Protein 4YKE (pdb70)

Foldseek 3Di:
DDDLQKAWEWEAFQLQQQFCCVFPFCNCLSLVLVLVSLVVCQVVVGLAYEYQANNHNAQDHDPVSLVSVLVSLCVRFFDDAARLKDWDDQLPVFDPPLDSDQLCPDDPGHTHYAYEYAYEPRQAADDDVSDGSQVVCVSVSRYRYGADAPDLQAAEWEWTWMGGDPATATHTEHHDDFQLSNLVSLVVVRYDYDDDPDLHAYEYHYHAADDDPDPRRGHDPLSDAQSHAEYEYHNAQAAQQDWDADDNRGHTYGYQHHSADSDQDVSRQHFGWMWGWMDGHNDIDTHIGGGLSYAQEFEDEDEPDPDPVDHPCQQPHDADPPVLVVVVVVQVVRLVVSVVVNCVVPVVDPPVDPHRQHHAAYEYAYDHDPSRHHDDDDQQVSQQVCVPRHSRRRHHYHYDHDDD/DDDLQKAWEWEAEQLQQAFCCVQPQCNCLSLVLVLVSLVVCQVVVGLAYEYQANNHVAFDHDPVSLVSVLVSLCVRFFDDAARQKDWDDQLVAQHPPLDSDQLCVDDPGHTRYAYEYEYEPRQAADDPVRDGSQVVCVSVSRHRYDQDAPDLQAAEWEWTWMGGDPATETETEHEDDFQLSNLVSLVVVRYDYDADDPCGLQYAYEYHYAADCDDPDPRGGHDPLSDALSHAEYEYYNAQQAQQDWDADDNSGHTYGYQHHSADSDQDVSRQHFGWMWGWMDHRNDIDTHIGGGLSYAQHDEDEDEQCPDPPNVPPQQPPQDAVVVLVVVVVVQVVRLVVSVVVNVVVPVPDPPPHRQHHAEYEYEYDHPDPSDHDDPDQQVSLQVCVPRHSCSRHHYHYDYPDD

GO terms:
  GO:0030870 Mre11 complex (C, IDA)

CATH classification: 3.60.21.10 (+1 more: 3.30.110.110)

Structure (mmCIF, N/CA/C/O backbone):
data_4YKE
#
_entry.id   4YKE
#
_cell.length_a   56.722
_cell.length_b   56.555
_cell.length_c   304.562
_cell.angle_alpha   90.00
_cell.angle_beta   90.00
_cell.angle_gamma   90.00
#
_symmetry.space_group_name_H-M   'P 21 21 21'
#
loop_
_entity.id
_entity.type
_entity.pdbx_description
1 polymer Mre11
2 non-polymer 'MANGANESE (II) ION'
3 water water
#
loop_
_atom_site.group_PDB
_atom_site.id
_atom_site.type_symbol
_atom_site.label_atom_id
_atom_site.label_alt_id
_atom_site.label_comp_id
_atom_site.label_asym_id
_atom_site.label_entity_id
_atom_site.label_seq_id
_atom_site.pdbx_PDB_ins_code
_atom_site.Cartn_x
_atom_site.Cartn_y
_atom_site.Cartn_z
_atom_site.occupancy
_atom_site.B_iso_or_equiv
_atom_site.auth_seq_id
_atom_site.auth_comp_id
_atom_site.auth_asym_id
_atom_site.auth_atom_id
_atom_site.pdbx_PDB_model_num
ATOM 1 N N . THR A 1 4 ? 4.284 20.241 -14.783 1.00 100.10 4 THR A N 1
ATOM 2 C CA . THR A 1 4 ? 5.528 20.988 -14.923 1.00 113.15 4 THR A CA 1
ATOM 3 C C . THR A 1 4 ? 6.080 20.847 -16.336 1.00 111.68 4 THR A C 1
ATOM 4 O O . THR A 1 4 ? 6.180 19.737 -16.864 1.00 102.65 4 THR A O 1
ATOM 8 N N . ALA A 1 5 ? 6.442 21.971 -16.946 1.00 109.64 5 ALA A N 1
ATOM 9 C CA . ALA A 1 5 ? 6.892 21.955 -18.331 1.00 106.61 5 ALA A CA 1
ATOM 10 C C . ALA A 1 5 ? 7.666 23.201 -18.724 1.00 104.15 5 ALA A C 1
ATOM 11 O O . ALA A 1 5 ? 7.313 24.319 -18.347 1.00 109.40 5 ALA A O 1
ATOM 13 N N . GLY A 1 6 ? 8.727 22.988 -19.493 1.00 86.18 6 GLY A N 1
ATOM 14 C CA . GLY A 1 6 ? 9.463 24.071 -20.110 1.00 79.52 6 GLY A CA 1
ATOM 15 C C . GLY A 1 6 ? 9.276 23.993 -21.612 1.00 76.68 6 GLY A C 1
ATOM 16 O O . GLY A 1 6 ? 8.442 23.230 -22.094 1.00 78.78 6 GLY A O 1
ATOM 17 N N . PRO A 1 7 ? 10.060 24.776 -22.363 1.00 68.73 7 PRO A N 1
ATOM 18 C CA . PRO A 1 7 ? 9.988 24.829 -23.827 1.00 59.29 7 PRO A CA 1
ATOM 19 C C . PRO A 1 7 ? 10.269 23.488 -24.511 1.00 54.99 7 PRO A C 1
ATOM 20 O O . PRO A 1 7 ? 9.978 23.347 -25.696 1.00 47.31 7 PRO A O 1
ATOM 24 N N . ASP A 1 8 ? 10.824 22.521 -23.788 1.00 63.34 8 ASP A N 1
ATOM 25 C CA . ASP A 1 8 ? 11.153 21.234 -24.392 1.00 73.78 8 ASP A CA 1
ATOM 26 C C . ASP A 1 8 ? 10.256 20.113 -23.873 1.00 65.06 8 ASP A C 1
ATOM 27 O O . ASP A 1 8 ? 10.353 18.969 -24.319 1.00 59.29 8 ASP A O 1
ATOM 32 N N . THR A 1 9 ? 9.384 20.450 -22.931 1.00 63.75 9 THR A N 1
ATOM 33 C CA . THR A 1 9 ? 8.404 19.501 -22.421 1.00 62.69 9 THR A CA 1
ATOM 34 C C . THR A 1 9 ? 7.042 19.736 -23.066 1.00 68.27 9 THR A C 1
ATOM 35 O O . THR A 1 9 ? 6.505 20.842 -23.013 1.00 64.81 9 THR A O 1
ATOM 39 N N . ILE A 1 10 ? 6.486 18.693 -23.672 1.00 64.70 10 ILE A N 1
ATOM 40 C CA . ILE A 1 10 ? 5.206 18.806 -24.358 1.00 58.52 10 ILE A CA 1
ATOM 41 C C . ILE A 1 10 ? 4.043 18.376 -23.473 1.00 61.00 10 ILE A C 1
ATOM 42 O O . ILE A 1 10 ? 3.886 17.195 -23.166 1.00 73.73 10 ILE A O 1
ATOM 47 N N . ARG A 1 11 ? 3.229 19.345 -23.068 1.00 54.52 11 ARG A N 1
ATOM 48 C CA . ARG A 1 11 ? 2.042 19.057 -22.279 1.00 44.88 11 ARG A CA 1
ATOM 49 C C . ARG A 1 11 ? 0.918 18.592 -23.189 1.00 38.25 11 ARG A C 1
ATOM 50 O O . ARG A 1 11 ? 0.511 19.311 -24.097 1.00 32.04 11 ARG A O 1
ATOM 58 N N . ILE A 1 12 ? 0.429 17.381 -22.947 1.00 56.42 12 ILE A N 1
ATOM 59 C CA . ILE A 1 12 ? -0.681 16.826 -23.714 1.00 42.85 12 ILE A CA 1
ATOM 60 C C . ILE A 1 12 ? -1.826 16.415 -22.796 1.00 45.22 12 ILE A C 1
ATOM 61 O O . ILE A 1 12 ? -1.618 15.742 -21.788 1.00 55.24 12 ILE A O 1
ATOM 66 N N . LEU A 1 13 ? -3.038 16.826 -23.147 1.00 60.05 13 LEU A N 1
ATOM 67 C CA . LEU A 1 13 ? -4.217 16.425 -22.394 1.00 65.12 13 LEU A CA 1
ATOM 68 C C . LEU A 1 13 ? -4.845 15.200 -23.047 1.00 67.32 13 LEU A C 1
ATOM 69 O O . LEU A 1 13 ? -5.083 15.181 -24.255 1.00 73.26 13 LEU A O 1
ATOM 74 N N . VAL A 1 14 ? -5.104 14.175 -22.242 1.00 53.69 14 VAL A N 1
ATOM 75 C CA . VAL A 1 14 ? -5.606 12.906 -22.754 1.00 39.97 14 VAL A CA 1
ATOM 76 C C . VAL A 1 14 ? -7.006 12.595 -22.226 1.00 56.34 14 VAL A C 1
ATOM 77 O O . VAL A 1 14 ? -7.250 12.629 -21.019 1.00 68.58 14 VAL A O 1
ATOM 81 N N . SER A 1 15 ? -7.923 12.299 -23.140 1.00 55.97 15 SER A N 1
ATOM 82 C CA . SER A 1 15 ? -9.282 11.932 -22.769 1.00 54.62 15 SER A CA 1
ATOM 83 C C . SER A 1 15 ? -9.885 11.006 -23.814 1.00 62.02 15 SER A C 1
ATOM 84 O O . SER A 1 15 ? -9.392 10.930 -24.936 1.00 59.17 15 SER A O 1
ATOM 87 N N . THR A 1 16 ? -10.948 10.302 -23.443 1.00 69.73 16 THR A N 1
ATOM 88 C CA . THR A 1 16 ? -11.610 9.391 -24.367 1.00 77.57 16 THR A CA 1
ATOM 89 C C . THR A 1 16 ? -13.027 9.066 -23.904 1.00 66.73 16 THR A C 1
ATOM 90 O O . THR A 1 16 ? -13.361 9.251 -22.734 1.00 69.14 16 THR A O 1
ATOM 94 N N . ASP A 1 17 ? -13.848 8.585 -24.835 1.00 56.02 17 ASP A N 1
ATOM 95 C CA . ASP A 1 17 ? -15.236 8.207 -24.567 1.00 58.30 17 ASP A CA 1
ATOM 96 C C . ASP 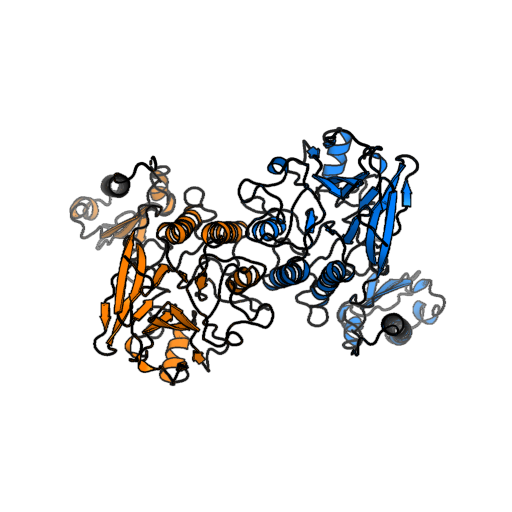A 1 17 ? -16.001 9.287 -23.816 1.00 55.03 17 ASP A C 1
ATOM 97 O O . ASP A 1 17 ? -16.484 9.056 -22.707 1.00 64.24 17 ASP A O 1
ATOM 102 N N . ASN A 1 18 ? -16.109 10.467 -24.414 1.00 52.68 18 ASN A N 1
ATOM 103 C CA . ASN A 1 18 ? -16.898 11.528 -23.811 1.00 49.41 18 ASN A CA 1
ATOM 104 C C . ASN A 1 18 ? -18.379 11.240 -24.003 1.00 58.54 18 ASN A C 1
ATOM 105 O O . ASN A 1 18 ? -19.215 11.713 -23.231 1.00 61.84 18 ASN A O 1
ATOM 110 N N . HIS A 1 19 ? -18.680 10.451 -25.035 1.00 57.15 19 HIS A N 1
ATOM 111 C CA . HIS A 1 19 ? -20.038 10.000 -25.348 1.00 56.90 19 HIS A CA 1
ATOM 112 C C . HIS A 1 19 ? -21.065 11.114 -25.249 1.00 57.68 19 HIS A C 1
ATOM 113 O O . HIS A 1 19 ? -22.129 10.940 -24.656 1.00 57.72 19 HIS A O 1
ATOM 120 N N . VAL A 1 20 ? -20.727 12.262 -25.825 1.00 58.82 20 VAL A N 1
ATOM 121 C CA . VAL A 1 20 ? -21.615 13.409 -25.812 1.00 52.34 20 VAL A CA 1
ATOM 122 C C . VAL A 1 20 ? -22.909 13.060 -26.529 1.00 41.25 20 VAL A C 1
ATOM 123 O O . VAL A 1 20 ? -22.919 12.823 -27.736 1.00 53.79 20 VAL A O 1
ATOM 127 N N . GLY A 1 21 ? -23.995 13.011 -25.767 1.00 35.51 21 GLY A N 1
ATOM 128 C CA . GLY A 1 21 ? -25.293 12.651 -26.306 1.00 51.51 21 GLY A CA 1
ATOM 129 C C . GLY A 1 21 ? -25.963 11.572 -25.478 1.00 57.55 21 GLY A C 1
ATOM 130 O O . GLY A 1 21 ? -27.110 11.198 -25.729 1.00 48.96 21 GLY A O 1
ATOM 131 N N . TYR A 1 22 ? -25.240 11.068 -24.485 1.00 67.61 22 TYR A N 1
ATOM 132 C CA . TYR A 1 22 ? -25.754 10.012 -23.628 1.00 72.49 22 TYR A CA 1
ATOM 133 C C . TYR A 1 22 ? -26.784 10.561 -22.655 1.00 74.48 22 TYR A C 1
ATOM 134 O O . TYR A 1 22 ? -26.517 11.528 -21.946 1.00 75.54 22 TYR A O 1
ATOM 143 N N . GLU A 1 23 ? -27.956 9.934 -22.633 1.00 87.85 23 GLU A N 1
ATOM 144 C CA . GLU A 1 23 ? -29.060 10.347 -21.770 1.00 98.13 23 GLU A CA 1
ATOM 145 C C . GLU A 1 23 ? -29.431 11.816 -21.946 1.00 92.74 23 GLU A C 1
ATOM 146 O O . GLU A 1 23 ? -29.684 12.526 -20.972 1.00 86.76 23 GLU A O 1
ATOM 152 N N . GLU A 1 24 ? -29.468 12.262 -23.196 1.00 92.86 24 GLU A N 1
ATOM 153 C CA . GLU A 1 24 ? -29.892 13.620 -23.502 1.00 90.84 24 GLU A CA 1
ATOM 154 C C . GLU A 1 24 ? -31.361 13.815 -23.165 1.00 87.69 24 GLU A C 1
ATOM 155 O O . GLU A 1 24 ? -31.789 14.922 -22.833 1.00 91.50 24 GLU A O 1
ATOM 161 N N . ARG A 1 25 ? -32.128 12.731 -23.257 1.00 69.35 25 ARG A N 1
ATOM 162 C CA . ARG A 1 25 ? -33.573 12.793 -23.076 1.00 52.19 25 ARG A CA 1
ATOM 163 C C . ARG A 1 25 ? -33.994 12.463 -21.648 1.00 57.34 25 ARG A C 1
ATOM 164 O O . ARG A 1 25 ? -35.183 12.379 -21.351 1.00 70.10 25 ARG A O 1
ATOM 172 N N . ASP A 1 26 ? -33.019 12.276 -20.766 1.00 68.62 26 ASP A N 1
ATOM 173 C CA . ASP A 1 26 ? -33.312 12.042 -19.356 1.00 78.10 26 ASP A CA 1
ATOM 174 C C . ASP A 1 26 ? -33.430 13.369 -18.606 1.00 93.16 26 ASP A C 1
ATOM 175 O O . ASP A 1 26 ? -32.495 14.162 -18.594 1.00 110.05 26 ASP A O 1
ATOM 180 N N . PRO A 1 27 ? -34.585 13.605 -17.966 1.00 87.46 27 PRO A N 1
ATOM 181 C CA . PRO A 1 27 ? -34.884 14.881 -17.305 1.00 81.65 27 PRO A CA 1
ATOM 182 C C . PRO A 1 27 ? -33.878 15.251 -16.219 1.00 90.03 27 PRO A C 1
ATOM 183 O O . PRO A 1 27 ? -33.540 16.423 -16.070 1.00 88.77 27 PRO A O 1
ATOM 187 N N . ILE A 1 28 ? -33.406 14.259 -15.475 1.00 88.08 28 ILE A N 1
ATOM 188 C CA . ILE A 1 28 ? -32.489 14.507 -14.371 1.00 84.12 28 ILE A CA 1
ATOM 189 C C . ILE A 1 28 ? -31.052 14.673 -14.853 1.00 79.82 28 ILE A C 1
ATOM 190 O O . ILE A 1 28 ? -30.347 15.591 -14.436 1.00 81.98 28 ILE A O 1
ATOM 195 N N . ARG A 1 29 ? -30.636 13.790 -15.753 1.00 81.81 29 ARG A N 1
ATOM 196 C CA . ARG A 1 29 ? -29.227 13.630 -16.087 1.00 77.49 29 ARG A CA 1
ATOM 197 C C . ARG A 1 29 ? -28.889 14.055 -17.520 1.00 81.75 29 ARG A C 1
ATOM 198 O O . ARG A 1 29 ? -27.946 13.534 -18.117 1.00 91.23 29 ARG A O 1
ATOM 206 N N . LYS A 1 30 ? -29.643 15.006 -18.065 1.00 76.16 30 LYS A N 1
ATOM 207 C CA . LYS A 1 30 ? -29.485 15.375 -19.472 1.00 72.94 30 LYS A CA 1
ATOM 208 C C . LYS A 1 30 ? -28.192 16.129 -19.764 1.00 79.70 30 LYS A C 1
ATOM 209 O O . LYS A 1 30 ? -27.627 16.002 -20.852 1.00 81.46 30 LYS A O 1
ATOM 215 N N . ASP A 1 31 ? -27.723 16.906 -18.793 1.00 83.02 31 ASP A N 1
ATOM 216 C CA . ASP A 1 31 ? -26.607 17.817 -19.023 1.00 78.33 31 ASP A CA 1
ATOM 217 C C . ASP A 1 31 ? -25.259 17.269 -18.576 1.00 83.31 31 ASP A C 1
ATOM 218 O O . ASP A 1 31 ? -24.229 17.902 -18.803 1.00 90.69 31 ASP A O 1
ATOM 223 N N . ASP A 1 32 ? -25.264 16.100 -17.945 1.00 75.92 32 ASP A N 1
ATOM 224 C CA . ASP A 1 32 ? -24.026 15.464 -17.505 1.00 69.95 32 ASP A CA 1
ATOM 225 C C . ASP A 1 32 ? -23.100 15.176 -18.683 1.00 64.76 32 ASP A C 1
ATOM 226 O O . ASP A 1 32 ? -21.879 15.140 -18.532 1.00 60.33 32 ASP A O 1
ATOM 231 N N . SER A 1 33 ? -23.691 14.987 -19.857 1.00 63.36 33 SER A N 1
ATOM 232 C CA . SER A 1 33 ? -22.943 14.570 -21.035 1.00 63.70 33 SER A CA 1
ATOM 233 C C . SER A 1 33 ? -21.932 15.620 -21.509 1.00 70.75 33 SER A C 1
ATOM 234 O O . SER A 1 33 ? -20.755 15.309 -21.705 1.00 68.27 33 SER A O 1
ATOM 237 N N . TRP A 1 34 ? -22.395 16.858 -21.670 1.00 67.96 34 TRP A N 1
ATOM 238 C CA . TRP A 1 34 ? -21.609 17.915 -22.305 1.00 56.14 34 TRP A CA 1
ATOM 239 C C . TRP A 1 34 ? -20.898 18.795 -21.288 1.00 51.43 34 TRP A C 1
ATOM 240 O O . TRP A 1 34 ? -19.817 19.311 -21.562 1.00 53.59 34 TRP A O 1
ATOM 251 N N . ARG A 1 35 ? -21.512 18.978 -20.123 1.00 41.60 35 ARG A N 1
ATOM 252 C CA . ARG A 1 35 ? -20.921 19.812 -19.082 1.00 44.66 35 ARG A CA 1
ATOM 253 C C . ARG A 1 35 ? -19.612 19.206 -18.598 1.00 50.30 35 ARG A C 1
ATOM 254 O O . ARG A 1 35 ? -18.696 19.920 -18.195 1.00 70.77 35 ARG A O 1
ATOM 262 N N . THR A 1 36 ? -19.530 17.882 -18.640 1.00 45.51 36 THR A N 1
ATOM 263 C CA . THR A 1 36 ? -18.312 17.181 -18.264 1.00 54.83 36 THR A CA 1
ATOM 264 C C . THR A 1 36 ? -17.250 17.348 -19.340 1.00 57.78 36 THR A C 1
ATOM 265 O O . THR A 1 36 ? -16.068 17.513 -19.043 1.00 64.83 36 THR A O 1
ATOM 269 N N . PHE A 1 37 ? -17.683 17.309 -20.595 1.00 53.07 37 PHE A N 1
ATOM 270 C CA . PHE A 1 37 ? -16.779 17.491 -21.721 1.00 52.61 37 PHE A CA 1
ATOM 271 C C . PHE A 1 37 ? -16.248 18.909 -21.765 1.00 51.70 37 PHE A C 1
ATOM 272 O O . PHE A 1 37 ? -15.125 19.145 -22.204 1.00 66.11 37 PHE A O 1
ATOM 280 N N . ASP A 1 38 ? -17.066 19.854 -21.318 1.00 45.96 38 ASP A N 1
ATOM 281 C CA . ASP A 1 38 ? -16.660 21.252 -21.286 1.00 56.50 38 ASP A CA 1
ATOM 282 C C . ASP A 1 38 ? -15.579 21.464 -20.237 1.00 41.60 38 ASP A C 1
ATOM 283 O O . ASP A 1 38 ? -14.690 22.299 -20.400 1.00 38.42 38 ASP A O 1
ATOM 288 N N . GLU A 1 39 ? -15.670 20.703 -19.153 1.00 36.99 39 GLU A N 1
ATOM 289 C CA . GLU A 1 39 ? -14.662 20.747 -18.109 1.00 48.46 39 GLU A CA 1
ATOM 290 C C . GLU A 1 39 ? -13.313 20.327 -18.667 1.00 50.93 39 GLU A C 1
ATOM 291 O O . GLU A 1 39 ? -12.286 20.926 -18.347 1.00 49.37 39 GLU A O 1
ATOM 297 N N . ILE A 1 40 ? -13.335 19.290 -19.499 1.00 51.85 40 ILE A N 1
ATOM 298 C CA . ILE A 1 40 ? -12.144 18.803 -20.182 1.00 36.89 40 ILE A CA 1
ATOM 299 C C . ILE A 1 40 ? -11.477 19.916 -20.978 1.00 55.29 40 ILE A C 1
ATOM 300 O O . ILE A 1 40 ? -10.278 20.159 -20.847 1.00 67.08 40 ILE A O 1
ATOM 305 N N . MET A 1 41 ? -12.273 20.599 -21.794 1.00 53.91 41 MET A N 1
ATOM 306 C CA . MET A 1 41 ? -11.762 21.641 -22.676 1.00 56.61 41 MET A CA 1
ATOM 307 C C . MET A 1 41 ? -11.244 22.851 -21.909 1.00 64.27 41 MET A C 1
ATOM 308 O O . MET A 1 41 ? -10.223 23.435 -22.272 1.00 73.51 41 MET A O 1
ATOM 313 N N . GLN A 1 42 ? -11.950 23.229 -20.849 1.00 62.21 42 GLN A N 1
ATOM 314 C CA . GLN A 1 42 ? -11.531 24.363 -20.036 1.00 54.61 42 GLN A CA 1
ATOM 315 C C . GLN A 1 42 ? -10.217 24.080 -19.324 1.00 53.58 42 GLN A C 1
ATOM 316 O O . GLN A 1 42 ? -9.421 24.988 -19.102 1.00 49.75 42 GLN A O 1
ATOM 322 N N . LEU A 1 43 ? -9.997 22.816 -18.974 1.00 52.76 43 LEU A N 1
ATOM 323 C CA . LEU A 1 43 ? -8.750 22.404 -18.341 1.00 63.22 43 LEU A CA 1
ATOM 324 C C . LEU A 1 43 ? -7.568 22.577 -19.282 1.00 62.36 43 LEU A C 1
ATOM 325 O O . LEU A 1 43 ? -6.502 23.029 -18.871 1.00 61.36 43 LEU A O 1
ATOM 330 N N . ALA A 1 44 ? -7.763 22.205 -20.544 1.00 53.84 44 ALA A N 1
ATOM 331 C CA . ALA A 1 44 ? -6.728 22.348 -21.560 1.00 36.50 44 ALA A CA 1
ATOM 332 C C . ALA A 1 44 ? -6.281 23.799 -21.669 1.00 49.91 44 ALA A C 1
ATOM 333 O O . ALA A 1 44 ? -5.102 24.086 -21.872 1.00 62.05 44 ALA A O 1
ATOM 335 N N . ARG A 1 45 ? -7.233 24.713 -21.527 1.00 39.51 45 ARG A N 1
ATOM 336 C CA . ARG A 1 45 ? -6.931 26.135 -21.545 1.00 55.51 45 ARG A CA 1
ATOM 337 C C . ARG A 1 45 ? -6.376 26.579 -20.193 1.00 78.57 45 ARG A C 1
ATOM 338 O O . ARG A 1 45 ? -5.462 27.400 -20.126 1.00 100.72 45 ARG A O 1
ATOM 346 N N . THR A 1 46 ? -6.932 26.023 -19.119 1.00 62.55 46 THR A N 1
ATOM 347 C CA . THR A 1 46 ? -6.494 26.345 -17.764 1.00 54.62 46 THR A CA 1
ATOM 348 C C . THR A 1 46 ? -5.080 25.837 -17.490 1.00 63.01 46 THR A C 1
ATOM 349 O O . THR A 1 46 ? -4.202 26.605 -17.099 1.00 73.93 46 THR A O 1
ATOM 353 N N . LYS A 1 47 ? -4.868 24.540 -17.704 1.00 57.09 47 LYS A N 1
ATOM 354 C CA . LYS A 1 47 ? -3.559 23.921 -17.511 1.00 46.71 47 LYS A CA 1
ATOM 355 C C . LYS A 1 47 ? -2.553 24.386 -18.545 1.00 61.35 47 LYS A C 1
ATOM 356 O O . LYS A 1 47 ? -1.355 24.123 -18.412 1.00 77.42 47 LYS A O 1
ATOM 362 N N . ASP A 1 48 ? -3.052 25.062 -19.576 1.00 58.31 48 ASP A N 1
ATOM 363 C CA . ASP A 1 48 ? -2.228 25.548 -20.672 1.00 44.71 48 ASP A CA 1
ATOM 364 C C . ASP A 1 48 ? -1.398 24.423 -21.279 1.00 38.53 48 ASP A C 1
ATOM 365 O O . ASP A 1 48 ? -0.172 24.502 -21.350 1.00 58.78 48 ASP A O 1
ATOM 370 N N . VAL A 1 49 ? -2.084 23.363 -21.692 1.00 24.46 49 VAL A N 1
ATOM 371 C CA . VAL A 1 49 ? -1.436 22.265 -22.389 1.00 33.96 49 VAL A CA 1
ATOM 372 C C . VAL A 1 49 ? -1.055 22.692 -23.797 1.00 38.02 49 VAL A C 1
ATOM 373 O O . VAL A 1 49 ? -1.554 23.691 -24.307 1.00 21.96 49 VAL A O 1
ATOM 377 N N . ASP A 1 50 ? -0.168 21.935 -24.427 1.00 63.06 50 ASP A N 1
ATOM 378 C CA . ASP A 1 50 ? 0.249 22.266 -25.778 1.00 62.33 50 ASP A CA 1
ATOM 379 C C . ASP A 1 50 ? -0.714 21.672 -26.801 1.00 56.59 50 ASP A C 1
ATOM 380 O O . ASP A 1 50 ? -0.825 22.174 -27.919 1.00 54.08 50 ASP A O 1
ATOM 385 N N . MET A 1 51 ? -1.420 20.614 -26.405 1.00 51.85 51 MET A N 1
ATOM 386 C CA . MET A 1 51 ? -2.403 19.963 -27.271 1.00 39.76 51 MET A CA 1
ATOM 387 C C . MET A 1 51 ? -3.347 19.054 -26.493 1.00 51.23 51 MET A C 1
ATOM 388 O O . MET A 1 51 ? -3.171 18.826 -25.296 1.00 76.00 51 MET A O 1
ATOM 393 N N . VAL A 1 52 ? -4.348 18.536 -27.194 1.00 39.95 52 VAL A N 1
ATOM 394 C CA . VAL A 1 52 ? -5.297 17.593 -26.621 1.00 49.96 52 VAL A CA 1
ATOM 395 C C . VAL A 1 52 ? -5.391 16.377 -27.525 1.00 49.84 52 VAL A C 1
ATOM 396 O O . VAL A 1 52 ? -5.400 16.508 -28.749 1.00 46.08 52 VAL A O 1
ATOM 400 N N . LEU A 1 53 ? -5.453 15.195 -26.921 1.00 47.09 53 LEU A N 1
ATOM 401 C CA . LEU A 1 53 ? -5.574 13.961 -27.685 1.00 54.10 53 LEU A CA 1
ATOM 402 C C . LEU A 1 53 ? -6.789 13.147 -27.241 1.00 48.95 53 LEU A C 1
ATOM 403 O O . LEU A 1 53 ? -6.851 12.678 -26.104 1.00 59.12 53 LEU A O 1
ATOM 408 N N . LEU A 1 54 ? -7.750 12.983 -28.146 1.00 43.05 54 LEU A N 1
ATOM 409 C CA . LEU A 1 54 ? -8.975 12.249 -27.844 1.00 59.57 54 LEU A CA 1
ATOM 410 C C . LEU A 1 54 ? -8.955 10.819 -28.400 1.00 72.88 54 LEU A C 1
ATOM 411 O O . LEU A 1 54 ? -8.539 10.587 -29.539 1.00 86.29 54 LEU A O 1
ATOM 416 N N . GLY A 1 55 ? -9.412 9.865 -27.590 1.00 58.38 55 GLY A N 1
ATOM 417 C CA . GLY A 1 55 ? -9.343 8.458 -27.947 1.00 55.30 55 GLY A CA 1
ATOM 418 C C . GLY A 1 55 ? -10.508 7.935 -28.766 1.00 64.83 55 GLY A C 1
ATOM 419 O O . GLY A 1 55 ? -10.468 6.806 -29.250 1.00 64.83 55 GLY A O 1
ATOM 420 N N . GLY A 1 56 ? -11.549 8.748 -28.917 1.00 61.60 56 GLY A N 1
ATOM 421 C CA . GLY A 1 56 ? -12.723 8.350 -29.678 1.00 58.73 56 GLY A CA 1
ATOM 422 C C . GLY A 1 56 ? -14.025 8.370 -28.894 1.00 60.31 56 GLY A C 1
ATOM 423 O O . GLY A 1 56 ? -14.057 8.793 -27.737 1.00 66.31 56 GLY A O 1
ATOM 424 N N . ASP A 1 57 ? -15.100 7.913 -29.532 1.00 59.88 57 ASP A N 1
ATOM 425 C CA . ASP A 1 57 ? -16.427 7.898 -28.918 1.00 62.46 57 ASP A CA 1
ATOM 426 C C . ASP A 1 57 ? -16.823 9.259 -28.357 1.00 68.22 57 ASP A C 1
ATOM 427 O O . ASP A 1 57 ? -17.503 9.340 -27.332 1.00 68.04 57 ASP A O 1
ATOM 432 N N . LEU A 1 58 ? -16.390 10.320 -29.031 1.00 71.97 58 LEU A N 1
ATOM 433 C CA . LEU A 1 58 ? -16.729 11.680 -28.631 1.00 66.47 58 LEU A CA 1
ATOM 434 C C . LEU A 1 58 ? -18.243 11.860 -28.555 1.00 67.60 58 LEU A C 1
ATOM 435 O O . LEU A 1 58 ? -18.761 12.508 -27.646 1.00 66.06 58 LEU A O 1
ATOM 440 N N . PHE A 1 59 ? -18.945 11.272 -29.517 1.00 68.44 59 PHE A N 1
ATOM 441 C CA . PHE A 1 59 ? -20.400 11.249 -29.495 1.00 56.99 59 PHE A CA 1
ATOM 442 C C . PHE A 1 59 ? -20.912 9.874 -29.098 1.00 55.64 59 PHE A C 1
ATOM 443 O O . PHE A 1 59 ? -20.306 8.853 -29.424 1.00 51.07 59 PHE A O 1
ATOM 451 N N . HIS A 1 60 ? -22.031 9.854 -28.386 1.00 60.05 60 HIS A N 1
ATOM 452 C CA . HIS A 1 60 ? -22.677 8.603 -28.030 1.00 62.38 60 HIS A CA 1
ATOM 453 C C . HIS A 1 60 ? -23.469 8.070 -29.218 1.00 60.75 60 HIS A C 1
ATOM 454 O O . HIS A 1 60 ? -23.664 6.864 -29.358 1.00 78.23 60 HIS A O 1
ATOM 461 N N . ASP A 1 61 ? -23.919 8.980 -30.076 1.00 51.47 61 ASP A N 1
ATOM 462 C CA . ASP A 1 61 ? -24.703 8.607 -31.246 1.00 54.84 61 ASP A CA 1
ATOM 463 C C . ASP A 1 61 ? -23.925 8.791 -32.544 1.00 57.81 61 ASP A C 1
ATOM 464 O O . ASP A 1 61 ? -23.077 9.678 -32.660 1.00 54.06 61 ASP A O 1
ATOM 469 N N . ASN A 1 62 ? -24.220 7.939 -33.518 1.00 53.26 62 ASN A N 1
ATOM 470 C CA . ASN A 1 62 ? -23.625 8.058 -34.839 1.00 52.17 62 ASN A CA 1
ATOM 471 C C . ASN A 1 62 ? -24.089 9.338 -35.516 1.00 50.64 62 ASN A C 1
ATOM 472 O O . ASN A 1 62 ? -23.295 10.058 -36.120 1.00 57.59 62 ASN A O 1
ATOM 477 N N . LYS A 1 63 ? -25.386 9.607 -35.415 1.00 55.26 63 LYS A N 1
ATOM 478 C CA . LYS A 1 63 ? -25.954 10.872 -35.858 1.00 45.55 63 LYS A CA 1
ATOM 479 C C . LYS A 1 63 ? -26.336 11.678 -34.629 1.00 53.49 63 LYS A C 1
ATOM 480 O O . LYS A 1 63 ? -27.419 11.481 -34.075 1.00 55.25 63 LYS A O 1
ATOM 486 N N . PRO A 1 64 ? -25.443 12.579 -34.188 1.00 64.09 64 PRO A N 1
ATOM 487 C CA . PRO A 1 64 ? -25.694 13.420 -33.014 1.00 51.29 64 PRO A CA 1
ATOM 488 C C . PRO A 1 64 ? -26.859 14.375 -33.236 1.00 51.54 64 PRO A C 1
ATOM 489 O O . PRO A 1 64 ? -27.035 14.882 -34.344 1.00 46.72 64 PRO A O 1
ATOM 493 N N . SER A 1 65 ? -27.644 14.616 -32.191 1.00 56.89 65 SER A N 1
ATOM 494 C CA . SER A 1 65 ? -28.714 15.602 -32.259 1.00 62.43 65 SER A CA 1
ATOM 495 C C . SER A 1 65 ? -28.120 16.996 -32.418 1.00 70.46 65 SER A C 1
ATOM 496 O O . SER A 1 65 ? -26.924 17.192 -32.207 1.00 73.55 65 SER A O 1
ATOM 499 N N . ARG A 1 66 ? -28.955 17.961 -32.791 1.00 62.19 66 ARG A N 1
ATOM 500 C CA . ARG A 1 66 ? -28.489 19.325 -33.007 1.00 49.08 66 ARG A CA 1
ATOM 501 C C . ARG A 1 66 ? -27.945 19.947 -31.725 1.00 54.86 66 ARG A C 1
ATOM 502 O O . ARG A 1 66 ? -27.041 20.777 -31.772 1.00 74.29 66 ARG A O 1
ATOM 510 N N . LYS A 1 67 ? -28.492 19.540 -30.584 1.00 50.37 67 LYS A N 1
ATOM 511 C CA . LYS A 1 67 ? -28.024 20.039 -29.296 1.00 56.37 67 LYS A CA 1
ATOM 512 C C . LYS A 1 67 ? -26.652 19.466 -28.952 1.00 70.42 67 LYS A C 1
ATOM 513 O O . LYS A 1 67 ? -25.782 20.174 -28.444 1.00 74.65 67 LYS A O 1
ATOM 519 N N . ALA A 1 68 ? -26.465 18.182 -29.238 1.00 78.29 68 ALA A N 1
ATOM 520 C CA . ALA A 1 68 ? -25.201 17.510 -28.958 1.00 72.25 68 ALA A CA 1
ATOM 521 C C . ALA A 1 68 ? -24.061 18.114 -29.771 1.00 71.84 68 ALA A C 1
ATOM 522 O O . ALA A 1 68 ? -22.964 18.331 -29.255 1.00 81.82 68 ALA A O 1
ATOM 524 N N . MET A 1 69 ? -24.327 18.380 -31.045 1.00 59.93 69 MET A N 1
ATOM 525 C CA . MET A 1 69 ? -23.326 18.952 -31.937 1.00 53.26 69 MET A CA 1
ATOM 526 C C . MET A 1 69 ? -23.022 20.404 -31.563 1.00 49.21 69 MET A C 1
ATOM 527 O O . MET A 1 69 ? -21.885 20.857 -31.673 1.00 52.46 69 MET A O 1
ATOM 532 N N . TYR A 1 70 ? -24.046 21.121 -31.110 1.00 41.90 70 TYR A N 1
ATOM 533 C CA . TYR A 1 70 ? -23.897 22.520 -30.720 1.00 40.75 70 TYR A CA 1
ATOM 534 C C . TYR A 1 70 ? -22.996 22.672 -29.496 1.00 55.48 70 TYR A C 1
ATOM 535 O O . TYR A 1 70 ? -22.116 23.530 -29.466 1.00 73.03 70 TYR A O 1
ATOM 544 N N . GLN A 1 71 ? -23.222 21.839 -28.487 1.00 47.15 71 GLN A N 1
ATOM 545 C CA . GLN A 1 71 ? -22.489 21.954 -27.232 1.00 57.26 71 GLN A CA 1
ATOM 546 C C . GLN A 1 71 ? -21.032 21.551 -27.401 1.00 47.72 71 GLN A C 1
ATOM 547 O O . GLN A 1 71 ? -20.149 22.102 -26.742 1.00 50.95 71 GLN A O 1
ATOM 553 N N . VAL A 1 72 ? -20.786 20.596 -28.292 1.00 49.05 72 VAL A N 1
ATOM 554 C CA . VAL A 1 72 ? -19.422 20.222 -28.630 1.00 41.90 72 VAL A CA 1
ATOM 555 C C . VAL A 1 72 ? -18.743 21.379 -29.359 1.00 49.75 72 VAL A C 1
ATOM 556 O O . VAL A 1 72 ? -17.687 21.845 -28.936 1.00 49.85 72 VAL A O 1
ATOM 560 N N . MET A 1 73 ? -19.364 21.851 -30.437 1.00 49.21 73 MET A N 1
ATOM 561 C CA . MET A 1 73 ? -18.846 22.990 -31.194 1.00 56.40 73 MET A CA 1
ATOM 562 C C . MET A 1 73 ? -18.597 24.215 -30.312 1.00 72.45 73 MET A C 1
ATOM 563 O O . MET A 1 73 ? -17.631 24.957 -30.518 1.00 72.27 73 MET A O 1
ATOM 568 N N . ARG A 1 74 ? -19.473 24.423 -29.334 1.00 69.36 74 ARG A N 1
ATOM 569 C CA . ARG A 1 74 ? -19.350 25.559 -28.432 1.00 59.65 74 ARG A CA 1
ATOM 570 C C . ARG A 1 74 ? -18.100 25.446 -27.567 1.00 62.77 74 ARG A C 1
ATOM 571 O O . ARG A 1 74 ? -17.357 26.416 -27.418 1.00 74.88 74 ARG A O 1
ATOM 579 N N . SER A 1 75 ? -17.870 24.263 -27.000 1.00 56.50 75 SER A N 1
ATOM 580 C CA . SER A 1 75 ? -16.698 24.037 -26.156 1.00 52.11 75 SER A CA 1
ATOM 581 C C . SER A 1 75 ? -15.403 24.144 -26.948 1.00 45.62 75 SER A C 1
ATOM 582 O O . SER A 1 75 ? -14.390 24.602 -26.426 1.00 40.20 75 SER A O 1
ATOM 585 N N . LEU A 1 76 ? -15.440 23.722 -28.207 1.00 49.39 76 LEU A N 1
ATOM 586 C CA . LEU A 1 76 ? -14.247 23.746 -29.044 1.00 56.01 76 LEU A CA 1
ATOM 587 C C . LEU A 1 76 ? -13.862 25.176 -29.417 1.00 61.75 76 LEU A C 1
ATOM 588 O O . LEU A 1 76 ? -12.693 25.545 -29.338 1.00 82.20 76 LEU A O 1
ATOM 593 N N . ARG A 1 77 ? -14.843 25.982 -29.810 1.00 49.29 77 ARG A N 1
ATOM 594 C CA . ARG A 1 77 ? -14.569 27.357 -30.224 1.00 57.62 77 ARG A CA 1
ATOM 595 C C . ARG A 1 77 ? -14.071 28.229 -29.074 1.00 54.58 77 ARG A C 1
ATOM 596 O O . ARG A 1 77 ? -13.195 29.070 -29.261 1.00 61.47 77 ARG A O 1
ATOM 604 N N . LYS A 1 78 ? -14.633 28.025 -27.888 1.00 64.71 78 LYS A N 1
ATOM 605 C CA . LYS A 1 78 ? -14.305 28.854 -26.731 1.00 76.88 78 LYS A CA 1
ATOM 606 C C . LYS A 1 78 ? -12.917 28.585 -26.152 1.00 85.05 78 LYS A C 1
ATOM 607 O O . LYS A 1 78 ? -12.256 29.503 -25.667 1.00 93.33 78 LYS A O 1
ATOM 613 N N . ASN A 1 79 ? -12.479 27.331 -26.193 1.00 78.74 79 ASN A N 1
ATOM 614 C CA . ASN A 1 79 ? -11.250 26.944 -25.509 1.00 59.52 79 ASN A CA 1
ATOM 615 C C . ASN A 1 79 ? -10.056 26.742 -26.435 1.00 46.65 79 ASN A C 1
ATOM 616 O O . ASN A 1 79 ? -8.910 26.844 -25.999 1.00 57.14 79 ASN A O 1
ATOM 621 N N . CYS A 1 80 ? -10.320 26.465 -27.708 1.00 28.62 80 CYS A N 1
ATOM 622 C CA . CYS A 1 80 ? -9.249 26.121 -28.639 1.00 39.12 80 CYS A CA 1
ATOM 623 C C . CYS A 1 80 ? -8.937 27.215 -29.661 1.00 66.83 80 CYS A C 1
ATOM 624 O O . CYS A 1 80 ? -8.030 27.061 -30.478 1.00 78.24 80 CYS A O 1
ATOM 627 N N . LEU A 1 81 ? -9.682 28.314 -29.620 1.00 57.39 81 LEU A N 1
ATOM 628 C CA . LEU A 1 81 ? -9.364 29.465 -30.461 1.00 53.68 81 LEU A CA 1
ATOM 629 C C . LEU A 1 81 ? -8.845 30.596 -29.588 1.00 52.74 81 LEU A C 1
ATOM 630 O O . LEU A 1 81 ? -9.408 30.880 -28.529 1.00 42.27 81 LEU A O 1
ATOM 635 N N . GLY A 1 82 ? -7.761 31.230 -30.026 1.00 73.25 82 GLY A N 1
ATOM 636 C CA . GLY A 1 82 ? -7.168 32.318 -29.272 1.00 79.44 82 GLY A CA 1
ATOM 637 C C . GLY A 1 82 ? -6.006 32.992 -29.973 1.00 79.28 82 GLY A C 1
ATOM 638 O O . GLY A 1 82 ? -5.656 32.647 -31.104 1.00 54.79 82 GLY A O 1
ATOM 639 N N . MET A 1 83 ? -5.406 33.958 -29.283 1.00 99.23 83 MET A N 1
ATOM 640 C CA . MET A 1 83 ? -4.302 34.742 -29.826 1.00 102.43 83 MET A CA 1
ATOM 641 C C . MET A 1 83 ? -2.955 34.079 -29.572 1.00 107.01 83 MET A C 1
ATOM 642 O O . MET A 1 83 ? -1.990 34.342 -30.287 1.00 111.36 83 MET A O 1
ATOM 647 N N . LYS A 1 84 ? -2.893 33.229 -28.550 1.00 101.32 84 LYS A N 1
ATOM 648 C CA . LYS A 1 84 ? -1.658 32.523 -28.216 1.00 98.56 84 LYS A CA 1
ATOM 649 C C . LYS A 1 84 ? -1.205 31.659 -29.389 1.00 107.37 84 LYS A C 1
ATOM 650 O O . LYS A 1 84 ? -2.023 30.996 -30.026 1.00 110.11 84 LYS A O 1
ATOM 656 N N . PRO A 1 85 ? 0.103 31.677 -29.685 1.00 114.64 85 PRO A N 1
ATOM 657 C CA . PRO A 1 85 ? 0.652 30.886 -30.790 1.00 114.14 85 PRO A CA 1
ATOM 658 C C . PRO A 1 85 ? 0.876 29.427 -30.401 1.00 112.47 85 PRO A C 1
ATOM 659 O O . PRO A 1 85 ? 1.032 29.124 -29.217 1.00 119.01 85 PRO A O 1
ATOM 663 N N . CYS A 1 86 ? 0.884 28.538 -31.390 1.00 97.92 86 CYS A N 1
ATOM 664 C CA . CYS A 1 86 ? 1.167 27.130 -31.146 1.00 76.55 86 CYS A CA 1
ATOM 665 C C . CYS A 1 86 ? 2.656 26.865 -31.332 1.00 81.64 86 CYS A C 1
ATOM 666 O O . CYS A 1 86 ? 3.213 27.133 -32.400 1.00 72.29 86 CYS A O 1
ATOM 669 N N . GLU A 1 87 ? 3.294 26.341 -30.288 1.00 91.67 87 GLU A N 1
ATOM 670 C CA . GLU A 1 87 ? 4.738 26.121 -30.294 1.00 95.66 87 GLU A CA 1
ATOM 671 C C . GLU A 1 87 ? 5.126 24.828 -31.009 1.00 98.65 87 GLU A C 1
ATOM 672 O O . GLU A 1 87 ? 6.263 24.371 -30.897 1.00 109.04 87 GLU A O 1
ATOM 678 N N . LEU A 1 88 ? 4.179 24.242 -31.738 1.00 91.35 88 LEU A N 1
ATOM 679 C CA . LEU A 1 88 ? 4.409 22.984 -32.444 1.00 82.26 88 LEU A CA 1
ATOM 680 C C . LEU A 1 88 ? 4.664 23.215 -33.933 1.00 75.89 88 LEU A C 1
ATOM 681 O O . LEU A 1 88 ? 4.182 24.187 -34.511 1.00 74.81 88 LEU A O 1
ATOM 686 N N . GLU A 1 89 ? 5.426 22.315 -34.547 1.00 79.55 89 GLU A N 1
ATOM 687 C CA . GLU A 1 89 ? 5.704 22.393 -35.978 1.00 75.90 89 GLU A CA 1
ATOM 688 C C . GLU A 1 89 ? 5.259 21.115 -36.693 1.00 65.76 89 GLU A C 1
ATOM 689 O O . GLU A 1 89 ? 5.472 20.008 -36.199 1.00 69.38 89 GLU A O 1
ATOM 695 N N . PHE A 1 90 ? 4.632 21.276 -37.854 1.00 47.43 90 PHE A N 1
ATOM 696 C CA . PHE A 1 90 ? 4.100 20.141 -38.599 1.00 49.40 90 PHE A CA 1
ATOM 697 C C . PHE A 1 90 ? 5.104 19.667 -39.643 1.00 63.43 90 PHE A C 1
ATOM 698 O O . PHE A 1 90 ? 5.286 20.302 -40.682 1.00 70.67 90 PHE A O 1
ATOM 706 N N . LEU A 1 91 ? 5.760 18.547 -39.356 1.00 68.65 91 LEU A N 1
ATOM 707 C CA . LEU A 1 91 ? 6.808 18.028 -40.226 1.00 77.99 91 LEU A CA 1
ATOM 708 C C . LEU A 1 91 ? 6.265 17.011 -41.220 1.00 80.93 91 LEU A C 1
ATOM 709 O O . LEU A 1 91 ? 6.709 16.953 -42.364 1.00 75.35 91 LEU A O 1
ATOM 714 N N . SER A 1 92 ? 5.297 16.214 -40.781 1.00 83.32 92 SER A N 1
ATOM 715 C CA . SER A 1 92 ? 4.745 15.161 -41.624 1.00 84.33 92 SER A CA 1
ATOM 716 C C . SER A 1 92 ? 4.020 15.714 -42.852 1.00 69.91 92 SER A C 1
ATOM 717 O O . SER A 1 92 ? 3.790 16.917 -42.971 1.00 56.53 92 SER A O 1
ATOM 720 N N . ASP A 1 93 ? 3.672 14.820 -43.769 1.00 77.23 93 ASP A N 1
ATOM 721 C CA . ASP A 1 93 ? 2.992 15.213 -44.993 1.00 76.01 93 ASP A CA 1
ATOM 722 C C . ASP A 1 93 ? 1.525 15.507 -44.710 1.00 62.90 93 ASP A C 1
ATOM 723 O O . ASP A 1 93 ? 0.796 14.638 -44.233 1.00 62.05 93 ASP A O 1
ATOM 728 N N . PRO A 1 94 ? 1.093 16.743 -44.997 1.00 51.73 94 PRO A N 1
ATOM 729 C CA . PRO A 1 94 ? -0.303 17.157 -44.837 1.00 47.39 94 PRO A CA 1
ATOM 730 C C . PRO A 1 94 ? -1.242 16.396 -45.772 1.00 62.84 94 PRO A C 1
ATOM 731 O O . PRO A 1 94 ? -2.397 16.158 -45.426 1.00 74.59 94 PRO A O 1
ATOM 735 N N . ALA A 1 95 ? -0.739 16.011 -46.940 1.00 64.63 95 ALA A N 1
ATOM 736 C CA . ALA A 1 95 ? -1.569 15.387 -47.965 1.00 79.42 95 ALA A CA 1
ATOM 737 C C . ALA A 1 95 ? -2.069 14.007 -47.559 1.00 94.35 95 ALA A C 1
ATOM 738 O O . ALA A 1 95 ? -3.152 13.588 -47.965 1.00 98.60 95 ALA A O 1
ATOM 740 N N . GLU A 1 96 ? -1.279 13.301 -46.759 1.00 94.52 96 GLU A N 1
ATOM 741 C CA . GLU A 1 96 ? -1.618 11.934 -46.390 1.00 101.75 96 GLU A CA 1
ATOM 742 C C . GLU A 1 96 ? -2.849 11.838 -45.494 1.00 100.58 96 GLU A C 1
ATOM 743 O O . GLU A 1 96 ? -3.633 10.897 -45.615 1.00 112.36 96 GLU A O 1
ATOM 749 N N . VAL A 1 97 ? -3.031 12.806 -44.602 1.00 78.64 97 VAL A N 1
ATOM 750 C CA . VAL A 1 97 ? -4.128 12.725 -43.644 1.00 64.73 97 VAL A CA 1
ATOM 751 C C . VAL A 1 97 ? -5.137 13.873 -43.763 1.00 62.99 97 VAL A C 1
ATOM 752 O O . VAL A 1 97 ? -6.135 13.902 -43.042 1.00 64.53 97 VAL A O 1
ATOM 756 N N . PHE A 1 98 ? -4.890 14.805 -44.681 1.00 66.24 98 PHE A N 1
ATOM 757 C CA . PHE A 1 98 ? -5.810 15.922 -44.894 1.00 62.13 98 PHE A CA 1
ATOM 758 C C . PHE A 1 98 ? -6.277 16.019 -46.340 1.00 72.44 98 PHE A C 1
ATOM 759 O O . PHE A 1 98 ? -5.472 16.062 -47.269 1.00 74.80 98 PHE A O 1
ATOM 767 N N . GLU A 1 99 ? -7.590 16.071 -46.516 1.00 89.31 99 GLU A N 1
ATOM 768 C CA . GLU A 1 99 ? -8.185 16.067 -47.843 1.00 101.61 99 GLU A CA 1
ATOM 769 C C . GLU A 1 99 ? -7.912 17.357 -48.605 1.00 109.39 99 GLU A C 1
ATOM 770 O O . GLU A 1 99 ? -7.358 18.312 -48.059 1.00 103.19 99 GLU A O 1
ATOM 776 N N . GLY A 1 100 ? -8.315 17.371 -49.872 1.00 126.53 100 GLY A N 1
ATOM 777 C CA . GLY A 1 100 ? -8.097 18.509 -50.747 1.00 130.87 100 GLY A CA 1
ATOM 778 C C . GLY A 1 100 ? -8.933 19.720 -50.383 1.00 135.13 100 GLY A C 1
ATOM 779 O O . GLY A 1 100 ? -8.702 20.816 -50.896 1.00 135.29 100 GLY A O 1
ATOM 780 N N . ALA A 1 101 ? -9.911 19.521 -49.506 1.00 121.05 101 ALA A N 1
ATOM 781 C CA . ALA A 1 101 ? -10.734 20.620 -49.019 1.00 95.80 101 ALA A CA 1
ATOM 782 C C . ALA A 1 101 ? -9.863 21.629 -48.280 1.00 97.21 101 ALA A C 1
ATOM 783 O O . ALA A 1 101 ? -9.786 22.798 -48.661 1.00 91.26 101 ALA A O 1
ATOM 785 N N . PHE A 1 102 ? -9.206 21.162 -47.224 1.00 90.62 102 PHE A N 1
ATOM 786 C CA . PHE A 1 102 ? -8.254 21.975 -46.478 1.00 80.60 102 PHE A CA 1
ATOM 787 C C . PHE A 1 102 ? -7.056 21.109 -46.100 1.00 68.69 102 PHE A C 1
ATOM 788 O O . PHE A 1 102 ? -7.011 20.540 -45.009 1.00 64.35 102 PHE A O 1
ATOM 796 N N . PRO A 1 103 ? -6.081 21.008 -47.020 1.00 73.21 103 PRO A N 1
ATOM 797 C CA . PRO A 1 103 ? -4.917 20.116 -46.953 1.00 81.03 103 PRO A CA 1
ATOM 798 C C . PRO A 1 103 ? -4.011 20.371 -45.760 1.00 70.33 103 PRO A C 1
ATOM 799 O O . PRO A 1 103 ? -3.216 19.504 -45.410 1.00 82.86 103 PRO A O 1
ATOM 803 N N . HIS A 1 104 ? -4.116 21.550 -45.161 1.00 53.71 104 HIS A N 1
ATOM 804 C CA . HIS A 1 104 ? -3.246 21.923 -44.054 1.00 53.21 104 HIS A CA 1
ATOM 805 C C . HIS A 1 104 ? -3.864 21.556 -42.714 1.00 42.71 104 HIS A C 1
ATOM 806 O O . HIS A 1 104 ? -5.043 21.213 -42.636 1.00 47.69 104 HIS A O 1
ATOM 813 N N . VAL A 1 105 ? -3.057 21.623 -41.661 1.00 44.53 105 VAL A N 1
ATOM 814 C CA . VAL A 1 105 ? -3.563 21.432 -40.310 1.00 38.49 105 VAL A CA 1
ATOM 815 C C . VAL A 1 105 ? -4.403 22.644 -39.956 1.00 31.63 105 VAL A C 1
ATOM 816 O O . VAL A 1 105 ? -4.218 23.710 -40.536 1.00 36.91 105 VAL A O 1
ATOM 820 N N . ASN A 1 106 ? -5.317 22.494 -39.004 1.00 38.11 106 ASN A N 1
ATOM 821 C CA . ASN A 1 106 ? -6.259 23.569 -38.692 1.00 51.45 106 ASN A CA 1
ATOM 822 C C . ASN A 1 106 ? -5.597 24.818 -38.112 1.00 57.15 106 ASN A C 1
ATOM 823 O O . ASN A 1 106 ? -6.121 25.922 -38.257 1.00 57.62 106 ASN A O 1
ATOM 828 N N . TYR A 1 107 ? -4.451 24.652 -37.457 1.00 63.08 107 TYR A N 1
ATOM 829 C CA . TYR A 1 107 ? -3.767 25.801 -36.865 1.00 63.96 107 TYR A CA 1
ATOM 830 C C . TYR A 1 107 ? -2.722 26.397 -37.807 1.00 55.26 107 TYR A C 1
ATOM 831 O O . TYR A 1 107 ? -2.113 27.425 -37.502 1.00 59.76 107 TYR A O 1
ATOM 840 N N . TYR A 1 108 ? -2.528 25.750 -38.953 1.00 51.26 108 TYR A N 1
ATOM 841 C CA . TYR A 1 108 ? -1.738 26.315 -40.041 1.00 46.03 108 TYR A CA 1
ATOM 842 C C . TYR A 1 108 ? -2.659 26.996 -41.043 1.00 38.61 108 TYR A C 1
ATOM 843 O O . TYR A 1 108 ? -2.280 27.261 -42.186 1.00 36.65 108 TYR A O 1
ATOM 852 N N . ASP A 1 109 ? -3.882 27.262 -40.602 1.00 40.34 109 ASP A N 1
ATOM 853 C CA . ASP A 1 109 ? -4.870 27.916 -41.445 1.00 51.10 109 ASP A CA 1
ATOM 854 C C . ASP A 1 109 ? -4.757 29.430 -41.293 1.00 66.06 109 ASP A C 1
ATOM 855 O O . ASP A 1 109 ? -4.600 29.940 -40.183 1.00 66.90 109 ASP A O 1
ATOM 860 N N . PRO A 1 110 ? -4.820 30.153 -42.418 1.00 63.49 110 PRO A N 1
ATOM 861 C CA . PRO A 1 110 ? -4.627 31.608 -42.422 1.00 60.10 110 PRO A CA 1
ATOM 862 C C . PRO A 1 110 ? -5.784 32.405 -41.804 1.00 74.17 110 PRO A C 1
ATOM 863 O O . PRO A 1 110 ? -5.536 33.424 -41.157 1.00 85.37 110 PRO A O 1
ATOM 867 N N . ASP A 1 111 ? -7.019 31.950 -41.991 1.00 73.06 111 ASP A N 1
ATOM 868 C CA . ASP A 1 111 ? -8.179 32.745 -41.595 1.00 59.60 111 ASP A CA 1
ATOM 869 C C . ASP A 1 111 ? -8.793 32.322 -40.259 1.00 58.03 111 ASP A C 1
ATOM 870 O O . ASP A 1 111 ? -9.723 32.965 -39.772 1.00 64.85 111 ASP A O 1
ATOM 875 N N . ILE A 1 112 ? -8.280 31.249 -39.664 1.00 54.68 112 ILE A N 1
ATOM 876 C CA . ILE A 1 112 ? -8.806 30.770 -38.386 1.00 44.47 112 ILE A CA 1
ATOM 877 C C . ILE A 1 112 ? -7.691 30.586 -37.352 1.00 49.32 112 ILE A C 1
ATOM 878 O O . ILE A 1 112 ? -6.827 29.724 -37.513 1.00 53.81 112 ILE A O 1
ATOM 883 N N . ASN A 1 113 ? -7.715 31.395 -36.293 1.00 57.18 113 ASN A N 1
ATOM 884 C CA . ASN A 1 113 ? -6.680 31.347 -35.259 1.00 57.43 113 ASN A CA 1
ATOM 885 C C . ASN A 1 113 ? -6.945 30.279 -34.208 1.00 48.18 113 ASN A C 1
ATOM 886 O O . ASN A 1 113 ? -7.786 30.458 -33.323 1.00 46.48 113 ASN A O 1
ATOM 891 N N . VAL A 1 114 ? -6.213 29.173 -34.310 1.00 46.57 114 VAL A N 1
ATOM 892 C CA . VAL A 1 114 ? -6.317 28.080 -33.353 1.00 52.29 114 VAL A CA 1
ATOM 893 C C . VAL A 1 114 ? -5.223 28.196 -32.292 1.00 48.45 114 VAL A C 1
ATOM 894 O O . VAL A 1 114 ? -4.043 28.307 -32.613 1.00 33.41 114 VAL A O 1
ATOM 898 N N . SER A 1 115 ? -5.631 28.177 -31.029 1.00 51.70 115 SER A N 1
ATOM 899 C CA . SER A 1 115 ? -4.708 28.303 -29.910 1.00 42.46 115 SER A CA 1
ATOM 900 C C . SER A 1 115 ? -4.226 26.932 -29.432 1.00 55.50 115 SER A C 1
ATOM 901 O O . SER A 1 115 ? -3.028 26.711 -29.265 1.00 67.97 115 SER A O 1
ATOM 904 N N . ILE A 1 116 ? -5.163 26.013 -29.220 1.00 57.07 116 ILE A N 1
ATOM 905 C CA . ILE A 1 116 ? -4.833 24.654 -28.798 1.00 42.78 116 ILE A CA 1
ATOM 906 C C . ILE A 1 116 ? -5.472 23.625 -29.731 1.00 55.75 116 ILE A C 1
ATOM 907 O O . ILE A 1 116 ? -6.683 23.424 -29.691 1.00 75.00 116 ILE A O 1
ATOM 912 N N . PRO A 1 117 ? -4.657 22.967 -30.574 1.00 50.08 117 PRO A N 1
ATOM 913 C CA . PRO A 1 117 ? -5.137 22.028 -31.597 1.00 39.90 117 PRO A CA 1
ATOM 914 C C . PRO A 1 117 ? -5.646 20.710 -31.022 1.00 47.70 117 PRO A C 1
ATOM 915 O O . PRO A 1 117 ? -5.067 20.178 -30.076 1.00 49.54 117 PRO A O 1
ATOM 919 N N . VAL A 1 118 ? -6.717 20.187 -31.608 1.00 50.28 118 VAL A N 1
ATOM 920 C CA . VAL A 1 118 ? -7.308 18.940 -31.145 1.00 47.89 118 VAL A CA 1
ATOM 921 C C . VAL A 1 118 ? -7.114 17.825 -32.167 1.00 55.17 118 VAL A C 1
ATOM 922 O O . VAL A 1 118 ? -7.454 17.983 -33.340 1.00 53.14 118 VAL A O 1
ATOM 926 N N . PHE A 1 119 ? -6.555 16.706 -31.710 1.00 55.55 119 PHE A N 1
ATOM 927 C CA . PHE A 1 119 ? -6.389 15.511 -32.538 1.00 43.50 119 PHE A CA 1
ATOM 928 C C . PHE A 1 119 ? -7.273 14.379 -32.019 1.00 42.21 119 PHE A C 1
ATOM 929 O O . PHE A 1 119 ? -7.269 14.073 -30.828 1.00 52.00 119 PHE A O 1
ATOM 937 N N . SER A 1 120 ? -8.032 13.756 -32.911 1.00 48.28 120 SER A N 1
ATOM 938 C CA . SER A 1 120 ? -8.974 12.730 -32.488 1.00 32.46 120 SER A CA 1
ATOM 939 C C . SER A 1 120 ? -9.164 11.642 -33.538 1.00 55.79 120 SER A C 1
ATOM 940 O O . SER A 1 120 ? -9.084 11.902 -34.738 1.00 61.23 120 SER A O 1
ATOM 943 N N . ILE A 1 121 ? -9.399 10.422 -33.064 1.00 66.84 121 ILE A N 1
ATOM 944 C CA . ILE A 1 121 ? -9.763 9.290 -33.910 1.00 68.52 121 ILE A CA 1
ATOM 945 C C . ILE A 1 121 ? -11.234 8.955 -33.683 1.00 69.62 121 ILE A C 1
ATOM 946 O O . ILE A 1 121 ? -11.818 9.383 -32.684 1.00 79.94 121 ILE A O 1
ATOM 951 N N . HIS A 1 122 ? -11.841 8.193 -34.588 1.00 56.73 122 HIS A N 1
ATOM 952 C CA . HIS A 1 122 ? -13.257 7.888 -34.417 1.00 61.05 122 HIS A CA 1
ATOM 953 C C . HIS A 1 122 ? -13.429 6.563 -33.692 1.00 65.04 122 HIS A C 1
ATOM 954 O O . HIS A 1 122 ? -12.707 5.601 -33.948 1.00 65.29 122 HIS A O 1
ATOM 961 N N . GLY A 1 123 ? -14.375 6.537 -32.759 1.00 65.89 123 GLY A N 1
ATOM 962 C CA . GLY A 1 123 ? -14.645 5.348 -31.976 1.00 65.57 123 GLY A CA 1
ATOM 963 C C . GLY A 1 123 ? -15.707 4.489 -32.625 1.00 76.70 123 GLY A C 1
ATOM 964 O O . GLY A 1 123 ? -15.977 4.623 -33.818 1.00 72.46 123 GLY A O 1
ATOM 965 N N . ASN A 1 124 ? -16.313 3.602 -31.844 1.00 83.11 124 ASN A N 1
ATOM 966 C CA . ASN A 1 124 ? -17.361 2.732 -32.367 1.00 79.83 124 ASN A CA 1
ATOM 967 C C . ASN A 1 124 ? -18.675 3.471 -32.613 1.00 75.65 124 ASN A C 1
ATOM 968 O O . ASN A 1 124 ? -19.335 3.239 -33.623 1.00 82.43 124 ASN A O 1
ATOM 973 N N . HIS A 1 125 ? -19.054 4.355 -31.694 1.00 69.70 125 HIS A N 1
ATOM 974 C CA . HIS A 1 125 ? -20.265 5.156 -31.855 1.00 61.98 125 HIS A CA 1
ATOM 975 C C . HIS A 1 125 ? -20.021 6.297 -32.837 1.00 63.28 125 HIS A C 1
ATOM 976 O O . HIS A 1 125 ? -20.909 6.696 -33.587 1.00 68.95 125 HIS A O 1
ATOM 983 N N . ASP A 1 126 ? -18.794 6.803 -32.825 1.00 69.57 126 ASP A N 1
ATOM 984 C CA . ASP A 1 126 ? -18.398 7.959 -33.620 1.00 70.02 126 ASP A CA 1
ATOM 985 C C . ASP A 1 126 ? -18.130 7.585 -35.080 1.00 68.05 126 ASP A C 1
ATOM 986 O O . ASP A 1 126 ? -18.011 8.456 -35.940 1.00 68.22 126 ASP A O 1
ATOM 991 N N . ASP A 1 127 ? -18.063 6.282 -35.345 1.00 69.75 127 ASP A N 1
ATOM 992 C CA . ASP A 1 127 ? -17.652 5.738 -36.642 1.00 64.20 127 ASP A CA 1
ATOM 993 C C . ASP A 1 127 ? -18.389 6.343 -37.838 1.00 59.73 127 ASP A C 1
ATOM 994 O O . ASP A 1 127 ? -19.518 6.813 -37.707 1.00 42.36 127 ASP A O 1
ATOM 999 N N . PRO A 1 128 ? -17.736 6.339 -39.011 1.00 68.38 128 PRO A N 1
ATOM 1000 C CA . PRO A 1 128 ? -18.315 6.818 -40.270 1.00 87.12 128 PRO A CA 1
ATOM 1001 C C . PRO A 1 128 ? -19.466 5.953 -40.770 1.00 103.53 128 PRO A C 1
ATOM 1002 O O . PRO A 1 128 ? -19.446 4.733 -40.603 1.00 118.42 128 PRO A O 1
ATOM 1006 N N . SER A 1 129 ? -20.453 6.593 -41.387 1.00 106.63 129 SER A N 1
ATOM 1007 C CA . SER A 1 129 ? -21.587 5.891 -41.971 1.00 110.51 129 SER A CA 1
ATOM 1008 C C . SER A 1 129 ? -22.291 6.785 -42.986 1.00 104.03 129 SER A C 1
ATOM 1009 O O . SER A 1 129 ? -22.277 8.011 -42.859 1.00 102.71 129 SER A O 1
ATOM 1012 N N . GLY A 1 130 ? -22.903 6.173 -43.995 1.00 74.69 130 GLY A N 1
ATOM 1013 C CA . GLY A 1 130 ? -23.677 6.920 -44.970 1.00 70.55 130 GLY A CA 1
ATOM 1014 C C . GLY A 1 130 ? -23.063 6.989 -46.353 1.00 89.53 130 GLY A C 1
ATOM 1015 O O . GLY A 1 130 ? -22.276 6.123 -46.743 1.00 82.54 130 GLY A O 1
ATOM 1016 N N . ASP A 1 131 ? -23.433 8.029 -47.094 1.00 120.61 131 ASP A N 1
ATOM 1017 C CA . ASP A 1 131 ? -23.028 8.182 -48.485 1.00 126.28 131 ASP A CA 1
ATOM 1018 C C . ASP A 1 131 ? -21.567 8.576 -48.655 1.00 132.02 131 ASP A C 1
ATOM 1019 O O . ASP A 1 131 ? -20.809 7.886 -49.327 1.00 137.32 131 ASP A O 1
ATOM 1024 N N . GLY A 1 132 ? -21.178 9.688 -48.046 1.00 95.41 132 GLY A N 1
ATOM 1025 C CA . GLY A 1 132 ? -19.825 10.195 -48.189 1.00 78.41 132 GLY A CA 1
ATOM 1026 C C . GLY A 1 132 ? -18.802 9.454 -47.340 1.00 75.78 132 GLY A C 1
ATOM 1027 O O . GLY A 1 132 ? -17.621 9.801 -47.340 1.00 68.05 132 GLY A O 1
ATOM 1028 N N . HIS A 1 133 ? -19.269 8.437 -46.619 1.00 81.38 133 HIS A N 1
ATOM 1029 C CA . HIS A 1 133 ? -18.454 7.671 -45.687 1.00 79.00 133 HIS A CA 1
ATOM 1030 C C . HIS A 1 133 ? -17.838 8.603 -44.650 1.00 66.22 133 HIS A C 1
ATOM 1031 O O . HIS A 1 133 ? -16.725 8.378 -44.164 1.00 66.61 133 HIS A O 1
ATOM 1038 N N . LEU A 1 134 ? -18.582 9.651 -44.312 1.00 59.85 134 LEU A N 1
ATOM 1039 C CA . LEU A 1 134 ? -18.131 10.662 -43.365 1.00 48.79 134 LEU A CA 1
ATOM 1040 C C . LEU A 1 134 ? -18.712 10.400 -41.979 1.00 48.96 134 LEU A C 1
ATOM 1041 O O . LEU A 1 134 ? -19.787 9.814 -41.844 1.00 38.92 134 LEU A O 1
ATOM 1046 N N . CYS A 1 135 ? -17.992 10.832 -40.950 1.00 58.63 135 CYS A N 1
ATOM 1047 C CA . CYS A 1 135 ? -18.488 10.752 -39.582 1.00 58.32 135 CYS A CA 1
ATOM 1048 C C . CYS A 1 135 ? -18.655 12.151 -38.997 1.00 64.24 135 CYS A C 1
ATOM 1049 O O . CYS A 1 135 ? -18.543 13.146 -39.710 1.00 68.81 135 CYS A O 1
ATOM 1052 N N . SER A 1 136 ? -18.928 12.227 -37.700 1.00 60.57 136 SER A N 1
ATOM 1053 C CA . SER A 1 136 ? -19.151 13.512 -37.056 1.00 40.25 136 SER A CA 1
ATOM 1054 C C . SER A 1 136 ? -17.861 14.319 -36.936 1.00 35.96 136 SER A C 1
ATOM 1055 O O . SER A 1 136 ? -17.898 15.537 -36.793 1.00 36.41 136 SER A O 1
ATOM 1058 N N . LEU A 1 137 ? -16.721 13.638 -36.998 1.00 52.48 137 LEU A N 1
ATOM 1059 C CA . LEU A 1 137 ? -15.429 14.304 -36.886 1.00 52.50 137 LEU A CA 1
ATOM 1060 C C . LEU A 1 137 ? -15.042 15.038 -38.160 1.00 48.14 137 LEU A C 1
ATOM 1061 O O . LEU A 1 137 ? -14.229 15.961 -38.123 1.00 50.76 137 LEU A O 1
ATOM 1066 N N . ASP A 1 138 ? -15.608 14.615 -39.285 1.00 40.38 138 ASP A N 1
ATOM 1067 C CA . ASP A 1 138 ? -15.314 15.248 -40.562 1.00 41.54 138 ASP A CA 1
ATOM 1068 C C . ASP A 1 138 ? -15.957 16.622 -40.637 1.00 56.85 138 ASP A C 1
ATOM 1069 O O . ASP A 1 138 ? -15.479 17.506 -41.344 1.00 70.58 138 ASP A O 1
ATOM 1074 N N . LEU A 1 139 ? -17.048 16.791 -39.901 1.00 48.68 139 LEU A N 1
ATOM 1075 C CA . LEU A 1 139 ? -17.741 18.069 -39.847 1.00 42.66 139 LEU A CA 1
ATOM 1076 C C . LEU A 1 139 ? -17.014 19.042 -38.927 1.00 49.17 139 LEU A C 1
ATOM 1077 O O . LEU A 1 139 ? -16.917 20.233 -39.216 1.00 49.59 139 LEU A O 1
ATOM 1082 N N . LEU A 1 140 ? -16.500 18.528 -37.815 1.00 47.33 140 LEU A N 1
ATOM 1083 C CA . LEU A 1 140 ? -15.730 19.343 -36.887 1.00 46.34 140 LEU A CA 1
ATOM 1084 C C . LEU A 1 140 ? -14.390 19.721 -37.511 1.00 49.47 140 LEU A C 1
ATOM 1085 O O . LEU A 1 140 ? -13.808 20.757 -37.189 1.00 56.63 140 LEU A O 1
ATOM 1090 N N . GLN A 1 141 ? -13.909 18.877 -38.416 1.00 42.21 141 GLN A N 1
ATOM 1091 C CA . GLN A 1 141 ? -12.658 19.148 -39.103 1.00 35.95 141 GLN A CA 1
ATOM 1092 C C . GLN A 1 141 ? -12.845 20.210 -40.173 1.00 31.74 141 GLN A C 1
ATOM 1093 O O . GLN A 1 141 ? -12.005 21.093 -40.337 1.00 51.81 141 GLN A O 1
ATOM 1099 N N . VAL A 1 142 ? -13.951 20.119 -40.904 1.00 29.39 142 VAL A N 1
ATOM 1100 C CA . VAL A 1 142 ? -14.252 21.092 -41.947 1.00 40.82 142 VAL A CA 1
ATOM 1101 C C . VAL A 1 142 ? -14.763 22.389 -41.327 1.00 54.04 142 VAL A C 1
ATOM 1102 O O . VAL A 1 142 ? -14.807 23.426 -41.986 1.00 42.53 142 VAL A O 1
ATOM 1106 N N . ALA A 1 143 ? -15.148 22.331 -40.056 1.00 60.51 143 ALA A N 1
ATOM 1107 C CA . ALA A 1 143 ? -15.470 23.545 -39.314 1.00 45.51 143 ALA A CA 1
ATOM 1108 C C . ALA A 1 143 ? -14.180 24.171 -38.800 1.00 46.51 143 ALA A C 1
ATOM 1109 O O . ALA A 1 143 ? -14.172 25.304 -38.327 1.00 46.61 143 ALA A O 1
ATOM 1111 N N . GLY A 1 144 ? -13.090 23.415 -38.899 1.00 50.87 144 GLY A N 1
ATOM 1112 C CA . GLY A 1 144 ? -11.773 23.890 -38.513 1.00 41.95 144 GLY A CA 1
ATOM 1113 C C . GLY A 1 144 ? -11.527 23.777 -37.023 1.00 42.11 144 GLY A C 1
ATOM 1114 O O . GLY A 1 144 ? -10.656 24.450 -36.479 1.00 52.19 144 GLY A O 1
ATOM 1115 N N . LEU A 1 145 ? -12.292 22.915 -36.362 1.00 42.82 145 LEU A N 1
ATOM 1116 C CA . LEU A 1 145 ? -12.217 22.785 -34.911 1.00 50.40 145 LEU A CA 1
ATOM 1117 C C . LEU A 1 145 ? -11.410 21.566 -34.475 1.00 52.75 145 LEU A C 1
ATOM 1118 O O . LEU A 1 145 ? -10.839 21.551 -33.385 1.00 57.52 145 LEU A O 1
ATOM 1123 N N . VAL A 1 146 ? -11.371 20.544 -35.325 1.00 40.49 146 VAL A N 1
ATOM 1124 C CA . VAL A 1 146 ? -10.728 19.280 -34.978 1.00 32.52 146 VAL A CA 1
ATOM 1125 C C . VAL A 1 146 ? -9.866 18.766 -36.135 1.00 43.59 146 VAL A C 1
ATOM 1126 O O . VAL A 1 146 ? -10.200 18.970 -37.298 1.00 47.23 146 VAL A O 1
ATOM 1130 N N . ASN A 1 147 ? -8.744 18.125 -35.812 1.00 46.89 147 ASN A N 1
ATOM 1131 C CA . ASN A 1 147 ? -7.967 17.390 -36.807 1.00 53.43 147 ASN A CA 1
ATOM 1132 C C . ASN A 1 147 ? -8.237 15.893 -36.703 1.00 57.34 147 ASN A C 1
ATOM 1133 O O . ASN A 1 147 ? -7.879 15.258 -35.711 1.00 47.68 147 ASN A O 1
ATOM 1138 N N . TYR A 1 148 ? -8.869 15.333 -37.728 1.00 60.18 148 TYR A N 1
ATOM 1139 C CA . TYR A 1 148 ? -9.239 13.924 -37.719 1.00 44.44 148 TYR A CA 1
ATOM 1140 C C . TYR A 1 148 ? -8.215 13.078 -38.470 1.00 43.43 148 TYR A C 1
ATOM 1141 O O . TYR A 1 148 ? -8.095 13.162 -39.692 1.00 42.10 148 TYR A O 1
ATOM 1150 N N . PHE A 1 149 ? -7.480 12.264 -37.719 1.00 44.77 149 PHE A N 1
ATOM 1151 C CA . PHE A 1 149 ? -6.427 11.424 -38.278 1.00 50.41 149 PHE A CA 1
ATOM 1152 C C . PHE A 1 149 ? -6.675 9.942 -38.012 1.00 60.06 149 PHE A C 1
ATOM 1153 O O . PHE A 1 149 ? -7.582 9.575 -37.267 1.00 68.94 149 PHE A O 1
ATOM 1161 N N . GLY A 1 150 ? -5.861 9.093 -38.628 1.00 55.55 150 GLY A N 1
ATOM 1162 C CA . GLY A 1 150 ? -5.953 7.663 -38.412 1.00 57.26 150 GLY A CA 1
ATOM 1163 C C . GLY A 1 150 ? -7.164 7.033 -39.069 1.00 60.13 150 GLY A C 1
ATOM 1164 O O . GLY A 1 150 ? -7.751 6.095 -38.532 1.00 48.49 150 GLY A O 1
ATOM 1165 N N . ARG A 1 151 ? -7.543 7.545 -40.234 1.00 49.53 151 ARG A N 1
ATOM 1166 C CA . ARG A 1 151 ? -8.621 6.930 -40.995 1.00 45.14 151 ARG A CA 1
ATOM 1167 C C . ARG A 1 151 ? -8.208 5.533 -41.440 1.00 54.24 151 ARG A C 1
ATOM 1168 O O . ARG A 1 151 ? -7.068 5.317 -41.851 1.00 66.62 151 ARG A O 1
ATOM 1176 N N . VAL A 1 152 ? -9.130 4.583 -41.350 1.00 60.55 152 VAL A N 1
ATOM 1177 C CA . VAL A 1 152 ? -8.860 3.235 -41.832 1.00 61.45 152 VAL A CA 1
ATOM 1178 C C . VAL A 1 152 ? -9.776 2.912 -43.002 1.00 68.96 152 VAL A C 1
ATOM 1179 O O . VAL A 1 152 ? -10.861 2.353 -42.816 1.00 68.35 152 VAL A O 1
ATOM 1183 N N . PRO A 1 153 ? -9.345 3.280 -44.217 1.00 73.83 153 PRO A N 1
ATOM 1184 C CA . PRO A 1 153 ? -10.147 3.062 -45.423 1.00 72.83 153 PRO A CA 1
ATOM 1185 C C . PRO A 1 153 ? -10.403 1.579 -45.660 1.00 74.68 153 PRO A C 1
ATOM 1186 O O . PRO A 1 153 ? -11.554 1.162 -45.777 1.00 80.29 153 PRO A O 1
ATOM 1190 N N . GLU A 1 154 ? -9.336 0.792 -45.710 1.00 70.33 154 GLU A N 1
ATOM 1191 C CA . GLU A 1 154 ? -9.458 -0.643 -45.910 1.00 72.59 154 GLU A CA 1
ATOM 1192 C C . GLU A 1 154 ? -9.189 -1.401 -44.618 1.00 62.53 154 GLU A C 1
ATOM 1193 O O . GLU A 1 154 ? -8.108 -1.294 -44.040 1.00 64.38 154 GLU A O 1
ATOM 1199 N N . ALA A 1 155 ? -10.172 -2.169 -44.163 1.00 55.65 155 ALA A N 1
ATOM 1200 C CA . ALA A 1 155 ? -9.977 -3.017 -42.994 1.00 66.40 155 ALA A CA 1
ATOM 1201 C C . ALA A 1 155 ? -9.039 -4.166 -43.335 1.00 89.14 155 ALA A C 1
ATOM 1202 O O . ALA A 1 155 ? -8.247 -4.609 -42.503 1.00 92.97 155 ALA A O 1
ATOM 1204 N N . ASP A 1 156 ? -9.142 -4.641 -44.572 1.00 102.92 156 ASP A N 1
ATOM 1205 C CA . ASP A 1 156 ? -8.289 -5.710 -45.072 1.00 109.34 156 ASP A CA 1
ATOM 1206 C C . ASP A 1 156 ? -6.825 -5.290 -45.056 1.00 101.35 156 ASP A C 1
ATOM 1207 O O . ASP A 1 156 ? -6.038 -5.795 -44.259 1.00 106.76 156 ASP A O 1
ATOM 1212 N N . ASN A 1 157 ? -6.464 -4.360 -45.934 1.00 96.86 157 ASN A N 1
ATOM 1213 C CA . ASN A 1 157 ? -5.096 -3.854 -45.983 1.00 96.12 157 ASN A CA 1
ATOM 1214 C C . ASN A 1 157 ? -4.971 -2.542 -45.208 1.00 85.98 157 ASN A C 1
ATOM 1215 O O . ASN A 1 157 ? -5.644 -1.560 -45.521 1.00 79.73 157 ASN A O 1
ATOM 1220 N N . ILE A 1 158 ? -4.106 -2.527 -44.197 1.00 77.35 158 ILE A N 1
ATOM 1221 C CA . ILE A 1 158 ? -3.977 -1.362 -43.328 1.00 61.63 158 ILE A CA 1
ATOM 1222 C C . ILE A 1 158 ? -2.580 -0.742 -43.353 1.00 55.16 158 ILE A C 1
ATOM 1223 O O . ILE A 1 158 ? -1.594 -1.377 -42.984 1.00 53.45 158 ILE A O 1
ATOM 1228 N N . HIS A 1 159 ? -2.505 0.508 -43.794 1.00 59.94 159 HIS A N 1
ATOM 1229 C CA . HIS A 1 159 ? -1.261 1.263 -43.734 1.00 59.84 159 HIS A CA 1
ATOM 1230 C C . HIS A 1 159 ? -1.397 2.354 -42.680 1.00 65.75 159 HIS A C 1
ATOM 1231 O O . HIS A 1 159 ? -2.323 3.164 -42.729 1.00 71.37 159 HIS A O 1
ATOM 1238 N N . VAL A 1 160 ? -0.482 2.367 -41.719 1.00 57.41 160 VAL A N 1
ATOM 1239 C CA . VAL A 1 160 ? -0.553 3.330 -40.628 1.00 53.67 160 VAL A CA 1
ATOM 1240 C C . VAL A 1 160 ? 0.609 4.314 -40.677 1.00 65.21 160 VAL A C 1
ATOM 1241 O O . VAL A 1 160 ? 1.722 3.999 -40.256 1.00 71.74 160 VAL A O 1
ATOM 1245 N N . LYS A 1 161 ? 0.341 5.509 -41.195 1.00 72.01 161 LYS A N 1
ATOM 1246 C CA . LYS A 1 161 ? 1.364 6.542 -41.320 1.00 77.58 161 LYS A CA 1
ATOM 1247 C C . LYS A 1 161 ? 1.232 7.564 -40.197 1.00 74.82 161 LYS A C 1
ATOM 1248 O O . LYS A 1 161 ? 0.122 7.943 -39.822 1.00 69.70 161 LYS A O 1
ATOM 1254 N N . PRO A 1 162 ? 2.373 8.009 -39.652 1.00 75.42 162 PRO A N 1
ATOM 1255 C CA . PRO A 1 162 ? 2.384 8.836 -38.445 1.00 78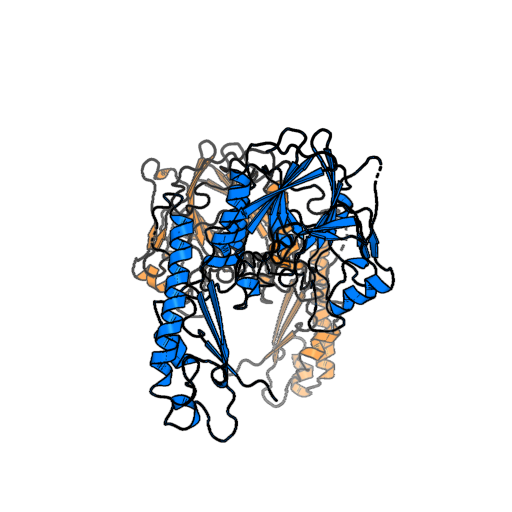.18 162 PRO A CA 1
ATOM 1256 C C . PRO A 1 162 ? 2.311 10.332 -38.717 1.00 91.97 162 PRO A C 1
ATOM 1257 O O . PRO A 1 162 ? 2.751 10.796 -39.768 1.00 103.33 162 PRO A O 1
ATOM 1261 N N . ILE A 1 163 ? 1.757 11.071 -37.762 1.00 79.36 163 ILE A N 1
ATOM 1262 C CA . ILE A 1 163 ? 1.856 12.523 -37.760 1.00 78.84 163 ILE A CA 1
ATOM 1263 C C . ILE A 1 163 ? 3.075 12.937 -36.939 1.00 83.53 163 ILE A C 1
ATOM 1264 O O . ILE A 1 163 ? 3.188 12.591 -35.762 1.00 95.53 163 ILE A O 1
ATOM 1269 N N . LEU A 1 164 ? 3.987 13.672 -37.565 1.00 59.30 164 LEU A N 1
ATOM 1270 C CA . LEU A 1 164 ? 5.259 14.004 -36.938 1.00 39.12 164 LEU A CA 1
ATOM 1271 C C . LEU A 1 164 ? 5.283 15.435 -36.430 1.00 46.63 164 LEU A C 1
ATOM 1272 O O . LEU A 1 164 ? 5.162 16.379 -37.207 1.00 44.59 164 LEU A O 1
ATOM 1277 N N . LEU A 1 165 ? 5.453 15.585 -35.120 1.00 62.11 165 LEU A N 1
ATOM 1278 C CA . LEU A 1 165 ? 5.404 16.895 -34.480 1.00 65.17 165 LEU A CA 1
ATOM 1279 C C . LEU A 1 165 ? 6.612 17.104 -33.571 1.00 73.34 165 LEU A C 1
ATOM 1280 O O . LEU A 1 165 ? 7.090 16.165 -32.936 1.00 83.00 165 LEU A O 1
ATOM 1285 N N . GLN A 1 166 ? 7.093 18.342 -33.502 1.00 64.80 166 GLN A N 1
ATOM 1286 C CA . GLN A 1 166 ? 8.302 18.648 -32.746 1.00 55.61 166 GLN A CA 1
ATOM 1287 C C . GLN A 1 166 ? 8.220 19.974 -31.984 1.00 61.32 166 GLN A C 1
ATOM 1288 O O . GLN A 1 166 ? 7.909 21.016 -32.562 1.00 53.87 166 GLN A O 1
ATOM 1294 N N . LYS A 1 167 ? 8.504 19.927 -30.684 1.00 76.91 167 LYS A N 1
ATOM 1295 C CA . LYS A 1 167 ? 8.581 21.135 -29.865 1.00 83.44 167 LYS A CA 1
ATOM 1296 C C . LYS A 1 167 ? 9.985 21.309 -29.288 1.00 92.81 167 LYS A C 1
ATOM 1297 O O . LYS A 1 167 ? 10.421 20.528 -28.439 1.00 89.07 167 LYS A O 1
ATOM 1303 N N . GLY A 1 168 ? 10.687 22.340 -29.751 1.00 99.34 168 GLY A N 1
ATOM 1304 C CA . GLY A 1 168 ? 12.037 22.608 -29.295 1.00 103.82 168 GLY A CA 1
ATOM 1305 C C . GLY A 1 168 ? 12.988 21.518 -29.741 1.00 103.93 168 GLY A C 1
ATOM 1306 O O . GLY A 1 168 ? 13.162 21.291 -30.938 1.00 108.44 168 GLY A O 1
ATOM 1307 N N . LYS A 1 169 ? 13.599 20.840 -28.775 1.00 108.22 169 LYS A N 1
ATOM 1308 C CA . LYS A 1 169 ? 14.506 19.737 -29.062 1.00 108.78 169 LYS A CA 1
ATOM 1309 C C . LYS A 1 169 ? 13.778 18.399 -29.008 1.00 107.81 169 LYS A C 1
ATOM 1310 O O . LYS A 1 169 ? 14.356 17.356 -29.315 1.00 111.89 169 LYS A O 1
ATOM 1316 N N . THR A 1 170 ? 12.508 18.438 -28.614 1.00 99.90 170 THR A N 1
ATOM 1317 C CA . THR A 1 170 ? 11.721 17.223 -28.414 1.00 75.48 170 THR A CA 1
ATOM 1318 C C . THR A 1 170 ? 10.944 16.840 -29.672 1.00 74.80 170 THR A C 1
ATOM 1319 O O . THR A 1 170 ? 10.158 17.633 -30.183 1.00 78.02 170 THR A O 1
ATOM 1323 N N . LYS A 1 171 ? 11.162 15.621 -30.160 1.00 81.82 171 LYS A N 1
ATOM 1324 C CA . LYS A 1 171 ? 10.468 15.125 -31.349 1.00 73.71 171 LYS A CA 1
ATOM 1325 C C . LYS A 1 171 ? 9.475 14.018 -31.000 1.00 71.33 171 LYS A C 1
ATOM 1326 O O . LYS A 1 171 ? 9.781 13.126 -30.210 1.00 77.90 171 LYS A O 1
ATOM 1332 N N . LEU A 1 172 ? 8.289 14.080 -31.599 1.00 56.63 172 LEU A N 1
ATOM 1333 C CA . LEU A 1 172 ? 7.221 13.129 -31.302 1.00 53.61 172 LEU A CA 1
ATOM 1334 C C . LEU A 1 172 ? 6.541 12.599 -32.562 1.00 51.08 172 LEU A C 1
ATOM 1335 O O . LEU A 1 172 ? 6.064 13.371 -33.394 1.00 46.90 172 LEU A O 1
ATOM 1340 N N . ALA A 1 173 ? 6.499 11.278 -32.693 1.00 41.20 173 ALA A N 1
ATOM 1341 C CA . ALA A 1 173 ? 5.777 10.639 -33.786 1.00 34.88 173 ALA A CA 1
ATOM 1342 C C . ALA A 1 173 ? 4.409 10.193 -33.291 1.00 39.25 173 ALA A C 1
ATOM 1343 O O . ALA A 1 173 ? 4.310 9.391 -32.363 1.00 53.58 173 ALA A O 1
ATOM 1345 N N . LEU A 1 174 ? 3.357 10.727 -33.902 1.00 42.01 174 LEU A N 1
ATOM 1346 C CA . LEU A 1 174 ? 1.998 10.470 -33.441 1.00 37.69 174 LEU A CA 1
ATOM 1347 C C . LEU A 1 174 ? 1.281 9.464 -34.335 1.00 35.30 174 LEU A C 1
ATOM 1348 O O . LEU A 1 174 ? 0.919 9.772 -35.472 1.00 36.99 174 LEU A O 1
ATOM 1353 N N . TYR A 1 175 ? 1.091 8.257 -33.809 1.00 43.99 175 TYR A N 1
ATOM 1354 C CA . TYR A 1 175 ? 0.410 7.183 -34.527 1.00 49.42 175 TYR A CA 1
ATOM 1355 C C . TYR A 1 175 ? -1.055 7.102 -34.133 1.00 53.01 175 TYR A C 1
ATOM 1356 O O . TYR A 1 175 ? -1.396 7.219 -32.955 1.00 55.44 175 TYR A O 1
ATOM 1365 N N . GLY A 1 176 ? -1.918 6.887 -35.119 1.00 53.41 176 GLY A N 1
ATOM 1366 C CA . GLY A 1 176 ? -3.342 6.836 -34.861 1.00 60.79 176 GLY A CA 1
ATOM 1367 C C . GLY A 1 176 ? -4.049 5.730 -35.610 1.00 59.32 176 GLY A C 1
ATOM 1368 O O . GLY A 1 176 ? -3.749 5.462 -36.773 1.00 69.63 176 GLY A O 1
ATOM 1369 N N . MET A 1 177 ? -4.992 5.086 -34.933 1.00 47.80 177 MET A N 1
ATOM 1370 C CA . MET A 1 177 ? -5.792 4.038 -35.547 1.00 69.10 177 MET A CA 1
ATOM 1371 C C . MET A 1 177 ? -7.239 4.127 -35.086 1.00 100.04 177 MET A C 1
ATOM 1372 O O . MET A 1 177 ? -7.537 4.043 -33.892 1.00 115.93 177 MET A O 1
ATOM 1377 N N . SER A 1 178 ? -8.137 4.305 -36.046 1.00 90.92 178 SER A N 1
ATOM 1378 C CA . SER A 1 178 ? -9.548 4.448 -35.739 1.00 71.73 178 SER A CA 1
ATOM 1379 C C . SER A 1 178 ? -10.156 3.083 -35.433 1.00 68.52 178 SER A C 1
ATOM 1380 O O . SER A 1 178 ? -9.577 2.051 -35.769 1.00 59.30 178 SER A O 1
ATOM 1383 N N . ASN A 1 179 ? -11.319 3.076 -34.793 1.00 83.53 179 ASN A N 1
ATOM 1384 C CA . ASN A 1 179 ? -11.926 1.825 -34.359 1.00 94.82 179 ASN A CA 1
ATOM 1385 C C . ASN A 1 179 ? -12.389 0.961 -35.520 1.00 120.11 179 ASN A C 1
ATOM 1386 O O . ASN A 1 179 ? -13.062 1.436 -36.435 1.00 118.27 179 ASN A O 1
ATOM 1391 N N . VAL A 1 180 ? -11.996 -0.309 -35.473 1.00 157.25 180 VAL A N 1
ATOM 1392 C CA . VAL A 1 180 ? -12.457 -1.327 -36.410 1.00 151.90 180 VAL A CA 1
ATOM 1393 C C . VAL A 1 180 ? -13.128 -2.446 -35.610 1.00 150.77 180 VAL A C 1
ATOM 1394 O O . VAL A 1 180 ? -12.787 -2.660 -34.442 1.00 155.74 180 VAL A O 1
ATOM 1398 N N . ARG A 1 181 ? -14.085 -3.139 -36.227 1.00 114.55 181 ARG A N 1
ATOM 1399 C CA . ARG A 1 181 ? -14.789 -4.248 -35.580 1.00 87.21 181 ARG A CA 1
ATOM 1400 C C . ARG A 1 181 ? -13.819 -5.235 -34.923 1.00 90.74 181 ARG A C 1
ATOM 1401 O O . ARG A 1 181 ? -12.864 -5.691 -35.548 1.00 70.74 181 ARG A O 1
ATOM 1409 N N . ASP A 1 182 ? -14.076 -5.549 -33.657 1.00 122.73 182 ASP A N 1
ATOM 1410 C CA . ASP A 1 182 ? -13.136 -6.302 -32.829 1.00 130.00 182 ASP A CA 1
ATOM 1411 C C . ASP A 1 182 ? -12.843 -7.710 -33.354 1.00 134.15 182 ASP A C 1
ATOM 1412 O O . ASP A 1 182 ? -11.714 -8.195 -33.248 1.00 139.05 182 ASP A O 1
ATOM 1417 N N . GLU A 1 183 ? -13.854 -8.359 -33.926 1.00 113.18 183 GLU A N 1
ATOM 1418 C CA . GLU A 1 183 ? -13.688 -9.712 -34.451 1.00 91.77 183 GLU A CA 1
ATOM 1419 C C . GLU A 1 183 ? -12.873 -9.725 -35.746 1.00 70.43 183 GLU A C 1
ATOM 1420 O O . GLU A 1 183 ? -12.132 -10.671 -36.008 1.00 58.01 183 GLU A O 1
ATOM 1426 N N . ARG A 1 184 ? -13.010 -8.676 -36.554 1.00 63.91 184 ARG A N 1
ATOM 1427 C CA . ARG A 1 184 ? -12.293 -8.607 -37.825 1.00 71.48 184 ARG A CA 1
ATOM 1428 C C . ARG A 1 184 ? -10.855 -8.142 -37.646 1.00 80.41 184 ARG A C 1
ATOM 1429 O O . ARG A 1 184 ? -9.925 -8.762 -38.163 1.00 88.70 184 ARG A O 1
ATOM 1437 N N . ILE A 1 185 ? -10.677 -7.047 -36.915 1.00 85.62 185 ILE A N 1
ATOM 1438 C CA . ILE A 1 185 ? -9.353 -6.476 -36.693 1.00 89.24 185 ILE A CA 1
ATOM 1439 C C . ILE A 1 185 ? -8.428 -7.471 -35.989 1.00 94.28 185 ILE A C 1
ATOM 1440 O O . ILE A 1 185 ? -7.204 -7.377 -36.092 1.00 113.05 185 ILE A O 1
ATOM 1445 N N . HIS A 1 186 ? -9.019 -8.433 -35.287 1.00 83.20 186 HIS A N 1
ATOM 1446 C CA . HIS A 1 186 ? -8.250 -9.479 -34.629 1.00 80.53 186 HIS A CA 1
ATOM 1447 C C . HIS A 1 186 ? -7.541 -10.351 -35.664 1.00 88.80 186 HIS A C 1
ATOM 1448 O O . HIS A 1 186 ? -6.445 -10.850 -35.413 1.00 87.02 186 HIS A O 1
ATOM 1455 N N . ARG A 1 187 ? -8.162 -10.515 -36.830 1.00 85.85 187 ARG A N 1
ATOM 1456 C CA . ARG A 1 187 ? -7.659 -11.443 -37.841 1.00 82.23 187 ARG A CA 1
ATOM 1457 C C . ARG A 1 187 ? -6.735 -10.791 -38.868 1.00 83.42 187 ARG A C 1
ATOM 1458 O O . ARG A 1 187 ? -5.813 -11.433 -39.371 1.00 86.28 187 ARG A O 1
ATOM 1466 N N . THR A 1 188 ? -6.983 -9.523 -39.182 1.00 87.16 188 THR A N 1
ATOM 1467 C CA . THR A 1 188 ? -6.133 -8.792 -40.116 1.00 86.92 188 THR A CA 1
ATOM 1468 C C . THR A 1 188 ? -4.739 -8.596 -39.531 1.00 82.28 188 THR A C 1
ATOM 1469 O O . THR A 1 188 ? -3.742 -8.614 -40.252 1.00 88.87 188 THR A O 1
ATOM 1473 N N . PHE A 1 189 ? -4.678 -8.403 -38.217 1.00 76.99 189 PHE A N 1
ATOM 1474 C CA . PHE A 1 189 ? -3.403 -8.332 -37.516 1.00 77.00 189 PHE A CA 1
ATOM 1475 C C . PHE A 1 189 ? -2.660 -9.664 -37.620 1.00 82.58 189 PHE A C 1
ATOM 1476 O O . PHE A 1 189 ? -1.453 -9.689 -37.855 1.00 94.44 189 PHE A O 1
ATOM 1484 N N . ARG A 1 190 ? -3.387 -10.767 -37.447 1.00 77.76 190 ARG A N 1
ATOM 1485 C CA . ARG A 1 190 ? -2.788 -12.100 -37.491 1.00 72.94 190 ARG A CA 1
ATOM 1486 C C . ARG A 1 190 ? -2.158 -12.389 -38.845 1.00 86.60 190 ARG A C 1
ATOM 1487 O O . ARG A 1 190 ? -1.160 -13.103 -38.936 1.00 91.38 190 ARG A O 1
ATOM 1495 N N . ASP A 1 191 ? -2.739 -11.818 -39.893 1.00 101.68 191 ASP A N 1
ATOM 1496 C CA . ASP A 1 191 ? -2.250 -12.028 -41.248 1.00 104.71 191 ASP A CA 1
ATOM 1497 C C . ASP A 1 191 ? -1.186 -11.001 -41.622 1.00 102.68 191 ASP A C 1
ATOM 1498 O O . ASP A 1 191 ? -0.775 -10.920 -42.781 1.00 106.94 191 ASP A O 1
ATOM 1503 N N . ASN A 1 192 ? -0.746 -10.224 -40.635 1.00 105.61 192 ASN A N 1
ATOM 1504 C CA . ASN A 1 192 ? 0.285 -9.208 -40.836 1.00 107.27 192 ASN A CA 1
ATOM 1505 C C . ASN A 1 192 ? -0.103 -8.224 -41.941 1.00 93.94 192 ASN A C 1
ATOM 1506 O O . ASN A 1 192 ? 0.740 -7.764 -42.709 1.00 91.15 192 ASN A O 1
ATOM 1511 N N . LYS A 1 193 ? -1.391 -7.910 -42.014 1.00 82.23 193 LYS A N 1
ATOM 1512 C CA . LYS A 1 193 ? -1.911 -7.054 -43.071 1.00 76.14 193 LYS A CA 1
ATOM 1513 C C . LYS A 1 193 ? -1.672 -5.579 -42.787 1.00 66.41 193 LYS A C 1
ATOM 1514 O O . LYS A 1 193 ? -1.788 -4.742 -43.679 1.00 60.62 193 LYS A O 1
ATOM 1520 N N . VAL A 1 194 ? -1.338 -5.263 -41.541 1.00 62.86 194 VAL A N 1
ATOM 1521 C CA . VAL A 1 194 ? -1.135 -3.877 -41.141 1.00 66.77 194 VAL A CA 1
ATOM 1522 C C . VAL A 1 194 ? 0.346 -3.518 -41.084 1.00 63.53 194 VAL A C 1
ATOM 1523 O O . VAL A 1 194 ? 1.139 -4.215 -40.452 1.00 60.38 194 VAL A O 1
ATOM 1527 N N . ARG A 1 195 ? 0.714 -2.432 -41.757 1.00 74.25 195 ARG A N 1
ATOM 1528 C CA . ARG A 1 195 ? 2.099 -1.973 -41.771 1.00 87.89 195 ARG A CA 1
ATOM 1529 C C . ARG A 1 195 ? 2.254 -0.584 -41.153 1.00 88.29 195 ARG A C 1
ATOM 1530 O O . ARG A 1 195 ? 1.593 0.371 -41.565 1.00 96.98 195 ARG A O 1
ATOM 1538 N N . PHE A 1 196 ? 3.134 -0.485 -40.162 1.00 77.18 196 PHE A N 1
ATOM 1539 C CA . PHE A 1 196 ? 3.451 0.788 -39.524 1.00 73.52 196 PHE A CA 1
ATOM 1540 C C . PHE A 1 196 ? 4.580 1.500 -40.263 1.00 81.01 196 PHE A C 1
ATOM 1541 O O . PHE A 1 196 ? 5.714 1.024 -40.275 1.00 90.13 196 PHE A O 1
ATOM 1549 N N . TYR A 1 197 ? 4.265 2.636 -40.877 1.00 85.65 197 TYR A N 1
ATOM 1550 C CA . TYR A 1 197 ? 5.267 3.429 -41.583 1.00 87.44 197 TYR A CA 1
ATOM 1551 C C . TYR A 1 197 ? 6.167 4.150 -40.591 1.00 88.07 197 TYR A C 1
ATOM 1552 O O . TYR A 1 197 ? 5.721 4.551 -39.519 1.00 82.71 197 TYR A O 1
ATOM 1561 N N . ARG A 1 198 ? 7.435 4.316 -40.951 1.00 93.56 198 ARG A N 1
ATOM 1562 C CA . ARG A 1 198 ? 8.411 4.904 -40.041 1.00 93.61 198 ARG A CA 1
ATOM 1563 C C . ARG A 1 198 ? 9.159 6.074 -40.667 1.00 93.99 198 ARG A C 1
ATOM 1564 O O . ARG A 1 198 ? 9.295 6.144 -41.892 1.00 95.91 198 ARG A O 1
ATOM 1572 N N . PRO A 1 199 ? 9.639 7.005 -39.825 1.00 104.24 199 PRO A N 1
ATOM 1573 C CA . PRO A 1 199 ? 10.507 8.079 -40.311 1.00 119.88 199 PRO A CA 1
ATOM 1574 C C . PRO A 1 199 ? 11.966 7.639 -40.366 1.00 130.45 199 PRO A C 1
ATOM 1575 O O . PRO A 1 199 ? 12.368 6.795 -39.562 1.00 130.37 199 PRO A O 1
ATOM 1579 N N . THR A 1 203 ? 16.927 10.581 -39.458 1.00 137.11 203 THR A N 1
ATOM 1580 C CA . THR A 1 203 ? 15.961 10.236 -38.420 1.00 131.88 203 THR A CA 1
ATOM 1581 C C . THR A 1 203 ? 16.469 10.668 -37.051 1.00 128.39 203 THR A C 1
ATOM 1582 O O . THR A 1 203 ? 17.604 11.122 -36.910 1.00 130.53 203 THR A O 1
ATOM 1586 N N . GLY A 1 204 ? 15.623 10.515 -36.040 1.00 116.91 204 GLY A N 1
ATOM 1587 C CA . GLY A 1 204 ? 16.007 10.801 -34.671 1.00 116.40 204 GLY A CA 1
ATOM 1588 C C . GLY A 1 204 ? 15.399 9.772 -33.741 1.00 122.40 204 GLY A C 1
ATOM 1589 O O . GLY A 1 204 ? 14.697 8.868 -34.188 1.00 116.61 204 GLY A O 1
ATOM 1590 N N . ASP A 1 205 ? 15.671 9.900 -32.449 1.00 145.85 205 ASP A N 1
ATOM 1591 C CA . ASP A 1 205 ? 15.066 9.018 -31.464 1.00 137.22 205 ASP A CA 1
ATOM 1592 C C . ASP A 1 205 ? 13.655 9.497 -31.146 1.00 126.21 205 ASP A C 1
ATOM 1593 O O . ASP A 1 205 ? 13.381 9.983 -30.049 1.00 131.53 205 ASP A O 1
ATOM 1598 N N . TRP A 1 206 ? 12.768 9.360 -32.128 1.00 103.82 206 TRP A N 1
ATOM 1599 C CA . TRP A 1 206 ? 11.379 9.793 -32.009 1.00 78.29 206 TRP A CA 1
ATOM 1600 C C . TRP A 1 206 ? 10.631 9.089 -30.883 1.00 84.92 206 TRP A C 1
ATOM 1601 O O . TRP A 1 206 ? 10.656 7.862 -30.787 1.00 96.78 206 TRP A O 1
ATOM 1612 N N . PHE A 1 207 ? 9.962 9.868 -30.037 1.00 69.78 207 PHE A N 1
ATOM 1613 C CA . PHE A 1 207 ? 9.019 9.306 -29.075 1.00 62.12 207 PHE A CA 1
ATOM 1614 C C . PHE A 1 207 ? 7.787 8.831 -29.837 1.00 53.79 207 PHE A C 1
ATOM 1615 O O . PHE A 1 207 ? 7.092 9.629 -30.459 1.00 52.92 207 PHE A O 1
ATOM 1623 N N . ASN A 1 208 ? 7.522 7.531 -29.803 1.00 58.05 208 ASN A N 1
ATOM 1624 C CA . ASN A 1 208 ? 6.422 6.969 -30.578 1.00 59.98 208 ASN A CA 1
ATOM 1625 C C . ASN A 1 208 ? 5.163 6.811 -29.734 1.00 61.71 208 ASN A C 1
ATOM 1626 O O . ASN A 1 208 ? 5.194 6.197 -28.668 1.00 67.22 208 ASN A O 1
ATOM 1631 N N . LEU A 1 209 ? 4.058 7.381 -30.208 1.00 51.73 209 LEU A N 1
ATOM 1632 C CA . LEU A 1 209 ? 2.806 7.354 -29.459 1.00 51.07 209 LEU A CA 1
ATOM 1633 C C . LEU A 1 209 ? 1.647 6.851 -30.307 1.00 67.80 209 LEU A C 1
ATOM 1634 O O . LEU A 1 209 ? 1.420 7.332 -31.418 1.00 81.98 209 LEU A O 1
ATOM 1639 N N . LEU A 1 210 ? 0.910 5.889 -29.761 1.00 62.80 210 LEU A N 1
ATOM 1640 C CA . LEU A 1 210 ? -0.214 5.269 -30.456 1.00 37.15 210 LEU A CA 1
ATOM 1641 C C . LEU A 1 210 ? -1.512 5.397 -29.660 1.00 51.21 210 LEU A C 1
ATOM 1642 O O . LEU A 1 210 ? -1.515 5.265 -28.435 1.00 65.11 210 LEU A O 1
ATOM 1647 N N . THR A 1 211 ? -2.612 5.654 -30.360 1.00 56.44 211 THR A N 1
ATOM 1648 C CA . THR A 1 211 ? -3.928 5.669 -29.735 1.00 49.41 211 THR A CA 1
ATOM 1649 C C . THR A 1 211 ? -4.907 4.808 -30.544 1.00 44.42 211 THR A C 1
ATOM 1650 O O . THR A 1 211 ? -4.994 4.926 -31.769 1.00 33.56 211 THR A O 1
ATOM 1654 N N . LEU A 1 212 ? -5.620 3.921 -29.856 1.00 40.94 212 LEU A N 1
ATOM 1655 C CA . LEU A 1 212 ? -6.550 3.012 -30.515 1.00 35.83 212 LEU A CA 1
ATOM 1656 C C . LEU A 1 212 ? -7.879 2.953 -29.779 1.00 45.82 212 LEU A C 1
ATOM 1657 O O . LEU A 1 212 ? -8.015 3.512 -28.696 1.00 50.36 212 LEU A O 1
ATOM 1662 N N . HIS A 1 213 ? -8.851 2.262 -30.369 1.00 53.48 213 HIS A N 1
ATOM 1663 C CA . HIS A 1 213 ? -10.199 2.186 -29.815 1.00 64.24 213 HIS A CA 1
ATOM 1664 C C . HIS A 1 213 ? -10.756 0.762 -29.937 1.00 68.99 213 HIS A C 1
ATOM 1665 O O . HIS A 1 213 ? -11.636 0.501 -30.756 1.00 84.68 213 HIS A O 1
ATOM 1672 N N . GLN A 1 214 ? -10.230 -0.158 -29.129 1.00 60.39 214 GLN A N 1
ATOM 1673 C CA . GLN A 1 214 ? -10.640 -1.562 -29.190 1.00 46.19 214 GLN A CA 1
ATOM 1674 C C . GLN A 1 214 ? -10.904 -2.142 -27.806 1.00 53.36 214 GLN A C 1
ATOM 1675 O O . GLN A 1 214 ? -10.523 -1.556 -26.792 1.00 61.62 214 GLN A O 1
ATOM 1681 N N . ASN A 1 215 ? -11.560 -3.299 -27.773 1.00 56.08 215 ASN A N 1
ATOM 1682 C CA . ASN A 1 215 ? -11.745 -4.037 -26.534 1.00 62.96 215 ASN A CA 1
ATOM 1683 C C . ASN A 1 215 ? -10.394 -4.438 -25.974 1.00 69.30 215 ASN A C 1
ATOM 1684 O O . ASN A 1 215 ? -9.551 -4.953 -26.704 1.00 78.61 215 ASN A O 1
ATOM 1689 N N . HIS A 1 216 ? -10.179 -4.197 -24.687 1.00 71.16 216 HIS A N 1
ATOM 1690 C CA . HIS A 1 216 ? -8.936 -4.622 -24.056 1.00 78.86 216 HIS A CA 1
ATOM 1691 C C . HIS A 1 216 ? -8.952 -6.129 -23.843 1.00 81.62 216 HIS A C 1
ATOM 1692 O O . HIS A 1 216 ? -8.058 -6.845 -24.294 1.00 88.66 216 HIS A O 1
ATOM 1699 N N . TYR A 1 217 ? -9.977 -6.597 -23.142 1.00 78.48 217 TYR A N 1
ATOM 1700 C CA . TYR A 1 217 ? -10.254 -8.021 -23.019 1.00 82.91 217 TYR A CA 1
ATOM 1701 C C . TYR A 1 217 ? -11.698 -8.260 -23.447 1.00 96.19 217 TYR A C 1
ATOM 1702 O O . TYR A 1 217 ? -12.549 -7.384 -23.272 1.00 90.75 217 TYR A O 1
ATOM 1711 N N . ALA A 1 218 ? -11.982 -9.433 -24.006 1.00 106.32 218 ALA A N 1
ATOM 1712 C CA . ALA A 1 218 ? -13.319 -9.693 -24.535 1.00 117.83 218 ALA A CA 1
ATOM 1713 C C . ALA A 1 218 ? -14.059 -10.819 -23.833 1.00 118.29 218 ALA A C 1
ATOM 1714 O O . ALA A 1 218 ? -13.458 -11.705 -23.225 1.00 122.07 218 ALA A O 1
ATOM 1716 N N . HIS A 1 219 ? -15.383 -10.764 -23.936 1.00 123.08 219 HIS A N 1
ATOM 1717 C CA . HIS A 1 219 ? -16.247 -11.846 -23.495 1.00 126.31 219 HIS A CA 1
ATOM 1718 C C . HIS A 1 219 ? -16.141 -12.990 -24.496 1.00 124.95 219 HIS A C 1
ATOM 1719 O O . HIS A 1 219 ? -16.087 -14.160 -24.118 1.00 131.64 219 HIS A O 1
ATOM 1726 N N . THR A 1 220 ? -16.108 -12.637 -25.778 1.00 105.99 220 THR A N 1
ATOM 1727 C CA . THR A 1 220 ? -15.903 -13.608 -26.849 1.00 95.72 220 THR A CA 1
ATOM 1728 C C . THR A 1 220 ? -14.413 -13.916 -26.994 1.00 98.20 220 THR A C 1
ATOM 1729 O O . THR A 1 220 ? -13.573 -13.101 -26.613 1.00 107.18 220 THR A O 1
ATOM 1733 N N . PRO A 1 221 ? -14.075 -15.097 -27.536 1.00 92.29 221 PRO A N 1
ATOM 1734 C CA . PRO A 1 221 ? -12.659 -15.453 -27.695 1.00 90.27 221 PRO A CA 1
ATOM 1735 C C . PRO A 1 221 ? -11.968 -14.773 -28.880 1.00 91.71 221 PRO A C 1
ATOM 1736 O O . PRO A 1 221 ? -10.758 -14.937 -29.051 1.00 80.67 221 PRO A O 1
ATOM 1740 N N . THR A 1 222 ? -12.719 -14.021 -29.678 1.00 99.72 222 THR A N 1
ATOM 1741 C CA . THR A 1 222 ? -12.167 -13.395 -30.877 1.00 97.53 222 THR A CA 1
ATOM 1742 C C . THR A 1 222 ? -12.363 -11.881 -30.858 1.00 102.37 222 THR A C 1
ATOM 1743 O O . THR A 1 222 ? -11.791 -11.158 -31.675 1.00 106.02 222 THR A O 1
ATOM 1747 N N . GLY A 1 223 ? -13.160 -11.404 -29.907 1.00 101.19 223 GLY A N 1
ATOM 1748 C CA . GLY A 1 223 ? -13.571 -10.011 -29.886 1.00 88.02 223 GLY A CA 1
ATOM 1749 C C . GLY A 1 223 ? -12.704 -9.010 -29.141 1.00 90.10 223 GLY A C 1
ATOM 1750 O O . GLY A 1 223 ? -13.197 -7.957 -28.744 1.00 92.07 223 GLY A O 1
ATOM 1751 N N . TYR A 1 224 ? -11.427 -9.320 -28.936 1.00 94.38 224 TYR A N 1
ATOM 1752 C CA . TYR A 1 224 ? -10.516 -8.345 -28.339 1.00 89.01 224 TYR A CA 1
ATOM 1753 C C . TYR A 1 224 ? -9.225 -8.247 -29.127 1.00 87.64 224 TYR A C 1
ATOM 1754 O O . TYR A 1 224 ? -9.026 -8.972 -30.100 1.00 94.44 224 TYR A O 1
ATOM 1763 N N . LEU A 1 225 ? -8.357 -7.341 -28.688 1.00 84.59 225 LEU A N 1
ATOM 1764 C CA . LEU A 1 225 ? -7.028 -7.183 -29.264 1.00 86.02 225 LEU A CA 1
ATOM 1765 C C . LEU A 1 225 ? -5.965 -7.349 -28.180 1.00 88.25 225 LEU A C 1
ATOM 1766 O O . LEU A 1 225 ? -5.965 -6.625 -27.184 1.00 86.97 225 LEU A O 1
ATOM 1771 N N . SER A 1 226 ? -5.069 -8.312 -28.371 1.00 99.92 226 SER A N 1
ATOM 1772 C CA . SER A 1 226 ? -4.004 -8.566 -27.408 1.00 102.75 226 SER A CA 1
ATOM 1773 C C . SER A 1 226 ? -2.881 -7.549 -27.577 1.00 96.46 226 SER A C 1
ATOM 1774 O O . SER A 1 226 ? -2.559 -7.149 -28.698 1.00 92.06 226 SER A O 1
ATOM 1777 N N . GLU A 1 227 ? -2.291 -7.132 -26.461 1.00 90.13 227 GLU A N 1
ATOM 1778 C CA . GLU A 1 227 ? -1.212 -6.148 -26.487 1.00 88.67 227 GLU A CA 1
ATOM 1779 C C . GLU A 1 227 ? 0.032 -6.675 -27.197 1.00 100.69 227 GLU A C 1
ATOM 1780 O O . GLU A 1 227 ? 0.866 -5.901 -27.663 1.00 109.70 227 GLU A O 1
ATOM 1786 N N . ASN A 1 228 ? 0.150 -7.997 -27.271 1.00 103.38 228 ASN A N 1
ATOM 1787 C CA . ASN A 1 228 ? 1.371 -8.640 -27.748 1.00 104.35 228 ASN A CA 1
ATOM 1788 C C . ASN A 1 228 ? 1.584 -8.597 -29.264 1.00 96.60 228 ASN A C 1
ATOM 1789 O O . ASN A 1 228 ? 2.601 -9.088 -29.758 1.00 98.66 228 ASN A O 1
ATOM 1794 N N . MET A 1 229 ? 0.641 -8.012 -29.999 1.00 89.13 229 MET A N 1
ATOM 1795 C CA . MET A 1 229 ? 0.707 -8.015 -31.463 1.00 76.89 229 MET A CA 1
ATOM 1796 C C . MET A 1 229 ? 1.295 -6.726 -32.057 1.00 76.70 229 MET A C 1
ATOM 1797 O O . MET A 1 229 ? 1.737 -6.710 -33.205 1.00 77.41 229 MET A O 1
ATOM 1802 N N . LEU A 1 230 ? 1.305 -5.657 -31.269 1.00 78.39 230 LEU A N 1
ATOM 1803 C CA . LEU A 1 230 ? 1.821 -4.365 -31.718 1.00 69.52 230 LEU A CA 1
ATOM 1804 C C . LEU A 1 230 ? 3.352 -4.303 -31.655 1.00 83.69 230 LEU A C 1
ATOM 1805 O O . LEU A 1 230 ? 3.966 -5.021 -30.870 1.00 95.05 230 LEU A O 1
ATOM 1810 N N . PRO A 1 231 ? 3.974 -3.444 -32.491 1.00 75.16 231 PRO A N 1
ATOM 1811 C CA . PRO A 1 231 ? 5.441 -3.330 -32.545 1.00 67.72 231 PRO A CA 1
ATOM 1812 C C . PRO A 1 231 ? 6.066 -2.909 -31.218 1.00 64.49 231 PRO A C 1
ATOM 1813 O O . PRO A 1 231 ? 5.381 -2.350 -30.363 1.00 67.55 231 PRO A O 1
ATOM 1817 N N . ASP A 1 232 ? 7.359 -3.176 -31.057 1.00 65.66 232 ASP A N 1
ATOM 1818 C CA . ASP A 1 232 ? 8.043 -2.943 -29.789 1.00 77.24 232 ASP A CA 1
ATOM 1819 C C . ASP A 1 232 ? 8.705 -1.571 -29.702 1.00 84.81 232 ASP A C 1
ATOM 1820 O O . ASP A 1 232 ? 9.052 -1.117 -28.612 1.00 83.63 232 ASP A O 1
ATOM 1825 N N . PHE A 1 233 ? 8.885 -0.918 -30.847 1.00 95.54 233 PHE A N 1
ATOM 1826 C CA . PHE A 1 233 ? 9.584 0.363 -30.885 1.00 98.36 233 PHE A CA 1
ATOM 1827 C C . PHE A 1 233 ? 8.762 1.467 -30.218 1.00 96.98 233 PHE A C 1
ATOM 1828 O O . PHE A 1 233 ? 9.307 2.474 -29.763 1.00 95.99 233 PHE A O 1
ATOM 1836 N N . LEU A 1 234 ? 7.449 1.266 -30.166 1.00 89.11 234 LEU A N 1
ATOM 1837 C CA . LEU A 1 234 ? 6.540 2.221 -29.542 1.00 85.18 234 LEU A CA 1
ATOM 1838 C C . LEU A 1 234 ? 6.829 2.354 -28.050 1.00 90.38 234 LEU A C 1
ATOM 1839 O O . LEU A 1 234 ? 7.244 1.395 -27.401 1.00 102.81 234 LEU A O 1
ATOM 1844 N N . ASP A 1 235 ? 6.606 3.549 -27.513 1.00 82.96 235 ASP A N 1
ATOM 1845 C CA . ASP A 1 235 ? 6.943 3.837 -26.123 1.00 75.02 235 ASP A CA 1
ATOM 1846 C C . ASP A 1 235 ? 5.728 3.817 -25.198 1.00 69.28 235 ASP A C 1
ATOM 1847 O O . ASP A 1 235 ? 5.803 3.295 -24.083 1.00 64.49 235 ASP A O 1
ATOM 1852 N N . LEU A 1 236 ? 4.616 4.388 -25.655 1.00 71.09 236 LEU A N 1
ATOM 1853 C CA . LEU A 1 236 ? 3.405 4.459 -24.839 1.00 63.01 236 LEU A CA 1
ATOM 1854 C C . LEU A 1 236 ? 2.152 4.237 -25.683 1.00 64.78 236 LEU A C 1
ATOM 1855 O O . LEU A 1 236 ? 2.133 4.566 -26.868 1.00 54.23 236 LEU A O 1
ATOM 1860 N N . VAL A 1 237 ? 1.114 3.669 -25.068 1.00 76.33 237 VAL A N 1
ATOM 1861 C CA . VAL A 1 237 ? -0.146 3.383 -25.756 1.00 68.29 237 VAL A CA 1
ATOM 1862 C C . VAL A 1 237 ? -1.373 3.829 -24.955 1.00 75.27 237 VAL A C 1
ATOM 1863 O O . VAL A 1 237 ? -1.491 3.540 -23.761 1.00 88.15 237 VAL A O 1
ATOM 1867 N N . ILE A 1 238 ? -2.284 4.531 -25.623 1.00 72.47 238 ILE A N 1
ATOM 1868 C CA . ILE A 1 238 ? -3.542 4.940 -25.013 1.00 66.50 238 ILE A CA 1
ATOM 1869 C C . ILE A 1 238 ? -4.676 4.035 -25.483 1.00 67.58 238 ILE A C 1
ATOM 1870 O O . ILE A 1 238 ? -4.894 3.877 -26.683 1.00 54.30 238 ILE A O 1
ATOM 1875 N N . TRP A 1 239 ? -5.389 3.438 -24.531 1.00 84.02 239 TRP A N 1
ATOM 1876 C CA . TRP A 1 239 ? -6.493 2.533 -24.841 1.00 80.56 239 TRP A CA 1
ATOM 1877 C C . TRP A 1 239 ? -7.831 3.276 -24.789 1.00 78.48 239 TRP A C 1
ATOM 1878 O O . TRP A 1 239 ? -8.168 3.891 -23.772 1.00 83.42 239 TRP A O 1
ATOM 1889 N N . GLY A 1 240 ? -8.604 3.194 -25.870 1.00 51.90 240 GLY A N 1
ATOM 1890 C CA . GLY A 1 240 ? -9.706 4.120 -26.061 1.00 42.15 240 GLY A CA 1
ATOM 1891 C C . GLY A 1 240 ? -11.132 3.608 -26.141 1.00 58.33 240 GLY A C 1
ATOM 1892 O O . GLY A 1 240 ? -12.050 4.407 -26.323 1.00 57.87 240 GLY A O 1
ATOM 1893 N N . HIS A 1 241 ? -11.340 2.302 -26.019 1.00 58.05 241 HIS A N 1
ATOM 1894 C CA . HIS A 1 241 ? -12.704 1.781 -26.049 1.00 55.40 241 HIS A CA 1
ATOM 1895 C C . HIS A 1 241 ? -13.153 1.301 -24.675 1.00 46.54 241 HIS A C 1
ATOM 1896 O O . HIS A 1 241 ? -14.349 1.140 -24.414 1.00 38.51 241 HIS A O 1
ATOM 1903 N N . GLU A 1 242 ? -12.187 1.071 -23.795 1.00 40.85 242 GLU A N 1
ATOM 1904 C CA . GLU A 1 242 ? -12.493 0.605 -22.453 1.00 46.80 242 GLU A CA 1
ATOM 1905 C C . GLU A 1 242 ? -12.829 1.781 -21.542 1.00 47.68 242 GLU A C 1
ATOM 1906 O O . GLU A 1 242 ? -12.082 2.757 -21.466 1.00 63.87 242 GLU A O 1
ATOM 1912 N N . HIS A 1 243 ? -13.954 1.677 -20.845 1.00 45.72 243 HIS A N 1
ATOM 1913 C CA . HIS A 1 243 ? -14.461 2.793 -20.057 1.00 42.79 243 HIS A CA 1
ATOM 1914 C C . HIS A 1 243 ? -13.960 2.789 -18.619 1.00 50.64 243 HIS A C 1
ATOM 1915 O O . HIS A 1 243 ? -14.191 3.743 -17.883 1.00 68.39 243 HIS A O 1
ATOM 1922 N N . GLU A 1 244 ? -13.283 1.722 -18.211 1.00 51.41 244 GLU A N 1
ATOM 1923 C CA . GLU A 1 244 ? -12.717 1.682 -16.868 1.00 52.86 244 GLU A CA 1
ATOM 1924 C C . GLU A 1 244 ? -11.495 2.593 -16.790 1.00 52.34 244 GLU A C 1
ATOM 1925 O O . GLU A 1 244 ? -10.639 2.574 -17.674 1.00 59.43 244 GLU A O 1
ATOM 1931 N N . CYS A 1 245 ? -11.416 3.392 -15.732 1.00 44.83 245 CYS A N 1
ATOM 1932 C CA . CYS A 1 245 ? -10.337 4.357 -15.597 1.00 48.52 245 CYS A CA 1
ATOM 1933 C C . CYS A 1 245 ? -9.104 3.739 -14.955 1.00 54.78 245 CYS A C 1
ATOM 1934 O O . CYS A 1 245 ? -8.991 3.668 -13.731 1.00 51.77 245 CYS A O 1
ATOM 1937 N N . LEU A 1 246 ? -8.191 3.277 -15.802 1.00 63.48 246 LEU A N 1
ATOM 1938 C CA . LEU A 1 246 ? -6.887 2.805 -15.362 1.00 59.99 246 LEU A CA 1
ATOM 1939 C C . LEU A 1 246 ? -5.817 3.718 -15.939 1.00 59.25 246 LEU A C 1
ATOM 1940 O O . LEU A 1 246 ? -4.943 3.281 -16.684 1.00 76.10 246 LEU A O 1
ATOM 1945 N N . ILE A 1 247 ? -5.904 4.994 -15.582 1.00 49.26 247 ILE A N 1
ATOM 1946 C CA . ILE A 1 247 ? -5.054 6.034 -16.147 1.00 59.57 247 ILE A CA 1
ATOM 1947 C C . ILE A 1 247 ? -3.576 5.836 -15.788 1.00 71.94 247 ILE A C 1
ATOM 1948 O O . ILE A 1 247 ? -2.690 6.368 -16.459 1.00 80.54 247 ILE A O 1
ATOM 1953 N N . ASP A 1 248 ? -3.315 5.058 -14.741 1.00 68.75 248 ASP A N 1
ATOM 1954 C CA . ASP A 1 248 ? -1.947 4.772 -14.320 1.00 71.30 248 ASP A CA 1
ATOM 1955 C C . ASP A 1 248 ? -1.271 3.826 -15.307 1.00 70.51 248 ASP A C 1
ATOM 1956 O O . ASP A 1 248 ? -1.740 2.709 -15.520 1.00 65.16 248 ASP A O 1
ATOM 1961 N N . PRO A 1 249 ? -0.165 4.279 -15.918 1.00 66.85 249 PRO A N 1
ATOM 1962 C CA . PRO A 1 249 ? 0.525 3.549 -16.988 1.00 53.79 249 PRO A CA 1
ATOM 1963 C C . PRO A 1 249 ? 1.307 2.329 -16.510 1.00 66.30 249 PRO A C 1
ATOM 1964 O O . PRO A 1 249 ? 2.398 2.470 -15.955 1.00 75.64 249 PRO A O 1
ATOM 1968 N N . LYS A 1 250 ? 0.750 1.144 -16.738 1.00 71.51 250 LYS A N 1
ATOM 1969 C CA . LYS A 1 250 ? 1.452 -0.103 -16.464 1.00 76.47 250 LYS A CA 1
ATOM 1970 C C . LYS A 1 250 ? 2.465 -0.388 -17.563 1.00 79.20 250 LYS A C 1
ATOM 1971 O O . LYS A 1 250 ? 2.254 -0.023 -18.718 1.00 72.86 250 LYS A O 1
ATOM 1977 N N . LYS A 1 251 ? 3.561 -1.045 -17.204 1.00 86.25 251 LYS A N 1
ATOM 1978 C CA . LYS A 1 251 ? 4.573 -1.410 -18.184 1.00 80.97 251 LYS A CA 1
ATOM 1979 C C . LYS A 1 251 ? 4.392 -2.855 -18.627 1.00 91.16 251 LYS A C 1
ATOM 1980 O O . LYS A 1 251 ? 4.180 -3.742 -17.803 1.00 102.88 251 LYS A O 1
ATOM 1986 N N . ASN A 1 252 ? 4.471 -3.084 -19.933 1.00 91.57 252 ASN A N 1
ATOM 1987 C CA . ASN A 1 252 ? 4.374 -4.434 -20.477 1.00 94.65 252 ASN A CA 1
ATOM 1988 C C . ASN A 1 252 ? 5.766 -5.007 -20.734 1.00 90.75 252 ASN A C 1
ATOM 1989 O O . ASN A 1 252 ? 6.525 -4.467 -21.539 1.00 82.19 252 ASN A O 1
ATOM 1994 N N . PRO A 1 253 ? 6.101 -6.112 -20.048 1.00 99.70 253 PRO A N 1
ATOM 1995 C CA . PRO A 1 253 ? 7.436 -6.723 -20.080 1.00 100.03 253 PRO A CA 1
ATOM 1996 C C . PRO A 1 253 ? 7.863 -7.233 -21.457 1.00 96.22 253 PRO A C 1
ATOM 1997 O O . PRO A 1 253 ? 8.947 -6.878 -21.925 1.00 93.22 253 PRO A O 1
ATOM 2001 N N . GLU A 1 254 ? 7.030 -8.061 -22.082 1.00 93.38 254 GLU A N 1
ATOM 2002 C CA . GLU A 1 254 ? 7.344 -8.620 -23.391 1.00 91.07 254 GLU A CA 1
ATOM 2003 C C . GLU A 1 254 ? 7.612 -7.527 -24.412 1.00 81.88 254 GLU A C 1
ATOM 2004 O O . GLU A 1 254 ? 8.575 -7.594 -25.169 1.00 84.15 254 GLU A O 1
ATOM 2010 N N . THR A 1 255 ? 6.749 -6.519 -24.417 1.00 85.07 255 THR A N 1
ATOM 2011 C CA . THR A 1 255 ? 6.762 -5.493 -25.445 1.00 91.83 255 THR A CA 1
ATOM 2012 C C . THR A 1 255 ? 7.767 -4.388 -25.132 1.00 97.52 255 THR A C 1
ATOM 2013 O O . THR A 1 255 ? 8.570 -4.008 -25.992 1.00 99.40 255 THR A O 1
ATOM 2017 N N . GLY A 1 256 ? 7.712 -3.870 -23.906 1.00 100.17 256 GLY A N 1
ATOM 2018 C CA . GLY A 1 256 ? 8.621 -2.820 -23.473 1.00 102.55 256 GLY A CA 1
ATOM 2019 C C . GLY A 1 256 ? 7.986 -1.443 -23.391 1.00 99.71 256 GLY A C 1
ATOM 2020 O O . GLY A 1 256 ? 8.625 -0.486 -22.948 1.00 109.32 256 GLY A O 1
ATOM 2021 N N . PHE A 1 257 ? 6.733 -1.331 -23.824 1.00 78.89 257 PHE A N 1
ATOM 2022 C CA . PHE A 1 257 ? 6.034 -0.052 -23.729 1.00 67.17 257 PHE A CA 1
ATOM 2023 C C . PHE A 1 257 ? 5.095 0.005 -22.529 1.00 72.39 257 PHE A C 1
ATOM 2024 O O . PHE A 1 257 ? 4.827 -1.008 -21.882 1.00 68.65 257 PHE A O 1
ATOM 2032 N N . HIS A 1 258 ? 4.598 1.205 -22.245 1.00 65.86 258 HIS A N 1
ATOM 2033 C CA . HIS A 1 258 ? 3.610 1.403 -21.195 1.00 56.50 258 HIS A CA 1
ATOM 2034 C C . HIS A 1 258 ? 2.228 1.578 -21.820 1.00 50.44 258 HIS A C 1
ATOM 2035 O O . HIS A 1 258 ? 2.108 2.022 -22.961 1.00 37.62 258 HIS A O 1
ATOM 2042 N N . VAL A 1 259 ? 1.187 1.212 -21.078 1.00 54.79 259 VAL A N 1
ATOM 2043 C CA . VAL A 1 259 ? -0.181 1.293 -21.586 1.00 52.20 259 VAL A CA 1
ATOM 2044 C C . VAL A 1 259 ? -1.097 2.056 -20.632 1.00 54.81 259 VAL A C 1
ATOM 2045 O O . VAL A 1 259 ? -1.199 1.723 -19.451 1.00 74.41 259 VAL A O 1
ATOM 2049 N N . MET A 1 260 ? -1.764 3.081 -21.154 1.00 45.93 260 MET A N 1
ATOM 2050 C CA . MET A 1 260 ? -2.719 3.851 -20.369 1.00 50.64 260 MET A CA 1
ATOM 2051 C C . MET A 1 260 ? -4.146 3.568 -20.813 1.00 65.18 260 MET A C 1
ATOM 2052 O O . MET A 1 260 ? -4.405 3.361 -21.997 1.00 69.63 260 MET A O 1
ATOM 2057 N N . GLN A 1 261 ? -5.067 3.563 -19.857 1.00 76.00 261 GLN A N 1
ATOM 2058 C CA . GLN A 1 261 ? -6.479 3.344 -20.147 1.00 80.06 261 GLN A CA 1
ATOM 2059 C C . GLN A 1 261 ? -7.317 4.368 -19.393 1.00 77.65 261 GLN A C 1
ATOM 2060 O O . GLN A 1 261 ? -7.797 4.092 -18.293 1.00 82.49 261 GLN A O 1
ATOM 2066 N N . PRO A 1 262 ? -7.494 5.558 -19.990 1.00 60.86 262 PRO A N 1
ATOM 2067 C CA . PRO A 1 262 ? -8.162 6.714 -19.376 1.00 57.07 262 PRO A CA 1
ATOM 2068 C C . PRO A 1 262 ? -9.590 6.435 -18.905 1.00 75.14 262 PRO A C 1
ATOM 2069 O O . PRO A 1 262 ? -10.036 6.997 -17.901 1.00 74.17 262 PRO A O 1
ATOM 2073 N N . GLY A 1 263 ? -10.296 5.575 -19.629 1.00 79.47 263 GLY A N 1
ATOM 2074 C CA . GLY A 1 263 ? -11.687 5.303 -19.332 1.00 73.12 263 GLY A CA 1
ATOM 2075 C C . GLY A 1 263 ? -12.592 6.409 -19.838 1.00 65.96 263 GLY A C 1
ATOM 2076 O O . GLY A 1 263 ? -12.120 7.452 -20.289 1.00 52.55 263 GLY A O 1
ATOM 2077 N N . SER A 1 264 ? -13.898 6.182 -19.754 1.00 71.43 264 SER A N 1
ATOM 2078 C CA . SER A 1 264 ? -14.881 7.123 -20.277 1.00 72.16 264 SER A CA 1
ATOM 2079 C C . SER A 1 264 ? -14.930 8.409 -19.461 1.00 75.21 264 SER A C 1
ATOM 2080 O O . SER A 1 264 ? -14.238 8.540 -18.452 1.00 77.49 264 SER A O 1
ATOM 2083 N N . SER A 1 265 ? -15.747 9.357 -19.912 1.00 63.31 265 SER A N 1
ATOM 2084 C CA . SER A 1 265 ? -15.905 10.637 -19.232 1.00 61.95 265 SER A CA 1
ATOM 2085 C C . SER A 1 265 ? -17.148 10.626 -18.341 1.00 71.70 265 SER A C 1
ATOM 2086 O O . SER A 1 265 ? -17.213 11.337 -17.338 1.00 77.17 265 SER A O 1
ATOM 2089 N N . ILE A 1 266 ? -18.135 9.823 -18.729 1.00 65.75 266 ILE A N 1
ATOM 2090 C CA . ILE A 1 266 ? -19.320 9.579 -17.910 1.00 55.63 266 ILE A CA 1
ATOM 2091 C C . ILE A 1 266 ? -19.662 8.093 -17.922 1.00 56.10 266 ILE A C 1
ATOM 2092 O O . ILE A 1 266 ? -19.096 7.323 -18.700 1.00 52.73 266 ILE A O 1
ATOM 2097 N N . ALA A 1 267 ? -20.598 7.697 -17.067 1.00 48.77 267 ALA A N 1
ATOM 2098 C CA . ALA A 1 267 ? -20.977 6.296 -16.943 1.00 58.78 267 ALA A CA 1
ATOM 2099 C C . ALA A 1 267 ? -22.060 5.907 -17.946 1.00 82.40 267 ALA A C 1
ATOM 2100 O O . ALA A 1 267 ? -23.227 6.263 -17.778 1.00 93.11 267 ALA A O 1
ATOM 2102 N N . THR A 1 268 ? -21.673 5.166 -18.980 1.00 80.41 268 THR A N 1
ATOM 2103 C CA . THR A 1 268 ? -22.621 4.726 -19.996 1.00 73.42 268 THR A CA 1
ATOM 2104 C C . THR A 1 268 ? -23.309 3.436 -19.553 1.00 81.71 268 THR A C 1
ATOM 2105 O O . THR A 1 268 ? -24.290 2.998 -20.157 1.00 84.26 268 THR A O 1
ATOM 2109 N N . SER A 1 269 ? -22.784 2.839 -18.486 1.00 88.00 269 SER A N 1
ATOM 2110 C CA . SER A 1 269 ? -23.342 1.618 -17.915 1.00 93.22 269 SER A CA 1
ATOM 2111 C C . SER A 1 269 ? -23.178 1.615 -16.398 1.00 94.66 269 SER A C 1
ATOM 2112 O O . SER A 1 269 ? -22.243 2.213 -15.868 1.00 99.69 269 SER A O 1
ATOM 2115 N N . LEU A 1 270 ? -24.086 0.944 -15.697 1.00 59.50 270 LEU A N 1
ATOM 2116 C CA . LEU A 1 270 ? -24.033 0.907 -14.239 1.00 50.64 270 LEU A CA 1
ATOM 2117 C C . LEU A 1 270 ? -23.352 -0.371 -13.753 1.00 59.72 270 LEU A C 1
ATOM 2118 O O . LEU A 1 270 ? -24.003 -1.290 -13.254 1.00 68.19 270 LEU A O 1
ATOM 2123 N N . VAL A 1 271 ? -22.031 -0.412 -13.911 1.00 59.80 271 VAL A N 1
ATOM 2124 C CA . VAL A 1 271 ? -21.216 -1.559 -13.523 1.00 55.68 271 VAL A CA 1
ATOM 2125 C C . VAL A 1 271 ? -19.927 -1.067 -12.849 1.00 49.79 271 VAL A C 1
ATOM 2126 O O . VAL A 1 271 ? -19.489 0.053 -13.110 1.00 52.00 271 VAL A O 1
ATOM 2130 N N . PRO A 1 272 ? -19.327 -1.893 -11.969 1.00 49.42 272 PRO A N 1
ATOM 2131 C CA . PRO A 1 272 ? -18.150 -1.514 -11.172 1.00 51.39 272 PRO A CA 1
ATOM 2132 C C . PRO A 1 272 ? -16.998 -0.903 -11.969 1.00 62.58 272 PRO A C 1
ATOM 2133 O O . PRO A 1 272 ? -16.220 -0.134 -11.408 1.00 65.20 272 PRO A O 1
ATOM 2137 N N . GLY A 1 273 ? -16.884 -1.243 -13.248 1.00 67.21 273 GLY A N 1
ATOM 2138 C CA . GLY A 1 273 ? -15.868 -0.646 -14.093 1.00 69.08 273 GLY A CA 1
ATOM 2139 C C . GLY A 1 273 ? -16.102 0.842 -14.271 1.00 76.92 273 GLY A C 1
ATOM 2140 O O . GLY A 1 273 ? -15.159 1.635 -14.274 1.00 76.27 273 GLY A O 1
ATOM 2141 N N . GLU A 1 274 ? -17.368 1.222 -14.416 1.00 81.35 274 GLU A N 1
ATOM 2142 C CA . GLU A 1 274 ? -17.734 2.624 -14.575 1.00 72.91 274 GLU A CA 1
ATOM 2143 C C . GLU A 1 274 ? -17.767 3.326 -13.224 1.00 55.86 274 GLU A C 1
ATOM 2144 O O . GLU A 1 274 ? -17.750 4.551 -13.153 1.00 53.46 274 GLU A O 1
ATOM 2150 N N . ALA A 1 275 ? -17.808 2.541 -12.153 1.00 59.06 275 ALA A N 1
ATOM 2151 C CA . ALA A 1 275 ? -17.782 3.087 -10.802 1.00 59.65 275 ALA A CA 1
ATOM 2152 C C . ALA A 1 275 ? -16.408 3.651 -10.441 1.00 60.67 275 ALA A C 1
ATOM 2153 O O . ALA A 1 275 ? -16.294 4.509 -9.565 1.00 67.32 275 ALA A O 1
ATOM 2155 N N . VAL A 1 276 ? -15.368 3.158 -11.111 1.00 63.89 276 VAL A N 1
ATOM 2156 C CA . VAL A 1 276 ? -14.006 3.631 -10.879 1.00 65.57 276 VAL A CA 1
ATOM 2157 C C . VAL A 1 276 ? -13.901 5.119 -11.186 1.00 74.03 276 VAL A C 1
ATOM 2158 O O . VAL A 1 276 ? -14.205 5.536 -12.302 1.00 85.96 276 VAL A O 1
ATOM 2162 N N . PRO A 1 277 ? -13.487 5.921 -10.185 1.00 68.48 277 PRO A N 1
ATOM 2163 C CA . PRO A 1 277 ? -13.364 7.383 -10.278 1.00 69.57 277 PRO A CA 1
ATOM 2164 C C . PRO A 1 277 ? -12.661 7.832 -11.552 1.00 80.46 277 PRO A C 1
ATOM 2165 O O . PRO A 1 277 ? -11.523 7.429 -11.785 1.00 87.66 277 PRO A O 1
ATOM 2169 N N . LYS A 1 278 ? -13.330 8.657 -12.353 1.00 82.48 278 LYS A N 1
ATOM 2170 C CA . LYS A 1 278 ? -12.857 8.983 -13.697 1.00 83.66 278 LYS A CA 1
ATOM 2171 C C . LYS A 1 278 ? -11.870 10.151 -13.733 1.00 90.46 278 LYS A C 1
ATOM 2172 O O . LYS A 1 278 ? -12.075 11.175 -13.082 1.00 99.92 278 LYS A O 1
ATOM 2178 N N . HIS A 1 279 ? -10.793 9.980 -14.495 1.00 75.05 279 HIS A N 1
ATOM 2179 C CA . HIS A 1 279 ? -9.727 10.973 -14.565 1.00 57.13 279 HIS A CA 1
ATOM 2180 C C . HIS A 1 279 ? -9.400 11.337 -16.002 1.00 58.55 279 HIS A C 1
ATOM 2181 O O . HIS A 1 279 ? -9.921 10.732 -16.941 1.00 53.09 279 HIS A O 1
ATOM 2188 N N . ILE A 1 280 ? -8.539 12.342 -16.150 1.00 67.16 280 ILE A N 1
ATOM 2189 C CA . ILE A 1 280 ? -7.824 12.623 -17.393 1.00 60.29 280 ILE A CA 1
ATOM 2190 C C . ILE A 1 280 ? -6.378 12.917 -17.012 1.00 67.38 280 ILE A C 1
ATOM 2191 O O . ILE A 1 280 ? -6.097 13.220 -15.855 1.00 75.46 280 ILE A O 1
ATOM 2196 N N . ALA A 1 281 ? -5.460 12.825 -17.969 1.00 67.95 281 ALA A N 1
ATOM 2197 C CA . ALA A 1 281 ? -4.042 12.939 -17.642 1.00 67.56 281 ALA A CA 1
ATOM 2198 C C . ALA A 1 281 ? -3.335 14.068 -18.385 1.00 77.79 281 ALA A C 1
ATOM 2199 O O . ALA A 1 281 ? -3.388 14.148 -19.612 1.00 76.00 281 ALA A O 1
ATOM 2201 N N . ILE A 1 282 ? -2.673 14.941 -17.630 1.00 82.51 282 ILE A N 1
ATOM 2202 C CA . ILE A 1 282 ? -1.771 15.920 -18.221 1.00 79.81 282 ILE A CA 1
ATOM 2203 C C . ILE A 1 282 ? -0.458 15.223 -18.541 1.00 77.09 282 ILE A C 1
ATOM 2204 O O . ILE A 1 282 ? 0.424 15.099 -17.688 1.00 78.75 282 ILE A O 1
ATOM 2209 N N . LEU A 1 283 ? -0.352 14.752 -19.777 1.00 63.16 283 LEU A N 1
ATOM 2210 C CA . LEU A 1 283 ? 0.806 14.000 -20.226 1.00 61.55 283 LEU A CA 1
ATOM 2211 C C . LEU A 1 283 ? 1.918 14.926 -20.697 1.00 72.35 283 LEU A C 1
ATOM 2212 O O . LEU A 1 283 ? 1.775 15.621 -21.703 1.00 78.75 283 LEU A O 1
ATOM 2217 N N . SER A 1 284 ? 3.028 14.930 -19.968 1.00 76.16 284 SER A N 1
ATOM 2218 C CA . SER A 1 284 ? 4.160 15.780 -20.309 1.00 62.15 284 SER A CA 1
ATOM 2219 C C . SER A 1 284 ? 5.297 14.968 -20.918 1.00 58.61 284 SER A C 1
ATOM 2220 O O . SER A 1 284 ? 5.893 14.127 -20.250 1.00 79.77 284 SER A O 1
ATOM 2223 N N . ILE A 1 285 ? 5.597 15.225 -22.187 1.00 53.98 285 ILE A N 1
ATOM 2224 C CA . ILE A 1 285 ? 6.647 14.488 -22.884 1.00 66.15 285 ILE A CA 1
ATOM 2225 C C . ILE A 1 285 ? 7.917 15.312 -23.061 1.00 81.45 285 ILE A C 1
ATOM 2226 O O . ILE A 1 285 ? 7.919 16.343 -23.733 1.00 83.58 285 ILE A O 1
ATOM 2231 N N . THR A 1 286 ? 9.000 14.840 -22.456 1.00 82.94 286 THR A N 1
ATOM 2232 C CA . THR A 1 286 ? 10.287 15.505 -22.571 1.00 87.13 286 THR A CA 1
ATOM 2233 C C . THR A 1 286 ? 11.340 14.540 -23.104 1.00 85.95 286 THR A C 1
ATOM 2234 O O . THR A 1 286 ? 11.642 13.530 -22.470 1.00 86.79 286 THR A O 1
ATOM 2238 N N . GLY A 1 287 ? 11.894 14.855 -24.271 1.00 67.53 287 GLY A N 1
ATOM 2239 C CA . GLY A 1 287 ? 12.870 13.992 -24.908 1.00 53.92 287 GLY A CA 1
ATOM 2240 C C . GLY A 1 287 ? 12.266 12.656 -25.286 1.00 59.23 287 GLY A C 1
ATOM 2241 O O . GLY A 1 287 ? 11.399 12.581 -26.154 1.00 70.22 287 GLY A O 1
ATOM 2242 N N . LYS A 1 288 ? 12.730 11.597 -24.636 1.00 57.11 288 LYS A N 1
ATOM 2243 C CA . LYS A 1 288 ? 12.153 10.279 -24.839 1.00 63.12 288 LYS A CA 1
ATOM 2244 C C . LYS A 1 288 ? 11.484 9.815 -23.553 1.00 72.80 288 LYS A C 1
ATOM 2245 O O . LYS A 1 288 ? 11.133 8.646 -23.408 1.00 73.72 288 LYS A O 1
ATOM 2251 N N . SER A 1 289 ? 11.313 10.745 -22.619 1.00 72.62 289 SER A N 1
ATOM 2252 C CA . SER A 1 289 ? 10.682 10.443 -21.339 1.00 74.16 289 SER A CA 1
ATOM 2253 C C . SER A 1 289 ? 9.337 11.145 -21.219 1.00 60.07 289 SER A C 1
ATOM 2254 O O . SER A 1 289 ? 9.198 12.306 -21.598 1.00 64.78 289 SER A O 1
ATOM 2257 N N . PHE A 1 290 ? 8.348 10.439 -20.682 1.00 58.49 290 PHE A N 1
ATOM 2258 C CA . PHE A 1 290 ? 7.018 11.010 -20.514 1.00 65.54 290 PHE A CA 1
ATOM 2259 C C . PHE A 1 290 ? 6.667 11.215 -19.042 1.00 77.60 290 PHE A C 1
ATOM 2260 O O . PHE A 1 290 ? 7.050 10.425 -18.182 1.00 78.43 290 PHE A O 1
ATOM 2268 N N . GLU A 1 291 ? 5.935 12.287 -18.766 1.00 104.17 291 GLU A N 1
ATOM 2269 C CA . GLU A 1 291 ? 5.453 12.575 -17.422 1.00 110.84 291 GLU A CA 1
ATOM 2270 C C . GLU A 1 291 ? 3.930 12.573 -17.426 1.00 100.85 291 GLU A C 1
ATOM 2271 O O . GLU A 1 291 ? 3.310 13.223 -18.265 1.00 105.25 291 GLU A O 1
ATOM 2277 N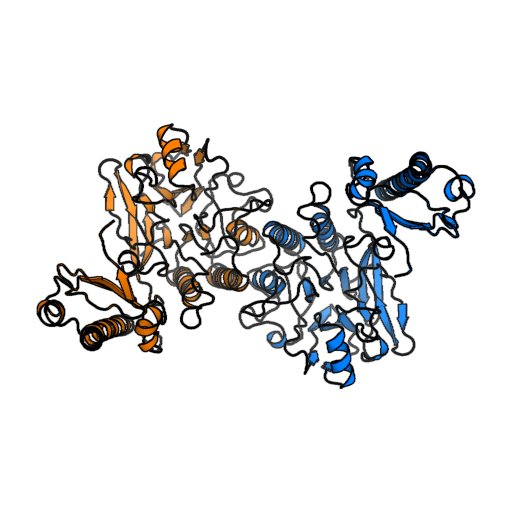 N . VAL A 1 292 ? 3.329 11.842 -16.495 1.00 70.85 292 VAL A N 1
ATOM 2278 C CA . VAL A 1 292 ? 1.876 11.748 -16.439 1.00 55.87 292 VAL A CA 1
ATOM 2279 C C . VAL A 1 292 ? 1.306 12.417 -15.200 1.00 58.16 292 VAL A C 1
ATOM 2280 O O . VAL A 1 292 ? 1.581 12.008 -14.074 1.00 66.74 292 VAL A O 1
ATOM 2284 N N . GLU A 1 293 ? 0.509 13.453 -15.421 1.00 49.90 293 GLU A N 1
ATOM 2285 C CA . GLU A 1 293 ? -0.188 14.117 -14.335 1.00 48.03 293 GLU A CA 1
ATOM 2286 C C . GLU A 1 293 ? -1.682 13.902 -14.487 1.00 54.51 293 GLU A C 1
ATOM 2287 O O . GLU A 1 293 ? -2.331 14.576 -15.281 1.00 66.08 293 GLU A O 1
ATOM 2293 N N . LYS A 1 294 ? -2.229 12.960 -13.730 1.00 58.07 294 LYS A N 1
ATOM 2294 C CA . LYS A 1 294 ? -3.646 12.647 -13.848 1.00 67.49 294 LYS A CA 1
ATOM 2295 C C . LYS A 1 294 ? -4.502 13.665 -13.102 1.00 80.18 294 LYS A C 1
ATOM 2296 O O . LYS A 1 294 ? -4.183 14.056 -11.980 1.00 93.74 294 LYS A O 1
ATOM 2302 N N . ILE A 1 295 ? -5.584 14.100 -13.743 1.00 70.71 295 ILE A N 1
ATOM 2303 C CA . ILE A 1 295 ? -6.468 15.112 -13.174 1.00 66.31 295 ILE A CA 1
ATOM 2304 C C . ILE A 1 295 ? -7.898 14.594 -13.077 1.00 67.40 295 ILE A C 1
ATOM 2305 O O . ILE A 1 295 ? -8.530 14.313 -14.094 1.00 73.03 295 ILE A O 1
ATOM 2310 N N . PRO A 1 296 ? -8.417 14.477 -11.848 1.00 61.78 296 PRO A N 1
ATOM 2311 C CA . PRO A 1 296 ? -9.773 13.976 -11.604 1.00 70.23 296 PRO A CA 1
ATOM 2312 C C . PRO A 1 296 ? -10.855 14.949 -12.073 1.00 78.11 296 PRO A C 1
ATOM 2313 O O . PRO A 1 296 ? -10.640 16.161 -12.060 1.00 85.20 296 PRO A O 1
ATOM 2317 N N . LEU A 1 297 ? -12.002 14.413 -12.482 1.00 76.42 297 LEU A N 1
ATOM 2318 C CA . LEU A 1 297 ? -13.119 15.227 -12.952 1.00 66.63 297 LEU A CA 1
ATOM 2319 C C . LEU A 1 297 ? -14.124 15.488 -11.833 1.00 78.08 297 LEU A C 1
ATOM 2320 O O . LEU A 1 297 ? -14.553 14.563 -11.142 1.00 80.05 297 LEU A O 1
ATOM 2325 N N . ARG A 1 298 ? -14.498 16.753 -11.662 1.00 100.21 298 ARG A N 1
ATOM 2326 C CA . ARG A 1 298 ? -15.395 17.151 -10.581 1.00 104.86 298 ARG A CA 1
ATOM 2327 C C . ARG A 1 298 ? -16.869 17.096 -10.979 1.00 104.81 298 ARG A C 1
ATOM 2328 O O . ARG A 1 298 ? -17.737 16.840 -10.142 1.00 116.33 298 ARG A O 1
ATOM 2336 N N . THR A 1 299 ? -17.147 17.336 -12.256 1.00 85.84 299 THR A N 1
ATOM 2337 C CA . THR A 1 299 ? -18.522 17.435 -12.733 1.00 71.32 299 THR A CA 1
ATOM 2338 C C . THR A 1 299 ? -19.149 16.074 -13.022 1.00 71.94 299 THR A C 1
ATOM 2339 O O . THR A 1 299 ? -20.194 15.992 -13.667 1.00 70.66 299 THR A O 1
ATOM 2343 N N . VAL A 1 300 ? -18.511 15.010 -12.542 1.00 71.36 300 VAL A N 1
ATOM 2344 C CA . VAL A 1 300 ? -19.007 13.656 -12.761 1.00 53.21 300 VAL A CA 1
ATOM 2345 C C . VAL A 1 300 ? -19.947 13.229 -11.639 1.00 60.72 300 VAL A C 1
ATOM 2346 O O . VAL A 1 300 ? -19.632 13.378 -10.458 1.00 66.65 300 VAL A O 1
ATOM 2350 N N . ARG A 1 301 ? -21.106 12.706 -12.032 1.00 61.23 301 ARG A N 1
ATOM 2351 C CA . ARG A 1 301 ? -22.148 12.279 -11.105 1.00 65.46 301 ARG A CA 1
ATOM 2352 C C . ARG A 1 301 ? -21.674 11.186 -10.153 1.00 69.62 301 ARG A C 1
ATOM 2353 O O . ARG A 1 301 ? -21.034 10.226 -10.578 1.00 70.57 301 ARG A O 1
ATOM 2361 N N . PRO A 1 302 ? -21.989 11.333 -8.857 1.00 67.68 302 PRO A N 1
ATOM 2362 C CA . PRO A 1 302 ? -21.713 10.297 -7.855 1.00 78.91 302 PRO A CA 1
ATOM 2363 C C . PRO A 1 302 ? -22.410 8.982 -8.184 1.00 84.74 302 PRO A C 1
ATOM 2364 O O . PRO A 1 302 ? -23.621 8.966 -8.398 1.00 90.09 302 PRO A O 1
ATOM 2368 N N . PHE A 1 303 ? -21.649 7.895 -8.223 1.00 78.73 303 PHE A N 1
ATOM 2369 C CA . PHE A 1 303 ? -22.207 6.585 -8.535 1.00 85.98 303 PHE A CA 1
ATOM 2370 C C . PHE A 1 303 ? -21.773 5.537 -7.518 1.00 95.58 303 PHE A C 1
ATOM 2371 O O . PHE A 1 303 ? -20.595 5.436 -7.183 1.00 105.99 303 PHE A O 1
ATOM 2379 N N . VAL A 1 304 ? -22.734 4.760 -7.028 1.00 88.63 304 VAL A N 1
ATOM 2380 C CA . VAL A 1 304 ? -22.454 3.689 -6.076 1.00 78.32 304 VAL A CA 1
ATOM 2381 C C . VAL A 1 304 ? -23.174 2.402 -6.472 1.00 77.18 304 VAL A C 1
ATOM 2382 O O . VAL A 1 304 ? -24.389 2.400 -6.678 1.00 73.97 304 VAL A O 1
ATOM 2386 N N . ILE A 1 305 ? -22.419 1.312 -6.582 1.00 81.70 305 ILE A N 1
ATOM 2387 C C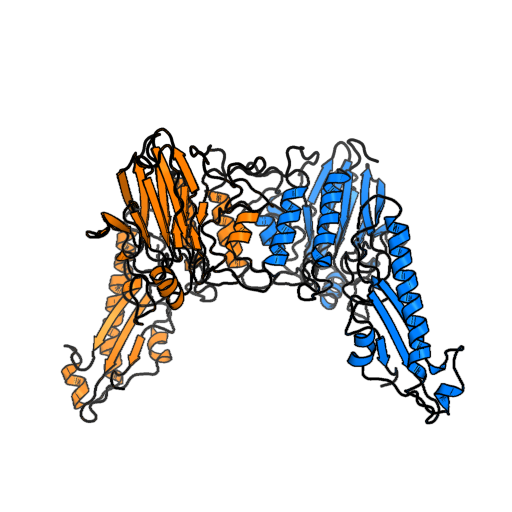A . ILE A 1 305 ? -22.983 0.021 -6.964 1.00 87.36 305 ILE A CA 1
ATOM 2388 C C . ILE A 1 305 ? -22.550 -1.081 -5.995 1.00 83.66 305 ILE A C 1
ATOM 2389 O O . ILE A 1 305 ? -21.417 -1.083 -5.510 1.00 86.44 305 ILE A O 1
ATOM 2394 N N . ARG A 1 306 ? -23.464 -2.002 -5.697 1.00 86.70 306 ARG A N 1
ATOM 2395 C CA . ARG A 1 306 ? -23.154 -3.139 -4.836 1.00 87.93 306 ARG A CA 1
ATOM 2396 C C . ARG A 1 306 ? -23.822 -4.425 -5.333 1.00 92.69 306 ARG A C 1
ATOM 2397 O O . ARG A 1 306 ? -24.757 -4.381 -6.134 1.00 80.46 306 ARG A O 1
ATOM 2405 N N . GLU A 1 307 ? -23.329 -5.566 -4.855 1.00 100.28 307 GLU A N 1
ATOM 2406 C CA . GLU A 1 307 ? -23.844 -6.873 -5.259 1.00 102.39 307 GLU A CA 1
ATOM 2407 C C . GLU A 1 307 ? -24.277 -7.690 -4.045 1.00 105.51 307 GLU A C 1
ATOM 2408 O O . GLU A 1 307 ? -23.456 -8.038 -3.196 1.00 110.46 307 GLU A O 1
ATOM 2414 N N . ILE A 1 308 ? -25.567 -7.999 -3.969 1.00 104.52 308 ILE A N 1
ATOM 2415 C CA . ILE A 1 308 ? -26.107 -8.735 -2.830 1.00 98.88 308 ILE A CA 1
ATOM 2416 C C . ILE A 1 308 ? -26.711 -10.071 -3.246 1.00 102.41 308 ILE A C 1
ATOM 2417 O O . ILE A 1 308 ? -27.654 -10.121 -4.035 1.00 93.11 308 ILE A O 1
ATOM 2422 N N . THR A 1 309 ? -26.160 -11.152 -2.708 0.00 126.15 309 THR A N 1
ATOM 2423 C CA . THR A 1 309 ? -26.733 -12.474 -2.906 0.00 137.19 309 THR A CA 1
ATOM 2424 C C . THR A 1 309 ? -27.593 -12.807 -1.691 0.00 148.23 309 THR A C 1
ATOM 2425 O O . THR A 1 309 ? -27.070 -13.138 -0.627 0.00 149.18 309 THR A O 1
ATOM 2429 N N . LEU A 1 310 ? -28.910 -12.703 -1.858 1.00 108.75 310 LEU A N 1
ATOM 2430 C CA . LEU A 1 310 ? -29.852 -12.774 -0.741 1.00 93.19 310 LEU A CA 1
ATOM 2431 C C . LEU A 1 310 ? -29.717 -14.035 0.105 1.00 99.39 310 LEU A C 1
ATOM 2432 O O . LEU A 1 310 ? -29.755 -13.968 1.334 1.00 98.04 310 LEU A O 1
ATOM 2437 N N . ALA A 1 311 ? -29.568 -15.179 -0.553 1.00 95.06 311 ALA A N 1
ATOM 2438 C CA . ALA A 1 311 ? -29.509 -16.458 0.143 1.00 96.67 311 ALA A CA 1
ATOM 2439 C C . ALA A 1 311 ? -28.333 -16.537 1.104 1.00 101.59 311 ALA A C 1
ATOM 2440 O O . ALA A 1 311 ? -28.494 -16.892 2.273 1.00 106.64 311 ALA A O 1
ATOM 2442 N N . THR A 1 312 ? -27.152 -16.200 0.600 1.00 105.63 312 THR A N 1
ATOM 2443 C CA . THR A 1 312 ? -25.926 -16.358 1.363 1.00 96.88 312 THR A CA 1
ATOM 2444 C C . THR A 1 312 ? -25.703 -15.210 2.346 1.00 96.46 312 THR A C 1
ATOM 2445 O O . THR A 1 312 ? -24.856 -15.314 3.237 1.00 105.49 312 THR A O 1
ATOM 2449 N N . ASP A 1 313 ? -26.465 -14.128 2.194 1.00 95.36 313 ASP A N 1
ATOM 2450 C CA . ASP A 1 313 ? -26.279 -12.948 3.032 1.00 112.24 313 ASP A CA 1
ATOM 2451 C C . ASP A 1 313 ? -26.478 -13.269 4.508 1.00 129.92 313 ASP A C 1
ATOM 2452 O O . ASP A 1 313 ? -27.500 -13.834 4.900 1.00 113.95 313 ASP A O 1
ATOM 2457 N N . LYS A 1 314 ? -25.500 -12.881 5.319 1.00 189.96 314 LYS A N 1
ATOM 2458 C CA . LYS A 1 314 ? -25.450 -13.254 6.729 1.00 212.87 314 LYS A CA 1
ATOM 2459 C C . LYS A 1 314 ? -26.512 -12.568 7.576 1.00 200.29 314 LYS A C 1
ATOM 2460 O O . LYS A 1 314 ? -27.077 -13.168 8.489 1.00 206.32 314 LYS A O 1
ATOM 2466 N N . ARG A 1 315 ? -26.762 -11.303 7.265 1.00 180.48 315 ARG A N 1
ATOM 2467 C CA . ARG A 1 315 ? -27.691 -10.472 8.022 1.00 153.20 315 ARG A CA 1
ATOM 2468 C C . ARG A 1 315 ? -29.051 -11.128 8.204 1.00 143.10 315 ARG A C 1
ATOM 2469 O O . ARG A 1 315 ? -29.545 -11.262 9.318 1.00 144.83 315 ARG A O 1
ATOM 2477 N N . PHE A 1 316 ? -29.647 -11.550 7.100 1.00 139.61 316 PHE A N 1
ATOM 2478 C CA . PHE A 1 316 ? -30.920 -12.250 7.153 1.00 136.30 316 PHE A CA 1
ATOM 2479 C C . PHE A 1 316 ? -30.795 -13.634 6.519 1.00 146.06 316 PHE A C 1
ATOM 2480 O O . PHE A 1 316 ? -30.208 -13.785 5.449 1.00 152.12 316 PHE A O 1
ATOM 2488 N N . LYS A 1 317 ? -31.344 -14.642 7.188 1.00 160.17 317 LYS A N 1
ATOM 2489 C CA . LYS A 1 317 ? -31.209 -16.018 6.733 1.00 169.63 317 LYS A CA 1
ATOM 2490 C C . LYS A 1 317 ? -32.508 -16.797 6.922 1.00 162.94 317 LYS A C 1
ATOM 2491 O O . LYS A 1 317 ? -33.126 -17.244 5.956 1.00 168.26 317 LYS A O 1
ATOM 2497 N N . GLY A 1 318 ? -32.916 -16.947 8.177 1.00 156.28 318 GLY A N 1
ATOM 2498 C CA . GLY A 1 318 ? -34.063 -17.762 8.527 1.00 137.92 318 GLY A CA 1
ATOM 2499 C C . GLY A 1 318 ? -35.382 -17.200 8.041 1.00 117.74 318 GLY A C 1
ATOM 2500 O O . GLY A 1 318 ? -36.179 -17.914 7.439 1.00 108.61 318 GLY A O 1
ATOM 2501 N N . LEU A 1 319 ? -35.608 -15.915 8.300 1.00 103.62 319 LEU A N 1
ATOM 2502 C CA . LEU A 1 319 ? -36.879 -15.265 7.976 1.00 94.57 319 LEU A CA 1
ATOM 2503 C C . LEU A 1 319 ? -37.250 -15.394 6.501 1.00 105.79 319 LEU A C 1
ATOM 2504 O O . LEU A 1 319 ? -38.398 -15.650 6.144 1.00 107.97 319 LEU A O 1
ATOM 2509 N N . GLU A 1 320 ? -36.266 -15.176 5.645 1.00 116.63 320 GLU A N 1
ATOM 2510 C CA . GLU A 1 320 ? -36.497 -15.084 4.217 1.00 119.43 320 GLU A CA 1
ATOM 2511 C C . GLU A 1 320 ? -36.692 -16.441 3.562 1.00 131.60 320 GLU A C 1
ATOM 2512 O O . GLU A 1 320 ? -37.378 -16.571 2.542 1.00 125.03 320 GLU A O 1
ATOM 2518 N N . LYS A 1 321 ? -36.082 -17.454 4.154 1.00 154.86 321 LYS A N 1
ATOM 2519 C CA . LYS A 1 321 ? -36.209 -18.777 3.593 1.00 160.34 321 LYS A CA 1
ATOM 2520 C C . LYS A 1 321 ? -37.597 -19.360 3.866 1.00 158.39 321 LYS A C 1
ATOM 2521 O O . LYS A 1 321 ? -38.394 -19.520 2.945 1.00 161.32 321 LYS A O 1
ATOM 2527 N N . LYS A 1 322 ? -37.907 -19.644 5.125 1.00 129.44 322 LYS A N 1
ATOM 2528 C CA . LYS A 1 322 ? -39.129 -20.386 5.437 1.00 109.86 322 LYS A CA 1
ATOM 2529 C C . LYS A 1 322 ? -40.332 -19.543 5.866 1.00 109.84 322 LYS A C 1
ATOM 2530 O O . LYS A 1 322 ? -41.465 -20.013 5.831 1.00 104.43 322 LYS A O 1
ATOM 2536 N N . GLN A 1 323 ? -40.095 -18.300 6.259 1.00 122.18 323 GLN A N 1
ATOM 2537 C CA . GLN A 1 323 ? -41.190 -17.451 6.720 1.00 114.34 323 GLN A CA 1
ATOM 2538 C C . GLN A 1 323 ? -41.776 -16.624 5.572 1.00 112.76 323 GLN A C 1
ATOM 2539 O O . GLN A 1 323 ? -41.224 -16.604 4.466 1.00 103.94 323 GLN A O 1
ATOM 2545 N N . ASP A 1 324 ? -42.896 -15.950 5.842 1.00 122.95 324 ASP A N 1
ATOM 2546 C CA . ASP A 1 324 ? -43.568 -15.115 4.846 1.00 123.06 324 ASP A CA 1
ATOM 2547 C C . ASP A 1 324 ? -42.634 -14.021 4.332 1.00 129.00 324 ASP A C 1
ATOM 2548 O O . ASP A 1 324 ? -41.923 -13.387 5.112 1.00 138.51 324 ASP A O 1
ATOM 2553 N N . ASN A 1 325 ? -42.639 -13.812 3.017 1.00 116.35 325 ASN A N 1
ATOM 2554 C CA . ASN A 1 325 ? -41.707 -12.887 2.378 1.00 91.89 325 ASN A CA 1
ATOM 2555 C C . ASN A 1 325 ? -42.372 -11.620 1.847 1.00 91.58 325 ASN A C 1
ATOM 2556 O O . ASN A 1 325 ? -43.433 -11.225 2.331 1.00 91.08 325 ASN A O 1
ATOM 2561 N N . ARG A 1 326 ? -41.727 -10.990 0.863 1.00 93.36 326 ARG A N 1
ATOM 2562 C CA . ARG A 1 326 ? -42.235 -9.787 0.189 1.00 90.49 326 ARG A CA 1
ATOM 2563 C C . ARG A 1 326 ? -42.333 -8.555 1.089 1.00 108.32 326 ARG A C 1
ATOM 2564 O O . ARG A 1 326 ? -41.633 -7.567 0.874 1.00 110.38 326 ARG A O 1
ATOM 2572 N N . GLN A 1 327 ? -43.209 -8.617 2.085 1.00 137.39 327 GLN A N 1
ATOM 2573 C CA . GLN A 1 327 ? -43.517 -7.457 2.917 1.00 141.88 327 GLN A CA 1
ATOM 2574 C C . GLN A 1 327 ? -42.330 -6.921 3.718 1.00 138.67 327 GLN A C 1
ATOM 2575 O O . GLN A 1 327 ? -42.070 -5.719 3.722 1.00 139.95 327 GLN A O 1
ATOM 2581 N N . GLU A 1 328 ? -41.612 -7.814 4.389 1.00 130.18 328 GLU A N 1
ATOM 2582 C CA . GLU A 1 328 ? -40.536 -7.413 5.294 1.00 119.22 328 GLU A CA 1
ATOM 2583 C C . GLU A 1 328 ? -39.228 -7.108 4.577 1.00 103.70 328 GLU A C 1
ATOM 2584 O O . GLU A 1 328 ? -38.453 -6.255 5.015 1.00 102.49 328 GLU A O 1
ATOM 2590 N N . VAL A 1 329 ? -38.998 -7.803 3.468 1.00 98.31 329 VAL A N 1
ATOM 2591 C CA . VAL A 1 329 ? -37.750 -7.690 2.714 1.00 101.41 329 VAL A CA 1
ATOM 2592 C C . VAL A 1 329 ? -37.378 -6.246 2.366 1.00 114.17 329 VAL A C 1
ATOM 2593 O O . VAL A 1 329 ? -36.194 -5.896 2.344 1.00 113.43 329 VAL A O 1
ATOM 2597 N N . THR A 1 330 ? -38.390 -5.422 2.092 1.00 115.78 330 THR A N 1
ATOM 2598 C CA . THR A 1 330 ? -38.189 -4.020 1.739 1.00 113.46 330 THR A CA 1
ATOM 2599 C C . THR A 1 330 ? -37.311 -3.312 2.758 1.00 122.39 330 THR A C 1
ATOM 2600 O O . THR A 1 330 ? -36.169 -2.967 2.457 1.00 131.42 330 THR A O 1
ATOM 2604 N N . LYS A 1 331 ? -37.852 -3.124 3.960 1.00 116.72 331 LYS A N 1
ATOM 2605 C CA . LYS A 1 331 ? -37.164 -2.440 5.055 1.00 119.93 331 LYS A CA 1
ATOM 2606 C C . LYS A 1 331 ? -35.699 -2.848 5.206 1.00 128.45 331 LYS A C 1
ATOM 2607 O O . LYS A 1 331 ? -34.842 -2.017 5.509 1.00 135.82 331 LYS A O 1
ATOM 2613 N N . ARG A 1 332 ? -35.417 -4.128 4.987 1.00 120.62 332 ARG A N 1
ATOM 2614 C CA . ARG A 1 332 ? -34.055 -4.639 5.070 1.00 114.16 332 ARG A CA 1
ATOM 2615 C C . ARG A 1 332 ? -33.200 -4.103 3.925 1.00 100.70 332 ARG A C 1
ATOM 2616 O O . ARG A 1 332 ? -32.064 -3.679 4.132 1.00 88.17 332 ARG A O 1
ATOM 2624 N N . LEU A 1 333 ? -33.756 -4.119 2.718 1.00 101.48 333 LEU A N 1
ATOM 2625 C CA . LEU A 1 333 ? -33.075 -3.570 1.552 1.00 100.09 333 LEU A CA 1
ATOM 2626 C C . LEU A 1 333 ? -33.078 -2.043 1.598 1.00 101.87 333 LEU A C 1
ATOM 2627 O O . LEU A 1 333 ? -32.165 -1.394 1.088 1.00 98.91 333 LEU A O 1
ATOM 2632 N N . MET A 1 334 ? -34.112 -1.481 2.214 1.00 106.84 334 MET A N 1
ATOM 2633 C CA . MET A 1 334 ? -34.248 -0.032 2.343 0.00 107.97 334 MET A CA 1
ATOM 2634 C C . MET A 1 334 ? -33.092 0.587 3.123 0.00 106.52 334 MET A C 1
ATOM 2635 O O . MET A 1 334 ? -32.611 1.667 2.786 0.00 109.54 334 MET A O 1
ATOM 2640 N N . GLN A 1 335 ? -32.658 -0.101 4.174 1.00 104.39 335 GLN A N 1
ATOM 2641 C CA . GLN A 1 335 ? -31.583 0.396 5.024 1.00 105.57 335 GLN A CA 1
ATOM 2642 C C . GLN A 1 335 ? -30.251 0.422 4.281 1.00 107.42 335 GLN A C 1
ATOM 2643 O O . GLN A 1 335 ? -29.418 1.301 4.507 1.00 103.71 335 GLN A O 1
ATOM 2649 N N . ILE A 1 336 ? -30.062 -0.542 3.387 1.00 106.15 336 ILE A N 1
ATOM 2650 C CA . ILE A 1 336 ? -28.805 -0.691 2.664 1.00 104.18 336 ILE A CA 1
ATOM 2651 C C . ILE A 1 336 ? -28.641 0.363 1.572 1.00 95.95 336 ILE A C 1
ATOM 2652 O O . ILE A 1 336 ? -27.564 0.940 1.412 1.00 86.04 336 ILE A O 1
ATOM 2657 N N . VAL A 1 337 ? -29.712 0.609 0.824 1.00 91.52 337 VAL A N 1
ATOM 2658 C CA . VAL A 1 337 ? -29.668 1.559 -0.280 1.00 98.37 337 VAL A CA 1
ATOM 2659 C C . VAL A 1 337 ? -29.482 2.984 0.235 1.00 104.36 337 VAL A C 1
ATOM 2660 O O . VAL A 1 337 ? -28.896 3.827 -0.441 1.00 106.15 337 VAL A O 1
ATOM 2664 N N . GLU A 1 338 ? -29.962 3.245 1.445 1.00 111.90 338 GLU A N 1
ATOM 2665 C CA . GLU A 1 338 ? -29.837 4.571 2.031 1.00 122.56 338 GLU A CA 1
ATOM 2666 C C . GLU A 1 338 ? -28.419 4.823 2.524 1.00 122.82 338 GLU A C 1
ATOM 2667 O O . GLU A 1 338 ? -27.972 5.965 2.577 1.00 122.68 338 GLU A O 1
ATOM 2673 N N . GLU A 1 339 ? -27.715 3.754 2.878 1.00 128.67 339 GLU A N 1
ATOM 2674 C CA . GLU A 1 339 ? -26.322 3.871 3.293 1.00 128.99 339 GLU A CA 1
ATOM 2675 C C . GLU A 1 339 ? -25.420 4.058 2.077 1.00 123.38 339 GLU A C 1
ATOM 2676 O O . GLU A 1 339 ? -24.311 4.578 2.189 1.00 129.60 339 GLU A O 1
ATOM 2682 N N . MET A 1 340 ? -25.907 3.639 0.912 1.00 112.09 340 MET A N 1
ATOM 2683 C CA . MET A 1 340 ? -25.187 3.844 -0.339 1.00 95.12 340 MET A CA 1
ATOM 2684 C C . MET A 1 340 ? -25.372 5.277 -0.821 1.00 84.49 340 MET A C 1
ATOM 2685 O O . MET A 1 340 ? -24.422 5.924 -1.259 1.00 68.40 340 MET A O 1
ATOM 2690 N N . ILE A 1 341 ? -26.607 5.765 -0.738 1.00 87.17 341 ILE A N 1
ATOM 2691 C CA . ILE A 1 341 ? -26.910 7.161 -1.031 1.00 99.99 341 ILE A CA 1
ATOM 2692 C C . ILE A 1 341 ? -26.153 8.059 -0.061 1.00 124.96 341 ILE A C 1
ATOM 2693 O O . ILE A 1 341 ? -25.707 9.150 -0.421 1.00 138.70 341 ILE A O 1
ATOM 2698 N N . ALA A 1 342 ? -26.007 7.583 1.171 1.00 144.87 342 ALA A N 1
ATOM 2699 C CA . ALA A 1 342 ? -25.297 8.323 2.205 1.00 150.85 342 ALA A CA 1
ATOM 2700 C C . ALA A 1 342 ? -23.835 8.525 1.828 1.00 148.58 342 ALA A C 1
ATOM 2701 O O . ALA A 1 342 ? -23.316 9.638 1.902 1.00 149.72 342 ALA A O 1
ATOM 2703 N N . GLU A 1 343 ? -23.175 7.447 1.417 1.00 144.03 343 GLU A N 1
ATOM 2704 C CA . GLU A 1 343 ? -21.759 7.518 1.081 1.00 133.21 343 GLU A CA 1
ATOM 2705 C C . GLU A 1 343 ? -21.548 8.241 -0.245 1.00 118.04 343 GLU A C 1
ATOM 2706 O O . GLU A 1 343 ? -20.523 8.886 -0.446 1.00 114.09 343 GLU A O 1
ATOM 2712 N N . ALA A 1 344 ? -22.526 8.140 -1.140 1.00 103.19 344 ALA A N 1
ATOM 2713 C CA . ALA A 1 344 ? -22.454 8.820 -2.428 1.00 89.89 344 ALA A CA 1
ATOM 2714 C C . ALA A 1 344 ? -22.425 10.328 -2.232 1.00 82.49 344 ALA A C 1
ATOM 2715 O O . ALA A 1 344 ? -21.654 11.036 -2.877 1.00 77.05 344 ALA A O 1
ATOM 2717 N N . ASN A 1 345 ? -23.274 10.808 -1.331 1.00 81.59 345 ASN A N 1
ATOM 2718 C CA . ASN A 1 345 ? -23.316 12.222 -0.996 1.00 96.24 345 ASN A CA 1
ATOM 2719 C C . ASN A 1 345 ? -22.043 12.668 -0.290 1.00 95.96 345 ASN A C 1
ATOM 2720 O O . ASN A 1 345 ? -21.572 13.787 -0.489 1.00 97.19 345 ASN A O 1
ATOM 2725 N N . GLU A 1 346 ? -21.489 11.786 0.536 1.00 82.29 346 GLU A N 1
ATOM 2726 C CA . GLU A 1 346 ? -20.278 12.101 1.286 1.00 74.86 346 GLU A CA 1
ATOM 2727 C C . GLU A 1 346 ? -19.073 12.285 0.374 1.00 72.88 346 GLU A C 1
ATOM 2728 O O . GLU A 1 346 ? -18.297 13.226 0.548 1.00 71.55 346 GLU A O 1
ATOM 2734 N N . MET A 1 347 ? -18.914 11.379 -0.587 1.00 79.10 347 MET A N 1
ATOM 2735 C CA . MET A 1 347 ? -17.812 11.466 -1.539 1.00 81.02 347 MET A CA 1
ATOM 2736 C C . MET A 1 347 ? -17.836 12.815 -2.236 1.00 81.50 347 MET A C 1
ATOM 2737 O O . MET A 1 347 ? -16.817 13.492 -2.341 1.00 83.15 347 MET A O 1
ATOM 2742 N N . TRP A 1 348 ? -19.019 13.197 -2.697 1.00 84.38 348 TRP A N 1
ATOM 2743 C CA . TRP A 1 348 ? -19.220 14.479 -3.352 1.00 82.29 348 TRP A CA 1
ATOM 2744 C C . TRP A 1 348 ? -18.832 15.637 -2.439 1.00 93.00 348 TRP A C 1
ATOM 2745 O O . TRP A 1 348 ? -18.132 16.558 -2.858 1.00 97.92 348 TRP A O 1
ATOM 2756 N N . ARG A 1 349 ? -19.294 15.581 -1.193 1.00 100.60 349 ARG A N 1
ATOM 2757 C CA . ARG A 1 349 ? -19.018 16.633 -0.221 1.00 103.86 349 ARG A CA 1
ATOM 2758 C C . ARG A 1 349 ? -17.526 16.783 0.041 1.00 108.91 349 ARG A C 1
ATOM 2759 O O . ARG A 1 349 ? -16.995 17.892 0.043 1.00 114.98 349 ARG A O 1
ATOM 2767 N N . SER A 1 350 ? -16.856 15.657 0.261 1.00 106.93 350 SER A N 1
ATOM 2768 C CA . SER A 1 350 ? -15.426 15.656 0.543 1.00 107.78 350 SER A CA 1
ATOM 2769 C C . SER A 1 350 ? -14.620 16.168 -0.645 1.00 106.18 350 SER A C 1
ATOM 2770 O O . SER A 1 350 ? -13.655 16.911 -0.476 1.00 110.57 350 SER A O 1
ATOM 2773 N N . LEU A 1 351 ? -15.025 15.769 -1.846 1.00 99.80 351 LEU A N 1
ATOM 2774 C CA . LEU A 1 351 ? -14.314 16.155 -3.059 1.00 101.04 351 LEU A CA 1
ATOM 2775 C C . LEU A 1 351 ? -14.516 17.627 -3.408 1.00 112.75 351 LEU A C 1
ATOM 2776 O O . LEU A 1 351 ? -13.639 18.256 -4.002 1.00 117.78 351 LEU A O 1
ATOM 2781 N N . HIS A 1 352 ? -15.672 18.172 -3.040 1.00 118.80 352 HIS A N 1
ATOM 2782 C CA . HIS A 1 352 ? -16.005 19.553 -3.377 1.00 115.38 352 HIS A CA 1
ATOM 2783 C C . HIS A 1 352 ? -15.876 20.483 -2.179 1.00 116.81 352 HIS A C 1
ATOM 2784 O O . HIS A 1 352 ? -16.159 21.676 -2.279 1.00 104.50 352 HIS A O 1
ATOM 2791 N N . GLU A 1 353 ? -15.460 19.932 -1.045 1.00 130.30 353 GLU A N 1
ATOM 2792 C CA . GLU A 1 353 ? -15.132 20.752 0.111 1.00 139.61 353 GLU A CA 1
ATOM 2793 C C . GLU A 1 353 ? -13.937 21.623 -0.237 1.00 129.58 353 GLU A C 1
ATOM 2794 O O . GLU A 1 353 ? -13.849 22.769 0.193 1.00 133.45 353 GLU A O 1
ATOM 2800 N N . ASP A 1 354 ? -13.040 21.061 -1.045 1.00 121.41 354 ASP A N 1
ATOM 2801 C CA . ASP A 1 354 ? -11.759 21.676 -1.396 1.00 112.37 354 ASP A CA 1
ATOM 2802 C C . ASP A 1 354 ? -11.871 23.137 -1.802 1.00 118.72 354 ASP A C 1
ATOM 2803 O O . ASP A 1 354 ? -11.123 23.982 -1.318 1.00 103.35 354 ASP A O 1
ATOM 2808 N N . SER A 1 355 ? -12.814 23.434 -2.686 1.00 113.95 355 SER A N 1
ATOM 2809 C CA . SER A 1 355 ? -12.928 24.783 -3.213 1.00 110.98 355 SER A CA 1
ATOM 2810 C C . SER A 1 355 ? -14.341 25.343 -3.112 1.00 105.44 355 SER A C 1
ATOM 2811 O O . SER A 1 355 ? -15.320 24.601 -3.010 1.00 97.75 355 SER A O 1
ATOM 2814 N N . GLN A 1 356 ? -14.426 26.667 -3.138 1.00 106.97 356 GLN A N 1
ATOM 2815 C CA . GLN A 1 356 ? -15.701 27.363 -3.110 1.00 108.26 356 GLN A CA 1
ATOM 2816 C C . GLN A 1 356 ? -16.398 27.329 -4.461 1.00 121.53 356 GLN A C 1
ATOM 2817 O O . GLN A 1 356 ? -16.418 28.329 -5.180 1.00 115.64 356 GLN A O 1
ATOM 2823 N N . ASP A 1 357 ? -16.980 26.188 -4.807 1.00 130.74 357 ASP A N 1
ATOM 2824 C CA . ASP A 1 357 ? -17.777 26.117 -6.020 1.00 131.03 357 ASP A CA 1
ATOM 2825 C C . ASP A 1 357 ? -19.087 26.876 -5.809 1.00 136.33 357 ASP A C 1
ATOM 2826 O O . ASP A 1 357 ? -19.778 27.210 -6.771 1.00 138.83 357 ASP A O 1
ATOM 2831 N N . ASP A 1 358 ? -19.399 27.149 -4.540 1.00 134.58 358 ASP A N 1
ATOM 2832 C CA . ASP A 1 358 ? -20.601 27.875 -4.133 1.00 114.30 358 ASP A CA 1
ATOM 2833 C C . ASP A 1 358 ? -21.833 27.268 -4.786 1.00 114.10 358 ASP A C 1
ATOM 2834 O O . ASP A 1 358 ? -22.600 27.967 -5.456 1.00 114.39 358 ASP A O 1
ATOM 2839 N N . GLU A 1 359 ? -22.008 25.961 -4.578 1.00 120.51 359 GLU A N 1
ATOM 2840 C CA . GLU A 1 359 ? -23.052 25.178 -5.239 1.00 117.21 359 GLU A CA 1
ATOM 2841 C C . GLU A 1 359 ? -22.892 25.229 -6.755 1.00 113.72 359 GLU A C 1
ATOM 2842 O O . GLU A 1 359 ? -23.594 24.532 -7.481 1.00 112.55 359 GLU A O 1
ATOM 2848 N N . GLU A 1 362 ? -27.117 23.199 -5.538 1.00 153.13 362 GLU A N 1
ATOM 2849 C CA . GLU A 1 362 ? -26.800 22.115 -4.616 1.00 154.49 362 GLU A CA 1
ATOM 2850 C C . GLU A 1 362 ? -26.262 20.896 -5.362 1.00 146.87 362 GLU A C 1
ATOM 2851 O O . GLU A 1 362 ? -26.371 20.810 -6.584 1.00 128.69 362 GLU A O 1
ATOM 2857 N N . GLN A 1 363 ? -25.689 19.955 -4.618 1.00 143.57 363 GLN A N 1
ATOM 2858 C CA . GLN A 1 363 ? -25.133 18.733 -5.198 1.00 129.74 363 GLN A CA 1
ATOM 2859 C C . GLN A 1 363 ? -26.171 17.934 -5.989 1.00 114.10 363 GLN A C 1
ATOM 2860 O O . GLN A 1 363 ? -27.364 18.000 -5.696 1.00 120.57 363 GLN A O 1
ATOM 2866 N N . PRO A 1 364 ? -25.712 17.182 -7.003 1.00 94.61 364 PRO A N 1
ATOM 2867 C CA . PRO A 1 364 ? -26.585 16.362 -7.850 1.00 80.41 364 PRO A CA 1
ATOM 2868 C C . PRO A 1 364 ? -27.078 15.088 -7.168 1.00 76.80 364 PRO A C 1
ATOM 2869 O O . PRO A 1 364 ? -26.408 14.562 -6.279 1.00 74.03 364 PRO A O 1
ATOM 2873 N N . LEU A 1 365 ? -28.238 14.600 -7.599 1.00 78.30 365 LEU A N 1
ATOM 2874 C CA . LEU A 1 365 ? -28.781 13.342 -7.099 1.00 75.15 365 LEU A CA 1
ATOM 2875 C C . LEU A 1 365 ? -27.950 12.171 -7.606 1.00 78.70 365 LEU A C 1
ATOM 2876 O O . LEU A 1 365 ? -27.818 11.977 -8.814 1.00 83.30 365 LEU A O 1
ATOM 2881 N N . PRO A 1 366 ? -27.406 11.369 -6.681 1.00 63.03 366 PRO A N 1
ATOM 2882 C CA . PRO A 1 366 ? -26.462 10.299 -7.012 1.00 44.85 366 PRO A CA 1
ATOM 2883 C C . PRO A 1 366 ? -27.067 9.183 -7.849 1.00 42.90 366 PRO A C 1
ATOM 2884 O O . PRO A 1 366 ? -28.273 9.152 -8.092 1.00 54.52 366 PRO A O 1
ATOM 2888 N N . LEU A 1 367 ? -26.205 8.269 -8.279 1.00 43.31 367 LEU A N 1
ATOM 2889 C CA . LEU A 1 367 ? -26.614 7.080 -9.011 1.00 55.58 367 LEU A CA 1
ATOM 2890 C C . LEU A 1 367 ? -26.416 5.842 -8.142 1.00 60.29 367 LEU A C 1
ATOM 2891 O O . LEU A 1 367 ? -25.305 5.550 -7.704 1.00 57.00 367 LEU A O 1
ATOM 2896 N N . ILE A 1 368 ? -27.494 5.113 -7.887 1.00 74.97 368 ILE A N 1
ATOM 2897 C CA . ILE A 1 368 ? -27.419 3.969 -6.990 1.00 77.80 368 ILE A CA 1
ATOM 2898 C C . ILE A 1 368 ? -27.864 2.686 -7.682 1.00 85.84 368 ILE A C 1
ATOM 2899 O O . ILE A 1 368 ? -28.938 2.632 -8.282 1.00 86.38 368 ILE A O 1
ATOM 2904 N N . ARG A 1 369 ? -27.025 1.656 -7.599 1.00 84.83 369 ARG A N 1
ATOM 2905 C CA . ARG A 1 369 ? -27.320 0.371 -8.223 1.00 87.09 369 ARG A CA 1
ATOM 2906 C C . ARG A 1 369 ? -27.097 -0.809 -7.282 1.00 92.87 369 ARG A C 1
ATOM 2907 O O . ARG A 1 369 ? -26.058 -0.916 -6.634 1.00 87.76 369 ARG A O 1
ATOM 2915 N N . LEU A 1 370 ? -28.085 -1.695 -7.222 1.00 111.30 370 LEU A N 1
ATOM 2916 C CA . LEU A 1 370 ? -27.960 -2.946 -6.485 1.00 114.85 370 LEU A CA 1
ATOM 2917 C C . LEU A 1 370 ? -28.208 -4.129 -7.414 1.00 114.68 370 LEU A C 1
ATOM 2918 O O . LEU A 1 370 ? -29.088 -4.084 -8.272 1.00 123.15 370 LEU A O 1
ATOM 2923 N N . LYS A 1 371 ? -27.427 -5.189 -7.244 1.00 96.01 371 LYS A N 1
ATOM 2924 C CA . LYS A 1 371 ? -27.582 -6.374 -8.074 1.00 90.80 371 LYS A CA 1
ATOM 2925 C C . LYS A 1 371 ? -27.862 -7.586 -7.196 1.00 103.27 371 LYS A C 1
ATOM 2926 O O . LYS A 1 371 ? -27.150 -7.833 -6.224 1.00 105.04 371 LYS A O 1
ATOM 2932 N N . VAL A 1 372 ? -28.904 -8.340 -7.536 1.00 105.76 372 VAL A N 1
ATOM 2933 C CA . VAL A 1 372 ? -29.359 -9.418 -6.667 1.00 106.41 372 VAL A CA 1
ATOM 2934 C C . VAL A 1 372 ? -29.555 -10.762 -7.369 1.00 103.34 372 VAL A C 1
ATOM 2935 O O . VAL A 1 372 ? -30.441 -10.924 -8.209 1.00 102.86 372 VAL A O 1
ATOM 2939 N N . GLU A 1 373 ? -28.703 -11.719 -7.022 1.00 102.41 373 GLU A N 1
ATOM 2940 C CA . GLU A 1 373 ? -28.976 -13.113 -7.316 1.00 103.31 373 GLU A CA 1
ATOM 2941 C C . GLU A 1 373 ? -29.524 -13.735 -6.045 1.00 110.69 373 GLU A C 1
ATOM 2942 O O . GLU A 1 373 ? -28.894 -13.669 -4.992 1.00 111.00 373 GLU A O 1
ATOM 2948 N N . TYR A 1 374 ? -30.709 -14.320 -6.142 1.00 115.06 374 TYR A N 1
ATOM 2949 C CA . TYR A 1 374 ? -31.357 -14.902 -4.978 1.00 114.99 374 TYR A CA 1
ATOM 2950 C C . TYR A 1 374 ? -31.632 -16.385 -5.194 1.00 112.47 374 TYR A C 1
ATOM 2951 O O . TYR A 1 374 ? -32.426 -16.771 -6.050 1.00 116.87 374 TYR A O 1
ATOM 2960 N N . SER A 1 375 ? -30.953 -17.213 -4.413 1.00 114.86 375 SER A N 1
ATOM 2961 C CA . SER A 1 375 ? -31.087 -18.656 -4.535 1.00 113.30 375 SER A CA 1
ATOM 2962 C C . SER A 1 375 ? -31.985 -19.206 -3.436 1.00 139.31 375 SER A C 1
ATOM 2963 O O . SER A 1 375 ? -31.978 -18.706 -2.315 1.00 135.88 375 SER A O 1
ATOM 2966 N N . SER A 1 376 ? -32.762 -20.233 -3.752 1.00 177.72 376 SER A N 1
ATOM 2967 C CA . SER A 1 376 ? -33.620 -20.839 -2.745 1.00 178.77 376 SER A CA 1
ATOM 2968 C C . SER A 1 376 ? -33.624 -22.355 -2.908 1.00 180.73 376 SER A C 1
ATOM 2969 O O . SER A 1 376 ? -34.196 -22.882 -3.861 1.00 181.76 376 SER A O 1
ATOM 2972 N N . PRO A 1 377 ? -32.962 -23.055 -1.973 1.00 173.65 377 PRO A N 1
ATOM 2973 C CA . PRO A 1 377 ? -32.743 -24.506 -1.952 1.00 178.24 377 PRO A CA 1
ATOM 2974 C C . PRO A 1 377 ? -34.013 -25.336 -2.146 1.00 192.20 377 PRO A C 1
ATOM 2975 O O . PRO A 1 377 ? -34.007 -26.276 -2.940 1.00 186.94 377 PRO A O 1
ATOM 2979 N N . GLU A 1 378 ? -35.088 -24.988 -1.446 1.00 204.19 378 GLU A N 1
ATOM 2980 C CA . GLU A 1 378 ? -36.258 -25.861 -1.402 1.00 208.18 378 GLU A CA 1
ATOM 2981 C C . GLU A 1 378 ? -37.562 -25.142 -1.067 1.00 207.77 378 GLU A C 1
ATOM 2982 O O . GLU A 1 378 ? -38.056 -25.222 0.062 1.00 212.19 378 GLU A O 1
ATOM 2988 N N . GLY A 1 379 ? -38.124 -24.453 -2.055 1.00 199.39 379 GLY A N 1
ATOM 2989 C CA . GLY A 1 379 ? -39.350 -23.701 -1.850 1.00 183.92 379 GLY A CA 1
ATOM 2990 C C . GLY A 1 379 ? -39.194 -22.620 -0.794 1.00 167.69 379 GLY A C 1
ATOM 2991 O O . GLY A 1 379 ? -40.171 -22.177 -0.191 1.00 171.02 379 GLY A O 1
ATOM 2992 N N . THR A 1 380 ? -37.952 -22.203 -0.568 1.00 166.33 380 THR A N 1
ATOM 2993 C CA . THR A 1 380 ? -37.636 -21.183 0.424 1.00 164.54 380 THR A CA 1
ATOM 2994 C C . THR A 1 380 ? -37.545 -19.811 -0.237 1.00 153.60 380 THR A C 1
ATOM 2995 O O . THR A 1 380 ? -36.793 -18.939 0.201 1.00 150.92 380 THR A O 1
ATOM 2999 N N . LYS A 1 381 ? -38.346 -19.626 -1.281 1.00 146.58 381 LYS A N 1
ATOM 3000 C CA . LYS A 1 381 ? -38.172 -18.524 -2.215 1.00 127.61 381 LYS A CA 1
ATOM 3001 C C . LYS A 1 381 ? -38.527 -17.159 -1.631 1.00 123.32 381 LYS A C 1
ATOM 3002 O O . LYS A 1 381 ? -39.628 -16.937 -1.133 1.00 123.87 381 LYS A O 1
ATOM 3008 N N . PHE A 1 382 ? -37.557 -16.254 -1.687 1.00 117.50 382 PHE A N 1
ATOM 3009 C CA . PHE A 1 382 ? -37.763 -14.837 -1.400 1.00 102.92 382 PHE A CA 1
ATOM 3010 C C . PHE A 1 382 ? -38.806 -14.313 -2.378 1.00 89.17 382 PHE A C 1
ATOM 3011 O O . PHE A 1 382 ? -38.828 -14.726 -3.536 1.00 87.76 382 PHE A O 1
ATOM 3019 N N . GLU A 1 383 ? -39.663 -13.404 -1.929 1.00 89.14 383 GLU A N 1
ATOM 3020 C CA . GLU A 1 383 ? -40.662 -12.842 -2.828 1.00 96.46 383 GLU A CA 1
ATOM 3021 C C . GLU A 1 383 ? -40.228 -11.464 -3.329 1.00 100.99 383 GLU A C 1
ATOM 3022 O O . GLU A 1 383 ? -40.242 -10.478 -2.589 1.00 99.32 383 GLU A O 1
ATOM 3028 N N . VAL A 1 384 ? -39.836 -11.423 -4.598 1.00 92.71 384 VAL A N 1
ATOM 3029 C CA . VAL A 1 384 ? -39.289 -10.236 -5.240 1.00 86.63 384 VAL A CA 1
ATOM 3030 C C . VAL A 1 384 ? -40.405 -9.286 -5.675 1.00 99.00 384 VAL A C 1
ATOM 3031 O O . VAL A 1 384 ? -41.535 -9.715 -5.910 1.00 108.25 384 VAL A O 1
ATOM 3035 N N . GLU A 1 385 ? -40.086 -8.000 -5.778 1.00 100.31 385 GLU A N 1
ATOM 3036 C CA . GLU A 1 385 ? -41.073 -6.995 -6.147 1.00 103.42 385 GLU A CA 1
ATOM 3037 C C . GLU A 1 385 ? -40.804 -6.399 -7.529 1.00 107.73 385 GLU A C 1
ATOM 3038 O O . GLU A 1 385 ? -39.657 -6.339 -7.974 1.00 92.53 385 GLU A O 1
ATOM 3044 N N . ASN A 1 386 ? -41.874 -5.970 -8.195 1.00 125.39 386 ASN A N 1
ATOM 3045 C CA . ASN A 1 386 ? -41.807 -5.454 -9.563 1.00 129.62 386 ASN A CA 1
ATOM 3046 C C . ASN A 1 386 ? -40.762 -4.353 -9.735 1.00 129.14 386 ASN A C 1
ATOM 3047 O O . ASN A 1 386 ? -40.747 -3.384 -8.976 1.00 133.00 386 ASN A O 1
ATOM 3052 N N . PRO A 1 387 ? -39.886 -4.512 -10.745 1.00 131.55 387 PRO A N 1
ATOM 3053 C CA . PRO A 1 387 ? -38.709 -3.678 -11.019 1.00 124.51 387 PRO A CA 1
ATOM 3054 C C . PRO A 1 387 ? -38.972 -2.179 -10.972 1.00 112.67 387 PRO A C 1
ATOM 3055 O O . PRO A 1 387 ? -38.238 -1.460 -10.297 1.00 109.84 387 PRO A O 1
ATOM 3059 N N . GLN A 1 388 ? -39.994 -1.720 -11.687 1.00 106.79 388 GLN A N 1
ATOM 3060 C CA . GLN A 1 388 ? -40.303 -0.296 -11.752 1.00 105.66 388 GLN A CA 1
ATOM 3061 C C . GLN A 1 388 ? -40.695 0.268 -10.394 1.00 113.18 388 GLN A C 1
ATOM 3062 O O . GLN A 1 388 ? -40.207 1.322 -9.988 1.00 110.07 388 GLN A O 1
ATOM 3068 N N . ARG A 1 389 ? -41.576 -0.445 -9.699 1.00 139.63 389 ARG A N 1
ATOM 3069 C CA . ARG A 1 389 ? -42.148 0.040 -8.448 1.00 136.23 389 ARG A CA 1
ATOM 3070 C C . ARG A 1 389 ? -41.100 0.291 -7.369 1.00 137.56 389 ARG A C 1
ATOM 3071 O O . ARG A 1 389 ? -41.086 1.352 -6.743 1.00 141.42 389 ARG A O 1
ATOM 3079 N N . PHE A 1 390 ? -40.229 -0.687 -7.150 1.00 124.01 390 PHE A N 1
ATOM 3080 C CA . PHE A 1 390 ? -39.217 -0.573 -6.110 1.00 121.25 390 PHE A CA 1
ATOM 3081 C C . PHE A 1 390 ? -38.254 0.574 -6.396 1.00 119.13 390 PHE A C 1
ATOM 3082 O O . PHE A 1 390 ? -37.857 1.308 -5.488 1.00 122.80 390 PHE A O 1
ATOM 3090 N N . SER A 1 391 ? -37.883 0.724 -7.663 1.00 113.88 391 SER A N 1
ATOM 3091 C CA . SER A 1 391 ? -36.970 1.783 -8.067 1.00 99.70 391 SER A CA 1
ATOM 3092 C C . SER A 1 391 ? -37.606 3.165 -7.914 1.00 107.65 391 SER A C 1
ATOM 3093 O O . SER A 1 391 ? -36.965 4.101 -7.432 1.00 100.13 391 SER A O 1
ATOM 3096 N N . ASN A 1 392 ? -38.868 3.283 -8.320 1.00 129.55 392 ASN A N 1
ATOM 3097 C CA . ASN A 1 392 ? -39.571 4.565 -8.319 1.00 127.62 392 ASN A CA 1
ATOM 3098 C C . ASN A 1 392 ? -39.741 5.179 -6.933 1.00 120.91 392 ASN A C 1
ATOM 3099 O O . ASN A 1 392 ? -39.952 6.383 -6.802 1.00 126.32 392 ASN A O 1
ATOM 3104 N N . ARG A 1 393 ? -39.639 4.354 -5.898 1.00 107.16 393 ARG A N 1
ATOM 3105 C CA . ARG A 1 393 ? -39.902 4.813 -4.541 1.00 107.65 393 ARG A CA 1
ATOM 3106 C C . ARG A 1 393 ? -38.798 5.726 -4.004 1.00 102.03 393 ARG A C 1
ATOM 3107 O O . ARG A 1 393 ? -38.901 6.253 -2.896 1.00 97.85 393 ARG A O 1
ATOM 3115 N N . PHE A 1 394 ? -37.743 5.907 -4.790 1.00 103.54 394 PHE A N 1
ATOM 3116 C CA . PHE A 1 394 ? -36.653 6.797 -4.412 1.00 103.27 394 PHE A CA 1
ATOM 3117 C C . PHE A 1 394 ? -36.609 8.009 -5.325 1.00 96.35 394 PHE A C 1
ATOM 3118 O O . PHE A 1 394 ? -35.559 8.626 -5.505 1.00 97.66 394 PHE A O 1
ATOM 3126 N N . ALA A 1 395 ? -37.758 8.341 -5.902 1.00 86.58 395 ALA A N 1
ATOM 3127 C CA . ALA A 1 395 ? -37.858 9.489 -6.789 1.00 83.74 395 ALA A CA 1
ATOM 3128 C C . ALA A 1 395 ? -37.508 10.767 -6.038 1.00 100.93 395 ALA A C 1
ATOM 3129 O O . ALA A 1 395 ? -38.213 11.170 -5.114 1.00 107.49 395 ALA A O 1
ATOM 3131 N N . GLY A 1 396 ? -36.404 11.392 -6.433 1.00 91.85 396 GLY A N 1
ATOM 3132 C CA . GLY A 1 396 ? -35.951 12.615 -5.797 1.00 91.12 396 GL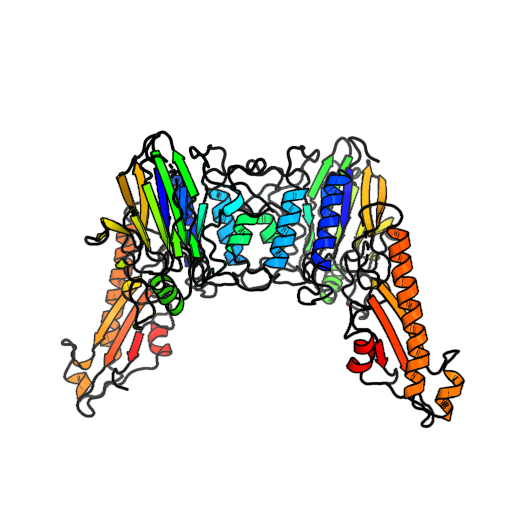Y A CA 1
ATOM 3133 C C . GLY A 1 396 ? -34.730 12.397 -4.928 1.00 86.95 396 GLY A C 1
ATOM 3134 O O . GLY A 1 396 ? -34.165 13.346 -4.385 1.00 88.29 396 GLY A O 1
ATOM 3135 N N . LYS A 1 397 ? -34.320 11.141 -4.794 1.00 95.38 397 LYS A N 1
ATOM 3136 C CA . LYS A 1 397 ? -33.143 10.810 -4.001 1.00 93.14 397 LYS A CA 1
ATOM 3137 C C . LYS A 1 397 ? -32.029 10.240 -4.867 1.00 82.94 397 LYS A C 1
ATOM 3138 O O . LYS A 1 397 ? -30.852 10.317 -4.514 1.00 77.15 397 LYS A O 1
ATOM 3144 N N . VAL A 1 398 ? -32.408 9.666 -6.003 1.00 65.50 398 VAL A N 1
ATOM 3145 C CA . VAL A 1 398 ? -31.435 9.178 -6.968 1.00 66.27 398 VAL A CA 1
ATOM 3146 C C . VAL A 1 398 ? -31.709 9.787 -8.335 1.00 81.47 398 VAL A C 1
ATOM 3147 O O . VAL A 1 398 ? -32.786 10.337 -8.576 1.00 81.79 398 VAL A O 1
ATOM 3151 N N . ALA A 1 399 ? -30.727 9.692 -9.225 1.00 89.02 399 ALA A N 1
ATOM 3152 C CA . ALA A 1 399 ? -30.890 10.170 -10.591 1.00 88.45 399 ALA A CA 1
ATOM 3153 C C . ALA A 1 399 ? -31.526 9.083 -11.448 1.00 90.08 399 ALA A C 1
ATOM 3154 O O . ALA A 1 399 ? -32.343 9.369 -12.324 1.00 91.31 399 ALA A O 1
ATOM 3156 N N . ASN A 1 400 ? -31.148 7.835 -11.186 1.00 93.01 400 ASN A N 1
ATOM 3157 C CA . ASN A 1 400 ? -31.754 6.695 -11.860 1.00 95.55 400 ASN A CA 1
ATOM 3158 C C . ASN A 1 400 ? -33.033 6.265 -11.153 1.00 115.86 400 ASN A C 1
ATOM 3159 O O . ASN A 1 400 ? -33.030 5.340 -10.339 1.00 124.04 400 ASN A O 1
ATOM 3164 N N . GLN A 1 401 ? -34.130 6.940 -11.470 1.00 139.96 401 GLN A N 1
ATOM 3165 C CA . GLN A 1 401 ? -35.386 6.712 -10.771 1.00 140.14 401 GLN A CA 1
ATOM 3166 C C . GLN A 1 401 ? -36.017 5.360 -11.083 1.00 143.41 401 GLN A C 1
ATOM 3167 O O . GLN A 1 401 ? -36.559 4.712 -10.193 1.00 145.11 401 GLN A O 1
ATOM 3173 N N . ASN A 1 402 ? -35.951 4.928 -12.337 1.00 108.69 402 ASN A N 1
ATOM 3174 C CA . ASN A 1 402 ? -36.690 3.738 -12.747 1.00 84.53 402 ASN A CA 1
ATOM 3175 C C . ASN A 1 402 ? -35.859 2.465 -12.843 1.00 65.55 402 ASN A C 1
ATOM 3176 O O . ASN A 1 402 ? -36.352 1.440 -13.311 1.00 69.77 402 ASN A O 1
ATOM 3181 N N . ASP A 1 403 ? -34.606 2.512 -12.403 1.00 63.95 403 ASP A N 1
ATOM 3182 C CA . ASP A 1 403 ? -33.762 1.321 -12.471 1.00 62.00 403 ASP A CA 1
ATOM 3183 C C . ASP A 1 403 ? -32.686 1.293 -11.391 1.00 60.50 403 ASP A C 1
ATOM 3184 O O . ASP A 1 403 ? -31.500 1.458 -11.670 1.00 65.83 403 ASP A O 1
ATOM 3189 N N . VAL A 1 404 ? -33.105 1.058 -10.155 1.00 57.07 404 VAL A N 1
ATOM 3190 C CA . VAL A 1 404 ? -32.169 1.043 -9.043 1.00 71.11 404 VAL A CA 1
ATOM 3191 C C . VAL A 1 404 ? -31.575 -0.348 -8.828 1.00 82.38 404 VAL A C 1
ATOM 3192 O O . VAL A 1 404 ? -30.368 -0.491 -8.640 1.00 82.93 404 VAL A O 1
ATOM 3196 N N . VAL A 1 405 ? -32.416 -1.377 -8.879 1.00 98.41 405 VAL A N 1
ATOM 3197 C CA . VAL A 1 405 ? -31.969 -2.726 -8.542 1.00 117.72 405 VAL A CA 1
ATOM 3198 C C . VAL A 1 405 ? -32.189 -3.742 -9.669 1.00 126.58 405 VAL A C 1
ATOM 3199 O O . VAL A 1 405 ? -33.143 -3.637 -10.443 1.00 131.56 405 VAL A O 1
ATOM 3203 N N . HIS A 1 406 ? -31.282 -4.713 -9.758 1.00 131.17 406 HIS A N 1
ATOM 3204 C CA . HIS A 1 406 ? -31.372 -5.788 -10.739 1.00 122.94 406 HIS A CA 1
ATOM 3205 C C . HIS A 1 406 ? -31.560 -7.147 -10.056 1.00 119.28 406 HIS A C 1
ATOM 3206 O O . HIS A 1 406 ? -30.681 -7.614 -9.329 1.00 122.37 406 HIS A O 1
ATOM 3213 N N . PHE A 1 407 ? -32.712 -7.773 -10.287 1.00 109.04 407 PHE A N 1
ATOM 3214 C CA . PHE A 1 407 ? -32.992 -9.098 -9.741 1.00 85.52 407 PHE A CA 1
ATOM 3215 C C . PHE A 1 407 ? -32.835 -10.177 -10.805 1.00 95.96 407 PHE A C 1
ATOM 3216 O O . PHE A 1 407 ? -33.299 -10.014 -11.934 1.00 92.92 407 PHE A O 1
ATOM 3224 N N . TYR A 1 408 ? -32.197 -11.285 -10.438 1.00 100.45 408 TYR A N 1
ATOM 3225 C CA . TYR A 1 408 ? -31.971 -12.369 -11.388 1.00 90.89 408 TYR A CA 1
ATOM 3226 C C . TYR A 1 408 ? -31.599 -13.684 -10.713 1.00 82.66 408 TYR A C 1
ATOM 3227 O O . TYR A 1 408 ? -31.210 -13.711 -9.548 1.00 66.53 408 TYR A O 1
ATOM 3236 N N . ARG A 1 409 ? -31.732 -14.772 -11.468 1.00 92.02 409 ARG A N 1
ATOM 3237 C CA . ARG A 1 409 ? -31.241 -16.085 -11.061 1.00 89.30 409 ARG A CA 1
ATOM 3238 C C . ARG A 1 409 ? -30.293 -16.630 -12.124 1.00 88.24 409 ARG A C 1
ATOM 3239 O O . ARG A 1 409 ? -30.590 -16.592 -13.317 1.00 92.76 409 ARG A O 1
ATOM 3247 N N . LYS A 1 410 ? -29.152 -17.142 -11.682 1.00 92.82 410 LYS A N 1
ATOM 3248 C CA . LYS A 1 410 ? -28.045 -17.431 -12.588 1.00 107.95 410 LYS A CA 1
ATOM 3249 C C . LYS A 1 410 ? -28.265 -18.526 -13.610 1.00 120.87 410 LYS A C 1
ATOM 3250 O O . LYS A 1 410 ? -27.943 -18.369 -14.773 1.00 118.34 410 LYS A O 1
ATOM 3256 N N . LYS A 1 411 ? -28.811 -19.638 -13.160 1.00 140.54 411 LYS A N 1
ATOM 3257 C CA . LYS A 1 411 ? -28.973 -20.793 -14.038 1.00 147.47 411 LYS A CA 1
ATOM 3258 C C . LYS A 1 411 ? -30.088 -20.604 -15.060 1.00 159.97 411 LYS A C 1
ATOM 3259 O O . LYS A 1 411 ? -31.150 -20.068 -14.735 1.00 158.24 411 LYS A O 1
ATOM 3265 N N . THR A 1 412 ? -29.840 -21.037 -16.295 1.00 171.66 412 THR A N 1
ATOM 3266 C CA . THR A 1 412 ? -30.840 -20.948 -17.349 1.00 154.71 412 THR A CA 1
ATOM 3267 C C . THR A 1 412 ? -31.047 -22.306 -18.009 1.00 145.59 412 THR A C 1
ATOM 3268 O O . THR A 1 412 ? -30.721 -22.485 -19.192 1.00 139.58 412 THR A O 1
ATOM 3272 N N . THR B 1 4 ? -22.618 47.481 -60.777 1.00 87.90 4 THR B N 1
ATOM 3273 C CA . THR B 1 4 ? -21.800 48.675 -60.593 1.00 100.37 4 THR B CA 1
ATOM 3274 C C . THR B 1 4 ? -21.994 49.238 -59.192 1.00 109.43 4 THR B C 1
ATOM 3275 O O . THR B 1 4 ? -23.118 49.302 -58.690 1.00 104.58 4 THR B O 1
ATOM 3279 N N . ALA B 1 5 ? -20.897 49.652 -58.564 1.00 122.38 5 ALA B N 1
ATOM 3280 C CA . ALA B 1 5 ? -20.954 50.123 -57.187 1.00 122.34 5 ALA B CA 1
ATOM 3281 C C . ALA B 1 5 ? -19.738 50.941 -56.783 1.00 120.83 5 ALA B C 1
ATOM 3282 O O . ALA B 1 5 ? -18.619 50.686 -57.230 1.00 131.87 5 ALA B O 1
ATOM 3284 N N . GLY B 1 6 ? -19.980 51.926 -55.926 1.00 104.26 6 GLY B N 1
ATOM 3285 C CA . GLY B 1 6 ? -18.919 52.689 -55.302 1.00 98.99 6 GLY B CA 1
ATOM 3286 C C . GLY B 1 6 ? -18.988 52.494 -53.800 1.00 98.09 6 GLY B C 1
ATOM 3287 O O . GLY B 1 6 ? -19.790 51.698 -53.316 1.00 98.33 6 GLY B O 1
ATOM 3288 N N . PRO B 1 7 ? -18.148 53.223 -53.054 1.00 88.13 7 PRO B N 1
ATOM 3289 C CA . PRO B 1 7 ? -18.059 53.133 -51.593 1.00 79.28 7 PRO B CA 1
ATOM 3290 C C . PRO B 1 7 ? -19.381 53.395 -50.874 1.00 64.70 7 PRO B C 1
ATOM 3291 O O . PRO B 1 7 ? -19.524 52.994 -49.721 1.00 68.45 7 PRO B O 1
ATOM 3295 N N . ASP B 1 8 ? -20.328 54.057 -51.531 1.00 58.06 8 ASP B N 1
ATOM 3296 C CA . ASP B 1 8 ? -21.618 54.337 -50.908 1.00 63.09 8 ASP B CA 1
ATOM 3297 C C . ASP B 1 8 ? -22.706 53.386 -51.400 1.00 70.29 8 ASP B C 1
ATOM 3298 O O . ASP B 1 8 ? -23.833 53.411 -50.906 1.00 74.58 8 ASP B O 1
ATOM 3303 N N . THR B 1 9 ? -22.363 52.549 -52.373 1.00 70.17 9 THR B N 1
ATOM 3304 C CA . THR B 1 9 ? -23.293 51.555 -52.894 1.00 68.47 9 THR B CA 1
ATOM 3305 C C . THR B 1 9 ? -23.036 50.182 -52.277 1.00 65.89 9 THR B C 1
ATOM 3306 O O . THR B 1 9 ? -21.910 49.686 -52.288 1.00 75.73 9 THR B O 1
ATOM 3310 N N . ILE B 1 10 ? -24.085 49.573 -51.737 1.00 47.87 10 ILE B N 1
ATOM 3311 C CA . ILE B 1 10 ? -23.960 48.272 -51.090 1.00 52.21 10 ILE B CA 1
ATOM 3312 C C . ILE B 1 10 ? -24.434 47.144 -51.995 1.00 53.57 10 ILE B C 1
ATOM 3313 O O . ILE B 1 10 ? -25.620 47.046 -52.297 1.00 45.01 10 ILE B O 1
ATOM 3318 N N . ARG B 1 11 ? -23.506 46.290 -52.415 1.00 56.65 11 ARG B N 1
ATOM 3319 C CA . ARG B 1 11 ? -23.850 45.146 -53.253 1.00 52.09 11 ARG B CA 1
ATOM 3320 C C . ARG B 1 11 ? -24.313 43.966 -52.413 1.00 55.09 11 ARG B C 1
ATOM 3321 O O . ARG B 1 11 ? -23.517 43.337 -51.719 1.00 58.85 11 ARG B O 1
ATOM 3329 N N . ILE B 1 12 ? -25.607 43.671 -52.484 1.00 64.64 12 ILE B N 1
ATOM 3330 C CA . ILE B 1 12 ? -26.180 42.545 -51.760 1.00 75.64 12 ILE B CA 1
ATOM 3331 C C . ILE B 1 12 ? -26.630 41.455 -52.723 1.00 94.41 12 ILE B C 1
ATOM 3332 O O . ILE B 1 12 ? -27.331 41.728 -53.698 1.00 104.44 12 ILE B O 1
ATOM 3337 N N . LEU B 1 13 ? -26.222 40.222 -52.444 1.00 89.36 13 LEU B N 1
ATOM 3338 C CA . LEU B 1 13 ? -26.602 39.083 -53.268 1.00 79.15 13 LEU B CA 1
ATOM 3339 C C . LEU B 1 13 ? -27.797 38.350 -52.660 1.00 94.79 13 LEU B C 1
ATOM 3340 O O . LEU B 1 13 ? -27.773 37.975 -51.488 1.00 79.26 13 LEU B O 1
ATOM 3345 N N . VAL B 1 14 ? -28.835 38.139 -53.464 1.00 130.22 14 VAL B N 1
ATOM 3346 C CA . VAL B 1 14 ? -30.072 37.539 -52.973 1.00 137.08 14 VAL B CA 1
ATOM 3347 C C . VAL B 1 14 ? -30.304 36.130 -53.525 1.00 117.32 14 VAL B C 1
ATOM 3348 O O . VAL B 1 14 ? -30.131 35.888 -54.720 1.00 122.80 14 VAL B O 1
ATOM 3352 N N . SER B 1 15 ? -30.690 35.207 -52.643 1.00 107.61 15 SER B N 1
ATOM 3353 C CA . SER B 1 15 ? -31.027 33.837 -53.030 1.00 90.52 15 SER B CA 1
ATOM 3354 C C . SER B 1 15 ? -31.901 33.178 -51.962 1.00 70.95 15 SER B C 1
ATOM 3355 O O . SER B 1 15 ? -31.869 33.577 -50.799 1.00 52.96 15 SER B O 1
ATOM 3358 N N . THR B 1 16 ? -32.682 32.175 -52.357 1.00 68.28 16 THR B N 1
ATOM 3359 C CA . THR B 1 16 ? -33.551 31.474 -51.413 1.00 62.47 16 THR B CA 1
ATOM 3360 C C . THR B 1 16 ? -33.939 30.076 -51.892 1.00 53.82 16 THR B C 1
ATOM 3361 O O . THR B 1 16 ? -33.834 29.758 -53.079 1.00 40.27 16 THR B O 1
ATOM 3365 N N . ASP B 1 17 ? -34.387 29.251 -50.948 1.00 52.88 17 ASP B N 1
ATOM 3366 C CA . ASP B 1 17 ? -34.844 27.890 -51.225 1.00 56.02 17 ASP B CA 1
ATOM 3367 C C . ASP B 1 17 ? -33.824 27.082 -52.016 1.00 54.74 17 ASP B C 1
ATOM 3368 O O . ASP B 1 17 ? -34.148 26.507 -53.054 1.00 60.16 17 ASP B O 1
ATOM 3373 N N . ASN B 1 18 ? -32.593 27.036 -51.516 1.00 55.45 18 ASN B N 1
ATOM 3374 C CA . ASN B 1 18 ? -31.553 26.218 -52.126 1.00 62.52 18 ASN B CA 1
ATOM 3375 C C . ASN B 1 18 ? -31.855 24.740 -51.921 1.00 65.23 18 ASN B C 1
ATOM 3376 O O . ASN B 1 18 ? -31.533 23.908 -52.771 1.00 57.16 18 ASN B O 1
ATOM 3381 N N . HIS B 1 19 ? -32.483 24.438 -50.784 1.00 73.78 19 HIS B N 1
ATOM 3382 C CA . HIS B 1 19 ? -32.881 23.080 -50.417 1.00 75.55 19 HIS B CA 1
ATOM 3383 C C . HIS B 1 19 ? -31.729 22.095 -50.570 1.00 79.04 19 HIS B C 1
ATOM 3384 O O . HIS B 1 19 ? -31.856 21.081 -51.257 1.00 74.80 19 HIS B O 1
ATOM 3391 N N . VAL B 1 20 ? -30.604 22.406 -49.932 1.00 76.15 20 VAL B N 1
ATOM 3392 C CA . VAL B 1 20 ? -29.433 21.543 -49.997 1.00 64.10 20 VAL B CA 1
ATOM 3393 C C . VAL B 1 20 ? -29.741 20.202 -49.346 1.00 63.11 20 VAL B C 1
ATOM 3394 O O . VAL B 1 20 ? -29.726 20.074 -48.121 1.00 71.94 20 VAL B O 1
ATOM 3398 N N . GLY B 1 21 ? -30.035 19.208 -50.179 1.00 68.01 21 GLY B N 1
ATOM 3399 C CA . GLY B 1 21 ? -30.407 17.888 -49.705 1.00 73.48 21 GLY B CA 1
ATOM 3400 C C . GLY B 1 21 ? -31.493 17.239 -50.547 1.00 66.19 21 GLY B C 1
ATOM 3401 O O . GLY B 1 21 ? -31.891 16.099 -50.297 1.00 66.86 21 GLY B O 1
ATOM 3402 N N . TYR B 1 22 ? -31.977 17.968 -51.549 1.00 57.38 22 TYR B N 1
ATOM 3403 C CA . TYR B 1 22 ? -33.014 17.450 -52.433 1.00 55.33 22 TYR B CA 1
ATOM 3404 C C . TYR B 1 22 ? -32.433 16.460 -53.428 1.00 63.63 22 TYR B C 1
ATOM 3405 O O . TYR B 1 22 ? -31.507 16.789 -54.169 1.00 64.48 22 TYR B O 1
ATOM 3414 N N . GLU B 1 23 ? -32.992 15.253 -53.434 1.00 66.84 23 GLU B N 1
ATOM 3415 C CA . GLU B 1 23 ? -32.550 14.176 -54.313 1.00 63.16 23 GLU B CA 1
ATOM 3416 C C . GLU B 1 23 ? -31.081 13.831 -54.104 1.00 54.02 23 GLU B C 1
ATOM 3417 O O . GLU B 1 23 ? -30.337 13.655 -55.065 1.00 40.48 23 GLU B O 1
ATOM 3423 N N . GLU B 1 24 ? -30.673 13.731 -52.844 1.00 62.41 24 GLU B N 1
ATOM 3424 C CA . GLU B 1 24 ? -29.324 13.291 -52.510 1.00 75.36 24 GLU B CA 1
ATOM 3425 C C . GLU B 1 24 ? -29.119 11.834 -52.900 1.00 84.63 24 GLU B C 1
ATOM 3426 O O . GLU B 1 24 ? -28.024 11.431 -53.296 1.00 87.21 24 GLU B O 1
ATOM 3432 N N . ARG B 1 25 ? -30.183 11.048 -52.777 1.00 82.66 25 ARG B N 1
ATOM 3433 C CA . ARG B 1 25 ? -30.104 9.611 -52.979 1.00 77.59 25 ARG B CA 1
ATOM 3434 C C . ARG B 1 25 ? -30.401 9.224 -54.427 1.00 82.98 25 ARG B C 1
ATOM 3435 O O . ARG B 1 25 ? -30.293 8.056 -54.799 1.00 83.60 25 ARG B O 1
ATOM 3443 N N . ASP B 1 26 ? -30.769 10.207 -55.242 1.00 80.14 26 ASP B N 1
ATOM 3444 C CA . ASP B 1 26 ? -30.984 9.970 -56.664 1.00 87.34 26 ASP B CA 1
ATOM 3445 C C . ASP B 1 26 ? -29.646 9.851 -57.381 1.00 100.02 26 ASP B C 1
ATOM 3446 O O . ASP B 1 26 ? -28.859 10.791 -57.381 1.00 106.25 26 ASP B O 1
ATOM 3451 N N . PRO B 1 27 ? -29.392 8.695 -58.009 1.00 102.03 27 PRO B N 1
ATOM 3452 C CA . PRO B 1 27 ? -28.108 8.412 -58.665 1.00 100.28 27 PRO B CA 1
ATOM 3453 C C . PRO B 1 27 ? -27.731 9.436 -59.735 1.00 99.71 27 PRO B C 1
ATOM 3454 O O . PRO B 1 27 ? -26.584 9.878 -59.781 1.00 103.47 27 PRO B O 1
ATOM 3458 N N . ILE B 1 28 ? -28.686 9.805 -60.579 1.00 100.79 28 ILE B N 1
ATOM 3459 C CA . ILE B 1 28 ? -28.425 10.739 -61.667 1.00 93.97 28 ILE B CA 1
ATOM 3460 C C . ILE B 1 28 ? -28.284 12.173 -61.165 1.00 87.99 28 ILE B C 1
ATOM 3461 O O . ILE B 1 28 ? -27.396 12.905 -61.594 1.00 86.49 28 ILE B O 1
ATOM 3466 N N . ARG B 1 29 ? -29.155 12.559 -60.240 1.00 77.79 29 ARG B N 1
ATOM 3467 C CA . ARG B 1 29 ? -29.322 13.961 -59.886 1.00 74.87 29 ARG B CA 1
ATOM 3468 C C . ARG B 1 29 ? -28.966 14.256 -58.426 1.00 79.22 29 ARG B C 1
ATOM 3469 O O . ARG B 1 29 ? -29.621 15.072 -57.778 1.00 92.13 29 ARG B O 1
ATOM 3477 N N . LYS B 1 30 ? -27.922 13.610 -57.912 1.00 69.54 30 LYS B N 1
ATOM 3478 C CA . LYS B 1 30 ? -27.591 13.742 -56.495 1.00 62.69 30 LYS B CA 1
ATOM 3479 C C . LYS B 1 30 ? -26.867 15.041 -56.161 1.00 57.09 30 LYS B C 1
ATOM 3480 O O . LYS B 1 30 ? -27.113 15.641 -55.114 1.00 58.64 30 LYS B O 1
ATOM 3486 N N . ASP B 1 31 ? -25.986 15.480 -57.051 1.00 64.87 31 ASP B N 1
ATOM 3487 C CA . ASP B 1 31 ? -25.133 16.625 -56.763 1.00 72.61 31 ASP B CA 1
ATOM 3488 C C . ASP B 1 31 ? -25.724 17.953 -57.221 1.00 84.27 31 ASP B C 1
ATOM 3489 O O . ASP B 1 31 ? -25.139 19.008 -56.975 1.00 94.12 31 ASP B O 1
ATOM 3494 N N . ASP B 1 32 ? -26.883 17.904 -57.871 1.00 73.53 32 ASP B N 1
ATOM 3495 C CA . ASP B 1 32 ? -27.563 19.121 -58.311 1.00 68.80 32 ASP B CA 1
ATOM 3496 C C . ASP B 1 32 ? -27.853 20.055 -57.139 1.00 51.37 32 ASP B C 1
ATOM 3497 O O . ASP B 1 32 ? -27.922 21.271 -57.298 1.00 43.18 32 ASP B O 1
ATOM 3502 N N . SER B 1 33 ? -28.007 19.474 -55.958 1.00 59.23 33 SER B N 1
ATOM 3503 C CA . SER B 1 33 ? -28.393 20.224 -54.775 1.00 47.73 33 SER B CA 1
ATOM 3504 C C . SER B 1 33 ? -27.299 21.174 -54.278 1.00 68.06 33 SER B C 1
ATOM 3505 O O . SER B 1 33 ? -27.547 22.364 -54.073 1.00 70.75 33 SER B O 1
ATOM 3508 N N . TRP B 1 34 ? -26.091 20.648 -54.094 1.00 75.88 34 TRP B N 1
ATOM 3509 C CA . TRP B 1 34 ? -25.012 21.409 -53.468 1.00 63.74 34 TRP B CA 1
ATOM 3510 C C . TRP B 1 34 ? -24.125 22.117 -54.481 1.00 58.94 34 TRP B C 1
ATOM 3511 O O . TRP B 1 34 ? -23.570 23.177 -54.190 1.00 52.44 34 TRP B O 1
ATOM 3522 N N . ARG B 1 35 ? -23.981 21.527 -55.664 1.00 60.09 35 ARG B N 1
ATOM 3523 C CA . ARG B 1 35 ? -23.158 22.130 -56.705 1.00 57.24 35 ARG B CA 1
ATOM 3524 C C . ARG B 1 35 ? -23.739 23.467 -57.143 1.00 49.75 35 ARG B C 1
ATOM 3525 O O . ARG B 1 35 ? -23.003 24.382 -57.502 1.00 58.14 35 ARG B O 1
ATOM 3533 N N . THR B 1 36 ? -25.063 23.574 -57.102 1.00 54.72 36 THR B N 1
ATOM 3534 C CA . THR B 1 36 ? -25.742 24.810 -57.475 1.00 59.30 36 THR B CA 1
ATOM 3535 C C . THR B 1 36 ? -25.539 25.875 -56.408 1.00 50.11 36 THR B C 1
ATOM 3536 O O . THR B 1 36 ? -25.301 27.043 -56.714 1.00 49.37 36 THR B O 1
ATOM 3540 N N . PHE B 1 37 ? -25.640 25.460 -55.151 1.00 51.45 37 PHE B N 1
ATOM 3541 C CA . PHE B 1 37 ? -25.432 26.358 -54.024 1.00 51.01 37 PHE B CA 1
ATOM 3542 C C . PHE B 1 37 ? -24.017 26.910 -54.003 1.00 54.59 37 PHE B C 1
ATOM 3543 O O . PHE B 1 37 ? -23.794 28.066 -53.645 1.00 59.37 37 PHE B O 1
ATOM 3551 N N . ASP B 1 38 ? -23.060 26.070 -54.377 1.00 61.65 38 ASP B N 1
ATOM 3552 C CA . ASP B 1 38 ? -21.663 26.470 -54.364 1.00 70.05 38 ASP B CA 1
ATOM 3553 C C . ASP B 1 38 ? -21.396 27.520 -55.435 1.00 71.94 38 ASP B C 1
ATOM 3554 O O . ASP B 1 38 ? -20.521 28.367 -55.277 1.00 73.53 38 ASP B O 1
ATOM 3559 N N . GLU B 1 39 ? -22.157 27.460 -56.524 1.00 82.54 39 GLU B N 1
ATOM 3560 C CA . GLU B 1 39 ? -22.079 28.472 -57.572 1.00 90.39 39 GLU B CA 1
ATOM 3561 C C . GLU B 1 39 ? -22.466 29.842 -57.022 1.00 92.96 39 GLU B C 1
ATOM 3562 O O . GLU B 1 39 ? -21.858 30.860 -57.359 1.00 100.41 39 GLU B O 1
ATOM 3568 N N . ILE B 1 40 ? -23.484 29.852 -56.168 1.00 77.39 40 ILE B N 1
ATOM 3569 C CA . ILE B 1 40 ? -23.958 31.079 -55.541 1.00 57.85 40 ILE B CA 1
ATOM 3570 C C . ILE B 1 40 ? -22.854 31.716 -54.702 1.00 54.00 40 ILE B C 1
ATOM 3571 O O . ILE B 1 40 ? -22.583 32.912 -54.810 1.00 52.20 40 ILE B O 1
ATOM 3576 N N . MET B 1 41 ? -22.215 30.899 -53.873 1.00 52.64 41 MET B N 1
ATOM 3577 C CA . MET B 1 41 ? -21.173 31.368 -52.968 1.00 50.69 41 MET B CA 1
ATOM 3578 C C . MET B 1 41 ? -19.936 31.865 -53.710 1.00 58.37 41 MET B C 1
ATOM 3579 O O . MET B 1 41 ? -19.247 32.778 -53.251 1.00 59.85 41 MET B O 1
ATOM 3584 N N . GLN B 1 42 ? -19.654 31.258 -54.856 1.00 55.91 42 GLN B N 1
ATOM 3585 C CA . GLN B 1 42 ? -18.512 31.672 -55.658 1.00 55.74 42 GLN B CA 1
ATOM 3586 C C . GLN B 1 42 ? -18.780 33.007 -56.338 1.00 52.67 42 GLN B C 1
ATOM 3587 O O . GLN B 1 42 ? -17.870 33.817 -56.507 1.00 56.29 42 GLN B O 1
ATOM 3593 N N . LEU B 1 43 ? -20.033 33.232 -56.721 1.00 55.29 43 LEU B N 1
ATOM 3594 C CA . LEU B 1 43 ? -20.433 34.493 -57.338 1.00 69.65 43 LEU B CA 1
ATOM 3595 C C . LEU B 1 43 ? -20.283 35.660 -56.374 1.00 77.59 43 LEU B C 1
ATOM 3596 O O . LEU B 1 43 ? -19.852 36.745 -56.765 1.00 76.80 43 LEU B O 1
ATOM 3601 N N . ALA B 1 44 ? -20.651 35.429 -55.118 1.00 74.39 44 ALA B N 1
ATOM 3602 C CA . ALA B 1 44 ? -20.524 36.441 -54.076 1.00 72.11 44 ALA B CA 1
ATOM 3603 C C . ALA B 1 44 ? -19.078 36.895 -53.956 1.00 69.00 44 ALA B C 1
ATOM 3604 O O . ALA B 1 44 ? -18.796 38.080 -53.776 1.00 80.67 44 ALA B O 1
ATOM 3606 N N . ARG B 1 45 ? -18.164 35.941 -54.067 1.00 57.24 45 ARG B N 1
ATOM 3607 C CA . ARG B 1 45 ? -16.741 36.240 -54.033 1.00 67.81 45 ARG B CA 1
ATOM 3608 C C . ARG B 1 45 ? -16.286 36.828 -55.365 1.00 66.23 45 ARG B C 1
ATOM 3609 O O . ARG B 1 45 ? -15.424 37.706 -55.407 1.00 60.03 45 ARG B O 1
ATOM 3617 N N . THR B 1 46 ? -16.880 36.343 -56.451 1.00 59.86 46 THR B N 1
ATOM 3618 C CA . THR B 1 46 ? -16.532 36.797 -57.792 1.00 58.50 46 THR B CA 1
ATOM 3619 C C . THR B 1 46 ? -17.050 38.206 -58.069 1.00 70.75 46 THR B C 1
ATOM 3620 O O . THR B 1 46 ? -16.284 39.096 -58.439 1.00 67.94 46 THR B O 1
ATOM 3624 N N . LYS B 1 47 ? -18.352 38.404 -57.881 1.00 75.33 47 LYS B N 1
ATOM 3625 C CA . LYS B 1 47 ? -18.979 39.705 -58.096 1.00 67.40 47 LYS B CA 1
ATOM 3626 C C . LYS B 1 47 ? -18.539 40.730 -57.062 1.00 73.16 47 LYS B C 1
ATOM 3627 O O . LYS B 1 47 ? -18.836 41.924 -57.195 1.00 66.63 47 LYS B O 1
ATOM 3633 N N . ASP B 1 48 ? -17.845 40.250 -56.034 1.00 82.56 48 ASP B N 1
ATOM 3634 C CA . ASP B 1 48 ? -17.375 41.084 -54.937 1.00 81.23 48 ASP B CA 1
ATOM 3635 C C . ASP B 1 48 ? -18.515 41.857 -54.287 1.00 66.56 48 ASP B C 1
ATOM 3636 O O . ASP B 1 48 ? -18.499 43.086 -54.232 1.00 57.62 48 ASP B O 1
ATOM 3641 N N . VAL B 1 49 ? -19.516 41.124 -53.818 1.00 65.93 49 VAL B N 1
ATOM 3642 C CA . VAL B 1 49 ? -20.609 41.738 -53.089 1.00 65.68 49 VAL B CA 1
ATOM 3643 C C . VAL B 1 49 ? -20.144 42.067 -51.680 1.00 68.80 49 VAL B C 1
ATOM 3644 O O . VAL B 1 49 ? -19.102 41.587 -51.236 1.00 64.94 49 VAL B O 1
ATOM 3648 N N . ASP B 1 50 ? -20.918 42.888 -50.983 1.00 63.78 50 ASP B N 1
ATOM 3649 C CA . ASP B 1 50 ? -20.577 43.282 -49.627 1.00 53.87 50 ASP B CA 1
ATOM 3650 C C . ASP B 1 50 ? -21.179 42.314 -48.617 1.00 45.91 50 ASP B C 1
ATOM 3651 O O . ASP B 1 50 ? -20.722 42.232 -47.477 1.00 48.35 50 ASP B O 1
ATOM 3656 N N . MET B 1 51 ? -22.197 41.573 -49.045 1.00 49.16 51 MET B N 1
ATOM 3657 C CA . MET B 1 51 ? -22.840 40.582 -48.185 1.00 64.90 51 MET B CA 1
ATOM 3658 C C . MET B 1 51 ? -23.715 39.611 -48.969 1.00 68.02 51 MET B C 1
ATOM 3659 O O . MET B 1 51 ? -23.889 39.748 -50.180 1.00 85.00 51 MET B O 1
ATOM 3664 N N . VAL B 1 52 ? -24.264 38.631 -48.258 1.00 53.66 52 VAL B N 1
ATOM 3665 C CA . VAL B 1 52 ? -25.195 37.669 -48.836 1.00 51.66 52 VAL B CA 1
ATOM 3666 C C . VAL B 1 52 ? -26.421 37.533 -47.943 1.00 48.84 52 VAL B C 1
ATOM 3667 O O . VAL B 1 52 ? -26.299 37.378 -46.726 1.00 46.79 52 VAL B O 1
ATOM 3671 N N . LEU B 1 53 ? -27.601 37.594 -48.554 1.00 61.05 53 LEU B N 1
AT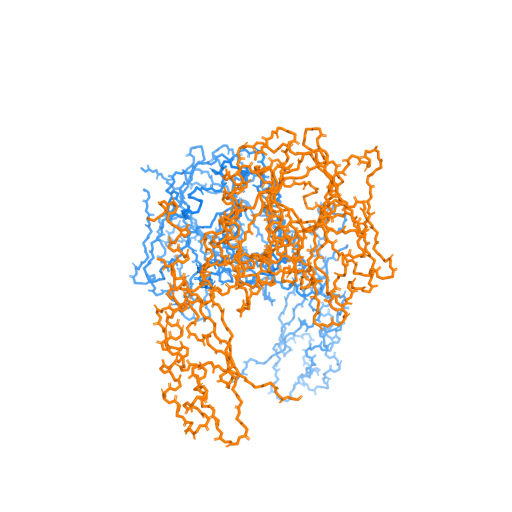OM 3672 C CA . LEU B 1 53 ? -28.860 37.451 -47.829 1.00 64.30 53 LEU B CA 1
ATOM 3673 C C . LEU B 1 53 ? -29.648 36.239 -48.326 1.00 59.21 53 LEU B C 1
ATOM 3674 O O . LEU B 1 53 ? -29.994 36.163 -49.504 1.00 77.43 53 LEU B O 1
ATOM 3679 N N . LEU B 1 54 ? -29.932 35.296 -47.431 1.00 36.18 54 LEU B N 1
ATOM 3680 C CA . LEU B 1 54 ? -30.664 34.090 -47.812 1.00 46.75 54 LEU B CA 1
ATOM 3681 C C . LEU B 1 54 ? -32.098 34.082 -47.267 1.00 56.60 54 LEU B C 1
ATOM 3682 O O . LEU B 1 54 ? -32.337 34.455 -46.117 1.00 62.30 54 LEU B O 1
ATOM 3687 N N . GLY B 1 55 ? -33.043 33.644 -48.099 1.00 57.46 55 GLY B N 1
ATOM 3688 C CA . GLY B 1 55 ? -34.460 33.751 -47.783 1.00 69.40 55 GLY B CA 1
ATOM 3689 C C . GLY B 1 55 ? -35.083 32.617 -46.987 1.00 63.92 55 GLY B C 1
ATOM 3690 O O . GLY B 1 55 ? -36.161 32.779 -46.417 1.00 63.16 55 GLY B O 1
ATOM 3691 N N . GLY B 1 56 ? -34.415 31.469 -46.948 1.00 58.93 56 GLY B N 1
ATOM 3692 C CA . GLY B 1 56 ? -34.922 30.317 -46.220 1.00 49.08 56 GLY B CA 1
ATOM 3693 C C . GLY B 1 56 ? -34.874 29.022 -47.010 1.00 48.48 56 GLY B C 1
ATOM 3694 O O . GLY B 1 56 ? -34.559 29.023 -48.201 1.00 47.99 56 GLY B O 1
ATOM 3695 N N . ASP B 1 57 ? -35.197 27.918 -46.338 1.00 41.15 57 ASP B N 1
ATOM 3696 C CA . ASP B 1 57 ? -35.134 26.585 -46.931 1.00 41.33 57 ASP B CA 1
ATOM 3697 C C . ASP B 1 57 ? -33.760 26.299 -47.516 1.00 47.18 57 ASP B C 1
ATOM 3698 O O . ASP B 1 57 ? -33.641 25.739 -48.606 1.00 35.29 57 ASP B O 1
ATOM 3703 N N . LEU B 1 58 ? -32.725 26.697 -46.785 1.00 51.20 58 LEU B N 1
ATOM 3704 C CA . LEU B 1 58 ? -31.353 26.409 -47.176 1.00 58.32 58 LEU B CA 1
ATOM 3705 C C . LEU B 1 58 ? -31.132 24.902 -47.277 1.00 62.15 58 LEU B C 1
ATOM 3706 O O . LEU B 1 58 ? -30.443 24.423 -48.177 1.00 44.05 58 LEU B O 1
ATOM 3711 N N . PHE B 1 59 ? -31.728 24.165 -46.345 1.00 75.19 59 PHE B N 1
ATOM 3712 C CA . PHE B 1 59 ? -31.729 22.708 -46.392 1.00 71.18 59 PHE B CA 1
ATOM 3713 C C . PHE B 1 59 ? -33.112 22.199 -46.766 1.00 56.30 59 PHE B C 1
ATOM 3714 O O . PHE B 1 59 ? -34.122 22.773 -46.366 1.00 48.84 59 PHE B O 1
ATOM 3722 N N . HIS B 1 60 ? -33.150 21.118 -47.534 1.00 56.04 60 HIS B N 1
ATOM 3723 C CA . HIS B 1 60 ? -34.411 20.497 -47.902 1.00 55.77 60 HIS B CA 1
ATOM 3724 C C . HIS B 1 60 ? -34.962 19.693 -46.732 1.00 52.52 60 HIS B C 1
ATOM 3725 O O . HIS B 1 60 ? -36.166 19.448 -46.640 1.00 55.87 60 HIS B O 1
ATOM 3732 N N . ASP B 1 61 ? -34.068 19.279 -45.841 1.00 51.14 61 ASP B N 1
ATOM 3733 C CA . ASP B 1 61 ? -34.457 18.468 -44.695 1.00 56.20 61 ASP B CA 1
ATOM 3734 C C . ASP B 1 61 ? -34.246 19.200 -43.378 1.00 55.84 61 ASP B C 1
ATOM 3735 O O . ASP B 1 61 ? -33.298 19.971 -43.222 1.00 62.68 61 ASP B O 1
ATOM 3740 N N . ASN B 1 62 ? -35.151 18.954 -42.438 1.00 56.56 62 ASN B N 1
ATOM 3741 C CA . ASN B 1 62 ? -35.050 19.521 -41.105 1.00 67.94 62 ASN B CA 1
ATOM 3742 C C . ASN B 1 62 ? -33.782 19.053 -40.412 1.00 68.87 62 ASN B C 1
ATOM 3743 O O . ASN B 1 62 ? -33.042 19.849 -39.835 1.00 74.90 62 ASN B O 1
ATOM 3748 N N . LYS B 1 63 ? -33.547 17.747 -40.467 1.00 69.77 63 LYS B N 1
ATOM 3749 C CA . LYS B 1 63 ? -32.297 17.169 -39.997 1.00 63.60 63 LYS B CA 1
ATOM 3750 C C . LYS B 1 63 ? -31.466 16.737 -41.202 1.00 58.06 63 LYS B C 1
ATOM 3751 O O . LYS B 1 63 ? -31.636 15.627 -41.713 1.00 53.39 63 LYS B O 1
ATOM 3757 N N . PRO B 1 64 ? -30.573 17.623 -41.671 1.00 57.24 64 PRO B N 1
ATOM 3758 C CA . PRO B 1 64 ? -29.762 17.369 -42.866 1.00 60.36 64 PRO B CA 1
ATOM 3759 C C . PRO B 1 64 ? -28.804 16.202 -42.671 1.00 64.24 64 PRO B C 1
ATOM 3760 O O . PRO B 1 64 ? -28.427 15.894 -41.540 1.00 63.66 64 PRO B O 1
ATOM 3764 N N . SER B 1 65 ? -28.422 15.559 -43.767 1.00 62.43 65 SER B N 1
ATOM 3765 C CA . SER B 1 65 ? -27.424 14.503 -43.721 1.00 60.06 65 SER B CA 1
ATOM 3766 C C . SER B 1 65 ? -26.058 15.111 -43.456 1.00 70.87 65 SER B C 1
ATOM 3767 O O . SER B 1 65 ? -25.884 16.321 -43.584 1.00 73.13 65 SER B O 1
ATOM 3770 N N . ARG B 1 66 ? -25.090 14.274 -43.093 1.00 71.24 66 ARG B N 1
ATOM 3771 C CA . ARG B 1 66 ? -23.720 14.735 -42.877 1.00 65.62 66 ARG B CA 1
ATOM 3772 C C . ARG B 1 66 ? -23.117 15.303 -44.163 1.00 63.81 66 ARG B C 1
ATOM 3773 O O . ARG B 1 66 ? -22.373 16.284 -44.125 1.00 63.99 66 ARG B O 1
ATOM 3781 N N . LYS B 1 67 ? -23.442 14.686 -45.297 1.00 73.08 67 LYS B N 1
ATOM 3782 C CA . LYS B 1 67 ? -22.941 15.141 -46.593 1.00 70.24 67 LYS B CA 1
ATOM 3783 C C . LYS B 1 67 ? -23.526 16.507 -46.937 1.00 63.43 67 LYS B C 1
ATOM 3784 O O . LYS B 1 67 ? -22.821 17.391 -47.423 1.00 66.36 67 LYS B O 1
ATOM 3790 N N . ALA B 1 68 ? -24.818 16.669 -46.665 1.00 58.01 68 ALA B N 1
ATOM 3791 C CA . ALA B 1 68 ? -25.528 17.917 -46.931 1.00 51.66 68 ALA B CA 1
ATOM 3792 C C . ALA B 1 68 ? -24.956 19.070 -46.118 1.00 57.64 68 ALA B C 1
ATOM 3793 O O . ALA B 1 68 ? -24.778 20.176 -46.625 1.00 70.15 68 ALA B O 1
ATOM 3795 N N . MET B 1 69 ? -24.677 18.801 -44.850 1.00 53.31 69 MET B N 1
ATOM 3796 C CA . MET B 1 69 ? -24.089 19.793 -43.962 1.00 49.98 69 MET B CA 1
ATOM 3797 C C . MET B 1 69 ? -22.630 20.074 -44.336 1.00 52.08 69 MET B C 1
ATOM 3798 O O . MET B 1 69 ? -22.140 21.189 -44.161 1.00 61.51 69 MET B O 1
ATOM 3803 N N . TYR B 1 70 ? -21.941 19.062 -44.857 1.00 42.75 70 TYR B N 1
ATOM 3804 C CA . TYR B 1 70 ? -20.535 19.201 -45.225 1.00 31.74 70 TYR B CA 1
ATOM 3805 C C . TYR B 1 70 ? -20.365 20.141 -46.407 1.00 41.88 70 TYR B C 1
ATOM 3806 O O . TYR B 1 70 ? -19.572 21.077 -46.354 1.00 62.58 70 TYR B O 1
ATOM 3815 N N . GLN B 1 71 ? -21.113 19.880 -47.473 1.00 49.49 71 GLN B N 1
ATOM 3816 C CA . GLN B 1 71 ? -21.026 20.667 -48.698 1.00 56.22 71 GLN B CA 1
ATOM 3817 C C . GLN B 1 71 ? -21.350 22.133 -48.447 1.00 55.49 71 GLN B C 1
ATOM 3818 O O . GLN B 1 71 ? -20.758 23.024 -49.058 1.00 61.62 71 GLN B O 1
ATOM 3824 N N . VAL B 1 72 ? -22.290 22.375 -47.540 1.00 49.30 72 VAL B N 1
ATOM 3825 C CA . VAL B 1 72 ? -22.655 23.733 -47.159 1.00 42.59 72 VAL B CA 1
ATOM 3826 C C . VAL B 1 72 ? -21.518 24.389 -46.383 1.00 49.48 72 VAL B C 1
ATOM 3827 O O . VAL B 1 72 ? -21.072 25.479 -46.732 1.00 58.74 72 VAL B O 1
ATOM 3831 N N . MET B 1 73 ? -21.043 23.712 -45.342 1.00 40.74 73 MET B N 1
ATOM 3832 C CA . MET B 1 73 ? -19.903 24.185 -44.558 1.00 42.91 73 MET B CA 1
ATOM 3833 C C . MET B 1 73 ? -18.678 24.445 -45.426 1.00 48.03 73 MET B C 1
ATOM 3834 O O . MET B 1 73 ? -17.944 25.410 -45.214 1.00 46.19 73 MET B O 1
ATOM 3839 N N . ARG B 1 74 ? -18.465 23.570 -46.401 1.00 45.43 74 ARG B N 1
ATOM 3840 C CA . ARG B 1 74 ? -17.322 23.676 -47.293 1.00 40.00 74 ARG B CA 1
ATOM 3841 C C . ARG B 1 74 ? -17.390 24.950 -48.130 1.00 45.87 74 ARG B C 1
ATOM 3842 O O . ARG B 1 74 ? -16.403 25.678 -48.240 1.00 40.04 74 ARG B O 1
ATOM 3850 N N . SER B 1 75 ? -18.558 25.216 -48.712 1.00 46.98 75 SER B N 1
ATOM 3851 C CA . SER B 1 75 ? -18.736 26.374 -49.584 1.00 37.96 75 SER B CA 1
ATOM 3852 C C . SER B 1 75 ? -18.631 27.682 -48.808 1.00 48.01 75 SER B C 1
ATOM 3853 O O . SER B 1 75 ? -18.049 28.652 -49.293 1.00 44.15 75 SER B O 1
ATOM 3856 N N . LEU B 1 76 ? -19.192 27.700 -47.602 1.00 47.85 76 LEU B N 1
ATOM 3857 C CA . LEU B 1 76 ? -19.179 28.893 -46.762 1.00 51.32 76 LEU B CA 1
ATOM 3858 C C . LEU B 1 76 ? -17.761 29.304 -46.373 1.00 53.89 76 LEU B C 1
ATOM 3859 O O . LEU B 1 76 ? -17.401 30.474 -46.480 1.00 66.12 76 LEU B O 1
ATOM 3864 N N . ARG B 1 77 ? -16.959 28.343 -45.924 1.00 52.28 77 ARG B N 1
ATOM 3865 C CA . ARG B 1 77 ? -15.594 28.631 -45.487 1.00 56.10 77 ARG B CA 1
ATOM 3866 C C . ARG B 1 77 ? -14.726 29.159 -46.623 1.00 59.57 77 ARG B C 1
ATOM 3867 O O . ARG B 1 77 ? -13.975 30.117 -46.446 1.00 66.08 77 ARG B O 1
ATOM 3875 N N . LYS B 1 78 ? -14.832 28.525 -47.786 1.00 47.35 78 LYS B N 1
ATOM 3876 C CA . LYS B 1 78 ? -14.021 28.891 -48.941 1.00 41.44 78 LYS B CA 1
ATOM 3877 C C . LYS B 1 78 ? -14.344 30.270 -49.508 1.00 49.61 78 LYS B C 1
ATOM 3878 O O . LYS B 1 78 ? -13.453 30.971 -49.987 1.00 52.14 78 LYS B O 1
ATOM 3884 N N . ASN B 1 79 ? -15.613 30.657 -49.463 1.00 51.81 79 ASN B N 1
ATOM 3885 C CA . ASN B 1 79 ? -16.047 31.856 -50.171 1.00 62.21 79 ASN B CA 1
ATOM 3886 C C . ASN B 1 79 ? -16.253 33.082 -49.291 1.00 66.71 79 ASN B C 1
ATOM 3887 O O . ASN B 1 79 ? -16.286 34.205 -49.792 1.00 69.18 79 ASN B O 1
ATOM 3892 N N . CYS B 1 80 ? -16.383 32.875 -47.984 1.00 68.02 80 CYS B N 1
ATOM 3893 C CA . CYS B 1 80 ? -16.696 33.977 -47.080 1.00 59.19 80 CYS B CA 1
ATOM 3894 C C . CYS B 1 80 ? -15.567 34.313 -46.113 1.00 52.89 80 CYS B C 1
ATOM 3895 O O . CYS B 1 80 ? -15.577 35.373 -45.490 1.00 55.80 80 CYS B O 1
ATOM 3898 N N . LEU B 1 81 ? -14.599 33.413 -45.984 1.00 56.07 81 LEU B N 1
ATOM 3899 C CA . LEU B 1 81 ? -13.420 33.698 -45.178 1.00 48.72 81 LEU B CA 1
ATOM 3900 C C . LEU B 1 81 ? -12.323 34.252 -46.071 1.00 47.57 81 LEU B C 1
ATOM 3901 O O . LEU B 1 81 ? -12.141 33.795 -47.199 1.00 46.91 81 LEU B O 1
ATOM 3906 N N . GLY B 1 82 ? -11.600 35.244 -45.565 1.00 52.16 82 GLY B N 1
ATOM 3907 C CA . GLY B 1 82 ? -10.547 35.878 -46.332 1.00 66.68 82 GLY B CA 1
ATOM 3908 C C . GLY B 1 82 ? -9.892 37.039 -45.611 1.00 77.41 82 GLY B C 1
ATOM 3909 O O . GLY B 1 82 ? -10.207 37.332 -44.456 1.00 74.63 82 GLY B O 1
ATOM 3910 N N . MET B 1 83 ? -8.977 37.704 -46.308 1.00 88.03 83 MET B N 1
ATOM 3911 C CA . MET B 1 83 ? -8.206 38.796 -45.728 1.00 89.62 83 MET B CA 1
ATOM 3912 C C . MET B 1 83 ? -8.895 40.142 -45.922 1.00 84.58 83 MET B C 1
ATOM 3913 O O . MET B 1 83 ? -8.636 41.090 -45.179 1.00 74.80 83 MET B O 1
ATOM 3918 N N . LYS B 1 84 ? -9.766 40.223 -46.925 1.00 105.77 84 LYS B N 1
ATOM 3919 C CA . LYS B 1 84 ? -10.478 41.462 -47.228 1.00 104.20 84 LYS B CA 1
ATOM 3920 C C . LYS B 1 84 ? -11.332 41.908 -46.044 1.00 106.70 84 LYS B C 1
ATOM 3921 O O . LYS B 1 84 ? -11.998 41.086 -45.412 1.00 122.33 84 LYS B O 1
ATOM 3927 N N . PRO B 1 85 ? -11.307 43.215 -45.737 1.00 85.98 85 PRO B N 1
ATOM 3928 C CA . PRO B 1 85 ? -12.088 43.780 -44.632 1.00 75.43 85 PRO B CA 1
ATOM 3929 C C . PRO B 1 85 ? -13.537 44.058 -45.023 1.00 89.61 85 PRO B C 1
ATOM 3930 O O . PRO B 1 85 ? -13.812 44.434 -46.164 1.00 95.45 85 PRO B O 1
ATOM 3934 N N . CYS B 1 86 ? -14.453 43.868 -44.079 1.00 89.44 86 CYS B N 1
ATOM 3935 C CA . CYS B 1 86 ? -15.857 44.171 -44.313 1.00 90.44 86 CYS B CA 1
ATOM 3936 C C . CYS B 1 86 ? -16.084 45.666 -44.112 1.00 88.25 86 CYS B C 1
ATOM 3937 O O . CYS B 1 86 ? -15.657 46.235 -43.105 1.00 78.56 86 CYS B O 1
ATOM 3940 N N . GLU B 1 87 ? -16.750 46.298 -45.075 1.00 95.38 87 GLU B N 1
ATOM 3941 C CA . GLU B 1 87 ? -16.957 47.743 -45.048 1.00 90.43 87 GLU B CA 1
ATOM 3942 C C . GLU B 1 87 ? -18.289 48.131 -44.408 1.00 83.26 87 GLU B C 1
ATOM 3943 O O . GLU B 1 87 ? -18.736 49.272 -44.534 1.00 86.71 87 GLU B O 1
ATOM 3949 N N . LEU B 1 88 ? -18.912 47.178 -43.721 1.00 76.17 88 LEU B N 1
ATOM 3950 C CA . LEU B 1 88 ? -20.211 47.397 -43.089 1.00 70.54 88 LEU B CA 1
ATOM 3951 C C . LEU B 1 88 ? -20.060 47.630 -41.590 1.00 70.33 88 LEU B C 1
ATOM 3952 O O . LEU B 1 88 ? -19.110 47.144 -40.975 1.00 77.80 88 LEU B O 1
ATOM 3957 N N . GLU B 1 89 ? -20.996 48.378 -41.010 1.00 63.11 89 GLU B N 1
ATOM 3958 C CA . GLU B 1 89 ? -20.953 48.690 -39.586 1.00 68.23 89 GLU B CA 1
ATOM 3959 C C . GLU B 1 89 ? -22.204 48.178 -38.881 1.00 69.17 89 GLU B C 1
ATOM 3960 O O . GLU B 1 89 ? -23.317 48.349 -39.376 1.00 75.74 89 GLU B O 1
ATOM 3966 N N . PHE B 1 90 ? -22.014 47.547 -37.727 1.00 65.37 90 PHE B N 1
ATOM 3967 C CA . PHE B 1 90 ? -23.119 46.947 -36.989 1.00 66.34 90 PHE B CA 1
ATOM 3968 C C . PHE B 1 90 ? -23.622 47.892 -35.897 1.00 59.99 90 PHE B C 1
ATOM 3969 O O . PHE B 1 90 ? -23.074 47.941 -34.793 1.00 66.36 90 PHE B O 1
ATOM 3977 N N . LEU B 1 91 ? -24.674 48.638 -36.216 1.00 62.52 91 LEU B N 1
ATOM 3978 C CA . LEU B 1 91 ? -25.178 49.668 -35.319 1.00 68.20 91 LEU B CA 1
ATOM 3979 C C . LEU B 1 91 ? -26.203 49.119 -34.334 1.00 76.11 91 LEU B C 1
ATOM 3980 O O . LEU B 1 91 ? -26.231 49.522 -33.171 1.00 84.58 91 LEU B O 1
ATOM 3985 N N . SER B 1 92 ? -27.037 48.193 -34.800 1.00 64.39 92 SER B N 1
ATOM 3986 C CA . SER B 1 92 ? -28.099 47.629 -33.971 1.00 63.83 92 SER B CA 1
ATOM 3987 C C . SER B 1 92 ? -27.554 46.892 -32.754 1.00 63.84 92 SER B C 1
ATOM 3988 O O . SER B 1 92 ? -26.362 46.601 -32.667 1.00 61.70 92 SER B O 1
ATOM 3991 N N . ASP B 1 93 ? -28.442 46.595 -31.813 1.00 60.23 93 ASP B N 1
ATOM 3992 C CA . ASP B 1 93 ? -28.050 45.915 -30.592 1.00 55.67 93 ASP B CA 1
ATOM 3993 C C . ASP B 1 93 ? -27.719 44.458 -30.880 1.00 58.73 93 ASP B C 1
ATOM 3994 O O . ASP B 1 93 ? -28.570 43.709 -31.359 1.00 63.28 93 ASP B O 1
ATOM 3999 N N . PRO B 1 94 ? -26.471 44.056 -30.595 1.00 44.69 94 PRO B N 1
ATOM 4000 C CA . PRO B 1 94 ? -26.044 42.663 -30.739 1.00 34.07 94 PRO B CA 1
ATOM 4001 C C . PRO B 1 94 ? -26.811 41.730 -29.802 1.00 69.66 94 PRO B C 1
ATOM 4002 O O . PRO B 1 94 ? -27.182 40.635 -30.211 1.00 75.04 94 PRO B O 1
ATOM 4006 N N . ALA B 1 95 ? -27.057 42.167 -28.570 1.00 81.25 95 ALA B N 1
ATOM 4007 C CA . ALA B 1 95 ? -27.740 41.331 -27.582 1.00 80.04 95 ALA B CA 1
ATOM 4008 C C . ALA B 1 95 ? -29.064 40.805 -28.123 1.00 89.10 95 ALA B C 1
ATOM 4009 O O . ALA B 1 95 ? -29.463 39.677 -27.835 1.00 104.14 95 ALA B O 1
ATOM 4011 N N . GLU B 1 96 ? -29.737 41.632 -28.914 1.00 84.84 96 GLU B N 1
ATOM 4012 C CA . GLU B 1 96 ? -30.915 41.189 -29.641 1.00 68.05 96 GLU B CA 1
ATOM 4013 C C . GLU B 1 96 ? -30.475 40.282 -30.780 1.00 69.65 96 GLU B C 1
ATOM 4014 O O . GLU B 1 96 ? -29.544 40.608 -31.518 1.00 68.33 96 GLU B O 1
ATOM 4020 N N . VAL B 1 97 ? -31.157 39.143 -30.887 1.00 78.53 97 VAL B N 1
ATOM 4021 C CA . VAL B 1 97 ? -30.873 38.037 -31.819 1.00 79.02 97 VAL B CA 1
ATOM 4022 C C . VAL B 1 97 ? -29.400 37.605 -31.956 1.00 75.47 97 VAL B C 1
ATOM 4023 O O . VAL B 1 97 ? -28.990 37.113 -33.005 1.00 80.30 97 VAL B O 1
ATOM 4027 N N . PHE B 1 98 ? -28.629 37.756 -30.879 1.00 81.83 98 PHE B N 1
ATOM 4028 C CA . PHE B 1 98 ? -27.324 37.093 -30.728 1.00 74.72 98 PHE B CA 1
ATOM 4029 C C . PHE B 1 98 ? -27.139 36.622 -29.292 1.00 77.64 98 PHE B C 1
ATOM 4030 O O . PHE B 1 98 ? -26.985 37.433 -28.379 1.00 71.39 98 PHE B O 1
ATOM 4038 N N . GLU B 1 99 ? -27.131 35.310 -29.096 1.00 93.36 99 GLU B N 1
ATOM 4039 C CA . GLU B 1 99 ? -27.122 34.752 -27.750 1.00 102.23 99 GLU B CA 1
ATOM 4040 C C . GLU B 1 99 ? -25.793 34.958 -27.032 1.00 102.15 99 GLU B C 1
ATOM 4041 O O . GLU B 1 99 ? -24.824 35.452 -27.611 1.00 104.76 99 GLU B O 1
ATOM 4047 N N . GLY B 1 100 ? -25.765 34.565 -25.762 1.00 107.25 100 GLY B N 1
ATOM 4048 C CA . GLY B 1 100 ? -24.610 34.764 -24.908 1.00 102.29 100 GLY B CA 1
ATOM 4049 C C . GLY B 1 100 ? -23.396 33.935 -25.279 1.00 108.83 100 GLY B C 1
ATOM 4050 O O . GLY B 1 100 ? -22.321 34.124 -24.712 1.00 99.34 100 GLY B O 1
ATOM 4051 N N . ALA B 1 101 ? -23.564 33.008 -26.217 1.00 129.29 101 ALA B N 1
ATOM 4052 C CA . ALA B 1 101 ? -22.443 32.215 -26.703 1.00 130.39 101 ALA B CA 1
ATOM 4053 C C . ALA B 1 101 ? -21.427 33.126 -27.382 1.00 125.44 101 ALA B C 1
ATOM 4054 O O . ALA B 1 101 ? -20.284 33.240 -26.938 1.00 125.44 101 ALA B O 1
ATOM 4056 N N . PHE B 1 102 ? -21.858 33.777 -28.457 1.00 114.69 102 PHE B N 1
ATOM 4057 C CA . PHE B 1 102 ? -21.035 34.765 -29.146 1.00 92.35 102 PHE B CA 1
ATOM 4058 C C . PHE B 1 102 ? -21.905 35.957 -29.538 1.00 65.98 102 PHE B C 1
ATOM 4059 O O . PHE B 1 102 ? -22.398 36.033 -30.663 1.00 62.05 102 PHE B O 1
ATOM 4067 N N . PRO B 1 103 ? -22.090 36.894 -28.595 1.00 57.82 103 PRO B N 1
ATOM 4068 C CA . PRO B 1 103 ? -23.018 38.029 -28.674 1.00 72.93 103 PRO B CA 1
ATOM 4069 C C . PRO B 1 103 ? -22.752 38.944 -29.856 1.00 73.38 103 PRO B C 1
ATOM 4070 O O . PRO B 1 103 ? -23.621 39.726 -30.233 1.00 76.71 103 PRO B O 1
ATOM 4074 N N . HIS B 1 104 ? -21.556 38.853 -30.421 1.00 63.25 104 HIS B N 1
ATOM 4075 C CA . HIS B 1 104 ? -21.172 39.698 -31.539 1.00 62.85 104 HIS B CA 1
ATOM 4076 C C . HIS B 1 104 ? -21.516 39.052 -32.873 1.00 56.87 104 HIS B C 1
ATOM 4077 O O . HIS B 1 104 ? -21.870 37.872 -32.937 1.00 49.05 104 HIS B O 1
ATOM 4084 N N . VAL B 1 105 ? -21.411 39.839 -33.938 1.00 57.55 105 VAL B N 1
ATOM 4085 C CA . VAL B 1 105 ? -21.571 39.318 -35.286 1.00 55.09 105 VAL B CA 1
ATOM 4086 C C . VAL B 1 105 ? -20.333 38.505 -35.627 1.00 59.23 105 VAL B C 1
ATOM 4087 O O . VAL B 1 105 ? -19.281 38.698 -35.021 1.00 66.79 105 VAL B O 1
ATOM 4091 N N . ASN B 1 106 ? -20.455 37.598 -36.588 1.00 51.63 106 ASN B N 1
ATOM 4092 C CA . ASN B 1 106 ? -19.355 36.704 -36.931 1.00 51.19 106 ASN B CA 1
ATOM 4093 C C . ASN B 1 106 ? -18.114 37.423 -37.466 1.00 50.82 106 ASN B C 1
ATOM 4094 O O . ASN B 1 106 ? -16.992 36.969 -37.244 1.00 55.64 106 ASN B O 1
ATOM 4099 N N . TYR B 1 107 ? -18.306 38.539 -38.163 1.00 42.95 107 TYR B N 1
ATOM 4100 C CA . TYR B 1 107 ? -17.168 39.260 -38.730 1.00 48.64 107 TYR B CA 1
ATOM 4101 C C . TYR B 1 107 ? -16.613 40.299 -37.764 1.00 55.87 107 TYR B C 1
ATOM 4102 O O . TYR B 1 107 ? -15.674 41.025 -38.092 1.00 52.80 107 TYR B O 1
ATOM 4111 N N . TYR B 1 108 ? -17.202 40.367 -36.576 1.00 59.81 108 TYR B N 1
ATOM 4112 C CA . TYR B 1 108 ? -16.662 41.178 -35.492 1.00 61.12 108 TYR B CA 1
ATOM 4113 C C . TYR B 1 108 ? -15.923 40.284 -34.511 1.00 66.82 108 TYR B C 1
ATOM 4114 O O . TYR B 1 108 ? -15.521 40.718 -33.430 1.00 77.85 108 TYR B O 1
ATOM 4123 N N . ASP B 1 109 ? -15.758 39.024 -34.898 1.00 54.92 109 ASP B N 1
ATOM 4124 C CA . ASP B 1 109 ? -15.079 38.046 -34.063 1.00 55.36 109 ASP B CA 1
ATOM 4125 C C . ASP B 1 109 ? -13.571 38.158 -34.248 1.00 62.22 109 ASP B C 1
ATOM 4126 O O . ASP B 1 109 ? -13.087 38.303 -35.371 1.00 47.42 109 ASP B O 1
ATOM 4131 N N . PRO B 1 110 ? -12.823 38.109 -33.137 1.00 64.99 110 PRO B N 1
ATOM 4132 C CA . PRO B 1 110 ? -11.368 38.287 -33.158 1.00 68.82 110 PRO B CA 1
ATOM 4133 C C . PRO B 1 110 ? -10.616 37.125 -33.798 1.00 68.68 110 PRO B C 1
ATOM 4134 O O . PRO B 1 110 ? -9.639 37.356 -34.508 1.00 78.51 110 PRO B O 1
ATOM 4138 N N . ASP B 1 111 ? -11.070 35.900 -33.555 1.00 61.19 111 ASP B N 1
ATOM 4139 C CA . ASP B 1 111 ? -10.315 34.714 -33.951 1.00 61.65 111 ASP B CA 1
ATOM 4140 C C . ASP B 1 111 ? -10.724 34.145 -35.305 1.00 60.05 111 ASP B C 1
ATOM 4141 O O . ASP B 1 111 ? -10.077 33.229 -35.809 1.00 48.57 111 ASP B O 1
ATOM 4146 N N . ILE B 1 112 ? -11.802 34.671 -35.882 1.00 64.58 112 ILE B N 1
ATOM 4147 C CA . ILE B 1 112 ? -12.290 34.200 -37.179 1.00 62.33 112 ILE B CA 1
ATOM 4148 C C . ILE B 1 112 ? -12.488 35.363 -38.159 1.00 73.62 112 ILE B C 1
ATOM 4149 O O . ILE B 1 112 ? -13.257 36.289 -37.893 1.00 80.28 112 ILE B O 1
ATOM 4154 N N . ASN B 1 113 ? -11.790 35.310 -39.291 1.00 82.52 113 ASN B N 1
ATOM 4155 C CA . ASN B 1 113 ? -11.835 36.391 -40.273 1.00 81.37 113 ASN B CA 1
ATOM 4156 C C . ASN B 1 113 ? -12.876 36.148 -41.358 1.00 65.04 113 ASN B C 1
ATOM 4157 O O . ASN B 1 113 ? -12.675 35.321 -42.250 1.00 55.48 113 ASN B O 1
ATOM 4162 N N . VAL B 1 114 ? -13.984 36.879 -41.277 1.00 59.54 114 VAL B N 1
ATOM 4163 C CA . VAL B 1 114 ? -15.075 36.748 -42.237 1.00 55.80 114 VAL B CA 1
ATOM 4164 C C . VAL B 1 114 ? -15.018 37.868 -43.273 1.00 53.54 114 VAL B C 1
ATOM 4165 O O . VAL B 1 114 ? -15.207 39.036 -42.945 1.00 60.26 114 VAL B O 1
ATOM 4169 N N . SER B 1 115 ? -14.767 37.504 -44.525 1.00 52.24 115 SER B N 1
ATOM 4170 C CA . SER B 1 115 ? -14.620 38.478 -45.599 1.00 40.97 115 SER B CA 1
ATOM 4171 C C . SER B 1 115 ? -15.970 38.932 -46.145 1.00 42.34 115 SER B C 1
ATOM 4172 O O . SER B 1 115 ? -16.153 40.106 -46.466 1.00 57.83 115 SER B O 1
ATOM 4175 N N . ILE B 1 116 ? -16.907 37.995 -46.260 1.00 50.56 116 ILE B N 1
ATOM 4176 C CA . ILE B 1 116 ? -18.264 38.299 -46.714 1.00 58.29 116 ILE B CA 1
ATOM 4177 C C . ILE B 1 116 ? -19.297 37.658 -45.790 1.00 52.95 116 ILE B C 1
ATOM 4178 O O . ILE B 1 116 ? -19.537 36.457 -45.864 1.00 57.77 116 ILE B O 1
ATOM 4183 N N . PRO B 1 117 ? -19.919 38.462 -44.918 1.00 45.64 117 PRO B N 1
ATOM 4184 C CA . PRO B 1 117 ? -20.872 37.955 -43.925 1.00 52.39 117 PRO B CA 1
ATOM 4185 C C . PRO B 1 117 ? -22.183 37.474 -44.543 1.00 62.22 117 PRO B C 1
ATOM 4186 O O . PRO B 1 117 ? -22.680 38.082 -45.492 1.00 52.82 117 PRO B O 1
ATOM 4190 N N . VAL B 1 118 ? -22.735 36.393 -43.995 1.00 67.94 118 VAL B N 1
ATOM 4191 C CA . VAL B 1 118 ? -23.970 35.815 -44.510 1.00 61.84 118 VAL B CA 1
ATOM 4192 C C . VAL B 1 118 ? -25.106 35.864 -43.492 1.00 66.45 118 VAL B C 1
ATOM 4193 O O . VAL B 1 118 ? -24.975 35.364 -42.373 1.00 68.71 118 VAL B O 1
ATOM 4197 N N . PHE B 1 119 ? -26.221 36.467 -43.893 1.00 63.09 119 PHE B N 1
ATOM 4198 C CA . PHE B 1 119 ? -27.402 36.572 -43.044 1.00 58.98 119 PHE B CA 1
ATOM 4199 C C . PHE B 1 119 ? -28.492 35.652 -43.587 1.00 64.98 119 PHE B C 1
ATOM 4200 O O . PHE B 1 119 ? -28.645 35.528 -44.801 1.00 80.45 119 PHE B O 1
ATOM 4208 N N . SER B 1 120 ? -29.238 34.994 -42.705 1.00 51.37 120 SER B N 1
ATOM 4209 C CA . SER B 1 120 ? -30.285 34.080 -43.160 1.00 34.87 120 SER B CA 1
ATOM 4210 C C . SER B 1 120 ? -31.347 33.818 -42.103 1.00 42.02 120 SER B C 1
ATOM 4211 O O . SER B 1 120 ? -31.052 33.788 -40.910 1.00 44.60 120 SER B O 1
ATOM 4214 N N . ILE B 1 121 ? -32.583 33.622 -42.561 1.00 35.11 121 ILE B N 1
ATOM 4215 C CA . ILE B 1 121 ? -33.690 33.198 -41.705 1.00 58.81 121 ILE B CA 1
ATOM 4216 C C . ILE B 1 121 ? -34.022 31.717 -41.928 1.00 75.75 121 ILE B C 1
ATOM 4217 O O . ILE B 1 121 ? -33.535 31.100 -42.881 1.00 80.81 121 ILE B O 1
ATOM 4222 N N . HIS B 1 122 ? -34.844 31.136 -41.059 1.00 72.41 122 HIS B N 1
ATOM 4223 C CA . HIS B 1 122 ? -35.174 29.729 -41.233 1.00 68.61 122 HIS B CA 1
ATOM 4224 C C . HIS B 1 122 ? -36.476 29.587 -42.015 1.00 56.10 122 HIS B C 1
ATOM 4225 O O . HIS B 1 122 ? -37.423 30.350 -41.822 1.00 53.83 122 HIS B O 1
ATOM 4232 N N . GLY B 1 123 ? -36.492 28.626 -42.932 1.00 41.83 123 GLY B N 1
ATOM 4233 C CA . GLY B 1 123 ? -37.664 28.369 -43.744 1.00 41.44 123 GLY B CA 1
ATOM 4234 C C . GLY B 1 123 ? -38.530 27.299 -43.116 1.00 54.56 123 GLY B C 1
ATOM 4235 O O . GLY B 1 123 ? -38.339 26.940 -41.953 1.00 46.05 123 GLY B O 1
ATOM 4236 N N . ASN B 1 124 ? -39.486 26.787 -43.883 1.00 57.61 124 ASN B N 1
ATOM 4237 C CA . ASN B 1 124 ? -40.379 25.752 -43.384 1.00 54.29 124 ASN B CA 1
ATOM 4238 C C . ASN B 1 124 ? -39.656 24.424 -43.188 1.00 58.76 124 ASN B C 1
ATOM 4239 O O . ASN B 1 124 ? -39.922 23.707 -42.227 1.00 58.43 124 ASN B O 1
ATOM 4244 N N . HIS B 1 125 ? -38.740 24.101 -44.096 1.00 55.05 125 HIS B N 1
ATOM 4245 C CA . HIS B 1 125 ? -37.930 22.894 -43.957 1.00 37.18 125 HIS B CA 1
ATOM 4246 C C . HIS B 1 125 ? -36.786 23.120 -42.966 1.00 36.96 125 HIS B C 1
ATOM 4247 O O . HIS B 1 125 ? -36.409 22.215 -42.226 1.00 36.48 125 HIS B O 1
ATOM 4254 N N . ASP B 1 126 ? -36.250 24.338 -42.959 1.00 55.94 126 ASP B N 1
ATOM 4255 C CA . ASP B 1 126 ? -35.126 24.710 -42.098 1.00 60.53 126 ASP B CA 1
ATOM 4256 C C . ASP B 1 126 ? -35.522 24.927 -40.644 1.00 62.37 126 ASP B C 1
ATOM 4257 O O . ASP B 1 126 ? -34.657 25.006 -39.768 1.00 56.14 126 ASP B O 1
ATOM 4262 N N . ASP B 1 127 ? -36.825 25.035 -40.401 1.00 70.66 127 ASP B N 1
ATOM 4263 C CA . ASP B 1 127 ? -37.344 25.480 -39.112 1.00 68.52 127 ASP B CA 1
ATOM 4264 C C . ASP B 1 127 ? -36.797 24.669 -37.942 1.00 55.03 127 ASP B C 1
ATOM 4265 O O . ASP B 1 127 ? -36.471 23.493 -38.097 1.00 57.19 127 ASP B O 1
ATOM 4270 N N . PRO B 1 128 ? -36.668 25.314 -36.773 1.00 61.55 128 PRO B N 1
ATOM 4271 C CA . PRO B 1 128 ? -36.214 24.664 -35.540 1.00 68.20 128 PRO B CA 1
ATOM 4272 C C . PRO B 1 128 ? -37.144 23.534 -35.120 1.00 74.10 128 PRO B C 1
ATOM 4273 O O . PRO B 1 128 ? -38.340 23.602 -35.399 1.00 73.67 128 PRO B O 1
ATOM 4277 N N . SER B 1 129 ? -36.597 22.516 -34.460 1.00 88.16 129 SER B N 1
ATOM 4278 C CA . SER B 1 129 ? -37.380 21.360 -34.033 1.00 96.30 129 SER B CA 1
ATOM 4279 C C . SER B 1 129 ? -36.628 20.520 -32.998 1.00 116.62 129 SER B C 1
ATOM 4280 O O . SER B 1 129 ? -35.470 20.797 -32.675 1.00 100.91 129 SER B O 1
ATOM 4283 N N . GLY B 1 130 ? -37.293 19.490 -32.482 1.00 163.01 130 GLY B N 1
ATOM 4284 C CA . GLY B 1 130 ? -36.692 18.611 -31.496 1.00 164.05 130 GLY B CA 1
ATOM 4285 C C . GLY B 1 130 ? -36.756 19.197 -30.101 1.00 164.39 130 GLY B C 1
ATOM 4286 O O . GLY B 1 130 ? -37.066 20.373 -29.928 1.00 167.18 130 GLY B O 1
ATOM 4287 N N . ASP B 1 131 ? -36.455 18.372 -29.103 0.00 145.67 131 ASP B N 1
ATOM 4288 C CA . ASP B 1 131 ? -36.487 18.806 -27.708 0.00 122.44 131 ASP B CA 1
ATOM 4289 C C . ASP B 1 131 ? -35.430 19.879 -27.439 1.00 126.82 131 ASP B C 1
ATOM 4290 O O . ASP B 1 131 ? -35.577 20.690 -26.524 1.00 117.12 131 ASP B O 1
ATOM 4295 N N . GLY B 1 132 ? -34.367 19.880 -28.243 1.00 146.53 132 GLY B N 1
ATOM 4296 C CA . GLY B 1 132 ? -33.287 20.847 -28.103 1.00 147.00 132 GLY B CA 1
ATOM 4297 C C . GLY B 1 132 ? -33.632 22.213 -28.668 1.00 150.06 132 GLY B C 1
ATOM 4298 O O . GLY B 1 132 ? -33.000 23.212 -28.313 1.00 156.01 132 GLY B O 1
ATOM 4299 N N . HIS B 1 133 ? -34.619 22.239 -29.563 1.00 133.59 133 HIS B N 1
ATOM 4300 C CA . HIS B 1 133 ? -35.181 23.475 -30.122 1.00 115.06 133 HIS B CA 1
ATOM 4301 C C . HIS B 1 133 ? -34.236 24.268 -31.027 1.00 90.24 133 HIS B C 1
ATOM 4302 O O . HIS B 1 133 ? -34.511 25.425 -31.343 1.00 76.80 133 HIS B O 1
ATOM 4309 N N . LEU B 1 134 ? -33.140 23.650 -31.455 1.00 87.11 134 LEU B N 1
ATOM 4310 C CA . LEU B 1 134 ? -32.203 24.319 -32.354 1.00 83.54 134 LEU B CA 1
ATOM 4311 C C . LEU B 1 134 ? -32.521 24.009 -33.816 1.00 75.74 134 LEU B C 1
ATOM 4312 O O . LEU B 1 134 ? -33.119 22.980 -34.129 1.00 90.62 134 LEU B O 1
ATOM 4317 N N . CYS B 1 135 ? -32.125 24.910 -34.709 1.00 61.67 135 CYS B N 1
ATOM 4318 C CA . CYS B 1 135 ? -32.268 24.677 -36.141 1.00 60.65 135 CYS B CA 1
ATOM 4319 C C . CYS B 1 135 ? -30.892 24.494 -36.754 1.00 57.43 135 CYS B C 1
ATOM 4320 O O . CYS B 1 135 ? -29.884 24.588 -36.057 1.00 65.59 135 CYS B O 1
ATOM 4323 N N . SER B 1 136 ? -30.850 24.225 -38.053 1.00 42.60 136 SER B N 1
ATOM 4324 C CA . SER B 1 136 ? -29.583 23.988 -38.725 1.00 27.31 136 SER B CA 1
ATOM 4325 C C . SER B 1 136 ? -28.758 25.268 -38.789 1.00 55.68 136 SER B C 1
ATOM 4326 O O . SER B 1 136 ? -27.532 25.216 -38.780 1.00 65.48 136 SER B O 1
ATOM 4329 N N . LEU B 1 137 ? -29.434 26.413 -38.835 1.00 56.93 137 LEU B N 1
ATOM 4330 C CA . LEU B 1 137 ? -28.754 27.706 -38.917 1.00 51.16 137 LEU B CA 1
ATOM 4331 C C . LEU B 1 137 ? -28.016 28.069 -37.636 1.00 66.51 137 LEU B C 1
ATOM 4332 O O . LEU B 1 137 ? -27.029 28.797 -37.676 1.00 77.63 137 LEU B O 1
ATOM 4337 N N . ASP B 1 138 ? -28.499 27.575 -36.501 1.00 59.66 138 ASP B N 1
ATOM 4338 C CA . ASP B 1 138 ? -27.819 27.795 -35.230 1.00 58.99 138 ASP B CA 1
ATOM 4339 C C . ASP B 1 138 ? -26.467 27.092 -35.226 1.00 66.29 138 ASP B C 1
ATOM 4340 O O . ASP B 1 138 ? -25.499 27.591 -34.647 1.00 71.46 138 ASP B O 1
ATOM 4345 N N . LEU B 1 139 ? -26.410 25.936 -35.881 1.00 66.07 139 LEU B N 1
ATOM 4346 C CA . LEU B 1 139 ? -25.175 25.166 -35.977 1.00 60.82 139 LEU B CA 1
ATOM 4347 C C . LEU B 1 139 ? -24.130 25.872 -36.839 1.00 66.68 139 LEU B C 1
ATOM 4348 O O . LEU B 1 139 ? -22.950 25.910 -36.492 1.00 79.70 139 LEU B O 1
ATOM 4353 N N . LEU B 1 140 ? -24.565 26.430 -37.962 1.00 56.92 140 LEU B N 1
ATOM 4354 C CA . LEU B 1 140 ? -23.665 27.179 -38.833 1.00 51.99 140 LEU B CA 1
ATOM 4355 C C . LEU B 1 140 ? -23.274 28.502 -38.179 1.00 45.44 140 LEU B C 1
ATOM 4356 O O . LEU B 1 140 ? -22.211 29.056 -38.459 1.00 33.06 140 LEU B O 1
ATOM 4361 N N . GLN B 1 141 ? -24.136 28.992 -37.293 1.00 51.26 141 GLN B N 1
ATOM 4362 C CA . GLN B 1 141 ? -23.897 30.251 -36.599 1.00 55.72 141 GLN B CA 1
ATOM 4363 C C . GLN B 1 141 ? -22.882 30.088 -35.476 1.00 58.75 141 GLN B C 1
ATOM 4364 O O . GLN B 1 141 ? -22.009 30.936 -35.291 1.00 72.58 141 GLN B O 1
ATOM 4370 N N . VAL B 1 142 ? -23.002 29.001 -34.720 1.00 53.73 142 VAL B N 1
ATOM 4371 C CA . VAL B 1 142 ? -22.022 28.702 -33.680 1.00 57.18 142 VAL B CA 1
ATOM 4372 C C . VAL B 1 142 ? -20.716 28.238 -34.322 1.00 58.68 142 VAL B C 1
ATOM 4373 O O . VAL B 1 142 ? -19.661 28.230 -33.685 1.00 51.55 142 VAL B O 1
ATOM 4377 N N . ALA B 1 143 ? -20.791 27.852 -35.591 1.00 60.00 143 ALA B N 1
ATOM 4378 C CA . ALA B 1 143 ? -19.593 27.578 -36.369 1.00 47.90 143 ALA B CA 1
ATOM 4379 C C . ALA B 1 143 ? -18.982 28.901 -36.813 1.00 51.67 143 ALA B C 1
ATOM 4380 O O . ALA B 1 143 ? -17.806 28.970 -37.160 1.00 44.04 143 ALA B O 1
ATOM 4382 N N . GLY B 1 144 ? -19.797 29.951 -36.793 1.00 62.59 144 GLY B N 1
ATOM 4383 C CA . GLY B 1 144 ? -19.342 31.287 -37.135 1.00 74.29 144 GLY B CA 1
ATOM 4384 C C . GLY B 1 144 ? -19.495 31.599 -38.611 1.00 73.31 144 GLY B C 1
ATOM 4385 O O . GLY B 1 144 ? -19.071 32.657 -39.076 1.00 79.98 144 GLY B O 1
ATOM 4386 N N . LEU B 1 145 ? -20.114 30.679 -39.344 1.00 61.90 145 LEU B N 1
ATOM 4387 C CA . LEU B 1 145 ? -20.251 30.811 -40.790 1.00 49.48 145 LEU B CA 1
ATOM 4388 C C . LEU B 1 145 ? -21.427 31.698 -41.180 1.00 56.62 145 LEU B C 1
ATOM 4389 O O . LEU B 1 145 ? -21.368 32.407 -42.187 1.00 51.10 145 LEU B O 1
ATOM 4394 N N . VAL B 1 146 ? -22.487 31.667 -40.375 1.00 64.22 146 VAL B N 1
ATOM 4395 C CA . VAL B 1 146 ? -23.727 32.353 -40.723 1.00 55.44 146 VAL B CA 1
ATOM 4396 C C . VAL B 1 146 ? -24.260 33.243 -39.592 1.00 61.77 146 VAL B C 1
ATOM 4397 O O . VAL B 1 146 ? -23.916 33.062 -38.421 1.00 72.28 146 VAL B O 1
ATOM 4401 N N . ASN B 1 147 ? -25.094 34.213 -39.957 1.00 57.92 147 ASN B N 1
ATOM 4402 C CA . ASN B 1 147 ? -25.802 35.028 -38.977 1.00 47.55 147 ASN B CA 1
ATOM 4403 C C . ASN B 1 147 ? -27.310 34.813 -39.064 1.00 53.36 147 ASN B C 1
ATOM 4404 O O . ASN B 1 147 ? -27.945 35.192 -40.046 1.00 42.01 147 ASN B O 1
ATOM 4409 N N . TYR B 1 148 ? -27.876 34.209 -38.023 1.00 56.81 148 TYR B N 1
ATOM 4410 C CA . TYR B 1 148 ? -29.283 33.833 -38.019 1.00 56.16 148 TYR B CA 1
ATOM 4411 C C . TYR B 1 148 ? -30.148 34.819 -37.224 1.00 54.42 148 TYR B C 1
ATOM 4412 O O . TYR B 1 148 ? -30.154 34.821 -35.992 1.00 53.49 148 TYR B O 1
ATOM 4421 N N . PHE B 1 149 ? -30.877 35.658 -37.952 1.00 56.25 149 PHE B N 1
ATOM 4422 C CA . PHE B 1 149 ? -31.776 36.633 -37.346 1.00 63.67 149 PHE B CA 1
ATOM 4423 C C . PHE B 1 149 ? -33.223 36.346 -37.732 1.00 71.70 149 PHE B C 1
ATOM 4424 O O . PHE B 1 149 ? -33.500 35.425 -38.501 1.00 62.19 149 PHE B O 1
ATOM 4432 N N . GLY B 1 150 ? -34.144 37.133 -37.189 1.00 77.51 150 GLY B N 1
ATOM 4433 C CA . GLY B 1 150 ? -35.548 36.984 -37.517 1.00 81.91 150 GLY B CA 1
ATOM 4434 C C . GLY B 1 150 ? -36.182 35.809 -36.806 1.00 78.47 150 GLY B C 1
ATOM 4435 O O . GLY B 1 150 ? -37.140 35.213 -37.302 1.00 62.13 150 GLY B O 1
ATOM 4436 N N . ARG B 1 151 ? -35.637 35.469 -35.644 1.00 85.94 151 ARG B N 1
ATOM 4437 C CA . ARG B 1 151 ? -36.223 34.434 -34.806 1.00 84.55 151 ARG B CA 1
ATOM 4438 C C . ARG B 1 151 ? -37.629 34.835 -34.380 1.00 75.54 151 ARG B C 1
ATOM 4439 O O . ARG B 1 151 ? -37.867 35.982 -33.997 1.00 72.16 151 ARG B O 1
ATOM 4447 N N . VAL B 1 152 ? -38.560 33.890 -34.456 1.00 76.18 152 VAL B N 1
ATOM 4448 C CA . VAL B 1 152 ? -39.916 34.124 -33.976 1.00 72.06 152 VAL B CA 1
ATOM 4449 C C . VAL B 1 152 ? -40.228 33.169 -32.830 1.00 71.04 152 VAL B C 1
ATOM 4450 O O . VAL B 1 152 ? -40.771 32.085 -33.048 1.00 58.54 152 VAL B O 1
ATOM 4454 N N . PRO B 1 153 ? -39.868 33.569 -31.601 1.00 77.19 153 PRO B N 1
ATOM 4455 C CA . PRO B 1 153 ? -40.102 32.754 -30.404 1.00 85.11 153 PRO B CA 1
ATOM 4456 C C . PRO B 1 153 ? -41.587 32.490 -30.169 1.00 93.93 153 PRO B C 1
ATOM 4457 O O . PRO B 1 153 ? -42.005 31.332 -30.126 1.00 82.31 153 PRO B O 1
ATOM 4461 N N . GLU B 1 154 ? -42.368 33.557 -30.024 1.00 105.04 154 GLU B N 1
ATOM 4462 C CA . GLU B 1 154 ? -43.810 33.441 -29.831 1.00 102.39 154 GLU B CA 1
ATOM 4463 C C . GLU B 1 154 ? -44.565 33.735 -31.122 1.00 84.66 154 GLU B C 1
ATOM 4464 O O . GLU B 1 154 ? -44.506 34.848 -31.644 1.00 81.75 154 GLU B O 1
ATOM 4470 N N . ALA B 1 155 ? -45.275 32.738 -31.635 1.00 67.40 155 ALA B N 1
ATOM 4471 C CA . ALA B 1 155 ? -46.104 32.938 -32.815 1.00 66.79 155 ALA B CA 1
ATOM 4472 C C . ALA B 1 155 ? -47.254 33.880 -32.483 1.00 76.62 155 ALA B C 1
ATOM 4473 O O . ALA B 1 155 ? -47.692 34.665 -33.323 1.00 73.49 155 ALA B O 1
ATOM 4475 N N . ASP B 1 156 ? -47.731 33.796 -31.245 1.00 92.38 156 ASP B N 1
ATOM 4476 C CA . ASP B 1 156 ? -48.812 34.648 -30.768 1.00 90.64 156 ASP B CA 1
ATOM 4477 C C . ASP B 1 156 ? -48.391 36.112 -30.745 1.00 96.18 156 ASP B C 1
ATOM 4478 O O . ASP B 1 156 ? -48.918 36.930 -31.496 1.00 75.80 156 ASP B O 1
ATOM 4483 N N . ASN B 1 157 ? -47.435 36.432 -29.880 1.00 124.80 157 ASN B N 1
ATOM 4484 C CA . ASN B 1 157 ? -46.928 37.794 -29.771 1.00 120.77 157 ASN B CA 1
ATOM 4485 C C . ASN B 1 157 ? -45.606 37.942 -30.518 1.00 107.94 157 ASN B C 1
ATOM 4486 O O . ASN B 1 157 ? -44.615 37.298 -30.176 1.00 107.82 157 ASN B O 1
ATOM 4491 N N . ILE B 1 158 ? -45.597 38.792 -31.539 1.00 78.39 158 ILE B N 1
ATOM 4492 C CA . ILE B 1 158 ? -44.429 38.930 -32.400 1.00 67.72 158 ILE B CA 1
ATOM 4493 C C . ILE B 1 158 ? -43.825 40.331 -32.379 1.00 74.21 158 ILE B C 1
ATOM 4494 O O . ILE B 1 158 ? -44.480 41.307 -32.737 1.00 77.43 158 ILE B O 1
ATOM 4499 N N . HIS B 1 159 ? -42.568 40.419 -31.955 1.00 75.95 159 HIS B N 1
ATOM 4500 C CA . HIS B 1 159 ? -41.816 41.666 -32.017 1.00 76.69 159 HIS B CA 1
ATOM 4501 C C . HIS B 1 159 ? -40.720 41.534 -33.069 1.00 75.06 159 HIS B C 1
ATOM 4502 O O . HIS B 1 159 ? -39.913 40.608 -33.019 1.00 80.89 159 HIS B O 1
ATOM 4509 N N . VAL B 1 160 ? -40.693 42.457 -34.023 1.00 66.40 160 VAL B N 1
ATOM 4510 C CA . VAL B 1 160 ? -39.703 42.408 -35.093 1.00 58.44 160 VAL B CA 1
ATOM 4511 C C . VAL B 1 160 ? -38.721 43.568 -35.002 1.00 66.91 160 VAL B C 1
ATOM 4512 O O . VAL B 1 160 ? -39.028 44.691 -35.404 1.00 76.30 160 VAL B O 1
ATOM 4516 N N . LYS B 1 161 ? -37.538 43.290 -34.464 1.00 66.63 161 LYS B N 1
ATOM 4517 C CA . LYS B 1 161 ? -36.511 44.313 -34.312 1.00 60.00 161 LYS B CA 1
ATOM 4518 C C . LYS B 1 161 ? -35.495 44.225 -35.440 1.00 61.37 161 LYS B C 1
ATOM 4519 O O . LYS B 1 161 ? -35.152 43.131 -35.893 1.00 59.53 161 LYS B O 1
ATOM 4525 N N . PRO B 1 162 ? -35.008 45.385 -35.899 1.00 63.89 162 PRO B N 1
ATOM 4526 C CA . PRO B 1 162 ? -34.171 45.432 -37.097 1.00 55.34 162 PRO B CA 1
ATOM 4527 C C . PRO B 1 162 ? -32.682 45.289 -36.816 1.00 64.81 162 PRO B C 1
ATOM 4528 O O . PRO B 1 162 ? -32.217 45.631 -35.727 1.00 79.70 162 PRO B O 1
ATOM 4532 N N . ILE B 1 163 ? -31.954 44.778 -37.803 1.00 56.21 163 ILE B N 1
ATOM 4533 C CA . ILE B 1 163 ? -30.496 44.817 -37.804 1.00 46.76 163 ILE B CA 1
ATOM 4534 C C . ILE B 1 163 ? -30.022 46.028 -38.605 1.00 56.21 163 ILE B C 1
ATOM 4535 O O . ILE B 1 163 ? -30.256 46.119 -39.810 1.00 60.01 163 ILE B O 1
ATOM 4540 N N . LEU B 1 164 ? -29.359 46.961 -37.934 1.00 62.64 164 LEU B N 1
ATOM 4541 C CA . LEU B 1 164 ? -29.021 48.234 -38.555 1.00 59.99 164 LEU B CA 1
ATOM 4542 C C . LEU B 1 164 ? -27.584 48.250 -39.050 1.00 59.58 164 LEU B C 1
ATOM 4543 O O . LEU B 1 164 ? -26.646 48.093 -38.271 1.00 55.15 164 LEU B O 1
ATOM 4548 N N . LEU B 1 165 ? -27.423 48.446 -40.356 1.00 64.95 165 LEU B N 1
ATOM 4549 C CA . LEU B 1 165 ? -26.109 48.443 -40.988 1.00 55.34 165 LEU B CA 1
ATOM 4550 C C . LEU B 1 165 ? -25.904 49.662 -41.886 1.00 49.99 165 LEU B C 1
ATOM 4551 O O . LEU B 1 165 ? -26.843 50.148 -42.516 1.00 43.34 165 LEU B O 1
ATOM 4556 N N . GLN B 1 166 ? -24.665 50.141 -41.953 1.00 60.65 166 GLN B N 1
ATOM 4557 C CA . GLN B 1 166 ? -24.348 51.341 -42.718 1.00 62.23 166 GLN B CA 1
ATOM 4558 C C . GLN B 1 166 ? -23.004 51.254 -43.449 1.00 72.05 166 GLN B C 1
ATOM 4559 O O . GLN B 1 166 ? -21.985 50.894 -42.861 1.00 81.07 166 GLN B O 1
ATOM 4565 N N . LYS B 1 167 ? -23.012 51.591 -44.736 1.00 77.11 167 LYS B N 1
ATOM 4566 C CA . LYS B 1 167 ? -21.785 51.666 -45.528 1.00 80.76 167 LYS B CA 1
ATOM 4567 C C . LYS B 1 167 ? -21.635 53.056 -46.150 1.00 102.59 167 LYS B C 1
ATOM 4568 O O . LYS B 1 167 ? -22.389 53.432 -47.050 1.00 104.15 167 LYS B O 1
ATOM 4574 N N . GLY B 1 168 ? -20.659 53.816 -45.663 1.00 104.77 168 GLY B N 1
ATOM 4575 C CA . GLY B 1 168 ? -20.440 55.168 -46.140 1.00 98.58 168 GLY B CA 1
ATOM 4576 C C . GLY B 1 168 ? -21.528 56.096 -45.646 1.00 87.67 168 GLY B C 1
ATOM 4577 O O . GLY B 1 168 ? -21.757 56.206 -44.443 1.00 76.35 168 GLY B O 1
ATOM 4578 N N . LYS B 1 169 ? -22.204 56.761 -46.577 1.00 87.42 169 LYS B N 1
ATOM 4579 C CA . LYS B 1 169 ? -23.288 57.676 -46.234 1.00 92.39 169 LYS B CA 1
ATOM 4580 C C . LYS B 1 169 ? -24.641 56.979 -46.341 1.00 93.99 169 LYS B C 1
ATOM 4581 O O . LYS B 1 169 ? -25.686 57.585 -46.098 1.00 90.14 169 LYS B O 1
ATOM 4587 N N . THR B 1 170 ? -24.607 55.701 -46.708 1.00 94.63 170 THR B N 1
ATOM 4588 C CA . THR B 1 170 ? -25.816 54.911 -46.918 1.00 90.40 170 THR B CA 1
ATOM 4589 C C . THR B 1 170 ? -26.177 54.092 -45.681 1.00 78.83 170 THR B C 1
ATOM 4590 O O . THR B 1 170 ? -25.405 53.242 -45.245 1.00 75.55 170 THR B O 1
ATOM 4594 N N . LYS B 1 171 ? -27.356 54.349 -45.123 1.00 79.61 171 LYS B N 1
ATOM 4595 C CA . LYS B 1 171 ? -27.840 53.600 -43.968 1.00 73.32 171 LYS B CA 1
ATOM 4596 C C . LYS B 1 171 ? -28.903 52.576 -44.359 1.00 65.29 171 LYS B C 1
ATOM 4597 O O . LYS B 1 171 ? -29.795 52.866 -45.158 1.00 66.65 171 LYS B O 1
ATOM 4603 N N . LEU B 1 172 ? -28.811 51.382 -43.782 1.00 69.31 172 LEU B N 1
ATOM 4604 C CA . LEU B 1 172 ? -29.715 50.292 -44.135 1.00 75.54 172 LEU B CA 1
ATOM 4605 C C . LEU B 1 172 ? -30.310 49.599 -42.910 1.00 72.65 172 LEU B C 1
ATOM 4606 O O . LEU B 1 172 ? -29.583 49.071 -42.069 1.00 69.84 172 LEU B O 1
ATOM 4611 N N . ALA B 1 173 ? -31.637 49.608 -42.814 1.00 74.82 173 ALA B N 1
ATOM 4612 C CA . ALA B 1 173 ? -32.336 48.898 -41.748 1.00 85.60 173 ALA B CA 1
ATOM 4613 C C . ALA B 1 173 ? -32.799 47.544 -42.263 1.00 91.02 173 ALA B C 1
ATOM 4614 O O . ALA B 1 173 ? -33.505 47.464 -43.267 1.00 99.65 173 ALA B O 1
ATOM 4616 N N . LEU B 1 174 ? -32.392 46.480 -41.579 1.00 86.29 174 LEU B N 1
ATOM 4617 C CA . LEU B 1 174 ? -32.655 45.125 -42.050 1.00 79.77 174 LEU B CA 1
ATOM 4618 C C . LEU B 1 174 ? -33.650 44.395 -41.154 1.00 77.82 174 LEU B C 1
ATOM 4619 O O . LEU B 1 174 ? -33.394 44.179 -39.969 1.00 71.47 174 LEU B O 1
ATOM 4624 N N . TYR B 1 175 ? -34.785 44.017 -41.734 1.00 83.78 175 TYR B N 1
ATOM 4625 C CA . TYR B 1 175 ? -35.850 43.343 -40.996 1.00 82.81 175 TYR B CA 1
ATOM 4626 C C . TYR B 1 175 ? -35.936 41.862 -41.347 1.00 72.21 175 TYR B C 1
ATOM 4627 O O . TYR B 1 175 ? -35.830 41.480 -42.513 1.00 67.02 175 TYR B O 1
ATOM 4636 N N . GLY B 1 176 ? -36.138 41.028 -40.334 1.00 65.35 176 GLY B N 1
ATOM 4637 C CA . GLY B 1 176 ? -36.193 39.597 -40.552 1.00 73.22 176 GLY B CA 1
ATOM 4638 C C . GLY B 1 176 ? -37.385 38.938 -39.899 1.00 82.43 176 GLY B C 1
ATOM 4639 O O . GLY B 1 176 ? -37.775 39.299 -38.789 1.00 90.33 176 GLY B O 1
ATOM 4640 N N . MET B 1 177 ? -37.961 37.965 -40.599 1.00 79.06 177 MET B N 1
ATOM 4641 C CA . MET B 1 177 ? -39.104 37.216 -40.098 1.00 81.15 177 MET B CA 1
ATOM 4642 C C . MET B 1 177 ? -39.155 35.838 -40.741 1.00 75.40 177 MET B C 1
ATOM 4643 O O . MET B 1 177 ? -39.605 35.680 -41.879 1.00 85.17 177 MET B O 1
ATOM 4648 N N . SER B 1 178 ? -38.689 34.841 -40.001 1.00 61.90 178 SER B N 1
ATOM 4649 C CA . SER B 1 178 ? -38.595 33.487 -40.524 1.00 71.68 178 SER B CA 1
ATOM 4650 C C . SER B 1 178 ? -39.981 32.878 -40.736 1.00 74.03 178 SER B C 1
ATOM 4651 O O . SER B 1 178 ? -40.999 33.511 -40.448 1.00 85.43 178 SER B O 1
ATOM 4654 N N . ASN B 1 179 ? -40.015 31.647 -41.238 1.00 61.80 179 ASN B N 1
ATOM 4655 C CA . ASN B 1 179 ? -41.274 30.997 -41.577 1.00 46.56 179 ASN B CA 1
ATOM 4656 C C . ASN B 1 179 ? -42.081 30.604 -40.348 1.00 51.46 179 ASN B C 1
ATOM 4657 O O . ASN B 1 179 ? -41.556 30.037 -39.393 1.00 47.04 179 ASN B O 1
ATOM 4662 N N . VAL B 1 180 ? -43.369 30.924 -40.397 1.00 59.37 180 VAL B N 1
ATOM 4663 C CA . VAL B 1 180 ? -44.355 30.433 -39.444 1.00 67.27 180 VAL B CA 1
ATOM 4664 C C . VAL B 1 180 ? -45.485 29.825 -40.269 1.00 73.19 180 VAL B C 1
ATOM 4665 O O . VAL B 1 180 ? -45.726 30.269 -41.393 1.00 68.51 180 VAL B O 1
ATOM 4669 N N . ARG B 1 181 ? -46.150 28.802 -39.735 1.00 87.20 181 ARG B N 1
ATOM 4670 C CA . ARG B 1 181 ? -47.224 28.124 -40.459 1.00 87.91 181 ARG B CA 1
ATOM 4671 C C . ARG B 1 181 ? -48.232 29.126 -41.029 1.00 90.90 181 ARG B C 1
ATOM 4672 O O . ARG B 1 181 ? -48.729 29.997 -40.315 1.00 97.13 181 ARG B O 1
ATOM 4680 N N . ASP B 1 182 ? -48.504 29.000 -42.326 1.00 67.23 182 ASP B N 1
ATOM 4681 C CA . ASP B 1 182 ? -49.264 29.997 -43.078 1.00 55.50 182 ASP B CA 1
ATOM 4682 C C . ASP B 1 182 ? -50.660 30.254 -42.521 1.00 57.69 182 ASP B C 1
ATOM 4683 O O . ASP B 1 182 ? -51.135 31.388 -42.529 1.00 62.07 182 ASP B O 1
ATOM 4688 N N . GLU B 1 183 ? -51.312 29.205 -42.029 1.00 72.79 183 GLU B N 1
ATOM 4689 C CA . GLU B 1 183 ? -52.671 29.339 -41.515 1.00 87.89 183 GLU B CA 1
ATOM 4690 C C . GLU B 1 183 ? -52.724 30.174 -40.235 1.00 90.77 183 GLU B C 1
ATOM 4691 O O . GLU B 1 183 ? -53.693 30.898 -40.007 1.00 82.89 183 GLU B O 1
ATOM 4697 N N . ARG B 1 184 ? -51.687 30.081 -39.405 1.00 105.86 184 ARG B N 1
ATOM 4698 C CA . ARG B 1 184 ? -51.680 30.807 -38.135 1.00 111.81 184 ARG B CA 1
ATOM 4699 C C . ARG B 1 184 ? -51.185 32.238 -38.281 1.00 104.23 184 ARG B C 1
ATOM 4700 O O . ARG B 1 184 ? -51.782 33.168 -37.737 1.00 113.66 184 ARG B O 1
ATOM 4708 N N . ILE B 1 185 ? -50.090 32.410 -39.013 1.00 88.81 185 ILE B N 1
ATOM 4709 C CA . ILE B 1 185 ? -49.503 33.729 -39.216 1.00 80.65 185 ILE B CA 1
ATOM 4710 C C . ILE B 1 185 ? -50.497 34.651 -39.923 1.00 86.44 185 ILE B C 1
ATOM 4711 O O . ILE B 1 185 ? -50.408 35.876 -39.830 1.00 78.26 185 ILE B O 1
ATOM 4716 N N . HIS B 1 186 ? -51.461 34.046 -40.608 1.00 87.03 186 HIS B N 1
ATOM 4717 C CA . HIS B 1 186 ? -52.540 34.783 -41.250 1.00 90.46 186 HIS B CA 1
ATOM 4718 C C . HIS B 1 186 ? -53.420 35.478 -40.210 1.00 94.10 186 HIS B C 1
ATOM 4719 O O . HIS B 1 186 ? -53.943 36.564 -40.458 1.00 80.94 186 HIS B O 1
ATOM 4726 N N . ARG B 1 187 ? -53.566 34.858 -39.040 1.00 128.94 187 ARG B N 1
ATOM 4727 C CA . ARG B 1 187 ? -54.473 35.361 -38.008 1.00 133.40 187 ARG B CA 1
ATOM 4728 C C . ARG B 1 187 ? -53.808 36.320 -37.021 1.00 133.77 187 ARG B C 1
ATOM 4729 O O . ARG B 1 187 ? -54.457 37.228 -36.503 1.00 138.43 187 ARG B O 1
ATOM 4737 N N . THR B 1 188 ? -52.522 36.114 -36.752 1.00 102.88 188 THR B N 1
ATOM 4738 C CA . THR B 1 188 ? -51.796 36.973 -35.820 1.00 93.39 188 THR B CA 1
ATOM 4739 C C . THR B 1 188 ? -51.592 38.367 -36.402 1.00 83.34 188 THR B C 1
ATOM 4740 O O . THR B 1 188 ? -51.482 39.348 -35.668 1.00 70.01 188 THR B O 1
ATOM 4744 N N . PHE B 1 189 ? -51.539 38.447 -37.726 1.00 87.74 189 PHE B N 1
ATOM 4745 C CA . PHE B 1 189 ? -51.464 39.732 -38.409 1.00 93.49 189 PHE B CA 1
ATOM 4746 C C . PHE B 1 189 ? -52.788 40.482 -38.291 1.00 100.44 189 PHE B C 1
ATOM 4747 O O . PHE B 1 189 ? -52.807 41.687 -38.038 1.00 98.91 189 PHE B O 1
ATOM 4755 N N . ARG B 1 190 ? -53.889 39.758 -38.479 1.00 107.86 190 ARG B N 1
ATOM 4756 C CA . ARG B 1 190 ? -55.228 40.334 -38.393 1.00 105.47 190 ARG B CA 1
ATOM 4757 C C . ARG B 1 190 ? -55.490 40.934 -37.019 1.00 101.61 190 ARG B C 1
ATOM 4758 O O . ARG B 1 190 ? -56.121 41.983 -36.900 1.00 102.67 190 ARG B O 1
ATOM 4766 N N . ASP B 1 191 ? -54.997 40.261 -35.985 1.00 95.60 191 ASP B N 1
ATOM 4767 C CA . ASP B 1 191 ? -55.214 40.696 -34.612 1.00 90.02 191 ASP B CA 1
ATOM 4768 C C . ASP B 1 191 ? -54.202 41.743 -34.175 1.00 91.81 191 ASP B C 1
ATOM 4769 O O . ASP B 1 191 ? -54.145 42.101 -32.997 1.00 94.44 191 ASP B O 1
ATOM 4774 N N . ASN B 1 192 ? -53.404 42.221 -35.127 1.00 91.13 192 ASN B N 1
ATOM 4775 C CA . ASN B 1 192 ? -52.421 43.269 -34.869 1.00 98.73 192 ASN B CA 1
ATOM 4776 C C . ASN B 1 192 ? -51.446 42.862 -33.766 1.00 105.58 192 ASN B C 1
ATOM 4777 O O . ASN B 1 192 ? -51.064 43.674 -32.924 1.00 96.27 192 ASN B O 1
ATOM 4782 N N . LYS B 1 193 ? -51.053 41.594 -33.775 1.00 123.48 193 LYS B N 1
ATOM 4783 C CA . LYS B 1 193 ? -50.204 41.057 -32.720 1.00 127.57 193 LYS B CA 1
ATOM 4784 C C . LYS B 1 193 ? -48.722 41.273 -33.001 1.00 132.66 193 LYS B C 1
ATOM 4785 O O . LYS B 1 193 ? -47.883 41.044 -32.130 1.00 140.10 193 LYS B O 1
ATOM 4791 N N . VAL B 1 194 ? -48.404 41.721 -34.211 1.00 122.61 194 VAL B N 1
ATOM 4792 C CA . VAL B 1 194 ? -47.015 41.937 -34.605 1.00 110.13 194 VAL B CA 1
ATOM 4793 C C . VAL B 1 194 ? -46.648 43.421 -34.629 1.00 102.65 194 VAL B C 1
ATOM 4794 O O . VAL B 1 194 ? -47.365 44.239 -35.206 1.00 116.68 194 VAL B O 1
ATOM 4798 N N . ARG B 1 195 ? -45.532 43.765 -33.989 1.00 95.15 195 ARG B N 1
ATOM 4799 C CA . ARG B 1 195 ? -45.060 45.146 -33.959 1.00 85.89 195 ARG B CA 1
ATOM 4800 C C . ARG B 1 195 ? -43.635 45.276 -34.493 1.00 105.63 195 ARG B C 1
ATOM 4801 O O . ARG B 1 195 ? -42.711 44.636 -33.987 1.00 114.90 195 ARG B O 1
ATOM 4809 N N . PHE B 1 196 ? -43.467 46.113 -35.514 1.00 107.23 196 PHE B N 1
ATOM 4810 C CA . PHE B 1 196 ? -42.154 46.379 -36.099 1.00 101.32 196 PHE B CA 1
ATOM 4811 C C . PHE B 1 196 ? -41.436 47.502 -35.361 1.00 99.66 196 PHE B C 1
ATOM 4812 O O . PHE B 1 196 ? -41.946 48.619 -35.261 1.00 111.25 196 PHE B O 1
ATOM 4820 N N . TYR B 1 197 ? -40.245 47.203 -34.855 1.00 67.06 197 TYR B N 1
ATOM 4821 C CA . TYR B 1 197 ? -39.475 48.177 -34.093 1.00 65.93 197 TYR B CA 1
ATOM 4822 C C . TYR B 1 197 ? -38.682 49.104 -35.010 1.00 77.83 197 TYR B C 1
ATOM 4823 O O . TYR B 1 197 ? -38.180 48.685 -36.051 1.00 79.62 197 TYR B O 1
ATOM 4832 N N . ARG B 1 198 ? -38.580 50.368 -34.612 1.00 80.00 198 ARG B N 1
ATOM 4833 C CA . ARG B 1 198 ? -37.952 51.394 -35.437 1.00 79.14 198 ARG B CA 1
ATOM 4834 C C . ARG B 1 198 ? -36.844 52.141 -34.706 1.00 87.48 198 ARG B C 1
ATOM 4835 O O . ARG B 1 198 ? -36.932 52.359 -33.496 1.00 93.31 198 ARG B O 1
ATOM 4843 N N . PRO B 1 199 ? -35.795 52.529 -35.446 1.00 94.68 199 PRO B N 1
ATOM 4844 C CA . PRO B 1 199 ? -34.842 53.537 -34.976 1.00 89.75 199 PRO B CA 1
ATOM 4845 C C . PRO B 1 199 ? -35.455 54.915 -35.183 1.00 92.09 199 PRO B C 1
ATOM 4846 O O . PRO B 1 199 ? -36.206 55.076 -36.140 1.00 92.09 199 PRO B O 1
ATOM 4850 N N . SER B 1 200 ? -35.163 55.880 -34.317 1.00 93.81 200 SER B N 1
ATOM 4851 C CA . SER B 1 200 ? -35.873 57.157 -34.366 1.00 110.40 200 SER B CA 1
ATOM 4852 C C . SER B 1 200 ? -35.014 58.323 -34.835 1.00 116.30 200 SER B C 1
ATOM 4853 O O . SER B 1 200 ? -35.480 59.191 -35.574 1.00 112.37 200 SER B O 1
ATOM 4856 N N . GLN B 1 201 ? -33.763 58.340 -34.394 1.00 122.78 201 GLN B N 1
ATOM 4857 C CA . GLN B 1 201 ? -32.889 59.483 -34.614 1.00 132.09 201 GLN B CA 1
ATOM 4858 C C . GLN B 1 201 ? -32.655 59.772 -36.098 1.00 136.85 201 GLN B C 1
ATOM 4859 O O . GLN B 1 201 ? -32.767 60.915 -36.540 1.00 141.33 201 GLN B O 1
ATOM 4865 N N . GLN B 1 202 ? -32.340 58.737 -36.866 1.00 149.19 202 GLN B N 1
ATOM 4866 C CA . GLN B 1 202 ? -32.168 58.892 -38.304 1.00 147.60 202 GLN B CA 1
ATOM 4867 C C . GLN B 1 202 ? -33.253 58.121 -39.041 1.00 146.38 202 GLN B C 1
ATOM 4868 O O . GLN B 1 202 ? -32.999 57.551 -40.100 1.00 141.30 202 GLN B O 1
ATOM 4874 N N . THR B 1 203 ? -34.462 58.137 -38.486 1.00 162.65 203 THR B N 1
ATOM 4875 C CA . THR B 1 203 ? -35.533 57.243 -38.910 1.00 161.13 203 THR B CA 1
ATOM 4876 C C . THR B 1 203 ? -35.957 57.372 -40.375 1.00 161.52 203 THR B C 1
ATOM 4877 O O . THR B 1 203 ? -36.382 56.393 -40.983 1.00 166.05 203 THR B O 1
ATOM 4881 N N . GLY B 1 204 ? -35.832 58.564 -40.945 1.00 145.19 204 GLY B N 1
ATOM 4882 C CA . GLY B 1 204 ? -36.306 58.805 -42.295 1.00 127.99 204 GLY B CA 1
ATOM 4883 C C . GLY B 1 204 ? -35.372 58.276 -43.366 1.00 99.56 204 GLY B C 1
ATOM 4884 O O . GLY B 1 204 ? -35.815 57.697 -44.357 1.00 95.37 204 GLY B O 1
ATOM 4885 N N . ASP B 1 205 ? -34.074 58.463 -43.151 1.00 86.37 205 ASP B N 1
ATOM 4886 C CA . ASP B 1 205 ? -33.058 58.103 -44.136 1.00 89.62 205 ASP B CA 1
ATOM 4887 C C . ASP B 1 205 ? -32.952 56.601 -44.369 1.00 97.91 205 ASP B C 1
ATOM 4888 O O . ASP B 1 205 ? -32.537 56.166 -45.445 1.00 101.27 205 ASP B O 1
ATOM 4893 N N . TRP B 1 206 ? -33.317 55.820 -43.353 1.00 94.84 206 TRP B N 1
ATOM 4894 C CA . TRP B 1 206 ? -33.179 54.364 -43.387 1.00 85.76 206 TRP B CA 1
ATOM 4895 C C . TRP B 1 206 ? -33.866 53.726 -44.585 1.00 90.41 206 TRP B C 1
ATOM 4896 O O . TRP B 1 206 ? -35.068 53.903 -44.786 1.00 99.38 206 TRP B O 1
ATOM 4907 N N . PHE B 1 207 ? -33.097 52.991 -45.382 1.00 86.21 207 PHE B N 1
ATOM 4908 C CA . PHE B 1 207 ? -33.676 52.129 -46.401 1.00 82.91 207 PHE B CA 1
ATOM 4909 C C . PHE B 1 207 ? -34.150 50.863 -45.700 1.00 78.55 207 PHE B C 1
ATOM 4910 O O . PHE B 1 207 ? -33.347 50.133 -45.122 1.00 68.13 207 PHE B O 1
ATOM 4918 N N . ASN B 1 208 ? -35.455 50.613 -45.732 1.00 76.41 208 ASN B N 1
ATOM 4919 C CA . ASN B 1 208 ? -36.025 49.495 -44.988 1.00 74.82 208 ASN B CA 1
ATOM 4920 C C . ASN B 1 208 ? -36.197 48.246 -45.847 1.00 71.11 208 ASN B C 1
ATOM 4921 O O . ASN B 1 208 ? -36.833 48.284 -46.900 1.00 59.02 208 ASN B O 1
ATOM 4926 N N . LEU B 1 209 ? -35.621 47.140 -45.386 1.00 74.89 209 LEU B N 1
ATOM 4927 C CA . LEU B 1 209 ? -35.635 45.892 -46.141 1.00 65.90 209 LEU B CA 1
ATOM 4928 C C . LEU B 1 209 ? -36.140 44.729 -45.294 1.00 81.56 209 LEU B C 1
ATOM 4929 O O . LEU B 1 209 ? -35.681 44.519 -44.171 1.00 70.43 209 LEU B O 1
ATOM 4934 N N . LEU B 1 210 ? -37.083 43.975 -45.853 1.00 95.53 210 LEU B N 1
ATOM 4935 C CA . LEU B 1 210 ? -37.705 42.845 -45.166 1.00 91.83 210 LEU B CA 1
ATOM 4936 C C . LEU B 1 210 ? -37.606 41.562 -45.995 1.00 87.21 210 LEU B C 1
ATOM 4937 O O . LEU B 1 210 ? -37.707 41.603 -47.222 1.00 88.25 210 LEU B O 1
ATOM 4942 N N . THR B 1 211 ? -37.403 40.429 -45.328 1.00 86.23 211 THR B N 1
ATOM 4943 C CA . THR B 1 211 ? -37.412 39.138 -46.008 1.00 79.41 211 THR B CA 1
ATOM 4944 C C . THR B 1 211 ? -38.251 38.127 -45.223 1.00 75.15 211 THR B C 1
ATOM 4945 O O . THR B 1 211 ? -38.087 37.976 -44.011 1.00 72.79 211 THR B O 1
ATOM 4949 N N . LEU B 1 212 ? -39.166 37.453 -45.917 1.00 75.21 212 LEU B N 1
ATOM 4950 C CA . LEU B 1 212 ? -40.074 36.507 -45.273 1.00 66.56 212 LEU B CA 1
ATOM 4951 C C . LEU B 1 212 ? -40.168 35.188 -46.035 1.00 53.77 212 LEU B C 1
ATOM 4952 O O . LEU B 1 212 ? -39.659 35.072 -47.148 1.00 63.07 212 LEU B O 1
ATOM 4957 N N . HIS B 1 213 ? -40.830 34.203 -45.432 1.00 33.70 213 HIS B N 1
ATOM 4958 C CA . HIS B 1 213 ? -40.914 32.867 -46.017 1.00 48.22 213 HIS B CA 1
ATOM 4959 C C . HIS B 1 213 ? -42.319 32.274 -45.882 1.00 66.13 213 HIS B C 1
ATOM 4960 O O . HIS B 1 213 ? -42.550 31.377 -45.070 1.00 74.26 213 HIS B O 1
ATOM 4967 N N . GLN B 1 214 ? -43.254 32.782 -46.683 1.00 71.57 214 GLN B N 1
ATOM 4968 C CA . GLN B 1 214 ? -44.639 32.314 -46.649 1.00 68.43 214 GLN B CA 1
ATOM 4969 C C . GLN B 1 214 ? -45.183 32.059 -48.052 1.00 66.37 214 GLN B C 1
ATOM 4970 O O . GLN B 1 214 ? -44.563 32.438 -49.047 1.00 73.76 214 GLN B O 1
ATOM 4976 N N . ASN B 1 215 ? -46.343 31.412 -48.123 1.00 59.79 215 ASN B N 1
ATOM 4977 C CA . ASN B 1 215 ? -47.052 31.262 -49.385 1.00 58.10 215 ASN B CA 1
ATOM 4978 C C . ASN B 1 215 ? -47.421 32.635 -49.918 1.00 59.13 215 ASN B C 1
ATOM 4979 O O . ASN B 1 215 ? -48.004 33.436 -49.191 1.00 62.92 215 ASN B O 1
ATOM 4984 N N . HIS B 1 216 ? -47.079 32.919 -51.172 1.00 62.99 216 HIS B N 1
ATOM 4985 C CA . HIS B 1 216 ? -47.473 34.188 -51.783 1.00 75.94 216 HIS B CA 1
ATOM 4986 C C . HIS B 1 216 ? -48.978 34.212 -51.991 1.00 86.46 216 HIS B C 1
ATOM 4987 O O . HIS B 1 216 ? -49.672 35.120 -51.534 1.00 94.19 216 HIS B O 1
ATOM 4994 N N . TYR B 1 217 ? -49.466 33.204 -52.701 1.00 87.61 217 TYR B N 1
ATOM 4995 C CA . TYR B 1 217 ? -50.892 32.961 -52.831 1.00 84.72 217 TYR B CA 1
ATOM 4996 C C . TYR B 1 217 ? -51.166 31.518 -52.433 1.00 87.67 217 TYR B C 1
ATOM 4997 O O . TYR B 1 217 ? -50.311 30.647 -52.614 1.00 94.87 217 TYR B O 1
ATOM 5006 N N . ALA B 1 218 ? -52.354 31.258 -51.895 1.00 88.48 218 ALA B N 1
ATOM 5007 C CA . ALA B 1 218 ? -52.651 29.931 -51.372 1.00 86.08 218 ALA B CA 1
ATOM 5008 C C . ALA B 1 218 ? -53.765 29.207 -52.112 1.00 89.70 218 ALA B C 1
ATOM 5009 O O . ALA B 1 218 ? -54.630 29.822 -52.737 1.00 60.71 218 ALA B O 1
ATOM 5011 N N . HIS B 1 219 ? -53.725 27.883 -52.019 1.00 125.76 219 HIS B N 1
ATOM 5012 C CA . HIS B 1 219 ? -54.796 27.029 -52.503 1.00 136.34 219 HIS B CA 1
ATOM 5013 C C . HIS B 1 219 ? -55.941 27.077 -51.503 1.00 140.59 219 HIS B C 1
ATOM 5014 O O . HIS B 1 219 ? -57.111 27.094 -51.879 1.00 147.16 219 HIS B O 1
ATOM 5021 N N . THR B 1 220 ? -55.586 27.102 -50.222 1.00 134.90 220 THR B N 1
ATOM 5022 C CA . THR B 1 220 ? -56.559 27.281 -49.151 1.00 128.45 220 THR B CA 1
ATOM 5023 C C . THR B 1 220 ? -56.887 28.767 -49.004 1.00 128.96 220 THR B C 1
ATOM 5024 O O . THR B 1 220 ? -56.100 29.618 -49.417 1.00 139.34 220 THR B O 1
ATOM 5028 N N . PRO B 1 221 ? -58.056 29.091 -48.430 1.00 124.99 221 PRO B N 1
ATOM 5029 C CA . PRO B 1 221 ? -58.402 30.510 -48.287 1.00 125.91 221 PRO B CA 1
ATOM 5030 C C . PRO B 1 221 ? -57.718 31.194 -47.102 1.00 125.15 221 PRO B C 1
ATOM 5031 O O . PRO B 1 221 ? -57.861 32.407 -46.933 1.00 124.32 221 PRO B O 1
ATOM 5035 N N . THR B 1 222 ? -56.978 30.431 -46.305 1.00 115.45 222 THR B N 1
ATOM 5036 C CA . THR B 1 222 ? -56.368 30.963 -45.091 1.00 113.01 222 THR B CA 1
ATOM 5037 C C . THR B 1 222 ? -54.853 30.765 -45.082 1.00 118.86 222 THR B C 1
ATOM 5038 O O . THR B 1 222 ? -54.147 31.317 -44.236 1.00 119.23 222 THR B O 1
ATOM 5042 N N . GLY B 1 223 ? -54.358 29.989 -46.040 1.00 119.33 223 GLY B N 1
ATOM 5043 C CA . GLY B 1 223 ? -52.965 29.579 -46.044 1.00 111.70 223 GLY B CA 1
ATOM 5044 C C . GLY B 1 223 ? -51.960 30.442 -46.790 1.00 102.12 223 GLY B C 1
ATOM 5045 O O . GLY B 1 223 ? -50.935 29.932 -47.243 1.00 92.20 223 GLY B O 1
ATOM 5046 N N . TYR B 1 224 ? -52.238 31.735 -46.930 1.00 101.20 224 TYR B N 1
ATOM 5047 C CA . TYR B 1 224 ? -51.260 32.650 -47.517 1.00 90.83 224 TYR B CA 1
ATOM 5048 C C . TYR B 1 224 ? -51.136 33.918 -46.695 1.00 96.81 224 TYR B C 1
ATOM 5049 O O . TYR B 1 224 ? -51.832 34.092 -45.695 1.00 96.38 224 TYR B O 1
ATOM 5058 N N . LEU B 1 225 ? -50.241 34.797 -47.134 1.00 96.72 225 LEU B N 1
ATOM 5059 C CA . LEU B 1 225 ? -50.057 36.104 -46.517 1.00 93.27 225 LEU B CA 1
ATOM 5060 C C . LEU B 1 225 ? -50.246 37.202 -47.561 1.00 82.69 225 LEU B C 1
ATOM 5061 O O . LEU B 1 225 ? -49.495 37.282 -48.534 1.00 80.79 225 LEU B O 1
ATOM 5066 N N . SER B 1 226 ? -51.263 38.037 -47.366 1.00 79.35 226 SER B N 1
ATOM 5067 C CA . SER B 1 226 ? -51.558 39.112 -48.305 1.00 74.79 226 SER B CA 1
ATOM 5068 C C . SER B 1 226 ? -50.549 40.244 -48.164 1.00 66.46 226 SER B C 1
ATOM 5069 O O . SER B 1 226 ? -50.179 40.616 -47.049 1.00 49.24 226 SER B O 1
ATOM 5072 N N . GLU B 1 227 ? -50.113 40.786 -49.299 1.00 71.37 227 GLU B N 1
ATOM 5073 C CA . GLU B 1 227 ? -49.130 41.867 -49.322 1.00 76.76 227 GLU B CA 1
ATOM 5074 C C . GLU B 1 227 ? -49.616 43.108 -48.581 1.00 99.60 227 GLU B C 1
ATOM 5075 O O . GLU B 1 227 ? -48.825 43.835 -47.984 1.00 112.00 227 GLU B O 1
ATOM 5081 N N . ASN B 1 228 ? -50.922 43.343 -48.630 1.00 97.46 228 ASN B N 1
ATOM 5082 C CA . ASN B 1 228 ? -51.518 44.559 -48.086 1.00 94.69 228 ASN B CA 1
ATOM 5083 C C . ASN B 1 228 ? -51.378 44.712 -46.570 1.00 95.83 228 ASN B C 1
ATOM 5084 O O . ASN B 1 228 ? -51.591 45.800 -46.031 1.00 93.96 228 ASN B O 1
ATOM 5089 N N . MET B 1 229 ? -51.015 43.627 -45.890 1.00 100.59 229 MET B N 1
ATOM 5090 C CA . MET B 1 229 ? -50.948 43.615 -44.431 1.00 101.48 229 MET B CA 1
ATOM 5091 C C . MET B 1 229 ? -49.621 44.159 -43.890 1.00 105.27 229 MET B C 1
ATOM 5092 O O . MET B 1 229 ? -49.493 44.442 -42.699 1.00 113.65 229 MET B O 1
ATOM 5097 N N . LEU B 1 230 ? -48.638 44.313 -44.769 1.00 95.22 230 LEU B N 1
ATOM 5098 C CA . LEU B 1 230 ? -47.330 44.814 -44.366 1.00 89.97 230 LEU B CA 1
ATOM 5099 C C . LEU B 1 230 ? -47.320 46.343 -44.336 1.00 122.67 230 LEU B C 1
ATOM 5100 O O . LEU B 1 230 ? -48.055 46.979 -45.091 1.00 132.56 230 LEU B O 1
ATOM 5105 N N . PRO B 1 231 ? -46.493 46.938 -43.456 1.00 142.53 231 PRO B N 1
ATOM 5106 C CA . PRO B 1 231 ? -46.406 48.399 -43.312 1.00 143.21 231 PRO B CA 1
ATOM 5107 C C . PRO B 1 231 ? -45.979 49.106 -44.598 1.00 148.37 231 PRO B C 1
ATOM 5108 O O . PRO B 1 231 ? -45.353 48.490 -45.459 1.00 155.41 231 PRO B O 1
ATOM 5112 N N . ASP B 1 232 ? -46.308 50.389 -44.715 1.00 128.09 232 ASP B N 1
ATOM 5113 C CA . ASP B 1 232 ? -46.049 51.138 -45.940 1.00 108.24 232 ASP B CA 1
ATOM 5114 C C . ASP B 1 232 ? -44.650 51.748 -45.981 1.00 84.34 232 ASP B C 1
ATOM 5115 O O . ASP B 1 232 ? -44.139 52.064 -47.056 1.00 86.77 232 ASP B O 1
ATOM 5120 N N . PHE B 1 233 ? -44.031 51.912 -44.816 1.00 67.76 233 PHE B N 1
ATOM 5121 C CA . PHE B 1 233 ? -42.742 52.592 -44.739 1.00 59.03 233 PHE B CA 1
ATOM 5122 C C . PHE B 1 233 ? -41.629 51.759 -45.362 1.00 64.53 233 PHE B C 1
ATOM 5123 O O . PHE B 1 233 ? -40.584 52.289 -45.738 1.00 58.88 233 PHE B O 1
ATOM 5131 N N . LEU B 1 234 ? -41.856 50.454 -45.461 1.00 69.06 234 LEU B N 1
ATOM 5132 C CA . LEU B 1 234 ? -40.886 49.558 -46.076 1.00 74.23 234 LEU B CA 1
ATOM 5133 C C . LEU B 1 234 ? -40.695 49.902 -47.555 1.00 88.53 234 LEU B C 1
ATOM 5134 O O . LEU B 1 234 ? -41.622 50.377 -48.214 1.00 108.35 234 LEU B O 1
ATOM 5139 N N . ASP B 1 235 ? -39.487 49.668 -48.064 1.00 87.69 235 ASP B N 1
ATOM 5140 C CA . ASP B 1 235 ? -39.118 50.059 -49.425 1.00 87.22 235 ASP B CA 1
ATOM 5141 C C . ASP B 1 235 ? -39.157 48.884 -50.402 1.00 88.93 235 ASP B C 1
ATOM 5142 O O . ASP B 1 235 ? -39.623 49.024 -51.535 1.00 77.29 235 ASP B O 1
ATOM 5147 N N . LEU B 1 236 ? -38.659 47.731 -49.960 1.00 105.22 236 LEU B N 1
ATOM 5148 C CA . LEU B 1 236 ? -38.575 46.541 -50.806 1.00 100.81 236 LEU B CA 1
ATOM 5149 C C . LEU B 1 236 ? -38.726 45.268 -49.974 1.00 92.10 236 LEU B C 1
ATOM 5150 O O . LEU B 1 236 ? -38.319 45.231 -48.814 1.00 92.24 236 LEU B O 1
ATOM 5155 N N . VAL B 1 237 ? -39.314 44.231 -50.573 1.00 87.10 237 VAL B N 1
ATOM 5156 C CA . VAL B 1 237 ? -39.519 42.949 -49.897 1.00 70.35 237 VAL B CA 1
ATOM 5157 C C . VAL B 1 237 ? -39.038 41.759 -50.737 1.00 77.14 237 VAL B C 1
ATOM 5158 O O . VAL B 1 237 ? -39.305 41.685 -51.938 1.00 78.14 237 VAL B O 1
ATOM 5162 N N . ILE B 1 238 ? -38.326 40.835 -50.096 1.00 85.33 238 ILE B N 1
ATOM 5163 C CA . ILE B 1 238 ? -37.876 39.607 -50.743 1.00 71.63 238 ILE B CA 1
ATOM 5164 C C . ILE B 1 238 ? -38.786 38.454 -50.334 1.00 58.58 238 ILE B C 1
ATOM 5165 O O . ILE B 1 238 ? -38.874 38.128 -49.152 1.00 60.11 238 ILE B O 1
ATOM 5170 N N . TRP B 1 239 ? -39.471 37.850 -51.305 1.00 65.81 239 TRP B N 1
ATOM 5171 C CA . TRP B 1 239 ? -40.395 36.748 -51.026 1.00 71.33 239 TRP B CA 1
ATOM 5172 C C . TRP B 1 239 ? -39.694 35.390 -51.104 1.00 72.86 239 TRP B C 1
ATOM 5173 O O . TRP B 1 239 ? -39.023 35.082 -52.095 1.00 85.51 239 TRP B O 1
ATOM 5184 N N . GLY B 1 240 ? -39.873 34.569 -50.072 1.00 57.45 240 GLY B N 1
ATOM 5185 C CA . GLY B 1 240 ? -39.067 33.372 -49.927 1.00 74.49 240 GLY B CA 1
ATOM 5186 C C . GLY B 1 240 ? -39.694 32.066 -50.361 1.00 79.18 240 GLY B C 1
ATOM 5187 O O . GLY B 1 240 ? -39.303 31.489 -51.376 1.00 86.87 240 GLY B O 1
ATOM 5188 N N . HIS B 1 241 ? -40.676 31.612 -49.588 1.00 68.33 241 HIS B N 1
ATOM 5189 C CA . HIS B 1 241 ? -41.230 30.262 -49.698 1.00 66.60 241 HIS B CA 1
ATOM 5190 C C . HIS B 1 241 ? -41.704 29.871 -51.100 1.00 59.87 241 HIS B C 1
ATOM 5191 O O . HIS B 1 241 ? -41.961 28.695 -51.374 1.00 45.75 241 HIS B O 1
ATOM 5198 N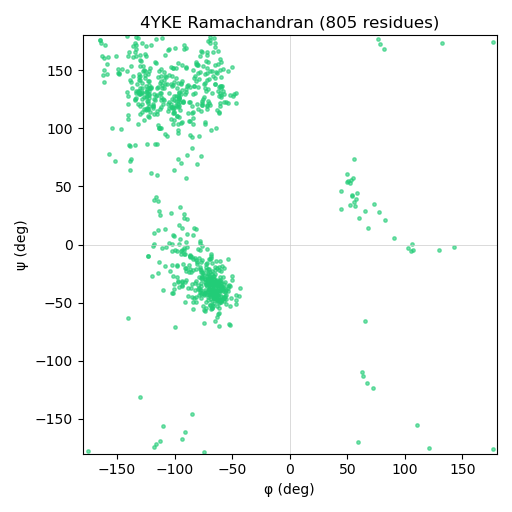 N . GLU B 1 242 ? -41.811 30.850 -51.989 1.00 69.10 242 GLU B N 1
ATOM 5199 C CA . GLU B 1 242 ? -42.222 30.571 -53.357 1.00 79.89 242 GLU B CA 1
ATOM 5200 C C . GLU B 1 242 ? -41.013 30.235 -54.227 1.00 71.60 242 GLU B C 1
ATOM 5201 O O . GLU B 1 242 ? -39.969 30.885 -54.142 1.00 82.79 242 GLU B O 1
ATOM 5207 N N . HIS B 1 243 ? -41.165 29.221 -55.072 1.00 66.96 243 HIS B N 1
ATOM 5208 C CA . HIS B 1 243 ? -40.051 28.710 -55.864 1.00 70.07 243 HIS B CA 1
ATOM 5209 C C . HIS B 1 243 ? -40.075 29.186 -57.313 1.00 70.80 243 HIS B C 1
ATOM 5210 O O . HIS B 1 243 ? -39.202 28.825 -58.101 1.00 53.91 243 HIS B O 1
ATOM 5217 N N . GLU B 1 244 ? -41.071 29.989 -57.665 1.00 78.72 244 GLU B N 1
ATOM 5218 C CA . GLU B 1 244 ? -41.150 30.528 -59.015 1.00 78.67 244 GLU B CA 1
ATOM 5219 C C . GLU B 1 244 ? -40.315 31.798 -59.136 1.00 79.61 244 GLU B C 1
ATOM 5220 O O . GLU B 1 244 ? -40.564 32.785 -58.442 1.00 69.06 244 GLU B O 1
ATOM 5226 N N . CYS B 1 245 ? -39.324 31.766 -60.020 1.00 78.49 245 CYS B N 1
ATOM 5227 C CA . CYS B 1 245 ? -38.414 32.889 -60.181 1.00 77.49 245 CYS B CA 1
ATOM 5228 C C . CYS B 1 245 ? -39.096 34.106 -60.790 1.00 76.74 245 CYS B C 1
ATOM 5229 O O . CYS B 1 245 ? -39.277 34.188 -62.004 1.00 67.21 245 CYS B O 1
ATOM 5232 N N . LEU B 1 246 ? -39.477 35.045 -59.932 1.00 80.19 246 LEU B N 1
ATOM 5233 C CA . LEU B 1 246 ? -39.962 36.350 -60.366 1.00 81.01 246 LEU B CA 1
ATOM 5234 C C . LEU B 1 246 ? -39.058 37.428 -59.783 1.00 80.42 246 LEU B C 1
ATOM 5235 O O . LEU B 1 246 ? -39.497 38.276 -59.006 1.00 87.57 246 LEU B O 1
ATOM 5240 N N . ILE B 1 247 ? -37.788 37.379 -60.167 1.00 84.27 247 ILE B N 1
ATOM 5241 C CA . ILE B 1 247 ? -36.761 38.235 -59.587 1.00 89.89 247 ILE B CA 1
ATOM 5242 C C . ILE B 1 247 ? -36.962 39.710 -59.949 1.00 82.94 247 ILE B C 1
ATOM 5243 O O . ILE B 1 247 ? -36.386 40.596 -59.318 1.00 82.32 247 ILE B O 1
ATOM 5248 N N . ASP B 1 248 ? -37.787 39.972 -60.958 1.00 75.08 248 ASP B N 1
ATOM 5249 C CA . ASP B 1 248 ? -38.073 41.342 -61.368 1.00 78.55 248 ASP B CA 1
ATOM 5250 C C . ASP B 1 248 ? -39.042 42.004 -60.390 1.00 77.08 248 ASP B C 1
ATOM 5251 O O . ASP B 1 248 ? -40.147 41.506 -60.174 1.00 78.64 248 ASP B O 1
ATOM 5256 N N . PRO B 1 249 ? -38.624 43.133 -59.793 1.00 72.92 249 PRO B N 1
ATOM 5257 C CA . PRO B 1 249 ? -39.368 43.826 -58.732 1.00 73.38 249 PRO B CA 1
ATOM 5258 C C . PRO B 1 249 ? -40.610 44.590 -59.205 1.00 77.68 249 PRO B C 1
ATOM 5259 O O . PRO B 1 249 ? -40.499 45.666 -59.796 1.00 76.12 249 PRO B O 1
ATOM 5263 N N . LYS B 1 250 ? -41.785 44.033 -58.926 1.00 72.30 250 LYS B N 1
ATOM 5264 C CA . LYS B 1 250 ? -43.042 44.717 -59.196 1.00 74.38 250 LYS B CA 1
ATOM 5265 C C . LYS B 1 250 ? -43.356 45.696 -58.078 1.00 78.74 250 LYS B C 1
ATOM 5266 O O . LYS B 1 250 ? -43.127 45.398 -56.908 1.00 75.30 250 LYS B O 1
ATOM 5272 N N . LYS B 1 251 ? -43.886 46.860 -58.436 1.00 80.98 251 LYS B N 1
ATOM 5273 C CA . LYS B 1 251 ? -44.278 47.841 -57.436 1.00 71.91 251 LYS B CA 1
ATOM 5274 C C . LYS B 1 251 ? -45.725 47.636 -57.010 1.00 76.01 251 LYS B C 1
ATOM 5275 O O . LYS B 1 251 ? -46.608 47.449 -57.846 1.00 82.88 251 LYS B O 1
ATOM 5281 N N . ASN B 1 252 ? -45.962 47.665 -55.704 1.00 71.99 252 ASN B N 1
ATOM 5282 C CA . ASN B 1 252 ? -47.315 47.569 -55.177 1.00 74.16 252 ASN B CA 1
ATOM 5283 C C . ASN B 1 252 ? -47.888 48.954 -54.912 1.00 72.02 252 ASN B C 1
ATOM 5284 O O . ASN B 1 252 ? -47.311 49.730 -54.152 1.00 71.40 252 ASN B O 1
ATOM 5289 N N . PRO B 1 253 ? -49.036 49.264 -55.535 1.00 78.45 253 PRO B N 1
ATOM 5290 C CA . PRO B 1 253 ? -49.636 50.602 -55.477 1.00 82.42 253 PRO B CA 1
ATOM 5291 C C . PRO B 1 253 ? -50.128 51.001 -54.088 1.00 89.06 253 PRO B C 1
ATOM 5292 O O . PRO B 1 253 ? -49.751 52.068 -53.600 1.00 103.92 253 PRO B O 1
ATOM 5296 N N . GLU B 1 254 ? -50.958 50.168 -53.470 1.00 75.02 254 GLU B N 1
ATOM 5297 C CA . GLU B 1 254 ? -51.537 50.495 -52.173 1.00 75.21 254 GLU B CA 1
ATOM 5298 C C . GLU B 1 254 ? -50.472 50.714 -51.116 1.00 63.91 254 GLU B C 1
ATOM 5299 O O . GLU B 1 254 ? -50.542 51.660 -50.335 1.00 59.10 254 GLU B O 1
ATOM 5305 N N . THR B 1 255 ? -49.484 49.832 -51.104 1.00 64.88 255 THR B N 1
ATOM 5306 C CA . THR B 1 255 ? -48.448 49.859 -50.084 1.00 77.87 255 THR B CA 1
ATOM 5307 C C . THR B 1 255 ? -47.346 50.859 -50.416 1.00 85.28 255 THR B C 1
ATOM 5308 O O . THR B 1 255 ? -46.924 51.639 -49.557 1.00 92.76 255 THR B O 1
ATOM 5312 N N . GLY B 1 256 ? -46.888 50.834 -51.663 1.00 87.51 256 GLY B N 1
ATOM 5313 C CA . GLY B 1 256 ? -45.868 51.760 -52.115 1.00 87.00 256 GLY B CA 1
ATOM 5314 C C . GLY B 1 256 ? -44.479 51.161 -52.228 1.00 89.02 256 GLY B C 1
ATOM 5315 O O . GLY B 1 256 ? -43.540 51.841 -52.643 1.00 94.95 256 GLY B O 1
ATOM 5316 N N . PHE B 1 257 ? -44.336 49.892 -51.856 1.00 76.98 257 PHE B N 1
ATOM 5317 C CA . PHE B 1 257 ? -43.039 49.232 -51.966 1.00 64.35 257 PHE B CA 1
ATOM 5318 C C . PHE B 1 257 ? -42.989 48.245 -53.130 1.00 68.32 257 PHE B C 1
ATOM 5319 O O . PHE B 1 257 ? -44.015 47.894 -53.712 1.00 64.45 257 PHE B O 1
ATOM 5327 N N . HIS B 1 258 ? -41.781 47.804 -53.462 1.00 77.28 258 HIS B N 1
ATOM 5328 C CA . HIS B 1 258 ? -41.582 46.809 -54.509 1.00 79.81 258 HIS B CA 1
ATOM 5329 C C . HIS B 1 258 ? -41.445 45.418 -53.903 1.00 75.51 258 HIS B C 1
ATOM 5330 O O . HIS B 1 258 ? -41.072 45.274 -52.739 1.00 70.36 258 HIS B O 1
ATOM 5337 N N . VAL B 1 259 ? -41.749 44.395 -54.694 1.00 75.63 259 VAL B N 1
ATOM 5338 C CA . VAL B 1 259 ? -41.664 43.018 -54.220 1.00 77.26 259 VAL B CA 1
ATOM 5339 C C . VAL B 1 259 ? -40.869 42.140 -55.185 1.00 85.32 259 VAL B C 1
ATOM 5340 O O . VAL B 1 259 ? -41.132 42.129 -56.389 1.00 84.80 259 VAL B O 1
ATOM 5344 N N . MET B 1 260 ? -39.895 41.412 -54.645 1.00 92.60 260 MET B N 1
ATOM 5345 C CA . MET B 1 260 ? -39.080 40.491 -55.434 1.00 93.21 260 MET B CA 1
ATOM 5346 C C . MET B 1 260 ? -39.300 39.051 -54.985 1.00 88.88 260 MET B C 1
ATOM 5347 O O . MET B 1 260 ? -39.310 38.763 -53.789 1.00 81.73 260 MET B O 1
ATOM 5352 N N . GLN B 1 261 ? -39.476 38.153 -55.950 1.00 92.42 261 GLN B N 1
ATOM 5353 C CA . GLN B 1 261 ? -39.647 36.730 -55.663 1.00 96.17 261 GLN B CA 1
ATOM 5354 C C . GLN B 1 261 ? -38.598 35.909 -56.413 1.00 93.47 261 GLN B C 1
ATOM 5355 O O . GLN B 1 261 ? -38.851 35.432 -57.519 1.00 88.47 261 GLN B O 1
ATOM 5361 N N . PRO B 1 262 ? -37.411 35.746 -55.805 1.00 88.82 262 PRO B N 1
ATOM 5362 C CA . PRO B 1 262 ? -36.244 35.068 -56.392 1.00 84.29 262 PRO B CA 1
ATOM 5363 C C . PRO B 1 262 ? -36.509 33.631 -56.852 1.00 82.73 262 PRO B C 1
ATOM 5364 O O . PRO B 1 262 ? -35.901 33.169 -57.820 1.00 87.27 262 PRO B O 1
ATOM 5368 N N . GLY B 1 263 ? -37.402 32.935 -56.159 1.00 82.71 263 GLY B N 1
ATOM 5369 C CA . GLY B 1 263 ? -37.658 31.540 -56.455 1.00 78.73 263 GLY B CA 1
ATOM 5370 C C . GLY B 1 263 ? -36.540 30.671 -55.916 1.00 82.90 263 GLY B C 1
ATOM 5371 O O . GLY B 1 263 ? -35.559 31.180 -55.377 1.00 77.99 263 GLY B O 1
ATOM 5372 N N . SER B 1 264 ? -36.687 29.358 -56.068 1.00 88.15 264 SER B N 1
ATOM 5373 C CA . SER B 1 264 ? -35.708 28.398 -55.560 1.00 80.57 264 SER B CA 1
ATOM 5374 C C . SER B 1 264 ? -34.427 28.354 -56.393 1.00 81.98 264 SER B C 1
ATOM 5375 O O . SER B 1 264 ? -34.271 29.101 -57.365 1.00 83.25 264 SER B O 1
ATOM 5378 N N . SER B 1 265 ? -33.515 27.469 -55.999 1.00 84.02 265 SER B N 1
ATOM 5379 C CA . SER B 1 265 ? -32.246 27.297 -56.694 1.00 89.93 265 SER B CA 1
ATOM 5380 C C . SER B 1 265 ? -32.286 26.070 -57.612 1.00 92.04 265 SER B C 1
ATOM 5381 O O . SER B 1 265 ? -31.659 26.060 -58.670 1.00 93.59 265 SER B O 1
ATOM 5384 N N . ILE B 1 266 ? -33.014 25.036 -57.191 1.00 96.83 266 ILE B N 1
ATOM 5385 C CA . ILE B 1 266 ? -33.280 23.860 -58.025 1.00 99.72 266 ILE B CA 1
ATOM 5386 C C . ILE B 1 266 ? -34.764 23.507 -57.952 1.00 97.06 266 ILE B C 1
ATOM 5387 O O . ILE B 1 266 ? -35.461 23.942 -57.037 1.00 105.43 266 ILE B O 1
ATOM 5392 N N . ALA B 1 267 ? -35.244 22.716 -58.908 1.00 81.91 267 ALA B N 1
ATOM 5393 C CA . ALA B 1 267 ? -36.655 22.343 -58.949 1.00 72.60 267 ALA B CA 1
ATOM 5394 C C . ALA B 1 267 ? -36.983 21.263 -57.925 1.00 72.39 267 ALA B C 1
ATOM 5395 O O . ALA B 1 267 ? -36.497 20.139 -58.024 1.00 81.57 267 ALA B O 1
ATOM 5397 N N . THR B 1 268 ? -37.812 21.608 -56.945 1.00 64.52 268 THR B N 1
ATOM 5398 C CA . THR B 1 268 ? -38.229 20.645 -55.931 1.00 59.80 268 THR B CA 1
ATOM 5399 C C . THR B 1 268 ? -39.528 19.960 -56.353 1.00 66.13 268 THR B C 1
ATOM 5400 O O . THR B 1 268 ? -39.970 19.002 -55.719 1.00 75.32 268 THR B O 1
ATOM 5404 N N . SER B 1 269 ? -40.121 20.457 -57.437 1.00 67.77 269 SER B N 1
ATOM 5405 C CA . SER B 1 269 ? -41.366 19.918 -57.982 1.00 61.56 269 SER B CA 1
ATOM 5406 C C . SER B 1 269 ? -41.400 20.110 -59.498 1.00 55.75 269 SER B C 1
ATOM 5407 O O . SER B 1 269 ? -40.855 21.083 -60.013 1.00 62.60 269 SER B O 1
ATOM 5410 N N . LEU B 1 270 ? -42.030 19.185 -60.216 1.00 70.56 270 LEU B N 1
ATOM 5411 C CA . LEU B 1 270 ? -42.091 19.281 -61.673 1.00 75.43 270 LEU B CA 1
ATOM 5412 C C . LEU B 1 270 ? -43.375 19.971 -62.132 1.00 80.45 270 LEU B C 1
ATOM 5413 O O . LEU B 1 270 ? -44.270 19.342 -62.700 1.00 79.72 270 LEU B O 1
ATOM 5418 N N . VAL B 1 271 ? -43.442 21.274 -61.870 1.00 70.60 271 VAL B N 1
ATOM 5419 C CA . VAL B 1 271 ? -44.557 22.118 -62.280 1.00 61.02 271 VAL B CA 1
ATOM 5420 C C . VAL B 1 271 ? -43.996 23.355 -62.983 1.00 66.36 271 VAL B C 1
ATOM 5421 O O . VAL B 1 271 ? -42.857 23.739 -62.726 1.00 62.94 271 VAL B O 1
ATOM 5425 N N . PRO B 1 272 ? -44.785 23.973 -63.883 1.00 90.49 272 PRO B N 1
ATOM 5426 C CA . PRO B 1 272 ? -44.341 25.125 -64.683 1.00 98.85 272 PRO B CA 1
ATOM 5427 C C . PRO B 1 272 ? -43.699 26.255 -63.876 1.00 99.94 272 PRO B C 1
ATOM 5428 O O . PRO B 1 272 ? -42.833 26.956 -64.399 1.00 105.41 272 PRO B O 1
ATOM 5432 N N . GLY B 1 273 ? -44.121 26.429 -62.628 1.00 90.46 273 GLY B N 1
ATOM 5433 C CA . GLY B 1 273 ? -43.534 27.439 -61.765 1.00 81.21 273 GLY B CA 1
ATOM 5434 C C . GLY B 1 273 ? -42.062 27.174 -61.512 1.00 85.24 273 GLY B C 1
ATOM 5435 O O . GLY B 1 273 ? -41.267 28.105 -61.378 1.00 91.40 273 GLY B O 1
ATOM 5436 N N . GLU B 1 274 ? -41.702 25.896 -61.449 1.00 85.27 274 GLU B N 1
ATOM 5437 C CA . GLU B 1 274 ? -40.314 25.490 -61.258 1.00 90.27 274 GLU B CA 1
ATOM 5438 C C . GLU B 1 274 ? -39.581 25.405 -62.588 1.00 99.32 274 GLU B C 1
ATOM 5439 O O . GLU B 1 274 ? -38.363 25.249 -62.626 1.00 99.92 274 GLU B O 1
ATOM 5445 N N . ALA B 1 275 ? -40.332 25.500 -63.680 1.00 119.85 275 ALA B N 1
ATOM 5446 C CA . ALA B 1 275 ? -39.741 25.487 -65.010 1.00 125.08 275 ALA B CA 1
ATOM 5447 C C . ALA B 1 275 ? -39.204 26.866 -65.383 1.00 130.39 275 ALA B C 1
ATOM 5448 O O . ALA B 1 275 ? -38.350 26.988 -66.261 1.00 142.55 275 ALA B O 1
ATOM 5450 N N . VAL B 1 276 ? -39.712 27.898 -64.714 1.00 107.21 276 VAL B N 1
ATOM 5451 C CA . VAL B 1 276 ? -39.238 29.262 -64.924 1.00 81.09 276 VAL B CA 1
ATOM 5452 C C . VAL B 1 276 ? -37.761 29.365 -64.585 1.00 77.98 276 VAL B C 1
ATOM 5453 O O . VAL B 1 276 ? -37.376 29.103 -63.447 1.00 81.43 276 VAL B O 1
ATOM 5457 N N . PRO B 1 277 ? -36.929 29.736 -65.578 1.00 68.02 277 PRO B N 1
ATOM 5458 C CA . PRO B 1 277 ? -35.468 29.825 -65.448 1.00 61.27 277 PRO B CA 1
ATOM 5459 C C . PRO B 1 277 ? -35.044 30.552 -64.179 1.00 57.82 277 PRO B C 1
ATOM 5460 O O . PRO B 1 277 ? -35.557 31.636 -63.906 1.00 54.65 277 PRO B O 1
ATOM 5464 N N . LYS B 1 278 ? -34.124 29.961 -63.420 1.00 61.93 278 LYS B N 1
ATOM 5465 C CA . LYS B 1 278 ? -33.824 30.436 -62.070 1.00 58.04 278 LYS B CA 1
ATOM 5466 C C . LYS B 1 278 ? -32.629 31.373 -62.010 1.00 60.70 278 LYS B C 1
ATOM 5467 O O . LYS B 1 278 ? -31.562 31.079 -62.547 1.00 54.26 278 LYS B O 1
ATOM 5473 N N . HIS B 1 279 ? -32.825 32.502 -61.337 1.00 57.08 279 HIS B N 1
ATOM 5474 C CA . HIS B 1 279 ? -31.804 33.530 -61.228 1.00 43.51 279 HIS B CA 1
ATOM 5475 C C . HIS B 1 279 ? -31.502 33.867 -59.784 1.00 66.56 279 HIS B C 1
ATOM 5476 O O . HIS B 1 279 ? -32.203 33.436 -58.870 1.00 45.43 279 HIS B O 1
ATOM 5483 N N . ILE B 1 280 ? -30.447 34.653 -59.602 1.00 96.43 280 ILE B N 1
ATOM 5484 C CA . ILE B 1 280 ? -30.202 35.368 -58.358 1.00 94.31 280 ILE B CA 1
ATOM 5485 C C . ILE B 1 280 ? -29.930 36.821 -58.733 1.00 90.72 280 ILE B C 1
ATOM 5486 O O . ILE B 1 280 ? -29.656 37.119 -59.895 1.00 94.67 280 ILE B O 1
ATOM 5491 N N . ALA B 1 281 ? -30.024 37.727 -57.768 1.00 73.64 281 ALA B N 1
ATOM 5492 C CA . ALA B 1 281 ? -29.917 39.144 -58.082 1.00 58.69 281 ALA B CA 1
ATOM 5493 C C . ALA B 1 281 ? -28.797 39.834 -57.315 1.00 74.14 281 ALA B C 1
ATOM 5494 O O . ALA B 1 281 ? -28.663 39.662 -56.105 1.00 81.97 281 ALA B O 1
ATOM 5496 N N . ILE B 1 282 ? -27.991 40.611 -58.034 1.00 74.53 282 ILE B N 1
ATOM 5497 C CA . ILE B 1 282 ? -27.038 41.516 -57.407 1.00 67.47 282 ILE B CA 1
ATOM 5498 C C . ILE B 1 282 ? -27.761 42.809 -57.067 1.00 54.49 282 ILE B C 1
ATOM 5499 O O . ILE B 1 282 ? -27.873 43.718 -57.893 1.00 58.35 282 ILE B O 1
ATOM 5504 N N . LEU B 1 283 ? -28.273 42.866 -55.846 1.00 42.07 283 LEU B N 1
ATOM 5505 C CA . LEU B 1 283 ? -29.042 44.003 -55.379 1.00 43.10 283 LEU B CA 1
ATOM 5506 C C . LEU B 1 283 ? -28.129 45.071 -54.795 1.00 60.01 283 LEU B C 1
ATOM 5507 O O . LEU B 1 283 ? -27.590 44.907 -53.702 1.00 67.85 283 LEU B O 1
ATOM 5512 N N . SER B 1 284 ? -27.954 46.163 -55.528 1.00 60.75 284 SER B N 1
ATOM 5513 C CA . SER B 1 284 ? -27.090 47.241 -55.069 1.00 52.41 284 SER B CA 1
ATOM 5514 C C . SER B 1 284 ? -27.906 48.417 -54.537 1.00 54.43 284 SER B C 1
ATOM 5515 O O . SER B 1 284 ? -28.726 48.994 -55.252 1.00 53.05 284 SER B O 1
ATOM 5518 N N . ILE B 1 285 ? -27.676 48.758 -53.272 1.00 52.23 285 ILE B N 1
ATOM 5519 C CA . ILE B 1 285 ? -28.421 49.821 -52.604 1.00 45.26 285 ILE B CA 1
ATOM 5520 C C . ILE B 1 285 ? -27.606 51.098 -52.440 1.00 51.76 285 ILE B C 1
ATOM 5521 O O . ILE B 1 285 ? -26.541 51.094 -51.823 1.00 60.37 285 ILE B O 1
ATOM 5526 N N . THR B 1 286 ? -28.127 52.192 -52.985 1.00 54.17 286 THR B N 1
ATOM 5527 C CA . THR B 1 286 ? -27.482 53.490 -52.865 1.00 49.23 286 THR B CA 1
ATOM 5528 C C . THR B 1 286 ? -28.461 54.520 -52.308 1.00 68.64 286 THR B C 1
ATOM 5529 O O . THR B 1 286 ? -29.479 54.819 -52.933 1.00 71.63 286 THR B O 1
ATOM 5533 N N . GLY B 1 287 ? -28.151 55.055 -51.131 1.00 83.22 287 GLY B N 1
ATOM 5534 C CA . GLY B 1 287 ? -29.020 56.019 -50.480 1.00 82.92 287 GLY B CA 1
ATOM 5535 C C . GLY B 1 287 ? -30.366 55.419 -50.131 1.00 88.35 287 GLY B C 1
ATOM 5536 O O . GLY B 1 287 ? -30.464 54.588 -49.230 1.00 91.68 287 GLY B O 1
ATOM 5537 N N . LYS B 1 288 ? -31.404 55.844 -50.843 1.00 84.89 288 LYS B N 1
ATOM 5538 C CA . LYS B 1 288 ? -32.738 55.289 -50.661 1.00 71.10 288 LYS B CA 1
ATOM 5539 C C . LYS B 1 288 ? -33.200 54.635 -51.958 1.00 63.25 288 LYS B C 1
ATOM 5540 O O . LYS B 1 288 ? -34.360 54.251 -52.100 1.00 51.84 288 LYS B O 1
ATOM 5546 N N . SER B 1 289 ? -32.275 54.510 -52.904 1.00 76.40 289 SER B N 1
ATOM 5547 C CA . SER B 1 289 ? -32.570 53.882 -54.187 1.00 89.42 289 SER B CA 1
ATOM 5548 C C . SER B 1 289 ? -31.831 52.558 -54.329 1.00 98.77 289 SER B C 1
ATOM 5549 O O . SER B 1 289 ? -30.674 52.442 -53.932 1.00 97.28 289 SER B O 1
ATOM 5552 N N . PHE B 1 290 ? -32.503 51.565 -54.905 1.00 108.48 290 PHE B N 1
ATOM 5553 C CA . PHE B 1 290 ? -31.899 50.253 -55.120 1.00 103.22 290 PHE B CA 1
ATOM 5554 C C . PHE B 1 290 ? -31.713 49.951 -56.608 1.00 104.83 290 PHE B C 1
ATOM 5555 O O . PHE B 1 290 ? -32.484 50.413 -57.448 1.00 110.29 290 PHE B O 1
ATOM 5563 N N . GLU B 1 291 ? -30.684 49.171 -56.925 1.00 89.09 291 GLU B N 1
ATOM 5564 C CA . GLU B 1 291 ? -30.431 48.746 -58.295 1.00 81.50 291 GLU B CA 1
ATOM 5565 C C . GLU B 1 291 ? -30.388 47.226 -58.352 1.00 70.71 291 GLU B C 1
ATOM 5566 O O . GLU B 1 291 ? -29.603 46.598 -57.645 1.00 81.08 291 GLU B O 1
ATOM 5572 N N . VAL B 1 292 ? -31.231 46.638 -59.193 1.00 62.35 292 VAL B N 1
ATOM 5573 C CA . VAL B 1 292 ? -31.308 45.186 -59.293 1.00 66.64 292 VAL B CA 1
ATOM 5574 C C . VAL B 1 292 ? -30.587 44.656 -60.523 1.00 70.75 292 VAL B C 1
ATOM 5575 O O . VAL B 1 292 ? -30.943 44.977 -61.655 1.00 75.42 292 VAL B O 1
ATOM 5579 N N . GLU B 1 293 ? -29.567 43.841 -60.288 1.00 70.42 293 GLU B N 1
ATOM 5580 C CA . GLU B 1 293 ? -28.875 43.152 -61.364 1.00 65.85 293 GLU B CA 1
ATOM 5581 C C . GLU B 1 293 ? -29.092 41.658 -61.225 1.00 60.49 293 GLU B C 1
ATOM 5582 O O . GLU B 1 293 ? -28.474 41.010 -60.385 1.00 76.02 293 GLU B O 1
ATOM 5588 N N . LYS B 1 294 ? -29.979 41.107 -62.040 1.00 52.06 294 LYS B N 1
ATOM 5589 C CA . LYS B 1 294 ? -30.285 39.691 -61.931 1.00 45.41 294 LYS B CA 1
ATOM 5590 C C . LYS B 1 294 ? -29.265 38.852 -62.691 1.00 63.88 294 LYS B C 1
ATOM 5591 O O . LYS B 1 294 ? -28.873 39.189 -63.810 1.00 71.58 294 LYS B O 1
ATOM 5597 N N . ILE B 1 295 ? -28.833 37.764 -62.059 1.00 71.25 295 ILE B N 1
ATOM 5598 C CA . ILE B 1 295 ? -27.826 36.875 -62.625 1.00 52.75 295 ILE B CA 1
ATOM 5599 C C . ILE B 1 295 ? -28.360 35.450 -62.743 1.00 62.70 295 ILE B C 1
ATOM 5600 O O . ILE B 1 295 ? -28.716 34.828 -61.743 1.00 70.75 295 ILE B O 1
ATOM 5605 N N . PRO B 1 296 ? -28.410 34.929 -63.974 1.00 66.00 296 PRO B N 1
ATOM 5606 C CA . PRO B 1 296 ? -28.935 33.591 -64.264 1.00 78.62 296 PRO B CA 1
ATOM 5607 C C . PRO B 1 296 ? -28.006 32.482 -63.782 1.00 78.18 296 PRO B C 1
ATOM 5608 O O . PRO B 1 296 ? -26.790 32.666 -63.779 1.00 77.59 296 PRO B O 1
ATOM 5612 N N . LEU B 1 297 ? -28.582 31.349 -63.384 1.00 84.85 297 LEU B N 1
ATOM 5613 C CA . LEU B 1 297 ? -27.811 30.208 -62.898 1.00 81.52 297 LEU B CA 1
ATOM 5614 C C . LEU B 1 297 ? -27.510 29.222 -64.026 1.00 75.10 297 LEU B C 1
ATOM 5615 O O . LEU B 1 297 ? -28.394 28.864 -64.802 1.00 81.03 297 LEU B O 1
ATOM 5620 N N . ARG B 1 298 ? -26.256 28.785 -64.108 1.00 64.98 298 ARG B N 1
ATOM 5621 C CA . ARG B 1 298 ? -25.808 27.912 -65.191 1.00 65.58 298 ARG B CA 1
ATOM 5622 C C . ARG B 1 298 ? -25.879 26.430 -64.830 1.00 70.03 298 ARG B C 1
ATOM 5623 O O . ARG B 1 298 ? -26.165 25.589 -65.682 1.00 82.92 298 ARG B O 1
ATOM 5631 N N . THR B 1 299 ? -25.620 26.114 -63.566 1.00 60.52 299 THR B N 1
ATOM 5632 C CA . THR B 1 299 ? -25.557 24.724 -63.121 1.00 73.14 299 THR B CA 1
ATOM 5633 C C . THR B 1 299 ? -26.936 24.103 -62.920 1.00 75.01 299 THR B C 1
ATOM 5634 O O . THR B 1 299 ? -27.049 22.955 -62.491 1.00 73.96 299 THR B O 1
ATOM 5638 N N . VAL B 1 300 ? -27.981 24.864 -63.223 1.00 75.93 300 VAL B N 1
ATOM 5639 C CA . VAL B 1 300 ? -29.346 24.377 -63.070 1.00 67.36 300 VAL B CA 1
ATOM 5640 C C . VAL B 1 300 ? -29.708 23.410 -64.190 1.00 67.22 300 VAL B C 1
ATOM 5641 O O . VAL B 1 300 ? -29.585 23.736 -65.372 1.00 65.22 300 VAL B O 1
ATOM 5645 N N . ARG B 1 301 ? -30.145 22.217 -63.797 1.00 66.87 301 ARG B N 1
ATOM 5646 C CA . ARG B 1 301 ? -30.544 21.169 -64.728 1.00 62.40 301 ARG B CA 1
ATOM 5647 C C . ARG B 1 301 ? -31.666 21.628 -65.657 1.00 65.82 301 ARG B C 1
ATOM 5648 O O . ARG B 1 301 ? -32.653 22.206 -65.203 1.00 61.80 301 ARG B O 1
ATOM 5656 N N . PRO B 1 302 ? -31.510 21.377 -66.966 1.00 63.36 302 PRO B N 1
ATOM 5657 C CA . PRO B 1 302 ? -32.547 21.697 -67.956 1.00 48.38 302 PRO B CA 1
ATOM 5658 C C . PRO B 1 302 ? -33.875 21.015 -67.631 1.00 56.20 302 PRO B C 1
ATOM 5659 O O . PRO B 1 302 ? -33.904 19.810 -67.384 1.00 74.43 302 PRO B O 1
ATOM 5663 N N . PHE B 1 303 ? -34.959 21.784 -67.623 1.00 52.39 303 PHE B N 1
ATOM 5664 C CA . PHE B 1 303 ? -36.272 21.249 -67.273 1.00 60.02 303 PHE B CA 1
ATOM 5665 C C . PHE B 1 303 ? -37.351 21.712 -68.245 1.00 67.75 303 PHE B C 1
ATOM 5666 O O . PHE B 1 303 ? -37.541 22.909 -68.450 1.00 77.17 303 PHE B O 1
ATOM 5674 N N . VAL B 1 304 ? -38.053 20.753 -68.841 1.00 63.43 304 VAL B N 1
ATOM 5675 C CA . VAL B 1 304 ? -39.114 21.051 -69.797 1.00 72.44 304 VAL B CA 1
ATOM 5676 C C . VAL B 1 304 ? -40.395 20.316 -69.404 1.00 88.16 304 VAL B C 1
ATOM 5677 O O . VAL B 1 304 ? -40.360 19.131 -69.067 1.00 99.44 304 VAL B O 1
ATOM 5681 N N . ILE B 1 305 ? -41.520 21.027 -69.439 1.00 87.18 305 ILE B N 1
ATOM 5682 C CA . ILE B 1 305 ? -42.810 20.457 -69.059 1.00 84.46 305 ILE B CA 1
ATOM 5683 C C . ILE B 1 305 ? -43.909 20.920 -70.017 1.00 79.68 305 ILE B C 1
ATOM 5684 O O . ILE B 1 305 ? -43.907 22.068 -70.465 1.00 74.85 305 ILE B O 1
ATOM 5689 N N . ARG B 1 306 ? -44.832 20.016 -70.345 1.00 87.13 306 ARG B N 1
ATOM 5690 C CA . ARG B 1 306 ? -45.962 20.339 -71.216 1.00 95.64 306 ARG B CA 1
ATOM 5691 C C . ARG B 1 306 ? -47.268 19.699 -70.731 1.00 96.45 306 ARG B C 1
ATOM 5692 O O . ARG B 1 306 ? -47.257 18.805 -69.884 1.00 97.08 306 ARG B O 1
ATOM 5700 N N . GLU B 1 307 ? -48.390 20.164 -71.275 1.00 96.05 307 GLU B N 1
ATOM 5701 C CA . GLU B 1 307 ? -49.707 19.658 -70.896 1.00 101.60 307 GLU B CA 1
ATOM 5702 C C . GLU B 1 307 ? -50.500 19.214 -72.122 1.00 98.13 307 GLU B C 1
ATOM 5703 O O . GLU B 1 307 ? -50.671 19.982 -73.070 1.00 103.04 307 GLU B O 1
ATOM 5709 N N . ILE B 1 308 ? -50.989 17.978 -72.096 1.00 87.78 308 ILE B N 1
ATOM 5710 C CA . ILE B 1 308 ? -51.711 17.422 -73.236 1.00 79.78 308 ILE B CA 1
ATOM 5711 C C . ILE B 1 308 ? -53.045 16.799 -72.838 1.00 89.91 308 ILE B C 1
ATOM 5712 O O . ILE B 1 308 ? -53.093 15.858 -72.046 1.00 89.09 308 ILE B O 1
ATOM 5717 N N . THR B 1 309 ? -54.127 17.334 -73.396 1.00 100.39 309 THR B N 1
ATOM 5718 C CA . THR B 1 309 ? -55.446 16.740 -73.232 1.00 106.75 309 THR B CA 1
ATOM 5719 C C . THR B 1 309 ? -55.749 15.881 -74.455 1.00 114.87 309 THR B C 1
ATOM 5720 O O . THR B 1 309 ? -56.158 16.394 -75.497 1.00 123.23 309 THR B O 1
ATOM 5724 N N . LEU B 1 310 ? -55.537 14.575 -74.314 1.00 101.11 310 LEU B N 1
ATOM 5725 C CA . LEU B 1 310 ? -55.573 13.636 -75.435 1.00 101.44 310 LEU B CA 1
ATOM 5726 C C . LEU B 1 310 ? -56.839 13.704 -76.287 1.00 121.42 310 LEU B C 1
ATOM 5727 O O . LEU B 1 310 ? -56.786 13.512 -77.501 1.00 121.02 310 LEU B O 1
ATOM 5732 N N . ALA B 1 311 ? -57.973 13.976 -75.651 1.00 132.85 311 ALA B N 1
ATOM 5733 C CA . ALA B 1 311 ? -59.244 14.032 -76.363 1.00 147.87 311 ALA B CA 1
ATOM 5734 C C . ALA B 1 311 ? -59.302 15.230 -77.307 1.00 167.64 311 ALA B C 1
ATOM 5735 O O . ALA B 1 311 ? -59.691 15.097 -78.467 1.00 174.43 311 ALA B O 1
ATOM 5737 N N . THR B 1 312 ? -58.907 16.395 -76.801 1.00 191.65 312 THR B N 1
ATOM 5738 C CA . THR B 1 312 ? -58.991 17.640 -77.559 1.00 175.44 312 THR B CA 1
ATOM 5739 C C . THR B 1 312 ? -57.743 17.913 -78.389 1.00 164.52 312 THR B C 1
ATOM 5740 O O . THR B 1 312 ? -57.675 18.916 -79.102 1.00 165.80 312 THR B O 1
ATOM 5744 N N . ASP B 1 313 ? -56.756 17.031 -78.292 1.00 145.87 313 ASP B N 1
ATOM 5745 C CA . ASP B 1 313 ? -55.499 17.244 -78.993 1.00 128.20 313 ASP B CA 1
ATOM 5746 C C . ASP B 1 313 ? -55.663 17.142 -80.507 1.00 120.82 313 ASP B C 1
ATOM 5747 O O . ASP B 1 313 ? -56.511 16.403 -81.008 1.00 111.04 313 ASP B O 1
ATOM 5752 N N . LYS B 1 314 ? -54.832 17.897 -81.220 1.00 129.76 314 LYS B N 1
ATOM 5753 C CA . LYS B 1 314 ? -54.883 17.999 -82.674 1.00 131.82 314 LYS B CA 1
ATOM 5754 C C . LYS B 1 314 ? -54.529 16.681 -83.363 1.00 133.44 314 LYS B C 1
ATOM 5755 O O . LYS B 1 314 ? -55.020 16.386 -84.453 1.00 145.83 314 LYS B O 1
ATOM 5761 N N . ARG B 1 315 ? -53.688 15.884 -82.713 1.00 108.62 315 ARG B N 1
ATOM 5762 C CA . ARG B 1 315 ? -53.125 14.694 -83.343 1.00 96.02 315 ARG B CA 1
ATOM 5763 C C . ARG B 1 315 ? -53.883 13.411 -83.008 1.00 94.73 315 ARG B C 1
ATOM 5764 O O . ARG B 1 315 ? -54.039 12.535 -83.855 1.00 103.76 315 ARG B O 1
ATOM 5772 N N . PHE B 1 316 ? -54.358 13.316 -81.772 1.00 116.50 316 PHE B N 1
ATOM 5773 C CA . PHE B 1 316 ? -54.972 12.088 -81.268 1.00 123.41 316 PHE B CA 1
ATOM 5774 C C . PHE B 1 316 ? -56.461 11.948 -81.569 1.00 130.08 316 PHE B C 1
ATOM 5775 O O . PHE B 1 316 ? -57.038 10.881 -81.369 1.00 135.31 316 PHE B O 1
ATOM 5783 N N . LYS B 1 317 ? -57.077 13.022 -82.049 1.00 128.49 317 LYS B N 1
ATOM 5784 C CA . LYS B 1 317 ? -58.533 13.085 -82.180 1.00 108.54 317 LYS B CA 1
ATOM 5785 C C . LYS B 1 317 ? -59.135 11.916 -82.965 1.00 105.90 317 LYS B C 1
ATOM 5786 O O . LYS B 1 317 ? -60.184 11.388 -82.591 1.00 100.77 317 LYS B O 1
ATOM 5792 N N . GLY B 1 318 ? -58.466 11.508 -84.040 1.00 101.90 318 GLY B N 1
ATOM 5793 C CA . GLY B 1 318 ? -59.000 10.487 -84.925 1.00 108.78 318 GLY B CA 1
ATOM 5794 C C . GLY B 1 318 ? -58.755 9.054 -84.498 1.00 118.21 318 GLY B C 1
ATOM 5795 O O . GLY B 1 318 ? -59.690 8.265 -84.372 1.00 123.52 318 GLY B O 1
ATOM 5796 N N . LEU B 1 319 ? -57.489 8.717 -84.282 1.00 121.44 319 LEU B N 1
ATOM 5797 C CA . LEU B 1 319 ? -57.075 7.338 -84.009 1.00 120.38 319 LEU B CA 1
ATOM 5798 C C . LEU B 1 319 ? -57.717 6.720 -82.765 1.00 114.91 319 LEU B C 1
ATOM 5799 O O . LEU B 1 319 ? -57.941 5.510 -82.698 1.00 119.43 319 LEU B O 1
ATOM 5804 N N . GLU B 1 320 ? -58.006 7.559 -81.781 1.00 110.27 320 GLU B N 1
ATOM 5805 C CA . GLU B 1 320 ? -58.302 7.086 -80.436 1.00 110.54 320 GLU B CA 1
ATOM 5806 C C . GLU B 1 320 ? -59.757 6.939 -80.059 1.00 103.11 320 GLU B C 1
ATOM 5807 O O . GLU B 1 320 ? -60.113 6.106 -79.234 1.00 105.27 320 GLU B O 1
ATOM 5813 N N . LYS B 1 321 ? -60.579 7.789 -80.642 1.00 104.01 321 LYS B N 1
ATOM 5814 C CA . LYS B 1 321 ? -61.996 7.724 -80.363 1.00 122.36 321 LYS B CA 1
ATOM 5815 C C . LYS B 1 321 ? -62.598 6.466 -80.976 1.00 141.61 321 LYS B C 1
ATOM 5816 O O . LYS B 1 321 ? -63.422 5.781 -80.363 1.00 147.69 321 LYS B O 1
ATOM 5822 N N . LYS B 1 322 ? -62.165 6.148 -82.187 1.00 140.83 322 LYS B N 1
ATOM 5823 C CA . LYS B 1 322 ? -62.690 4.989 -82.900 1.00 133.44 322 LYS B CA 1
ATOM 5824 C C . LYS B 1 322 ? -62.155 3.665 -82.371 1.00 127.68 322 LYS B C 1
ATOM 5825 O O . LYS B 1 322 ? -62.919 2.765 -82.029 1.00 126.46 322 LYS B O 1
ATOM 5831 N N . GLN B 1 323 ? -60.835 3.566 -82.298 1.00 119.13 323 GLN B N 1
ATOM 5832 C CA . GLN B 1 323 ? -60.170 2.270 -82.233 1.00 114.39 323 GLN B CA 1
ATOM 5833 C C . GLN B 1 323 ? -59.718 1.836 -80.843 1.00 113.41 323 GLN B C 1
ATOM 5834 O O . GLN B 1 323 ? -59.798 0.652 -80.508 1.00 113.77 323 GLN B O 1
ATOM 5840 N N . ASP B 1 324 ? -59.235 2.788 -80.049 1.00 114.67 324 ASP B N 1
ATOM 5841 C CA . ASP B 1 324 ? -58.541 2.474 -78.807 1.00 115.39 324 ASP B CA 1
ATOM 5842 C C . ASP B 1 324 ? -57.370 1.544 -79.116 1.00 121.93 324 ASP B C 1
ATOM 5843 O O . ASP B 1 324 ? -57.416 0.345 -78.837 1.00 126.30 324 ASP B O 1
ATOM 5848 N N . ASN B 1 325 ? -56.326 2.107 -79.716 1.00 111.66 325 ASN B N 1
ATOM 5849 C CA . ASN B 1 325 ? -55.127 1.341 -80.035 1.00 105.75 325 ASN B CA 1
ATOM 5850 C C . ASN B 1 325 ? -53.958 1.811 -79.184 1.00 115.29 325 ASN B C 1
ATOM 5851 O O . ASN B 1 325 ? -53.324 2.821 -79.488 1.00 107.40 325 ASN B O 1
ATOM 5856 N N . ARG B 1 326 ? -53.679 1.058 -78.123 1.00 124.37 326 ARG B N 1
ATOM 5857 C CA . ARG B 1 326 ? -52.712 1.457 -77.104 1.00 124.90 326 ARG B CA 1
ATOM 5858 C C . ARG B 1 326 ? -51.286 1.578 -77.631 1.00 134.15 326 ARG B C 1
ATOM 5859 O O . ARG B 1 326 ? -50.590 2.546 -77.327 1.00 141.25 326 ARG B O 1
ATOM 5867 N N . GLN B 1 327 ? -50.847 0.592 -78.407 1.00 138.16 327 GLN B N 1
ATOM 5868 C CA . GLN B 1 327 ? -49.479 0.581 -78.916 1.00 125.98 327 GLN B CA 1
ATOM 5869 C C . GLN B 1 327 ? -49.189 1.801 -79.787 1.00 123.31 327 GLN B C 1
ATOM 5870 O O . GLN B 1 327 ? -48.063 2.299 -79.810 1.00 123.51 327 GLN B O 1
ATOM 5876 N N . GLU B 1 328 ? -50.204 2.281 -80.498 1.00 122.90 328 GLU B N 1
ATOM 5877 C CA . GLU B 1 328 ? -50.034 3.450 -81.350 1.00 120.09 328 GLU B CA 1
ATOM 5878 C C . GLU B 1 328 ? -49.989 4.716 -80.508 1.00 120.60 328 GLU B C 1
ATOM 5879 O O . GLU B 1 328 ? -49.371 5.706 -80.898 1.00 110.63 328 GLU B O 1
ATOM 5885 N N . VAL B 1 329 ? -50.652 4.679 -79.356 1.00 123.43 329 VAL B N 1
ATOM 5886 C CA . VAL B 1 329 ? -50.630 5.795 -78.419 1.00 121.06 329 VAL B CA 1
ATOM 5887 C C . VAL B 1 329 ? -49.191 6.135 -78.040 1.00 117.68 329 VAL B C 1
ATOM 5888 O O . VAL B 1 329 ? -48.825 7.307 -77.958 1.00 119.57 329 VAL B O 1
ATOM 5892 N N . THR B 1 330 ? -48.380 5.100 -77.832 1.00 94.40 330 THR B N 1
ATOM 5893 C CA . THR B 1 330 ? -46.956 5.272 -77.567 1.00 91.69 330 THR B CA 1
ATOM 5894 C C . THR B 1 330 ? -46.295 6.123 -78.640 1.00 104.06 330 THR B C 1
ATOM 5895 O O . THR B 1 330 ? -45.885 7.252 -78.373 1.00 107.93 330 THR B O 1
ATOM 5899 N N . LYS B 1 331 ? -46.211 5.574 -79.850 1.00 112.03 331 LYS B N 1
ATOM 5900 C CA . LYS B 1 331 ? -45.496 6.199 -80.965 1.00 117.10 331 LYS B CA 1
ATOM 5901 C C . LYS B 1 331 ? -45.800 7.680 -81.164 1.00 121.34 331 LYS B C 1
ATOM 5902 O O . LYS B 1 331 ? -44.898 8.476 -81.407 1.00 122.70 331 LYS B O 1
ATOM 5908 N N . ARG B 1 332 ? -47.071 8.042 -81.067 1.00 119.15 332 ARG B N 1
ATOM 5909 C CA . ARG B 1 332 ? -47.465 9.441 -81.178 1.00 108.16 332 ARG B CA 1
ATOM 5910 C C . ARG B 1 332 ? -46.928 10.244 -79.996 1.00 104.74 332 ARG B C 1
ATOM 5911 O O . ARG B 1 332 ? -46.461 11.375 -80.149 1.00 113.25 332 ARG B O 1
ATOM 5919 N N . LEU B 1 333 ? -46.997 9.644 -78.813 1.00 90.26 333 LEU B N 1
ATOM 5920 C CA . LEU B 1 333 ? -46.462 10.270 -77.612 1.00 74.24 333 LEU B CA 1
ATOM 5921 C C . LEU B 1 333 ? -44.937 10.220 -77.613 1.00 80.48 333 LEU B C 1
ATOM 5922 O O . LEU B 1 333 ? -44.280 11.117 -77.087 1.00 84.64 333 LEU B O 1
ATOM 5927 N N . MET B 1 334 ? -44.377 9.167 -78.202 1.00 79.40 334 MET B N 1
ATOM 5928 C CA . MET B 1 334 ? -42.927 9.043 -78.317 1.00 80.34 334 MET B CA 1
ATOM 5929 C C . MET B 1 334 ? -42.350 10.243 -79.051 1.00 76.42 334 MET B C 1
ATOM 5930 O O . MET B 1 334 ? -41.358 10.831 -78.624 1.00 78.82 334 MET B O 1
ATOM 5935 N N . GLN B 1 335 ? -42.988 10.593 -80.160 1.00 74.94 335 GLN B N 1
ATOM 5936 C CA . GLN B 1 335 ? -42.541 11.691 -81.002 1.00 84.10 335 GLN B CA 1
ATOM 5937 C C . GLN B 1 335 ? -42.520 13.022 -80.245 1.00 84.63 335 GLN B C 1
ATOM 5938 O O . GLN B 1 335 ? -41.641 13.858 -80.464 1.00 79.87 335 GLN B O 1
ATOM 5944 N N . ILE B 1 336 ? -43.481 13.206 -79.345 1.00 105.90 336 ILE B N 1
ATOM 5945 C CA . ILE B 1 336 ? -43.591 14.447 -78.583 1.00 111.72 336 ILE B CA 1
ATOM 5946 C C . ILE B 1 336 ? -42.473 14.593 -77.555 1.00 112.79 336 ILE B C 1
ATOM 5947 O O . ILE B 1 336 ? -41.841 15.645 -77.463 1.00 108.04 336 ILE B O 1
ATOM 5952 N N . VAL B 1 337 ? -42.234 13.534 -76.786 1.00 108.75 337 VAL B N 1
ATOM 5953 C CA . VAL B 1 337 ? -41.205 13.551 -75.748 1.00 109.70 337 VAL B CA 1
ATOM 5954 C C . VAL B 1 337 ? -39.821 13.797 -76.350 1.00 106.11 337 VAL B C 1
ATOM 5955 O O . VAL B 1 337 ? -38.980 14.467 -75.747 1.00 105.99 337 VAL B O 1
ATOM 5959 N N . GLU B 1 338 ? -39.595 13.267 -77.548 1.00 102.62 338 GLU B N 1
ATOM 5960 C CA . GLU B 1 338 ? -38.307 13.407 -78.210 1.00 96.95 338 GLU B CA 1
ATOM 5961 C C . GLU B 1 338 ? -38.082 14.824 -78.719 1.00 105.67 338 GLU B C 1
ATOM 5962 O O . GLU B 1 338 ? -36.943 15.239 -78.927 1.00 112.72 338 GLU B O 1
ATOM 5968 N N . GLU B 1 339 ? -39.166 15.567 -78.921 1.00 106.33 339 GLU B N 1
ATOM 5969 C CA . GLU B 1 339 ? -39.051 16.956 -79.352 1.00 111.63 339 GLU B CA 1
ATOM 5970 C C . GLU B 1 339 ? -38.837 17.881 -78.158 1.00 116.01 339 GLU B C 1
ATOM 5971 O O . GLU B 1 339 ? -38.328 18.989 -78.308 1.00 123.88 339 GLU B O 1
ATOM 5977 N N . MET B 1 340 ? -39.229 17.416 -76.976 1.00 117.61 340 MET B N 1
ATOM 5978 C CA . MET B 1 340 ? -39.017 18.163 -75.741 1.00 109.67 340 MET B CA 1
ATOM 5979 C C . MET B 1 340 ? -37.564 18.048 -75.302 1.00 102.52 340 MET B C 1
ATOM 5980 O O . MET B 1 340 ? -36.930 19.038 -74.935 1.00 97.00 340 MET B O 1
ATOM 5985 N N . ILE B 1 341 ? -37.047 16.824 -75.340 1.00 89.47 341 ILE B N 1
ATOM 5986 C CA . ILE B 1 341 ? -35.640 16.573 -75.056 1.00 83.81 341 ILE B CA 1
ATOM 5987 C C . ILE B 1 341 ? -34.766 17.354 -76.030 1.00 82.13 341 ILE B C 1
ATOM 5988 O O . ILE B 1 341 ? -33.718 17.883 -75.656 1.00 90.53 341 ILE B O 1
ATOM 5993 N N . ALA B 1 342 ? -35.214 17.431 -77.279 1.00 78.81 342 ALA B N 1
ATOM 5994 C CA . ALA B 1 342 ? -34.480 18.138 -78.318 1.00 77.83 342 ALA B CA 1
ATOM 5995 C C . ALA B 1 342 ? -34.295 19.606 -77.955 1.00 76.11 342 ALA B C 1
ATOM 5996 O O . ALA B 1 342 ? -33.191 20.142 -78.051 1.00 77.01 342 ALA B O 1
ATOM 5998 N N . GLU B 1 343 ? -35.376 20.251 -77.529 1.00 98.87 343 GLU B N 1
ATOM 5999 C CA . GLU B 1 343 ? -35.309 21.659 -77.161 1.00 102.86 343 GLU B CA 1
ATOM 6000 C C . GLU B 1 343 ? -34.610 21.828 -75.817 1.00 95.70 343 GLU B C 1
ATOM 6001 O O . GLU B 1 343 ? -34.024 22.873 -75.547 1.00 94.16 343 GLU B O 1
ATOM 6007 N N . ALA B 1 344 ? -34.669 20.793 -74.984 1.00 85.43 344 ALA B N 1
ATOM 6008 C CA . ALA B 1 344 ? -34.043 20.830 -73.667 1.00 74.15 344 ALA B CA 1
ATOM 6009 C C . ALA B 1 344 ? -32.528 20.904 -73.789 1.00 78.04 344 ALA B C 1
ATOM 6010 O O . ALA B 1 344 ? -31.864 21.598 -73.019 1.00 84.52 344 ALA B O 1
ATOM 6012 N N . ASN B 1 345 ? -31.988 20.184 -74.764 1.00 75.26 345 ASN B N 1
ATOM 6013 C CA . ASN B 1 345 ? -30.552 20.167 -74.996 1.00 75.17 345 ASN B CA 1
ATOM 6014 C C . ASN B 1 345 ? -30.077 21.443 -75.681 1.00 78.41 345 ASN B C 1
ATOM 6015 O O . ASN B 1 345 ? -28.943 21.877 -75.481 1.00 75.68 345 ASN B O 1
ATOM 6020 N N . GLU B 1 346 ? -30.953 22.042 -76.483 1.00 105.36 346 GLU B N 1
ATOM 6021 C CA . GLU B 1 346 ? -30.619 23.264 -77.211 1.00 108.13 346 GLU B CA 1
ATOM 6022 C C . GLU B 1 346 ? -30.468 24.459 -76.275 1.00 102.57 346 GLU B C 1
ATOM 6023 O O . GLU B 1 346 ? -29.551 25.265 -76.435 1.00 104.68 346 GLU B O 1
ATOM 6029 N N . MET B 1 347 ? -31.371 24.567 -75.304 1.00 88.71 347 MET B N 1
ATOM 6030 C CA . MET B 1 347 ? -31.304 25.633 -74.309 1.00 76.27 347 MET B CA 1
ATOM 6031 C C . MET B 1 347 ? -29.965 25.597 -73.590 1.00 80.96 347 MET B C 1
ATOM 6032 O O . MET B 1 347 ? -29.295 26.616 -73.450 1.00 85.08 347 MET B O 1
ATOM 6037 N N . TRP B 1 348 ? -29.584 24.405 -73.144 1.00 72.72 348 TRP B N 1
ATOM 6038 C CA . TRP B 1 348 ? -28.306 24.190 -72.482 1.00 69.43 348 TRP B CA 1
ATOM 6039 C C . TRP B 1 348 ? -27.147 24.556 -73.400 1.00 85.00 348 TRP B C 1
ATOM 6040 O O . TRP B 1 348 ? -26.197 25.220 -72.984 1.00 85.80 348 TRP B O 1
ATOM 6051 N N . ARG B 1 349 ? -27.236 24.106 -74.649 1.00 93.52 349 ARG B N 1
ATOM 6052 C CA . ARG B 1 349 ? -26.213 24.371 -75.656 1.00 102.13 349 ARG B CA 1
ATOM 6053 C C . ARG B 1 349 ? -26.025 25.862 -75.876 1.00 100.84 349 ARG B C 1
ATOM 6054 O O . ARG B 1 349 ? -24.900 26.358 -75.900 1.00 109.71 349 ARG B O 1
ATOM 6062 N N . SER B 1 350 ? -27.135 26.571 -76.037 1.00 94.17 350 SER B N 1
ATOM 6063 C CA . SER B 1 350 ? -27.092 28.008 -76.271 1.00 83.58 350 SER B CA 1
ATOM 6064 C C . SER B 1 350 ? -26.538 28.75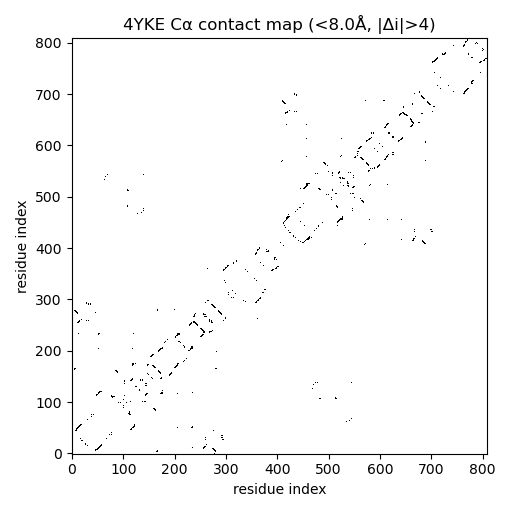6 -75.061 1.00 83.34 350 SER B C 1
ATOM 6065 O O . SER B 1 350 ? -25.691 29.638 -75.202 1.00 87.36 350 SER B O 1
ATOM 6068 N N . LEU B 1 351 ? -27.010 28.390 -73.874 1.00 80.50 351 LEU B N 1
ATOM 6069 C CA . LEU B 1 351 ? -26.624 29.079 -72.647 1.00 80.69 351 LEU B CA 1
ATOM 6070 C C . LEU B 1 351 ? -25.152 28.876 -72.293 1.00 89.89 351 LEU B C 1
ATOM 6071 O O . LEU B 1 351 ? -24.553 29.705 -71.609 1.00 96.65 351 LEU B O 1
ATOM 6076 N N . HIS B 1 352 ? -24.569 27.776 -72.757 1.00 98.11 352 HIS B N 1
ATOM 6077 C CA . HIS B 1 352 ? -23.174 27.481 -72.452 1.00 107.31 352 HIS B CA 1
ATOM 6078 C C . HIS B 1 352 ? -22.287 27.650 -73.681 1.00 124.09 352 HIS B C 1
ATOM 6079 O O . HIS B 1 352 ? -21.136 27.216 -73.697 1.00 124.45 352 HIS B O 1
ATOM 6086 N N . GLU B 1 353 ? -22.840 28.282 -74.711 1.00 142.79 353 GLU B N 1
ATOM 6087 C CA . GLU B 1 353 ? -22.058 28.714 -75.861 1.00 160.69 353 GLU B CA 1
ATOM 6088 C C . GLU B 1 353 ? -21.171 29.880 -75.458 1.00 156.19 353 GLU B C 1
ATOM 6089 O O . GLU B 1 353 ? -20.083 30.064 -75.997 1.00 151.57 353 GLU B O 1
ATOM 6095 N N . ASP B 1 354 ? -21.652 30.654 -74.491 1.00 144.26 354 ASP B N 1
ATOM 6096 C CA . ASP B 1 354 ? -21.006 31.896 -74.077 1.00 133.48 354 ASP B CA 1
ATOM 6097 C C . ASP B 1 354 ? -19.584 31.683 -73.568 1.00 134.34 354 ASP B C 1
ATOM 6098 O O . ASP B 1 354 ? -18.656 32.373 -73.988 1.00 136.45 354 ASP B O 1
ATOM 6103 N N . SER B 1 355 ? -19.411 30.724 -72.667 1.00 131.19 355 SER B N 1
ATOM 6104 C CA . SER B 1 355 ? -18.124 30.547 -72.006 1.00 132.68 355 SER B CA 1
ATOM 6105 C C . SER B 1 355 ? -17.530 29.156 -72.210 1.00 133.31 355 SER B C 1
ATOM 6106 O O . SER B 1 355 ? -18.251 28.170 -72.360 1.00 132.61 355 SER B O 1
ATOM 6109 N N . GLN B 1 356 ? -16.202 29.093 -72.218 1.00 125.40 356 GLN B N 1
ATOM 6110 C CA . GLN B 1 356 ? -15.493 27.830 -72.373 1.00 120.59 356 GLN B CA 1
ATOM 6111 C C . GLN B 1 356 ? -15.206 27.164 -71.036 1.00 125.23 356 GLN B C 1
ATOM 6112 O O . GLN B 1 356 ? -14.054 26.891 -70.703 1.00 127.52 356 GLN B O 1
ATOM 6118 N N . ASP B 1 357 ? -16.262 26.911 -70.271 1.00 130.02 357 ASP B N 1
ATOM 6119 C CA . ASP B 1 357 ? -16.137 26.175 -69.021 1.00 125.32 357 ASP B CA 1
ATOM 6120 C C . ASP B 1 357 ? -15.885 24.699 -69.323 1.00 126.38 357 ASP B C 1
ATOM 6121 O O . ASP B 1 357 ? -15.405 23.951 -68.471 1.00 127.74 357 ASP B O 1
ATOM 6126 N N . ASP B 1 358 ? -16.225 24.291 -70.544 1.00 116.37 358 ASP B N 1
ATOM 6127 C CA . ASP B 1 358 ? -15.988 22.930 -71.008 1.00 100.13 358 ASP B CA 1
ATOM 6128 C C . ASP B 1 358 ? -15.293 22.922 -72.368 1.00 91.28 358 ASP B C 1
ATOM 6129 O O . ASP B 1 358 ? -15.621 23.712 -73.250 1.00 92.45 358 ASP B O 1
ATOM 6134 N N . GLN B 1 363 ? -22.896 17.459 -71.346 1.00 94.10 363 GLN B N 1
ATOM 6135 C CA . GLN B 1 363 ? -24.050 18.113 -70.737 1.00 83.63 363 GLN B CA 1
ATOM 6136 C C . GLN B 1 363 ? -24.890 17.115 -69.946 1.00 78.68 363 GLN B C 1
ATOM 6137 O O . GLN B 1 363 ? -24.915 15.930 -70.270 1.00 79.28 363 GLN B O 1
ATOM 6143 N N . PRO B 1 364 ? -25.573 17.595 -68.896 1.00 65.20 364 PRO B N 1
ATOM 6144 C CA . PRO B 1 364 ? -26.387 16.725 -68.041 1.00 83.30 364 PRO B CA 1
ATOM 6145 C C . PRO B 1 364 ? -27.666 16.238 -68.717 1.00 90.69 364 PRO B C 1
ATOM 6146 O O . PRO B 1 364 ? -28.206 16.923 -69.586 1.00 92.28 364 PRO B O 1
ATOM 6150 N N . LEU B 1 365 ? -28.140 15.063 -68.312 1.00 88.54 365 LEU B N 1
ATOM 6151 C CA . LEU B 1 365 ? -29.400 14.531 -68.814 1.00 83.95 365 LEU B CA 1
ATOM 6152 C C . LEU B 1 365 ? -30.557 15.366 -68.290 1.00 79.23 365 LEU B C 1
ATOM 6153 O O . LEU B 1 365 ? -30.755 15.465 -67.081 1.00 80.27 365 LEU B O 1
ATOM 6158 N N . PRO B 1 366 ? -31.335 15.956 -69.205 1.00 67.62 366 PRO B N 1
ATOM 6159 C CA . PRO B 1 366 ? -32.384 16.923 -68.870 1.00 63.29 366 PRO B CA 1
ATOM 6160 C C . PRO B 1 366 ? -33.538 16.326 -68.075 1.00 65.78 366 PRO B C 1
ATOM 6161 O O . PRO B 1 366 ? -33.561 15.126 -67.796 1.00 74.33 366 PRO B O 1
ATOM 6165 N N . LEU B 1 367 ? -34.483 17.185 -67.711 1.00 52.85 367 LEU B N 1
ATOM 6166 C CA . LEU B 1 367 ? -35.696 16.776 -67.018 1.00 62.15 367 LEU B CA 1
ATOM 6167 C C . LEU B 1 367 ? -36.901 16.954 -67.932 1.00 80.79 367 LEU B C 1
ATOM 6168 O O . LEU B 1 367 ? -37.143 18.045 -68.445 1.00 88.14 367 LEU B O 1
ATOM 6173 N N . ILE B 1 368 ? -37.658 15.883 -68.136 1.00 105.15 368 ILE B N 1
ATOM 6174 C CA . ILE B 1 368 ? -38.801 15.934 -69.039 1.00 108.25 368 ILE B CA 1
ATOM 6175 C C . ILE B 1 368 ? -40.079 15.485 -68.338 1.00 112.04 368 ILE B C 1
ATOM 6176 O O . ILE B 1 368 ? -40.127 14.402 -67.753 1.00 123.71 368 ILE B O 1
ATOM 6181 N N . ARG B 1 369 ? -41.112 16.322 -68.401 1.00 95.65 369 ARG B N 1
ATOM 6182 C CA . ARG B 1 369 ? -42.389 16.020 -67.759 1.00 90.48 369 ARG B CA 1
ATOM 6183 C C . ARG B 1 369 ? -43.586 16.222 -68.688 1.00 98.31 369 ARG B C 1
ATOM 6184 O O . ARG B 1 369 ? -43.731 17.273 -69.310 1.00 100.92 369 ARG B O 1
ATOM 6192 N N . LEU B 1 370 ? -44.443 15.208 -68.766 1.00 107.22 370 LEU B N 1
ATOM 6193 C CA . LEU B 1 370 ? -45.707 15.316 -69.490 1.00 102.76 370 LEU B CA 1
ATOM 6194 C C . LEU B 1 370 ? -46.889 14.969 -68.588 1.00 106.43 370 LEU B C 1
ATOM 6195 O O . LEU B 1 370 ? -46.891 13.941 -67.910 1.00 98.30 370 LEU B O 1
ATOM 6200 N N . LYS B 1 371 ? -47.890 15.842 -68.579 1.00 112.27 371 LYS B N 1
ATOM 6201 C CA . LYS B 1 371 ? -49.091 15.619 -67.784 1.00 119.31 371 LYS B CA 1
ATOM 6202 C C . LYS B 1 371 ? -50.298 15.449 -68.703 1.00 128.85 371 LYS B C 1
ATOM 6203 O O . LYS B 1 371 ? -50.534 16.274 -69.587 1.00 133.20 371 LYS B O 1
ATOM 6209 N N . VAL B 1 372 ? -51.062 14.379 -68.495 1.00 125.64 372 VAL B N 1
ATOM 6210 C CA . VAL B 1 372 ? -52.085 13.988 -69.460 1.00 121.01 372 VAL B CA 1
ATOM 6211 C C . VAL B 1 372 ? -53.427 13.574 -68.850 1.00 124.78 372 VAL B C 1
ATOM 6212 O O . VAL B 1 372 ? -53.479 12.819 -67.877 1.00 124.73 372 VAL B O 1
ATOM 6216 N N . GLU B 1 373 ? -54.513 14.076 -69.432 1.00 126.21 373 GLU B N 1
ATOM 6217 C CA . GLU B 1 373 ? -55.835 13.546 -69.138 1.00 127.04 373 GLU B CA 1
ATOM 6218 C C . GLU B 1 373 ? -56.490 13.019 -70.402 1.00 130.77 373 GLU B C 1
ATOM 6219 O O . GLU B 1 373 ? -56.452 13.661 -71.453 1.00 128.42 373 GLU B O 1
ATOM 6225 N N . TYR B 1 374 ? -57.093 11.844 -70.294 1.00 139.76 374 TYR B N 1
ATOM 6226 C CA . TYR B 1 374 ? -57.814 11.266 -71.410 1.00 138.29 374 TYR B CA 1
ATOM 6227 C C . TYR B 1 374 ? -59.263 10.999 -71.026 1.00 146.97 374 TYR B C 1
ATOM 6228 O O . TYR B 1 374 ? -59.550 10.471 -69.950 1.00 144.51 374 TYR B O 1
ATOM 6237 N N . SER B 1 375 ? -60.177 11.374 -71.912 1.00 178.23 375 SER B N 1
ATOM 6238 C CA . SER B 1 375 ? -61.599 11.208 -71.650 1.00 180.47 375 SER B CA 1
ATOM 6239 C C . SER B 1 375 ? -62.286 10.405 -72.750 1.00 186.23 375 SER B C 1
ATOM 6240 O O . SER B 1 375 ? -62.124 10.677 -73.942 1.00 188.73 375 SER B O 1
ATOM 6243 N N . SER B 1 376 ? -63.056 9.409 -72.332 1.00 151.95 376 SER B N 1
ATOM 6244 C CA . SER B 1 376 ? -63.783 8.559 -73.259 1.00 130.48 376 SER B CA 1
ATOM 6245 C C . SER B 1 376 ? -65.266 8.606 -72.966 1.00 114.51 376 SER B C 1
ATOM 6246 O O . SER B 1 376 ? -65.709 8.090 -71.942 1.00 102.39 376 SER B O 1
ATOM 6249 N N . PRO B 1 377 ? -66.036 9.235 -73.862 1.00 110.55 377 PRO B N 1
ATOM 6250 C CA . PRO B 1 377 ? -67.490 9.310 -73.711 1.00 111.88 377 PRO B CA 1
ATOM 6251 C C . PRO B 1 377 ? -68.156 7.942 -73.828 1.00 116.02 377 PRO B C 1
ATOM 6252 O O . PRO B 1 377 ? -69.021 7.615 -73.016 1.00 120.10 377 PRO B O 1
ATOM 6256 N N . GLU B 1 378 ? -67.744 7.148 -74.813 1.00 115.31 378 GLU B N 1
ATOM 6257 C CA . GLU B 1 378 ? -68.399 5.869 -75.080 1.00 105.13 378 GLU B CA 1
ATOM 6258 C C . GLU B 1 378 ? -67.418 4.740 -75.399 1.00 101.77 378 GLU B C 1
ATOM 6259 O O . GLU B 1 378 ? -67.425 4.188 -76.500 1.00 104.40 378 GLU B O 1
ATOM 6265 N N . GLY B 1 379 ? -66.583 4.390 -74.429 1.00 117.48 379 GLY B N 1
ATOM 6266 C CA . GLY B 1 379 ? -65.635 3.307 -74.613 1.00 114.48 379 GLY B CA 1
ATOM 6267 C C . GLY B 1 379 ? -64.590 3.622 -75.665 1.00 120.27 379 GLY B C 1
ATOM 6268 O O . GLY B 1 379 ? -64.068 2.727 -76.332 1.00 122.51 379 GLY B O 1
ATOM 6269 N N . THR B 1 380 ? -64.288 4.906 -75.816 1.00 149.57 380 THR B N 1
ATOM 6270 C CA . THR B 1 380 ? -63.246 5.353 -76.728 1.00 146.39 380 THR B CA 1
ATOM 6271 C C . THR B 1 380 ? -61.929 5.437 -75.970 1.00 155.51 380 THR B C 1
ATOM 6272 O O . THR B 1 380 ? -61.006 6.142 -76.374 1.00 147.88 380 THR B O 1
ATOM 6276 N N . LYS B 1 381 ? -61.857 4.682 -74.878 1.00 163.64 381 LYS B N 1
ATOM 6277 C CA . LYS B 1 381 ? -60.842 4.856 -73.847 1.00 144.47 381 LYS B CA 1
ATOM 6278 C C . LYS B 1 381 ? -59.408 4.756 -74.338 1.00 140.02 381 LYS B C 1
ATOM 6279 O O . LYS B 1 381 ? -59.006 3.753 -74.908 1.00 142.40 381 LYS B O 1
ATOM 6285 N N . PHE B 1 382 ? -58.642 5.816 -74.107 1.00 133.21 382 PHE B N 1
ATOM 6286 C CA . PHE B 1 382 ? -57.202 5.779 -74.306 1.00 122.88 382 PHE B CA 1
ATOM 6287 C C . PHE B 1 382 ? -56.654 4.791 -73.284 1.00 112.43 382 PHE B C 1
ATOM 6288 O O . PHE B 1 382 ? -57.109 4.761 -72.142 1.00 111.37 382 PHE B O 1
ATOM 6296 N N . GLU B 1 383 ? -55.707 3.957 -73.688 1.00 108.23 383 GLU B N 1
ATOM 6297 C CA . GLU B 1 383 ? -55.115 3.024 -72.742 1.00 109.65 383 GLU B CA 1
ATOM 6298 C C . GLU B 1 383 ? -53.799 3.566 -72.197 1.00 97.00 383 GLU B C 1
ATOM 6299 O O . GLU B 1 383 ? -52.802 3.666 -72.913 1.00 100.37 383 GLU B O 1
ATOM 6305 N N . VAL B 1 384 ? -53.810 3.923 -70.919 1.00 83.62 384 VAL B N 1
ATOM 6306 C CA . VAL B 1 384 ? -52.627 4.456 -70.263 0.00 69.60 384 VAL B CA 1
ATOM 6307 C C . VAL B 1 384 ? -51.718 3.337 -69.772 1.00 77.25 384 VAL B C 1
ATOM 6308 O O . VAL B 1 384 ? -52.080 2.569 -68.879 0.00 71.93 384 VAL B O 1
ATOM 6312 N N . GLU B 1 385 ? -50.533 3.252 -70.368 0.00 95.08 385 GLU B N 1
ATOM 6313 C CA . GLU B 1 385 ? -49.556 2.245 -69.976 0.00 103.99 385 GLU B CA 1
ATOM 6314 C C . GLU B 1 385 ? -49.121 2.443 -68.530 1.00 113.77 385 GLU B C 1
ATOM 6315 O O . GLU B 1 385 ? -49.220 3.546 -67.985 1.00 109.97 385 GLU B O 1
ATOM 6321 N N . ASN B 1 386 ? -48.659 1.359 -67.916 1.00 120.55 386 ASN B N 1
ATOM 6322 C CA . ASN B 1 386 ? -48.186 1.387 -66.541 1.00 120.79 386 ASN B CA 1
ATOM 6323 C C . ASN B 1 386 ? -47.132 2.472 -66.363 1.00 118.39 386 ASN B C 1
ATOM 6324 O O . ASN B 1 386 ? -46.117 2.468 -67.061 1.00 119.55 386 ASN B O 1
ATOM 6329 N N . PRO B 1 387 ? -47.389 3.415 -65.440 1.00 112.06 387 PRO B N 1
ATOM 6330 C CA . PRO B 1 387 ? -46.593 4.626 -65.207 1.00 104.75 387 PRO B CA 1
ATOM 6331 C C . PRO B 1 387 ? -45.088 4.380 -65.200 1.00 117.02 387 PRO B C 1
ATOM 6332 O O . PRO B 1 387 ? -44.345 5.147 -65.811 1.00 113.22 387 PRO B O 1
ATOM 6336 N N . GLN B 1 388 ? -44.653 3.320 -64.527 1.00 157.01 388 GLN B N 1
ATOM 6337 C CA . GLN B 1 388 ? -43.233 3.000 -64.441 0.00 157.42 388 GLN B CA 1
ATOM 6338 C C . GLN B 1 388 ? -42.655 2.567 -65.787 1.00 157.41 388 GLN B C 1
ATOM 6339 O O . GLN B 1 388 ? -41.541 2.953 -66.138 1.00 161.70 388 GLN B O 1
ATOM 6345 N N . ARG B 1 389 ? -43.415 1.769 -66.532 1.00 125.70 389 ARG B N 1
ATOM 6346 C CA . ARG B 1 389 ? -42.939 1.212 -67.799 1.00 102.08 389 ARG B CA 1
ATOM 6347 C C . ARG B 1 389 ? -42.671 2.270 -68.868 1.00 96.78 389 ARG B C 1
ATOM 6348 O O . ARG B 1 389 ? -41.640 2.228 -69.538 1.00 100.98 389 ARG B O 1
ATOM 6356 N N . PHE B 1 390 ? -43.599 3.206 -69.036 1.00 90.94 390 PHE B N 1
ATOM 6357 C CA . PHE B 1 390 ? -43.455 4.233 -70.065 1.00 102.96 390 PHE B CA 1
ATOM 6358 C C . PHE B 1 390 ? -42.255 5.129 -69.793 1.00 111.77 390 PHE B C 1
ATOM 6359 O O . PHE B 1 390 ? -41.492 5.459 -70.702 1.00 106.04 390 PHE B O 1
ATOM 6367 N N . SER B 1 391 ? -42.096 5.518 -68.534 1.00 138.89 391 SER B N 1
ATOM 6368 C CA . SER B 1 391 ? -41.030 6.428 -68.139 1.00 141.27 391 SER B CA 1
ATOM 6369 C C . SER B 1 391 ? -39.647 5.787 -68.249 1.00 144.09 391 SER B C 1
ATOM 6370 O O . SER B 1 391 ? -38.675 6.449 -68.614 1.00 152.91 391 SER B O 1
ATOM 6373 N N . ASN B 1 392 ? -39.567 4.497 -67.936 1.00 127.08 392 ASN B N 1
ATOM 6374 C CA . ASN B 1 392 ? -38.292 3.785 -67.895 1.00 114.11 392 ASN B CA 1
ATOM 6375 C C . ASN B 1 392 ? -37.623 3.626 -69.257 1.00 110.74 392 ASN B C 1
ATOM 6376 O O . ASN B 1 392 ? -36.408 3.451 -69.343 1.00 105.23 392 ASN B O 1
ATOM 6381 N N . ARG B 1 393 ? -38.415 3.694 -70.319 1.00 123.95 393 ARG B N 1
ATOM 6382 C CA . ARG B 1 393 ? -37.910 3.440 -71.663 1.00 129.53 393 ARG B CA 1
ATOM 6383 C C . ARG B 1 393 ? -36.961 4.541 -72.135 1.00 128.07 393 ARG B C 1
ATOM 6384 O O . ARG B 1 393 ? -36.271 4.388 -73.143 1.00 133.24 393 ARG B O 1
ATOM 6392 N N . PHE B 1 394 ? -36.930 5.651 -71.403 1.00 122.84 394 PHE B N 1
ATOM 6393 C CA . PHE B 1 394 ? -36.037 6.756 -71.730 1.00 121.11 394 PHE B CA 1
ATOM 6394 C C . PHE B 1 394 ? -34.840 6.787 -70.792 1.00 115.78 394 PHE B C 1
ATOM 6395 O O . PHE B 1 394 ? -34.252 7.843 -70.554 1.00 119.53 394 PHE B O 1
ATOM 6403 N N . ALA B 1 395 ? -34.485 5.623 -70.260 1.00 107.53 395 ALA B N 1
ATOM 6404 C CA . ALA B 1 395 ? -33.343 5.510 -69.365 1.00 104.78 395 ALA B CA 1
ATOM 6405 C C . ALA B 1 395 ? -32.050 5.869 -70.091 1.00 107.62 395 ALA B C 1
ATOM 6406 O O . ALA B 1 395 ? -31.648 5.190 -71.035 1.00 109.78 395 ALA B O 1
ATOM 6408 N N . GLY B 1 396 ? -31.407 6.944 -69.648 1.00 105.84 396 GLY B N 1
ATOM 6409 C CA . GLY B 1 396 ? -30.169 7.398 -70.257 0.00 107.36 396 GLY B CA 1
ATOM 6410 C C . GLY B 1 396 ? -30.356 8.643 -71.103 1.00 108.02 396 GLY B C 1
ATOM 6411 O O . GLY B 1 396 ? -29.403 9.156 -71.691 0.00 108.13 396 GLY B O 1
ATOM 6412 N N . LYS B 1 397 ? -31.592 9.131 -71.162 1.00 111.69 397 LYS B N 1
ATOM 6413 C CA . LYS B 1 397 ? -31.907 10.338 -71.921 1.00 102.62 397 LYS B CA 1
ATOM 6414 C C . LYS B 1 397 ? -32.477 11.429 -71.019 1.00 88.48 397 LYS B C 1
ATOM 6415 O O . LYS B 1 397 ? -32.354 12.620 -71.311 1.00 82.65 397 LYS B O 1
ATOM 6421 N N . VAL B 1 398 ? -33.110 11.012 -69.927 1.00 80.32 398 VAL B N 1
ATOM 6422 C CA . VAL B 1 398 ? -33.630 11.946 -68.938 1.00 71.32 398 VAL B CA 1
ATOM 6423 C C . VAL B 1 398 ? -33.074 11.629 -67.557 1.00 69.95 398 VAL B C 1
ATOM 6424 O O . VAL B 1 398 ? -32.575 10.529 -67.316 1.00 69.68 398 VAL B O 1
ATOM 6428 N N . ALA B 1 399 ? -33.164 12.601 -66.656 1.00 65.95 399 ALA B N 1
ATOM 6429 C CA . ALA B 1 399 ? -32.707 12.421 -65.284 1.00 65.20 399 ALA B CA 1
ATOM 6430 C C . ALA B 1 399 ? -33.804 11.772 -64.449 1.00 63.08 399 ALA B C 1
ATOM 6431 O O . ALA B 1 399 ? -33.529 10.983 -63.546 1.00 63.32 399 ALA B O 1
ATOM 6433 N N . ASN B 1 400 ? -35.050 12.110 -64.762 1.00 73.98 400 ASN B N 1
ATOM 6434 C CA . ASN B 1 400 ? -36.194 11.511 -64.089 1.00 83.35 400 ASN B CA 1
ATOM 6435 C C . ASN B 1 400 ? -36.660 10.247 -64.800 1.00 88.68 400 ASN B C 1
ATOM 6436 O O . ASN B 1 400 ? -37.669 10.254 -65.504 1.00 85.36 400 ASN B O 1
ATOM 6441 N N . GLN B 1 401 ? -35.924 9.160 -64.603 1.00 94.58 401 GLN B N 1
ATOM 6442 C CA . GLN B 1 401 ? -36.189 7.916 -65.313 1.00 86.20 401 GLN B CA 1
ATOM 6443 C C . GLN B 1 401 ? -37.544 7.315 -64.958 1.00 94.54 401 GLN B C 1
ATOM 6444 O O . GLN B 1 401 ? -38.223 6.760 -65.815 1.00 96.34 401 GLN B O 1
ATOM 6450 N N . ASN B 1 402 ? -37.936 7.428 -63.694 1.00 93.17 402 ASN B N 1
ATOM 6451 C CA . ASN B 1 402 ? -39.196 6.851 -63.242 1.00 89.28 402 ASN B CA 1
ATOM 6452 C C . ASN B 1 402 ? -40.383 7.808 -63.346 0.00 94.42 402 ASN B C 1
ATOM 6453 O O . ASN B 1 402 ? -41.534 7.373 -63.367 0.00 93.05 402 ASN B O 1
ATOM 6458 N N . ASP B 1 403 ? -40.104 9.105 -63.421 0.00 97.24 403 ASP B N 1
ATOM 6459 C CA . ASP B 1 403 ? -41.153 10.110 -63.269 0.00 94.37 403 ASP B CA 1
ATOM 6460 C C . ASP B 1 403 ? -41.390 10.959 -64.512 1.00 86.81 403 ASP B C 1
ATOM 6461 O O . ASP B 1 403 ? -41.603 12.167 -64.404 0.00 86.53 403 ASP B O 1
ATOM 6466 N N . VAL B 1 404 ? -41.372 10.342 -65.688 1.00 78.26 404 VAL B N 1
ATOM 6467 C CA . VAL B 1 404 ? -41.480 11.120 -66.916 1.00 73.79 404 VAL B CA 1
ATOM 6468 C C . VAL B 1 404 ? -42.889 11.670 -67.148 1.00 85.21 404 VAL B C 1
ATOM 6469 O O . VAL B 1 404 ? -43.047 12.858 -67.419 1.00 90.68 404 VAL B O 1
ATOM 6473 N N . VAL B 1 405 ? -43.911 10.824 -67.039 1.00 91.51 405 VAL B N 1
ATOM 6474 C CA . VAL B 1 405 ? -45.265 11.238 -67.419 1.00 96.14 405 VAL B CA 1
ATOM 6475 C C . VAL B 1 405 ? -46.350 10.924 -66.373 1.00 104.74 405 VAL B C 1
ATOM 6476 O O . VAL B 1 405 ? -46.296 9.905 -65.681 1.00 109.66 405 VAL B O 1
ATOM 6480 N N . HIS B 1 406 ? -47.327 11.825 -66.265 1.00 110.02 406 HIS B N 1
ATOM 6481 C CA . HIS B 1 406 ? -48.459 11.672 -65.355 1.00 103.48 406 HIS B CA 1
ATOM 6482 C C . HIS B 1 406 ? -49.776 11.521 -66.124 1.00 102.11 406 HIS B C 1
ATOM 6483 O O . HIS B 1 406 ? -50.026 12.241 -67.091 1.00 100.97 406 HIS B O 1
ATOM 6490 N N . PHE B 1 407 ? -50.608 10.575 -65.693 1.00 106.91 407 PHE B N 1
ATOM 6491 C CA . PHE B 1 407 ? -51.918 10.344 -66.304 1.00 108.48 407 PHE B CA 1
ATOM 6492 C C . PHE B 1 407 ? -53.037 10.424 -65.263 1.00 117.56 407 PHE B C 1
ATOM 6493 O O . PHE B 1 407 ? -52.912 9.870 -64.170 1.00 122.37 407 PHE B O 1
ATOM 6501 N N . TYR B 1 408 ? -54.133 11.097 -65.607 1.00 115.19 408 TYR B N 1
ATOM 6502 C CA . TYR B 1 408 ? -55.243 11.266 -64.670 1.00 119.54 408 TYR B CA 1
ATOM 6503 C C . TYR B 1 408 ? -56.561 11.627 -65.368 1.00 121.63 408 TYR B C 1
ATOM 6504 O O . TYR B 1 408 ? -56.591 11.882 -66.571 1.00 115.17 408 TYR B O 1
ATOM 6513 N N . ARG B 1 409 ? -57.651 11.636 -64.605 1.00 118.59 409 ARG B N 1
ATOM 6514 C CA . ARG B 1 409 ? -58.945 12.078 -65.121 1.00 110.44 409 ARG B CA 1
ATOM 6515 C C . ARG B 1 409 ? -59.602 13.048 -64.145 1.00 109.76 409 ARG B C 1
ATOM 6516 O O . ARG B 1 409 ? -59.571 12.840 -62.937 1.00 111.52 409 ARG B O 1
ATOM 6524 N N . LYS B 1 410 ? -60.201 14.105 -64.684 1.00 111.34 410 LYS B N 1
ATOM 6525 C CA . LYS B 1 410 ? -60.706 15.215 -63.880 1.00 109.68 410 LYS B CA 1
ATOM 6526 C C . LYS B 1 410 ? -62.218 15.147 -63.662 1.00 113.20 410 LYS B C 1
ATOM 6527 O O . LYS B 1 410 ? -62.963 16.014 -64.122 1.00 115.68 410 LYS B O 1
ATOM 6533 N N . LYS B 1 411 ? -62.665 14.107 -62.966 1.00 116.70 411 LYS B N 1
ATOM 6534 C CA . LYS B 1 411 ? -64.073 13.973 -62.609 1.00 112.40 411 LYS B CA 1
ATOM 6535 C C . LYS B 1 411 ? -64.240 13.291 -61.256 1.00 127.60 411 LYS B C 1
ATOM 6536 O O . LYS B 1 411 ? -64.163 12.065 -61.152 1.00 127.52 411 LYS B O 1
ATOM 6542 N N . THR B 1 412 ? -64.469 14.095 -60.222 1.00 150.29 412 THR B N 1
ATOM 6543 C CA . THR B 1 412 ? -64.700 13.582 -58.874 1.00 135.65 412 THR B CA 1
ATOM 6544 C C . THR B 1 412 ? -65.836 14.328 -58.170 1.00 137.30 412 THR B C 1
ATOM 6545 O O . THR B 1 412 ? -65.611 15.068 -57.208 1.00 135.97 412 THR B O 1
#

B-factor: mean 83.53, std 29.47, range [20.32, 249.22]

Organism: Chaetomium thermophilum (strain DSM 1495 / CBS 144.50 / IMI 039719) (NCBI:txid759272)

InterPro domains:
  IPR003701 DNA double-strand break repair protein Mre11 [PIRSF000882] (6-690)
  IPR003701 DNA double-strand break repair protein Mre11 [TIGR00583] (8-411)
  IPR004843 Calcineurin-like, phosphoesterase domain [PF00149] (10-245)
  IPR007281 Mre11, DNA-binding [PF04152] (290-469)
  IPR007281 Mre11, DNA-binding [SM01347] (290-469)
  IPR029052 Metallo-dependent phosphatase-like [G3DSA:3.60.21.10] (2-301)
  IPR029052 Metallo-dependent phosphatase-like [SSF56300] (10-349)
  IPR038487 Mre11, capping domain [G3DSA:3.30.110.110] (302-412)
  IPR041796 DNA double-strand break repair protein Mre11, N-terminal metallophosphatase domain [cd00840] (11-270)

Sequence (809 aa):
TAGPDTIRILVSTDNHVGYEERDPIRKDDSWRTFDEIMQLARTKDVDMVLLGGDLFHDNKPSRKAMYQVMRSLRKNCLGMKPCELEFLSDPAEVFEGAFPHVNYYDPDINVSIPVFSIHGNHDDPSGDGHLCSLDLLQVAGLVNYFGRVPEADNIHVKPILLQKGKTKLALYGMSNVRDERIHRTFRDNKVRFYRPTGDWFNLLTLHQNHYAHTPTGYLSENMLPDFLDLVIWGHEHECLIDPKKNPETGFHVMQPGSSIATSLVPGEAVPKHIAILSITGKSFEVEKIPLRTVRPFVIREITLATDKRFKGLEKKQDNRQEVTKRLMQIVEEMIAEANEMWRSLHEDSQDDEEQPLPLIRLKVEYSSPEGTKFEVENPQRFSNRFAGKVANQNDVVHFYRKKTTAGPDTIRILVSTDNHVGYEERDPIRKDDSWRTFDEIMQLARTKDVDMVLLGGDLFHDNKPSRKAMYQVMRSLRKNCLGMKPCELEFLSDPAEVFEGAFPHVNYYDPDINVSIPVFSIHGNHDDPSGDGHLCSLDLLQVAGLVNYFGRVPEADNIHVKPILLQKGKTKLALYGMSNVRDERIHRTFRDNKVRFYRPSQQTGDWFNLLTLHQNHYAHTPTGYLSENMLPDFLDLVIWGHEHECLIDPKKNPETGFHVMQPGSSIATSLVPGEAVPKHIAILSITGKSFEVEKIPLRTVRPFVIREITLATDKRFKGLEKKQDNRQEVTKRLMQIVEEMIAEANEMWRSLHEDSQDDQPLPLIRLKVEYSSPEGTKFEVENPQRFSNRFAGKVANQNDVVHFYRKKT

Solvent-accessible surface area: 37779 Å² total; per-residue (Å²): 144,51,34,104,47,15,1,30,0,0,1,2,1,0,0,0,2,7,32,56,45,220,30,102,63,23,82,30,25,2,59,133,1,0,31,25,0,0,68,29,0,121,90,72,80,4,20,0,0,2,2,1,1,0,2,0,44,55,42,161,25,52,28,59,0,13,34,18,0,0,83,4,1,16,103,3,4,17,17,153,130,115,32,112,9,91,20,80,11,71,52,75,90,21,11,71,69,16,37,61,56,0,12,25,103,15,98,22,8,52,13,17,10,0,0,0,0,0,13,0,48,61,0,49,43,47,60,89,32,142,23,0,0,0,3,8,0,26,5,10,3,10,1,2,5,4,14,73,32,122,106,25,64,75,5,88,8,79,16,2,27,1,48,9,53,161,1,64,0,0,1,0,6,2,0,24,19,154,22,73,97,1,23,151,5,18,169,91,124,64,17,131,28,54,132,49,157,26,101,22,1,4,0,0,0,0,0,1,37,36,170,31,200,68,124,36,1,64,2,27,32,88,65,7,41,94,55,2,30,0,0,2,1,0,38,49,27,58,10,70,5,81,44,142,135,20,118,135,12,40,1,48,15,0,8,0,2,2,3,11,13,41,42,24,73,66,26,10,34,45,97,10,31,3,0,0,0,4,0,49,33,98,62,44,93,47,66,97,26,76,16,127,66,37,27,11,21,8,29,81,118,13,55,4,16,102,23,196,140,6,116,49,78,3,34,185,101,106,16,116,118,70,8,19,147,73,8,45,96,10,0,84,90,0,17,59,65,0,52,94,77,47,169,49,110,33,136,110,58,166,99,119,156,168,45,45,57,4,3,0,38,1,74,1,26,28,54,33,90,138,73,8,128,11,87,57,16,107,95,126,121,3,1,57,111,6,65,46,112,0,4,8,52,92,64,0,19,89,40,76,143,173,197,171,146,53,33,112,46,16,0,30,0,0,1,3,1,0,2,1,2,8,32,60,22,219,33,98,63,23,91,36,26,2,60,133,1,1,28,25,0,0,69,30,0,121,90,69,81,5,21,0,0,2,3,2,1,0,3,0,45,56,42,158,26,44,29,33,1,12,20,16,0,1,84,3,3,15,104,3,2,21,17,183,130,115,34,111,9,87,20,79,9,73,54,77,61,41,10,108,66,16,37,60,57,1,12,25,107,16,90,22,11,60,11,17,11,0,0,1,0,0,12,0,50,62,0,49,45,38,45,143,32,141,35,0,1,0,6,10,0,36,5,10,2,10,2,3,5,4,9,65,30,123,105,25,66,78,6,88,6,82,16,4,24,1,47,12,51,164,1,37,1,0,1,0,6,1,0,18,19,147,21,77,65,1,19,113,4,11,146,88,110,68,19,163,34,90,104,22,89,165,82,54,47,90,6,1,3,0,0,0,0,0,0,39,37,167,32,196,67,120,41,0,63,3,32,33,84,84,5,38,95,60,4,24,0,0,2,0,0,41,49,26,60,9,76,5,81,44,150,136,23,112,135,10,41,0,49,14,0,10,0,2,2,4,12,11,40,48,26,74,66,23,10,31,46,96,9,33,3,0,1,0,5,0,54,33,105,63,42,101,49,62,99,24,77,15,112,66,36,24,10,20,10,31,84,127,20,70,1,21,114,35,200,126,0,126,42,42,0,86,179,104,45,67,92,122,37,5,16,144,94,4,46,73,12,0,90,84,0,19,61,69,0,51,100,75,46,128,44,109,44,118,114,39,180,103,157,110,52,56,5,4,0,44,1,86,0,31,11,58,40,109,142,69,11,95,2,70,56,19,82,84,113,179,2,1,65,123,7,65,48,113,0,3,14,53,92,79,0,15,85,40,82,132,162,185,186

Nearest PDB structures (foldseek):
  4yke-assembly1_A  TM=1.002E+00  e=3.120E-85  Thermochaetoides thermophila DSM 1495
  4yke-assembly1_B  TM=9.926E-01  e=2.656E-78  Thermochaetoides thermophila DSM 1495
  7zr1-assembly1_A  TM=9.910E-01  e=2.565E-72  Thermochaetoides thermophila DSM 1495
  7zr1-assembly1_B  TM=9.604E-01  e=1.627E-64  Thermochaetoides thermophila DSM 1495
  4fbw-assembly3_A  TM=9.567E-01  e=7.657E-52  Schizosaccharomyces pombe 972h-

Secondary structure (DSSP, 8-state):
---TTEEEEEEE----BTTTTT-TTTSSHHHHHHHHHHHHHHHTT-SEEEE-S--BSSSS--HHHHHHHHHHHHHHHBSSSPP--EE-S-HHHHS-SSS-S-GGG-SSB-BSS-EEE---TTT---SSS---HHHHHHHTTS-EE----S-SSSEEEPPEEEEETTEEEEEEE-----HHHHHHHHHTT-EEE------PEEEEEE---SS-SSSSSS--GGGS-SS--EEEE-S--S-EEEEEEPTTT--EEEE---SS-SS-SHHHHSPPEEEEEEEETTEEEEEEEE-SSSPPEEEEEEETTT-SSS-HHHHHS--STTHHHHHHHHHHHHHHHHHHHHHHHHHSS-----PPPPEEEEEEE---SSS-------HHHHHHTTBTTBS--S--EEEE-S--/---TTEEEEEEE----BTTTSS-SSSSTHHHHHHHHHHHHHHHTT-SEEEE-S--BSSSS--HHHHHHHHHHHHHHHBSSSPP--EE-S-SSTTS-SSS-S-GGG-SSB-BSS-EEE---TTT---STT---HHHHHHHTTS-EE----S-SSSEEE--EEEEETTEEEEEEEE----HHHHHHHHHTT-EEE----TTTTTPEEEEEE-S-SS-SSSSSS--GGGS-SS--EEEE-S--S-EEEEEEPTTT--EEEE---SS-SS-SHHHHSPPEEEEEEEETTEEEEEEEE-SSSPPEEEEEEETTT-TTTHHHHHHT--HHHHHHHHHHHHHHHHHHHHHHHHHHTTS--------EEEEEEE---SSS-------HHHHHHTTBTTBS-SS-SEEEE----

Radius of gyration: 32.51 Å; Cα contacts (8 Å, |Δi|>4): 1795; chains: 2; bounding box: 84×85×94 Å